Protein AF-0000000076308393 (afdb_homodimer)

Organism: NCBI:txid103933

Foldseek 3Di:
DVVVVLVVLLVLQVLQVVLQVLLVVLLVVCQPPDDPQDDPVVLCVLLVLLVVLVVLLVVLLQLQLLLQLLLLLLLLLQQPPLSVLLVVLLLVLLLVLLVLLVVLCVVLVLQQVQQPVPCLVPDCLFDDDLVQLVVQLVCLLADPDLVLLQFWGKHKGFDDDPVDDSVPTDIDIDTHTAHSLNNSLNVSNVNSNVLSVVPPVSVVVSVVSVVSNVVSLVSLVVSLSSSSVSLSSLLSSVSSVDPDNPSLCSSVVSLLVSLVVSLCCSQPPVLQVVLCVLQVDGLVVLLVLCVSLLSSCLSRLALQSSLVVLLVSLVVVPQDSLLSLSQSSSLLQQRQSSLLSSLSNVLSSLCSNNVHDQDPSLSVLLSVLSNSLSNSLRGRQLSSLSSSCSSNVSSSHDCVCSSSVSSCSNVSSSSSSSSSSSSSRSSSVSSSSVVVVVVVVPDPPPSVSPRDD/DVVVVLVVLLVLQVLQVVLQVLLVVLLVCCQPPDDPQDDPVVLCVLLVLLVVLVVLLVVLLQLQLLLQLLLLLLLLLLQPPLSVLLVVLLLVLLLVLLVLLVVLCVVLVLQQVQLPVPPLVPDCLQDDDLVQLVVQLVCLLADPDLVLLQFWGKHKGFDDDPVDPSVPTDIDIDTHTDHSLNNSLNVSNVNSNVLNVVPPVSVVVSVVSVVSNVVSLVSLVVSLSSSSVSLSSLLSSVSSVDPDNPSLCSSVVSLLVSLVVSLCCSQPPVLQVVLCVLQVDGLVVLLVLCVSLLSSCLSRLALQSSLVVLLVSLVVVPQDSLLSLSQSSSLLQQRQSSLLNSLSNVLSSLCSNNVHDQDPSLSVLLSVLSNSLSSSQRGRQLSSLSSSCSSNVSSSHDCVCSSSVSSCSNVSSSSSSSSSSSSSRSSSVSSSSVVVVVVVVVPPPPSPSPRPD

Radius of gyration: 30.56 Å; Cα contacts (8 Å, |Δi|>4): 1406; chains: 2; bounding box: 78×84×70 Å

Solvent-accessible surface area (backbone atoms only — not comparable to full-atom values): 45380 Å² total; per-residue (Å²): 118,67,62,60,52,50,50,51,36,52,47,44,32,52,44,30,53,49,18,40,53,49,8,51,51,49,17,51,50,50,55,72,74,41,80,79,79,63,51,73,54,60,39,48,62,49,23,40,66,19,49,52,48,52,20,48,49,42,27,45,41,60,62,32,33,43,19,42,39,20,37,43,33,20,50,33,58,58,26,50,68,62,26,51,51,49,51,52,50,44,53,48,50,37,49,51,31,36,52,49,22,53,51,48,42,70,69,66,36,52,17,56,78,54,49,51,84,75,58,55,66,80,64,85,66,63,71,70,54,70,66,55,39,52,52,32,53,57,46,34,44,55,50,95,40,74,72,51,24,64,46,25,30,70,40,72,37,57,47,90,46,90,92,46,62,80,92,70,33,52,79,46,72,44,74,42,83,41,54,22,55,49,17,48,45,46,48,20,39,52,49,8,41,52,38,39,70,54,46,77,81,25,44,70,56,49,45,35,25,43,16,47,25,52,30,46,51,48,48,46,59,61,54,55,72,45,46,22,61,20,41,18,25,36,36,16,27,49,51,49,68,42,86,53,55,67,62,48,50,52,46,51,45,47,45,49,49,52,49,48,50,49,50,49,46,40,54,70,44,51,50,34,46,53,39,23,73,73,64,73,45,76,44,61,70,57,60,68,56,35,52,71,28,40,52,43,9,43,32,62,26,15,41,51,81,20,32,70,50,42,34,52,40,42,42,74,74,64,44,54,62,73,50,35,67,48,40,36,57,41,26,23,41,56,42,31,34,30,44,21,24,46,34,45,36,49,49,52,30,52,38,30,39,66,64,48,83,76,48,72,63,54,50,50,50,46,49,54,42,29,62,52,32,26,35,46,29,42,50,40,60,66,26,54,56,63,39,34,46,49,47,29,54,58,71,58,44,83,61,74,66,50,58,67,54,54,60,49,35,67,64,55,38,18,54,26,25,33,36,28,50,52,52,31,52,45,48,37,50,46,52,47,54,53,50,56,53,40,55,72,68,68,57,81,68,80,70,54,66,78,66,84,128,117,68,61,60,52,48,51,52,39,54,44,44,31,53,45,30,52,49,18,39,52,48,7,50,50,51,19,51,50,51,57,71,73,41,81,80,78,64,50,73,66,60,39,47,61,50,22,41,66,19,52,51,50,53,49,53,50,58,65,44,42,62,63,33,32,42,18,43,40,20,38,42,33,20,49,32,56,55,24,52,66,62,27,51,51,48,51,53,51,44,53,47,52,37,50,52,30,36,52,48,22,53,52,48,43,71,70,67,35,51,16,55,80,52,46,48,82,75,55,57,66,81,64,83,65,65,74,70,55,70,66,53,39,53,53,30,50,56,46,32,43,40,35,50,36,65,72,50,24,65,49,24,30,68,39,71,38,57,49,88,44,91,90,46,61,78,80,69,33,53,79,46,71,44,72,41,83,41,56,22,57,49,17,46,41,47,48,20,41,51,49,9,41,27,28,39,69,55,44,75,57,18,45,52,42,48,53,49,26,44,51,49,24,53,52,45,49,51,52,47,58,59,54,57,72,46,46,22,60,21,41,16,25,36,38,16,27,48,53,47,68,44,86,54,56,67,63,47,50,51,45,52,43,45,44,49,50,52,49,49,50,48,49,50,45,38,53,68,43,50,50,36,48,54,36,24,72,73,64,72,45,74,45,62,71,57,58,68,57,34,52,71,28,41,53,43,8,45,32,62,26,15,41,52,80,21,33,69,51,42,36,52,40,42,41,73,74,64,44,55,62,74,51,36,69,49,40,36,57,42,26,25,40,56,43,32,35,30,44,22,26,47,35,46,36,49,47,52,30,52,38,30,39,62,66,50,84,75,50,72,63,52,51,50,52,46,50,54,43,30,63,50,31,24,34,47,29,44,52,41,59,64,26,52,55,63,41,34,45,49,46,28,52,57,72,62,42,82,63,74,69,50,59,67,53,56,63,49,35,68,64,54,37,18,54,26,26,32,36,28,50,52,51,30,52,46,49,39,49,45,52,48,54,52,50,56,54,39,57,71,67,66,57,81,67,82,66,54,67,76,65,86,127

Secondary structure (DSSP, 8-state):
-HHHHHHHHHHHHHHHHHHHHHHHHHHHHHHHHS-SSPPHHHHHHHHHHHHHHHHHHHHHHHHHHHHHHHHHHHHHHHTHHHHHHHHHHHHHHHHHHHHHHHHHHHHH-TTGGG--TT-----------HHHHHHHHHHHHS-S-TTGGGTEEEEEEEEP-TTS-GGGSEEEEEEEES--HHHHHHHHHHHHHHHHHHGGGGHHHHHHHHHHHHHHHHHHHHHHTTHHHHHHHHHHHHHHH-S-HHHHHHHHHHHHHHHHHHHHHIIIIIHHHHHHHHH-S-THHHHGGGHHHHHHHHHH--TTTTHHHHHHHHHHTT--HHHHHHHHHHHHHH--HHHHHHHHHHHHHHHHHTT----HHHHHHHHHHHHHHHHHTTT-TTHHHHHHHHHHHHTT--STTHHHHHHHHHHHHHHHHHHHHHHHHHHHHHHHHHHHHHHHTT-----------/-HHHHHHHHHHHHHHHHHHHHHHHHHHHHHHHHS-SSPPHHHHHHHHHHHHHHHHHHHHHHHHHHHHHHHHHHHHHHHTHHHHHHHHHHHHHHHHHHHHHHHHHHHHH-TTGGG--TT-----------HHHHHHHHHHHHS-S-HHHHTTEEEEEEEE--TTS-GGGSEEEEEEEES--HHHHHHHHHHHHHHHHHHGGGGHHHHHHHHHHHHHHHHHHHHHHTTHHHHHHHHHHHHHHH-S-HHHHHHHHHHHHHHHHHHHHHIIIIIHHHHHHHHH-S-THHHHGGGHHHHHHHHHH--TTTTHHHHHHHHHHTT--HHHHHHHHHHHHHH--HHHHHHHHHHHHHHHHHTT----HHHHHHHHHHHHHHHHHTTT-TTHHHHHHHHHHHHTT--STTHHHHHHHHHHHHHHHHHHHHHHHHHHHHHHHHHHHHHHHTT-----------

pLDDT: mean 83.41, std 12.64, range [27.95, 97.75]

InterPro domains:
  IPR001991 Sodium:dicarboxylate symporter [PF00375] (13-433)
  IPR036458 Sodium:dicarboxylate symporter superfamily [G3DSA:1.10.3860.10] (3-442)
  IPR036458 Sodium:dicarboxylate symporter superfamily [SSF118215] (13-433)
  IPR050746 Dicarboxylate/Amino Acid:Cation Symporter [PTHR11958] (9-439)

Sequence (906 aa):
MNILKEVLRQKIILWTVIGVCAGISLGLILKTFTLQPWTKRNVMYLKFPGELFMRIVNCLILPLITSSIVSATCNLKKSGRIGTMALYYYTTTTSLGIILSVILVQTIRPGDLLKDKNIITQNTTRYSITVDTILDLFRNFIPENIVSATLFQYQTVLQKNESVPIDEWKIDHMNVPGTDVLGLVVFSLVLGLAIGDIGAKGEPLINFFLSLSDAMMKIMSWAIMLVPISALFLISAKILEVEDFNSLIKRLGIYILTVFSGLLIQGLILLPLVYFICTRQSPYNIIVKLGPAFATAFGTSSSTATVPVTISCLERIGIPSKISNFIVPIGATINMDGIALYESIGAIFIIQLHGLQFSLFRIIIICITCTLSCIGAAGLPSGGYVMLIMVLNSVGVPVEDVSLIIAIDWFVDRFRTTLNIIADALGAGIISHHYKKSKQNSIPEEIGLYTSAMNILKEVLRQKIILWTVIGVCAGISLGLILKTFTLQPWTKRNVMYLKFPGELFMRIVNCLILPLITSSIVSATCNLKKSGRIGTMALYYYTTTTSLGIILSVILVQTIRPGDLLKDKNIITQNTTRYSITVDTILDLFRNFIPENIVSATLFQYQTVLQKNESVPIDEWKIDHMNVPGTDVLGLVVFSLVLGLAIGDIGAKGEPLINFFLSLSDAMMKIMSWAIMLVPISALFLISAKILEVEDFNSLIKRLGIYILTVFSGLLIQGLILLPLVYFICTRQSPYNIIVKLGPAFATAFGTSSSTATVPVTISCLERIGIPSKISNFIVPIGATINMDGIALYESIGAIFIIQLHGLQFSLFRIIIICITCTLSCIGAAGLPSGGYVMLIMVLNSVGVPVEDVSLIIAIDWFVDRFRTTLNIIADALGAGIISHHYKKSKQNSIPEEIGLYTSA

Structure (mmCIF, N/CA/C/O backbone):
data_AF-0000000076308393-model_v1
#
loop_
_entity.id
_entity.type
_entity.pdbx_description
1 polymer 'Amino acid transporter'
#
loop_
_atom_site.group_PDB
_atom_site.id
_atom_site.type_symbol
_atom_site.label_atom_id
_atom_site.label_alt_id
_atom_site.label_comp_id
_atom_site.label_asym_id
_atom_site.label_entity_id
_atom_site.label_seq_id
_atom_site.pdbx_PDB_ins_code
_atom_site.Cartn_x
_atom_site.Cartn_y
_atom_site.Cartn_z
_atom_site.occupancy
_atom_site.B_iso_or_equiv
_atom_site.auth_seq_id
_atom_site.auth_comp_id
_atom_site.auth_asym_id
_atom_site.auth_atom_id
_atom_site.pdbx_PDB_model_num
ATOM 1 N N . MET A 1 1 ? -22.875 -7.324 -20.781 1 38.41 1 MET A N 1
ATOM 2 C CA . MET A 1 1 ? -21.844 -7.121 -19.75 1 38.41 1 MET A CA 1
ATOM 3 C C . MET A 1 1 ? -20.672 -8.07 -19.953 1 38.41 1 MET A C 1
ATOM 5 O O . MET A 1 1 ? -19.516 -7.695 -19.75 1 38.41 1 MET A O 1
ATOM 9 N N . ASN A 1 2 ? -21 -9.305 -20.531 1 45.62 2 ASN A N 1
ATOM 10 C CA . ASN A 1 2 ? -20.094 -10.422 -20.766 1 45.62 2 ASN A CA 1
ATOM 11 C C . ASN A 1 2 ? -19.172 -10.148 -21.969 1 45.62 2 ASN A C 1
ATOM 13 O O . ASN A 1 2 ? -17.984 -10.453 -21.922 1 45.62 2 ASN A O 1
ATOM 17 N N . ILE A 1 3 ? -19.859 -9.672 -22.922 1 42.78 3 ILE A N 1
ATOM 18 C CA . ILE A 1 3 ? -19.141 -9.484 -24.188 1 42.78 3 ILE A CA 1
ATOM 19 C C . ILE A 1 3 ? -18.125 -8.359 -24.031 1 42.78 3 ILE A C 1
ATOM 21 O O . ILE A 1 3 ? -17 -8.469 -24.516 1 42.78 3 ILE A O 1
ATOM 25 N N . LEU A 1 4 ? -18.516 -7.289 -23.344 1 42.41 4 LEU A N 1
ATOM 26 C CA . LEU A 1 4 ? -17.625 -6.141 -23.188 1 42.41 4 LEU A CA 1
ATOM 27 C C . LEU A 1 4 ? -16.375 -6.527 -22.406 1 42.41 4 LEU A C 1
ATOM 29 O O . LEU A 1 4 ? -15.273 -6.098 -22.75 1 42.41 4 LEU A O 1
ATOM 33 N N . LYS A 1 5 ? -16.641 -7.348 -21.484 1 54.09 5 LYS A N 1
ATOM 34 C CA . LYS A 1 5 ? -15.508 -7.832 -20.703 1 54.09 5 LYS A CA 1
ATOM 35 C C . LYS A 1 5 ? -14.586 -8.711 -21.547 1 54.09 5 LYS A C 1
ATOM 37 O O . LYS A 1 5 ? -13.359 -8.641 -21.422 1 54.09 5 LYS A O 1
ATOM 42 N N . GLU A 1 6 ? -15.195 -9.422 -22.422 1 56.16 6 GLU A N 1
ATOM 43 C CA . GLU A 1 6 ? -14.43 -10.289 -23.312 1 56.16 6 GLU A CA 1
ATOM 44 C C . GLU A 1 6 ? -13.586 -9.469 -24.281 1 56.16 6 GLU A C 1
ATOM 46 O O . GLU A 1 6 ? -12.43 -9.805 -24.547 1 56.16 6 GLU A O 1
ATOM 51 N N . VAL A 1 7 ? -14.195 -8.43 -24.781 1 48.94 7 VAL A N 1
ATOM 52 C CA . VAL A 1 7 ? -13.516 -7.57 -25.75 1 48.94 7 VAL A CA 1
ATOM 53 C C . VAL A 1 7 ? -12.375 -6.812 -25.062 1 48.94 7 VAL A C 1
ATOM 55 O O . VAL A 1 7 ? -11.281 -6.688 -25.625 1 48.94 7 VAL A O 1
ATOM 58 N N . LEU A 1 8 ? -12.68 -6.363 -23.938 1 54.47 8 LEU A N 1
ATOM 59 C CA . LEU A 1 8 ? -11.664 -5.621 -23.188 1 54.47 8 LEU A CA 1
ATOM 60 C C . LEU A 1 8 ? -10.477 -6.516 -22.844 1 54.47 8 LEU A C 1
ATOM 62 O O . LEU A 1 8 ? -9.328 -6.082 -22.922 1 54.47 8 LEU A O 1
ATOM 66 N N . ARG A 1 9 ? -10.867 -7.68 -22.594 1 61.56 9 ARG A N 1
ATOM 67 C CA . ARG A 1 9 ? -9.828 -8.664 -22.297 1 61.56 9 ARG A CA 1
ATOM 68 C C . ARG A 1 9 ? -8.977 -8.945 -23.516 1 61.56 9 ARG A C 1
ATOM 70 O O . ARG A 1 9 ? -7.746 -9.016 -23.422 1 61.56 9 ARG A O 1
ATOM 77 N N . GLN A 1 10 ? -9.734 -9.109 -24.547 1 63.75 10 GLN A N 1
ATOM 78 C CA . GLN A 1 10 ? -9.023 -9.336 -25.797 1 63.75 10 GLN A CA 1
ATOM 79 C C . GLN A 1 10 ? -8.188 -8.117 -26.188 1 63.75 10 GLN A C 1
ATOM 81 O O . GLN A 1 10 ? -7.074 -8.25 -26.703 1 63.75 10 GLN A O 1
ATOM 86 N N . LYS A 1 11 ? -8.664 -6.973 -25.75 1 74.38 11 LYS A N 1
ATOM 87 C CA . LYS A 1 11 ? -7.965 -5.734 -26.094 1 74.38 11 LYS A CA 1
ATOM 88 C C . LYS A 1 11 ? -6.691 -5.574 -25.266 1 74.38 11 LYS A C 1
ATOM 90 O O . LYS A 1 11 ? -5.66 -5.137 -25.781 1 74.38 11 LYS A O 1
ATOM 95 N N . ILE A 1 12 ? -6.727 -6.164 -24.109 1 76.38 12 ILE A N 1
ATOM 96 C CA . ILE A 1 12 ? -5.559 -6.008 -23.266 1 76.38 12 ILE A CA 1
ATOM 97 C C . ILE A 1 12 ? -4.426 -6.906 -23.766 1 76.38 12 ILE A C 1
ATOM 99 O O . ILE A 1 12 ? -3.256 -6.523 -23.703 1 76.38 12 ILE A O 1
ATOM 103 N N . ILE A 1 13 ? -4.789 -7.996 -24.297 1 73.88 13 ILE A N 1
ATOM 104 C CA . ILE A 1 13 ? -3.801 -8.906 -24.859 1 73.88 13 ILE A CA 1
ATOM 105 C C . ILE A 1 13 ? -3.115 -8.25 -26.062 1 73.88 13 ILE A C 1
ATOM 107 O O . ILE A 1 13 ? -1.886 -8.242 -26.156 1 73.88 13 ILE A O 1
ATOM 111 N N . LEU A 1 14 ? -3.965 -7.805 -26.859 1 81.94 14 LEU A N 1
ATOM 112 C CA . LEU A 1 14 ? -3.441 -7.148 -28.047 1 81.94 14 LEU A CA 1
ATOM 113 C C . LEU A 1 14 ? -2.553 -5.969 -27.672 1 81.94 14 LEU A C 1
ATOM 115 O O . LEU A 1 14 ? -1.471 -5.797 -28.234 1 81.94 14 LEU A O 1
ATOM 119 N N . TRP A 1 15 ? -2.973 -5.238 -26.734 1 85.88 15 TRP A N 1
ATOM 120 C CA . TRP A 1 15 ? -2.207 -4.07 -26.312 1 85.88 15 TRP A CA 1
ATOM 121 C C . TRP A 1 15 ? -0.886 -4.492 -25.672 1 85.88 15 TRP A C 1
ATOM 123 O O . TRP A 1 15 ? 0.127 -3.803 -25.812 1 85.88 15 TRP A O 1
ATOM 133 N N . THR A 1 16 ? -0.938 -5.57 -24.984 1 80.12 16 THR A N 1
ATOM 134 C CA . THR A 1 16 ? 0.286 -6.059 -24.359 1 80.12 16 THR A CA 1
ATOM 135 C C . THR A 1 16 ? 1.276 -6.539 -25.422 1 80.12 16 THR A C 1
ATOM 137 O O . THR A 1 16 ? 2.471 -6.242 -25.344 1 80.12 16 THR A O 1
ATOM 140 N N . VAL A 1 17 ? 0.817 -7.242 -26.359 1 80.38 17 VAL A N 1
ATOM 141 C CA . VAL A 1 17 ? 1.682 -7.707 -27.438 1 80.38 17 VAL A CA 1
ATOM 142 C C . VAL A 1 17 ? 2.271 -6.508 -28.172 1 80.38 17 VAL A C 1
ATOM 144 O O . VAL A 1 17 ? 3.469 -6.484 -28.469 1 80.38 17 VAL A O 1
ATOM 147 N N . ILE A 1 18 ? 1.447 -5.574 -28.391 1 88.38 18 ILE A N 1
ATOM 148 C CA . ILE A 1 18 ? 1.911 -4.352 -29.047 1 88.38 18 ILE A CA 1
ATOM 149 C C . ILE A 1 18 ? 2.951 -3.664 -28.156 1 88.38 18 ILE A C 1
ATOM 151 O O . ILE A 1 18 ? 3.965 -3.17 -28.656 1 88.38 18 ILE A O 1
ATOM 155 N N . GLY A 1 19 ? 2.637 -3.604 -26.906 1 87.88 19 GLY A N 1
ATOM 156 C CA . GLY A 1 19 ? 3.588 -3.021 -25.984 1 87.88 19 GLY A CA 1
ATOM 157 C C . GLY A 1 19 ? 4.938 -3.711 -26 1 87.88 19 GLY A C 1
ATOM 158 O O . GLY A 1 19 ? 5.98 -3.049 -26 1 87.88 19 GLY A O 1
ATOM 159 N N . VAL A 1 20 ? 4.969 -4.973 -26.078 1 82.06 20 VAL A N 1
ATOM 160 C CA . VAL A 1 20 ? 6.199 -5.758 -26.109 1 82.06 20 VAL A CA 1
ATOM 161 C C . VAL A 1 20 ? 6.953 -5.488 -27.406 1 82.06 20 VAL A C 1
ATOM 163 O O . VAL A 1 20 ? 8.156 -5.227 -27.391 1 82.06 20 VAL A O 1
ATOM 166 N N . CYS A 1 21 ? 6.23 -5.613 -28.438 1 87.81 21 CYS A N 1
ATOM 167 C CA . CYS A 1 21 ? 6.859 -5.363 -29.734 1 87.81 21 CYS A CA 1
ATOM 168 C C . CYS A 1 21 ? 7.41 -3.947 -29.797 1 87.81 21 CYS A C 1
ATOM 170 O O . CYS A 1 21 ? 8.523 -3.732 -30.297 1 87.81 21 CYS A O 1
ATOM 172 N N . ALA A 1 22 ? 6.648 -3.035 -29.344 1 93.75 22 ALA A N 1
ATOM 173 C CA . ALA A 1 22 ? 7.102 -1.646 -29.297 1 93.75 22 ALA A CA 1
ATOM 174 C C . ALA A 1 22 ? 8.328 -1.494 -28.406 1 93.75 22 ALA A C 1
ATOM 176 O O . ALA A 1 22 ? 9.227 -0.711 -28.703 1 93.75 22 ALA A O 1
ATOM 177 N N . GLY A 1 23 ? 8.328 -2.158 -27.312 1 90.88 23 GLY A N 1
ATOM 178 C CA . GLY A 1 23 ? 9.469 -2.129 -26.406 1 90.88 23 GLY A CA 1
ATOM 179 C C . GLY A 1 23 ? 10.734 -2.672 -27.031 1 90.88 23 GLY A C 1
ATOM 180 O O . GLY A 1 23 ? 11.805 -2.076 -26.906 1 90.88 23 GLY A O 1
ATOM 181 N N . ILE A 1 24 ? 10.656 -3.742 -27.719 1 85.06 24 ILE A N 1
ATOM 182 C CA . ILE A 1 24 ? 11.797 -4.324 -28.422 1 85.06 24 ILE A CA 1
ATOM 183 C C . ILE A 1 24 ? 12.297 -3.355 -29.484 1 85.06 24 ILE A C 1
ATOM 185 O O . ILE A 1 24 ? 13.492 -3.092 -29.578 1 85.06 24 ILE A O 1
ATOM 189 N N . SER A 1 25 ? 11.344 -2.885 -30.219 1 93.94 25 SER A N 1
ATOM 190 C CA . SER A 1 25 ? 11.703 -1.95 -31.281 1 93.94 25 SER A CA 1
ATOM 191 C C . SER A 1 25 ? 12.375 -0.705 -30.719 1 93.94 25 SER A C 1
ATOM 193 O O . SER A 1 25 ? 13.414 -0.271 -31.219 1 93.94 25 SER A O 1
ATOM 195 N N . LEU A 1 26 ? 11.797 -0.138 -29.719 1 94 26 LEU A N 1
ATOM 196 C CA . LEU A 1 26 ? 12.367 1.059 -29.094 1 94 26 LEU A CA 1
ATOM 197 C C . LEU A 1 26 ? 13.742 0.772 -28.516 1 94 26 LEU A C 1
ATOM 199 O O . LEU A 1 26 ? 14.664 1.578 -28.672 1 94 26 LEU A O 1
ATOM 203 N N . GLY A 1 27 ? 13.883 -0.296 -27.797 1 91.12 27 GLY A N 1
ATOM 204 C CA . GLY A 1 27 ? 15.172 -0.68 -27.234 1 91.12 27 GLY A CA 1
ATOM 205 C C . GLY A 1 27 ? 16.25 -0.831 -28.297 1 91.12 27 GLY A C 1
ATOM 206 O O . GLY A 1 27 ? 17.359 -0.334 -28.125 1 91.12 27 GLY A O 1
ATOM 207 N N . LEU A 1 28 ? 15.906 -1.437 -29.391 1 89.56 28 LEU A N 1
ATOM 208 C CA . LEU A 1 28 ? 16.875 -1.655 -30.469 1 89.56 28 LEU A CA 1
ATOM 209 C C . LEU A 1 28 ? 17.219 -0.342 -31.156 1 89.56 28 LEU A C 1
ATOM 211 O O . LEU A 1 28 ? 18.391 -0.105 -31.5 1 89.56 28 LEU A O 1
ATOM 215 N N . ILE A 1 29 ? 16.188 0.44 -31.328 1 93.94 29 ILE A N 1
ATOM 216 C CA . ILE A 1 29 ? 16.422 1.733 -31.969 1 93.94 29 ILE A CA 1
ATOM 217 C C . ILE A 1 29 ? 17.344 2.584 -31.109 1 93.94 29 ILE A C 1
ATOM 219 O O . ILE A 1 29 ? 18.297 3.176 -31.609 1 93.94 29 ILE A O 1
ATOM 223 N N . LEU A 1 30 ? 17.125 2.65 -29.891 1 93.31 30 LEU A N 1
ATOM 224 C CA . LEU A 1 30 ? 17.938 3.457 -28.984 1 93.31 30 LEU A CA 1
ATOM 225 C C . LEU A 1 30 ? 19.344 2.879 -28.859 1 93.31 30 LEU A C 1
ATOM 227 O O . LEU A 1 30 ? 20.328 3.625 -28.734 1 93.31 30 LEU A O 1
ATOM 231 N N . LYS A 1 31 ? 19.438 1.599 -28.844 1 89.69 31 LYS A N 1
ATOM 232 C CA . LYS A 1 31 ? 20.75 0.95 -28.734 1 89.69 31 LYS A CA 1
ATOM 233 C C . LYS A 1 31 ? 21.609 1.227 -29.953 1 89.69 31 LYS A C 1
ATOM 235 O O . LYS A 1 31 ? 22.828 1.405 -29.844 1 89.69 31 LYS A O 1
ATOM 240 N N . THR A 1 32 ? 21 1.311 -31.125 1 89.25 32 THR A N 1
ATOM 241 C CA . THR A 1 32 ? 21.734 1.466 -32.375 1 89.25 32 THR A CA 1
ATOM 242 C C . THR A 1 32 ? 22 2.939 -32.656 1 89.25 32 THR A C 1
ATOM 244 O O . THR A 1 32 ? 23.062 3.285 -33.188 1 89.25 32 THR A O 1
ATOM 247 N N . PHE A 1 33 ? 21.141 3.805 -32.281 1 92.19 33 PHE A N 1
ATOM 248 C CA . PHE A 1 33 ? 21.219 5.184 -32.75 1 92.19 33 PHE A CA 1
ATOM 249 C C . PHE A 1 33 ? 21.781 6.094 -31.672 1 92.19 33 PHE A C 1
ATOM 251 O O . PHE A 1 33 ? 22.062 7.27 -31.922 1 92.19 33 PHE A O 1
ATOM 258 N N . THR A 1 34 ? 21.859 5.711 -30.531 1 90.88 34 THR A N 1
ATOM 259 C CA . THR A 1 34 ? 22.391 6.551 -29.469 1 90.88 34 THR A CA 1
ATOM 260 C C . THR A 1 34 ? 23.75 6.043 -29.016 1 90.88 34 THR A C 1
ATOM 262 O O . THR A 1 34 ? 24.125 4.91 -29.328 1 90.88 34 THR A O 1
ATOM 265 N N . LEU A 1 35 ? 24.516 6.867 -28.312 1 88.5 35 LEU A N 1
ATOM 266 C CA . LEU A 1 35 ? 25.844 6.512 -27.797 1 88.5 35 LEU A CA 1
ATOM 267 C C . LEU A 1 35 ? 25.734 5.453 -26.703 1 88.5 35 LEU A C 1
ATOM 269 O O . LEU A 1 35 ? 24.875 5.547 -25.828 1 88.5 35 LEU A O 1
ATOM 273 N N . GLN A 1 36 ? 26.594 4.445 -26.844 1 87.25 36 GLN A N 1
ATOM 274 C CA . GLN A 1 36 ? 26.625 3.357 -25.859 1 87.25 36 GLN A CA 1
ATOM 275 C C . GLN A 1 36 ? 27.938 3.346 -25.094 1 87.25 36 GLN A C 1
ATOM 277 O O . GLN A 1 36 ? 28.969 3.771 -25.609 1 87.25 36 GLN A O 1
ATOM 282 N N . PRO A 1 37 ? 27.828 2.9 -23.719 1 84.44 37 PRO A N 1
ATOM 283 C CA . PRO A 1 37 ? 26.688 2.402 -22.938 1 84.44 37 PRO A CA 1
ATOM 284 C C . PRO A 1 37 ? 25.875 3.525 -22.312 1 84.44 37 PRO A C 1
ATOM 286 O O . PRO A 1 37 ? 26.406 4.594 -22.016 1 84.44 37 PRO A O 1
ATOM 289 N N . TRP A 1 38 ? 24.672 3.301 -22.234 1 86.44 38 TRP A N 1
ATOM 290 C CA . TRP A 1 38 ? 23.812 4.25 -21.531 1 86.44 38 TRP A CA 1
ATOM 291 C C . TRP A 1 38 ? 24.203 4.332 -20.047 1 86.44 38 TRP A C 1
ATOM 293 O O . TRP A 1 38 ? 24.609 3.336 -19.453 1 86.44 38 TRP A O 1
ATOM 303 N N . THR A 1 39 ? 24.078 5.488 -19.578 1 85.62 39 THR A N 1
ATOM 304 C CA . THR A 1 39 ? 24.328 5.664 -18.156 1 85.62 39 THR A CA 1
ATOM 305 C C . THR A 1 39 ? 23.234 4.992 -17.328 1 85.62 39 THR A C 1
ATOM 307 O O . THR A 1 39 ? 22.109 4.809 -17.797 1 85.62 39 THR A O 1
ATOM 310 N N . LYS A 1 40 ? 23.547 4.539 -16.125 1 84.62 40 LYS A N 1
ATOM 311 C CA . LYS A 1 40 ? 22.578 3.928 -15.211 1 84.62 40 LYS A CA 1
ATOM 312 C C . LYS A 1 40 ? 21.391 4.848 -14.969 1 84.62 40 LYS A C 1
ATOM 314 O O . LYS A 1 40 ? 20.25 4.379 -14.812 1 84.62 40 LYS A O 1
ATOM 319 N N . ARG A 1 41 ? 21.641 6.086 -15.031 1 87.88 41 ARG A N 1
ATOM 320 C CA . ARG A 1 41 ? 20.594 7.07 -14.781 1 87.88 41 ARG A CA 1
ATOM 321 C C . ARG A 1 41 ? 19.578 7.098 -15.93 1 87.88 41 ARG A C 1
ATOM 323 O O . ARG A 1 41 ? 18.375 7.121 -15.703 1 87.88 41 ARG A O 1
ATOM 330 N N . ASN A 1 42 ? 20.109 7.148 -17.156 1 89.44 42 ASN A N 1
ATOM 331 C CA . ASN A 1 42 ? 19.219 7.16 -18.312 1 89.44 42 ASN A CA 1
ATOM 332 C C . ASN A 1 42 ? 18.391 5.891 -18.375 1 89.44 42 ASN A C 1
ATOM 334 O O . ASN A 1 42 ? 17.203 5.938 -18.75 1 89.44 42 ASN A O 1
ATOM 338 N N . VAL A 1 43 ? 18.953 4.844 -18.031 1 88.62 43 VAL A N 1
ATOM 339 C CA . VAL A 1 43 ? 18.234 3.574 -18.016 1 88.62 43 VAL A CA 1
ATOM 340 C C . VAL A 1 43 ? 17.156 3.605 -16.953 1 88.62 43 VAL A C 1
ATOM 342 O O . VAL A 1 43 ? 16.031 3.125 -17.172 1 88.62 43 VAL A O 1
ATOM 345 N N . MET A 1 44 ? 17.484 4.184 -15.836 1 88.75 44 MET A N 1
ATOM 346 C CA . MET A 1 44 ? 16.531 4.297 -14.742 1 88.75 44 MET A CA 1
ATOM 347 C C . MET A 1 44 ? 15.312 5.125 -15.156 1 88.75 44 MET A C 1
ATOM 349 O O . MET A 1 44 ? 14.18 4.77 -14.844 1 88.75 44 MET A O 1
ATOM 353 N N . TYR A 1 45 ? 15.625 6.211 -15.938 1 91 45 TYR A N 1
ATOM 354 C CA . TYR A 1 45 ? 14.531 7.059 -16.406 1 91 45 TYR A CA 1
ATOM 355 C C . TYR A 1 45 ? 13.625 6.293 -17.359 1 91 45 TYR A C 1
ATOM 357 O O . TYR A 1 45 ? 12.398 6.391 -17.266 1 91 45 TYR A O 1
ATOM 365 N N . LEU A 1 46 ? 14.25 5.586 -18.156 1 91.69 46 LEU A N 1
ATOM 366 C CA . LEU A 1 46 ? 13.484 4.828 -19.156 1 91.69 46 LEU A CA 1
ATOM 367 C C . LEU A 1 46 ? 12.688 3.715 -18.484 1 91.69 46 LEU A C 1
ATOM 369 O O . LEU A 1 46 ? 11.547 3.443 -18.875 1 91.69 46 LEU A O 1
ATOM 373 N N . LYS A 1 47 ? 13.195 3.141 -17.484 1 90.75 47 LYS A N 1
ATOM 374 C CA . LYS A 1 47 ? 12.617 1.987 -16.797 1 90.75 47 LYS A CA 1
ATOM 375 C C . LYS A 1 47 ? 11.531 2.42 -15.812 1 90.75 47 LYS A C 1
ATOM 377 O O . LYS A 1 47 ? 10.734 1.597 -15.359 1 90.75 47 LYS A O 1
ATOM 382 N N . PHE A 1 48 ? 11.383 3.652 -15.562 1 92.88 48 PHE A N 1
ATOM 383 C CA . PHE A 1 48 ? 10.625 4.176 -14.43 1 92.88 48 PHE A CA 1
ATOM 384 C C . PHE A 1 48 ? 9.156 3.793 -14.539 1 92.88 48 PHE A C 1
ATOM 386 O O . PHE A 1 48 ? 8.57 3.297 -13.57 1 92.88 48 PHE A O 1
ATOM 393 N N . PRO A 1 49 ? 8.539 3.955 -15.695 1 90.69 49 PRO A N 1
ATOM 394 C CA . PRO A 1 49 ? 7.129 3.561 -15.758 1 90.69 49 PRO A CA 1
ATOM 395 C C . PRO A 1 49 ? 6.918 2.078 -15.461 1 90.69 49 PRO A C 1
ATOM 397 O O . PRO A 1 49 ? 5.93 1.708 -14.82 1 90.69 49 PRO A O 1
ATOM 400 N N . GLY A 1 50 ? 7.793 1.264 -15.953 1 86 50 GLY A N 1
ATOM 401 C CA . GLY A 1 50 ? 7.715 -0.156 -15.648 1 86 50 GLY A CA 1
ATOM 402 C C . GLY A 1 50 ? 7.934 -0.46 -14.18 1 86 50 GLY A C 1
ATOM 403 O O . GLY A 1 50 ? 7.277 -1.34 -13.617 1 86 50 GLY A O 1
ATOM 404 N N . GLU A 1 51 ? 8.828 0.277 -13.594 1 86.69 51 GLU A N 1
ATOM 405 C CA . GLU A 1 51 ? 9.102 0.134 -12.164 1 86.69 51 GLU A CA 1
ATOM 406 C C . GLU A 1 51 ? 7.871 0.455 -11.328 1 86.69 51 GLU A C 1
ATOM 408 O O . GLU A 1 51 ? 7.617 -0.198 -10.312 1 86.69 51 GLU A O 1
ATOM 413 N N . LEU A 1 52 ? 7.207 1.456 -11.758 1 89.56 52 LEU A N 1
ATOM 414 C CA . LEU A 1 52 ? 6.008 1.845 -11.016 1 89.56 52 LEU A CA 1
ATOM 415 C C . LEU A 1 52 ? 4.977 0.722 -11.023 1 89.56 52 LEU A C 1
ATOM 417 O O . LEU A 1 52 ? 4.324 0.465 -10.008 1 89.56 52 LEU A O 1
ATOM 421 N N . PHE A 1 53 ? 4.836 0.124 -12.117 1 85.69 53 PHE A N 1
ATOM 422 C CA . PHE A 1 53 ? 3.918 -1.005 -12.195 1 85.69 53 PHE A CA 1
ATOM 423 C C . PHE A 1 53 ? 4.348 -2.115 -11.242 1 85.69 53 PHE A C 1
ATOM 425 O O . PHE A 1 53 ? 3.518 -2.682 -10.523 1 85.69 53 PHE A O 1
ATOM 432 N N . MET A 1 54 ? 5.582 -2.443 -11.227 1 81.62 54 MET A N 1
ATOM 433 C CA . MET A 1 54 ? 6.094 -3.49 -10.344 1 81.62 54 MET A CA 1
ATOM 434 C C . MET A 1 54 ? 5.852 -3.137 -8.883 1 81.62 54 MET A C 1
ATOM 436 O O . MET A 1 54 ? 5.57 -4.016 -8.062 1 81.62 54 MET A O 1
ATOM 440 N N . ARG A 1 55 ? 5.93 -1.916 -8.594 1 88.12 55 ARG A N 1
ATOM 441 C CA . ARG A 1 55 ? 5.68 -1.463 -7.227 1 88.12 55 ARG A CA 1
ATOM 442 C C . ARG A 1 55 ? 4.223 -1.679 -6.836 1 88.12 55 ARG A C 1
ATOM 444 O O . ARG A 1 55 ? 3.926 -2.041 -5.695 1 88.12 55 ARG A O 1
ATOM 451 N N . ILE A 1 56 ? 3.361 -1.397 -7.785 1 88.56 56 ILE A N 1
ATOM 452 C CA . ILE A 1 56 ? 1.942 -1.62 -7.523 1 88.56 56 ILE A CA 1
ATOM 453 C C . ILE A 1 56 ? 1.701 -3.096 -7.215 1 88.56 56 ILE A C 1
ATOM 455 O O . ILE A 1 56 ? 1.052 -3.432 -6.223 1 88.56 56 ILE A O 1
ATOM 459 N N . VAL A 1 57 ? 2.281 -3.949 -7.984 1 82.12 57 VAL A N 1
ATOM 460 C CA . VAL A 1 57 ? 2.098 -5.387 -7.812 1 82.12 57 VAL A CA 1
ATOM 461 C C . VAL A 1 57 ? 2.66 -5.824 -6.461 1 82.12 57 VAL A C 1
ATOM 463 O O . VAL A 1 57 ? 1.987 -6.516 -5.699 1 82.12 57 VAL A O 1
ATOM 466 N N . ASN A 1 58 ? 3.818 -5.352 -6.184 1 84.62 58 ASN A N 1
ATOM 467 C CA . ASN A 1 58 ? 4.449 -5.695 -4.914 1 84.62 58 ASN A CA 1
ATOM 468 C C . ASN A 1 58 ? 3.611 -5.234 -3.725 1 84.62 58 ASN A C 1
ATOM 470 O O . ASN A 1 58 ? 3.51 -5.938 -2.721 1 84.62 58 ASN A O 1
ATOM 474 N N . CYS A 1 59 ? 3.09 -4.066 -3.895 1 88.44 59 CYS A N 1
ATOM 475 C CA . CYS A 1 59 ? 2.283 -3.482 -2.828 1 88.44 59 CYS A CA 1
ATOM 476 C C . CYS A 1 59 ? 1.069 -4.352 -2.521 1 88.44 59 CYS A C 1
ATOM 478 O O . CYS A 1 59 ? 0.628 -4.426 -1.374 1 88.44 59 CYS A O 1
ATOM 480 N N . LEU A 1 60 ? 0.578 -5.039 -3.506 1 87.19 60 LEU A N 1
ATOM 481 C CA . LEU A 1 60 ? -0.67 -5.781 -3.369 1 87.19 60 LEU A CA 1
ATOM 482 C C . LEU A 1 60 ? -0.406 -7.207 -2.896 1 87.19 60 LEU A C 1
ATOM 484 O O . LEU A 1 60 ? -1.323 -7.895 -2.445 1 87.19 60 LEU A O 1
ATOM 488 N N . ILE A 1 61 ? 0.793 -7.688 -2.939 1 81.38 61 ILE A N 1
ATOM 489 C CA . ILE A 1 61 ? 1.137 -9.07 -2.637 1 81.38 61 ILE A CA 1
ATOM 490 C C . ILE A 1 61 ? 0.72 -9.406 -1.205 1 81.38 61 ILE A C 1
ATOM 492 O O . ILE A 1 61 ? -0.016 -10.367 -0.975 1 81.38 61 ILE A O 1
ATOM 496 N N . LEU A 1 62 ? 1.066 -8.555 -0.281 1 87.25 62 LEU A N 1
ATOM 497 C CA . LEU A 1 62 ? 0.884 -8.867 1.131 1 87.25 62 LEU A CA 1
ATOM 498 C C . LEU A 1 62 ? -0.598 -8.961 1.479 1 87.25 62 LEU A C 1
ATOM 500 O O . LEU A 1 62 ? -1.057 -9.992 1.988 1 87.25 62 LEU A O 1
ATOM 504 N N . PRO A 1 63 ? -1.366 -7.918 1.185 1 90.25 63 PRO A N 1
ATOM 505 C CA . PRO A 1 63 ? -2.779 -8.023 1.553 1 90.25 63 PRO A CA 1
ATOM 506 C C . PRO A 1 63 ? -3.52 -9.094 0.749 1 90.25 63 PRO A C 1
ATOM 508 O O . PRO A 1 63 ? -4.43 -9.742 1.271 1 90.25 63 PRO A O 1
ATOM 511 N N . LEU A 1 64 ? -3.139 -9.297 -0.404 1 85.62 64 LEU A N 1
ATOM 512 C CA . LEU A 1 64 ? -3.83 -10.266 -1.25 1 85.62 64 LEU A CA 1
ATOM 513 C C . LEU A 1 64 ? -3.508 -11.695 -0.819 1 85.62 64 LEU A C 1
ATOM 515 O O . LEU A 1 64 ? -4.406 -12.523 -0.69 1 85.62 64 LEU A O 1
ATOM 519 N N . ILE A 1 65 ? -2.264 -12.016 -0.565 1 83 65 ILE A N 1
ATOM 520 C CA . ILE A 1 65 ? -1.845 -13.359 -0.175 1 83 65 ILE A CA 1
ATOM 521 C C . ILE A 1 65 ? -2.516 -13.742 1.141 1 83 65 ILE A C 1
ATOM 523 O O . ILE A 1 65 ? -3.1 -14.828 1.252 1 83 65 ILE A O 1
ATOM 527 N N . THR A 1 66 ? -2.471 -12.836 2.092 1 90.06 66 THR A N 1
ATOM 528 C CA . THR A 1 66 ? -3.016 -13.148 3.408 1 90.06 66 THR A CA 1
ATOM 529 C C . THR A 1 66 ? -4.531 -13.328 3.338 1 90.06 66 THR A C 1
ATOM 531 O O . THR A 1 66 ? -5.066 -14.312 3.852 1 90.06 66 THR A O 1
ATOM 534 N N . SER A 1 67 ? -5.16 -12.453 2.621 1 91.81 67 SER A N 1
ATOM 535 C CA . SER A 1 67 ? -6.617 -12.508 2.586 1 91.81 67 SER A CA 1
ATOM 536 C C . SER A 1 67 ? -7.105 -13.664 1.72 1 91.81 67 SER A C 1
ATOM 538 O O . SER A 1 67 ? -8.047 -14.367 2.088 1 91.81 67 SER A O 1
ATOM 540 N N . SER A 1 68 ? -6.477 -13.969 0.625 1 86.81 68 SER A N 1
ATOM 541 C CA . SER A 1 68 ? -6.914 -15 -0.304 1 86.81 68 SER A CA 1
ATOM 542 C C . SER A 1 68 ? -6.676 -16.391 0.272 1 86.81 68 SER A C 1
ATOM 544 O O . SER A 1 68 ? -7.531 -17.281 0.155 1 86.81 68 SER A O 1
ATOM 546 N N . ILE A 1 69 ? -5.543 -16.594 0.874 1 87.62 69 ILE A N 1
ATOM 547 C CA . ILE A 1 69 ? -5.207 -17.922 1.405 1 87.62 69 ILE A CA 1
ATOM 548 C C . ILE A 1 69 ? -6.086 -18.219 2.617 1 87.62 69 ILE A C 1
ATOM 550 O O . ILE A 1 69 ? -6.602 -19.328 2.752 1 87.62 69 ILE A O 1
ATOM 554 N N . VAL A 1 70 ? -6.262 -17.219 3.504 1 92.69 70 VAL A N 1
ATOM 555 C CA . VAL A 1 70 ? -7.133 -17.438 4.656 1 92.69 70 VAL A CA 1
ATOM 556 C C . VAL A 1 70 ? -8.539 -17.781 4.18 1 92.69 70 VAL A C 1
ATOM 558 O O . VAL A 1 70 ? -9.133 -18.75 4.656 1 92.69 70 VAL A O 1
ATOM 561 N N . SER A 1 71 ? -9.039 -17.031 3.221 1 89.69 71 SER A N 1
ATOM 562 C CA . SER A 1 71 ? -10.383 -17.266 2.709 1 89.69 71 SER A CA 1
ATOM 563 C C . SER A 1 71 ? -10.5 -18.625 2.031 1 89.69 71 SER A C 1
ATOM 565 O O . SER A 1 71 ? -11.453 -19.359 2.271 1 89.69 71 SER A O 1
ATOM 567 N N . ALA A 1 72 ? -9.539 -18.984 1.246 1 84.5 72 ALA A N 1
ATOM 568 C CA . ALA A 1 72 ? -9.562 -20.25 0.502 1 84.5 72 ALA A CA 1
ATOM 569 C C . ALA A 1 72 ? -9.461 -21.438 1.444 1 84.5 72 ALA A C 1
ATOM 571 O O . ALA A 1 72 ? -10.164 -22.438 1.27 1 84.5 72 ALA A O 1
ATOM 572 N N . THR A 1 73 ? -8.609 -21.344 2.387 1 86.94 73 THR A N 1
ATOM 573 C CA . THR A 1 73 ? -8.406 -22.453 3.318 1 86.94 73 THR A CA 1
ATOM 574 C C . THR A 1 73 ? -9.625 -22.641 4.215 1 86.94 73 THR A C 1
ATOM 576 O O . THR A 1 73 ? -10 -23.766 4.531 1 86.94 73 THR A O 1
ATOM 579 N N . CYS A 1 74 ? -10.141 -21.531 4.645 1 89.25 74 CYS A N 1
ATOM 580 C CA . CYS A 1 74 ? -11.367 -21.625 5.43 1 89.25 74 CYS A CA 1
ATOM 581 C C . CYS A 1 74 ? -12.461 -22.344 4.641 1 89.25 74 CYS A C 1
ATOM 583 O O . CYS A 1 74 ? -13.148 -23.219 5.172 1 89.25 74 CYS A O 1
ATOM 585 N N . ASN A 1 75 ? -12.578 -22 3.404 1 83.69 75 ASN A N 1
ATOM 586 C CA . ASN A 1 75 ? -13.578 -22.609 2.543 1 83.69 75 ASN A CA 1
ATOM 587 C C . ASN A 1 75 ? -13.281 -24.094 2.322 1 83.69 75 ASN A C 1
ATOM 589 O O . ASN A 1 75 ? -14.195 -24.922 2.254 1 83.69 75 ASN A O 1
ATOM 593 N N . LEU A 1 76 ? -12.055 -24.391 2.172 1 85.06 76 LEU A N 1
ATOM 594 C CA . LEU A 1 76 ? -11.641 -25.781 2.01 1 85.06 76 LEU A CA 1
ATOM 595 C C . LEU A 1 76 ? -12.023 -26.609 3.232 1 85.06 76 LEU A C 1
ATOM 597 O O . LEU A 1 76 ? -12.539 -27.719 3.1 1 85.06 76 LEU A O 1
ATOM 601 N N . LYS A 1 77 ? -11.797 -26.047 4.34 1 84.06 77 LYS A N 1
ATOM 602 C CA . LYS A 1 77 ? -12.094 -26.734 5.59 1 84.06 77 LYS A CA 1
ATOM 603 C C . LYS A 1 77 ? -13.594 -26.969 5.746 1 84.06 77 LYS A C 1
ATOM 605 O O . LYS A 1 77 ? -14.023 -28.031 6.199 1 84.06 77 LYS A O 1
ATOM 610 N N . LYS A 1 78 ? -14.336 -26.109 5.266 1 82.69 78 LYS A N 1
ATOM 611 C CA . LYS A 1 78 ? -15.781 -26.172 5.414 1 82.69 78 LYS A CA 1
ATOM 612 C C . LYS A 1 78 ? -16.406 -27.125 4.387 1 82.69 78 LYS A C 1
ATOM 614 O O . LYS A 1 78 ? -17.547 -27.547 4.535 1 82.69 78 LYS A O 1
ATOM 619 N N . SER A 1 79 ? -15.633 -27.5 3.365 1 83.88 79 SER A N 1
ATOM 620 C CA . SER A 1 79 ? -16.188 -28.281 2.258 1 83.88 79 SER A CA 1
ATOM 621 C C . SER A 1 79 ? -16.016 -29.781 2.496 1 83.88 79 SER A C 1
ATOM 623 O O . SER A 1 79 ? -16.391 -30.594 1.653 1 83.88 79 SER A O 1
ATOM 625 N N . GLY A 1 80 ? -15.461 -30.156 3.592 1 81.94 80 GLY A N 1
ATOM 626 C CA . GLY A 1 80 ? -15.398 -31.547 4.004 1 81.94 80 GLY A CA 1
ATOM 627 C C . GLY A 1 80 ? -14.539 -32.406 3.088 1 81.94 80 GLY A C 1
ATOM 628 O O . GLY A 1 80 ? -13.383 -32.062 2.828 1 81.94 80 GLY A O 1
ATOM 629 N N . ARG A 1 81 ? -15.18 -33.406 2.492 1 83.75 81 ARG A N 1
ATOM 630 C CA . ARG A 1 81 ? -14.477 -34.406 1.707 1 83.75 81 ARG A CA 1
ATOM 631 C C . ARG A 1 81 ? -14.008 -33.844 0.372 1 83.75 81 ARG A C 1
ATOM 633 O O . ARG A 1 81 ? -12.914 -34.156 -0.092 1 83.75 81 ARG A O 1
ATOM 640 N N . ILE A 1 82 ? -14.805 -33.031 -0.236 1 86 82 ILE A N 1
ATOM 641 C CA . ILE A 1 82 ? -14.477 -32.438 -1.526 1 86 82 ILE A CA 1
ATOM 642 C C . ILE A 1 82 ? -13.258 -31.531 -1.378 1 86 82 ILE A C 1
ATOM 644 O O . ILE A 1 82 ? -12.375 -31.531 -2.24 1 86 82 ILE A O 1
ATOM 648 N N . GLY A 1 83 ? -13.289 -30.812 -0.295 1 86.69 83 GLY A N 1
ATOM 649 C CA . GLY A 1 83 ? -12.141 -29.969 -0.021 1 86.69 83 GLY A CA 1
ATOM 650 C C . GLY A 1 83 ? -10.852 -30.75 0.161 1 86.69 83 GLY A C 1
ATOM 651 O O . GLY A 1 83 ? -9.805 -30.344 -0.349 1 86.69 83 GLY A O 1
ATOM 652 N N . THR A 1 84 ? -10.945 -31.781 0.842 1 87.94 84 THR A N 1
ATOM 653 C CA . THR A 1 84 ? -9.781 -32.625 1.077 1 87.94 84 THR A CA 1
ATOM 654 C C . THR A 1 84 ? -9.273 -33.219 -0.229 1 87.94 84 THR A C 1
ATOM 656 O O . THR A 1 84 ? -8.07 -33.312 -0.449 1 87.94 84 THR A O 1
ATOM 659 N N . MET A 1 85 ? -10.164 -33.656 -1.078 1 90.56 85 MET A N 1
ATOM 660 C CA . MET A 1 85 ? -9.789 -34.188 -2.381 1 90.56 85 MET A CA 1
ATOM 661 C C . MET A 1 85 ? -9.078 -33.156 -3.223 1 90.56 85 MET A C 1
ATOM 663 O O . MET A 1 85 ? -8.094 -33.438 -3.9 1 90.56 85 MET A O 1
ATOM 667 N N . ALA A 1 86 ? -9.625 -31.969 -3.133 1 90.44 86 ALA A N 1
ATOM 668 C CA . ALA A 1 86 ? -9.016 -30.859 -3.879 1 90.44 86 ALA A CA 1
ATOM 669 C C . ALA A 1 86 ? -7.59 -30.594 -3.402 1 90.44 86 ALA A C 1
ATOM 671 O O . ALA A 1 86 ? -6.68 -30.406 -4.215 1 90.44 86 ALA A O 1
ATOM 672 N N . LEU A 1 87 ? -7.426 -30.594 -2.141 1 88.12 87 LEU A N 1
ATOM 673 C CA . LEU A 1 87 ? -6.113 -30.344 -1.558 1 88.12 87 LEU A CA 1
ATOM 674 C C . LEU A 1 87 ? -5.105 -31.406 -2.008 1 88.12 87 LEU A C 1
ATOM 676 O O . LEU A 1 87 ? -3.975 -31.078 -2.367 1 88.12 87 LEU A O 1
ATOM 680 N N . TYR A 1 88 ? -5.484 -32.594 -1.948 1 90.06 88 TYR A N 1
ATOM 681 C CA . TYR A 1 88 ? -4.609 -33.688 -2.377 1 90.06 88 TYR A CA 1
ATOM 682 C C . TYR A 1 88 ? -4.281 -33.562 -3.859 1 90.06 88 TYR A C 1
ATOM 684 O O . TYR A 1 88 ? -3.137 -33.781 -4.266 1 90.06 88 TYR A O 1
ATOM 692 N N . TYR A 1 89 ? -5.25 -33.312 -4.641 1 93.75 89 TYR A N 1
ATOM 693 C CA . TYR A 1 89 ? -5.062 -33.156 -6.082 1 93.75 89 TYR A CA 1
ATOM 694 C C . TYR A 1 89 ? -4.051 -32.062 -6.398 1 93.75 89 TYR A C 1
ATOM 696 O O . TYR A 1 89 ? -3.078 -32.312 -7.117 1 93.75 89 TYR A O 1
ATOM 704 N N . TYR A 1 90 ? -4.258 -30.906 -5.801 1 91.06 90 TYR A N 1
ATOM 705 C CA . TYR A 1 90 ? -3.41 -29.766 -6.137 1 91.06 90 TYR A CA 1
ATOM 706 C C . TYR A 1 90 ? -1.996 -29.953 -5.602 1 91.06 90 TYR A C 1
ATOM 708 O O . TYR A 1 90 ? -1.023 -29.547 -6.242 1 91.06 90 TYR A O 1
ATOM 716 N N . THR A 1 91 ? -1.864 -30.547 -4.414 1 88.94 91 THR A N 1
ATOM 717 C CA . THR A 1 91 ? -0.537 -30.828 -3.881 1 88.94 91 THR A CA 1
ATOM 718 C C . THR A 1 91 ? 0.209 -31.797 -4.781 1 88.94 91 THR A C 1
ATOM 720 O O . THR A 1 91 ? 1.412 -31.656 -5.008 1 88.94 91 THR A O 1
ATOM 723 N N . THR A 1 92 ? -0.497 -32.719 -5.277 1 92.69 92 THR A N 1
ATOM 724 C CA . THR A 1 92 ? 0.1 -33.719 -6.148 1 92.69 92 THR A CA 1
ATOM 725 C C . THR A 1 92 ? 0.556 -33.094 -7.465 1 92.69 92 THR A C 1
ATOM 727 O O . THR A 1 92 ? 1.683 -33.344 -7.91 1 92.69 92 THR A O 1
ATOM 730 N N . THR A 1 93 ? -0.299 -32.344 -8.047 1 94.69 93 THR A N 1
ATOM 731 C CA . THR A 1 93 ? 0.04 -31.75 -9.336 1 94.69 93 THR A CA 1
ATOM 732 C C . THR A 1 93 ? 1.201 -30.766 -9.195 1 94.69 93 THR A C 1
ATOM 734 O O . THR A 1 93 ? 2.076 -30.703 -10.062 1 94.69 93 THR A O 1
ATOM 737 N N . THR A 1 94 ? 1.2 -30 -8.117 1 92 94 THR A N 1
ATOM 738 C CA . THR A 1 94 ? 2.299 -29.078 -7.863 1 92 94 THR A CA 1
ATOM 739 C C . THR A 1 94 ? 3.611 -29.844 -7.676 1 92 94 THR A C 1
ATOM 741 O O . THR A 1 94 ? 4.641 -29.453 -8.234 1 92 94 THR A O 1
ATOM 744 N N . SER A 1 95 ? 3.539 -30.922 -6.93 1 91.06 95 SER A N 1
ATOM 745 C CA . SER A 1 95 ? 4.727 -31.734 -6.703 1 91.06 95 SER A CA 1
ATOM 746 C C . SER A 1 95 ? 5.258 -32.312 -8.008 1 91.06 95 SER A C 1
ATOM 748 O O . SER A 1 95 ? 6.469 -32.312 -8.242 1 91.06 95 SER A O 1
ATOM 750 N N . LEU A 1 96 ? 4.402 -32.781 -8.805 1 93.56 96 LEU A N 1
ATOM 751 C CA . LEU A 1 96 ? 4.801 -33.344 -10.102 1 93.56 96 LEU A CA 1
ATOM 752 C C . LEU A 1 96 ? 5.457 -32.281 -10.961 1 93.56 96 LEU A C 1
ATOM 754 O O . LEU A 1 96 ? 6.438 -32.531 -11.656 1 93.56 96 LEU A O 1
ATOM 758 N N . GLY A 1 97 ? 4.906 -31.109 -10.938 1 94.19 97 GLY A N 1
ATOM 759 C CA . GLY A 1 97 ? 5.496 -30 -11.664 1 94.19 97 GLY A CA 1
ATOM 760 C C . GLY A 1 97 ? 6.91 -29.672 -11.211 1 94.19 97 GLY A C 1
ATOM 761 O O . GLY A 1 97 ? 7.797 -29.453 -12.039 1 94.19 97 GLY A O 1
ATOM 762 N N . ILE A 1 98 ? 7.094 -29.641 -9.984 1 92.5 98 ILE A N 1
ATOM 763 C CA . ILE A 1 98 ? 8.398 -29.312 -9.422 1 92.5 98 ILE A CA 1
ATOM 764 C C . ILE A 1 98 ? 9.406 -30.406 -9.781 1 92.5 98 ILE A C 1
ATOM 766 O O . ILE A 1 98 ? 10.539 -30.109 -10.164 1 92.5 98 ILE A O 1
ATOM 770 N N . ILE A 1 99 ? 8.969 -31.641 -9.648 1 92.62 99 ILE A N 1
ATOM 771 C CA . ILE A 1 99 ? 9.828 -32.75 -10.008 1 92.62 99 ILE A CA 1
ATOM 772 C C . ILE A 1 99 ? 10.219 -32.656 -11.477 1 92.62 99 ILE A C 1
ATOM 774 O O . ILE A 1 99 ? 11.383 -32.844 -11.836 1 92.62 99 ILE A O 1
ATOM 778 N N . LEU A 1 100 ? 9.312 -32.438 -12.281 1 95.75 100 LEU A N 1
ATOM 779 C CA . LEU A 1 100 ? 9.57 -32.25 -13.703 1 95.75 100 LEU A CA 1
ATOM 780 C C . LEU A 1 100 ? 10.586 -31.125 -13.938 1 95.75 100 LEU A C 1
ATOM 782 O O . LEU A 1 100 ? 11.492 -31.266 -14.75 1 95.75 100 LEU A O 1
ATOM 786 N N . SER A 1 101 ? 10.375 -30.047 -13.281 1 94.75 101 SER A N 1
ATOM 787 C CA . SER A 1 101 ? 11.266 -28.906 -13.422 1 94.75 101 SER A CA 1
ATOM 788 C C . SER A 1 101 ? 12.703 -29.281 -13.07 1 94.75 101 SER A C 1
ATOM 790 O O . SER A 1 101 ? 13.633 -28.891 -13.781 1 94.75 101 SER A O 1
ATOM 792 N N . VAL A 1 102 ? 12.844 -29.984 -12 1 91.88 102 VAL A N 1
ATOM 793 C CA . VAL A 1 102 ? 14.18 -30.406 -11.562 1 91.88 102 VAL A CA 1
ATOM 794 C C . VAL A 1 102 ? 14.812 -31.312 -12.617 1 91.88 102 VAL A C 1
ATOM 796 O O . VAL A 1 102 ? 15.992 -31.156 -12.945 1 91.88 102 VAL A O 1
ATOM 799 N N . ILE A 1 103 ? 14.047 -32.188 -13.133 1 94.19 103 ILE A N 1
ATOM 800 C CA . ILE A 1 103 ? 14.539 -33.094 -14.148 1 94.19 103 ILE A CA 1
ATOM 801 C C . ILE A 1 103 ? 14.961 -32.312 -15.391 1 94.19 103 ILE A C 1
ATOM 803 O O . ILE A 1 103 ? 16.047 -32.531 -15.93 1 94.19 103 ILE A O 1
ATOM 807 N N . LEU A 1 104 ? 14.195 -31.422 -15.812 1 94.75 104 LEU A N 1
ATOM 808 C CA . LEU A 1 104 ? 14.453 -30.656 -17.031 1 94.75 104 LEU A CA 1
ATOM 809 C C . LEU A 1 104 ? 15.703 -29.781 -16.859 1 94.75 104 LEU A C 1
ATOM 811 O O . LEU A 1 104 ? 16.547 -29.734 -17.766 1 94.75 104 LEU A O 1
ATOM 815 N N . VAL A 1 105 ? 15.805 -29.094 -15.766 1 91.44 105 VAL A N 1
ATOM 816 C CA . VAL A 1 105 ? 16.906 -28.172 -15.578 1 91.44 105 VAL A CA 1
ATOM 817 C C . VAL A 1 105 ? 18.219 -28.953 -15.414 1 91.44 105 VAL A C 1
ATOM 819 O O . VAL A 1 105 ? 19.281 -28.484 -15.836 1 91.44 105 VAL A O 1
ATOM 822 N N . GLN A 1 106 ? 18.141 -30.094 -14.805 1 88.56 106 GLN A N 1
ATOM 823 C CA . GLN A 1 106 ? 19.328 -30.922 -14.648 1 88.56 106 GLN A CA 1
ATOM 824 C C . GLN A 1 106 ? 19.75 -31.531 -15.984 1 88.56 106 GLN A C 1
ATOM 826 O O . GLN A 1 106 ? 20.938 -31.797 -16.203 1 88.56 106 GLN A O 1
ATOM 831 N N . THR A 1 107 ? 18.828 -31.719 -16.859 1 91.12 107 THR A N 1
ATOM 832 C CA . THR A 1 107 ? 19.125 -32.344 -18.156 1 91.12 107 THR A CA 1
ATOM 833 C C . THR A 1 107 ? 19.547 -31.266 -19.172 1 91.12 107 THR A C 1
ATOM 835 O O . THR A 1 107 ? 20.547 -31.422 -19.859 1 91.12 107 THR A O 1
ATOM 838 N N . ILE A 1 108 ? 18.859 -30.203 -19.203 1 89.19 108 ILE A N 1
ATOM 839 C CA . ILE A 1 108 ? 19.125 -29.156 -20.188 1 89.19 108 ILE A CA 1
ATOM 840 C C . ILE A 1 108 ? 20.234 -28.25 -19.688 1 89.19 108 ILE A C 1
ATOM 842 O O . ILE A 1 108 ? 21.047 -27.75 -20.469 1 89.19 108 ILE A O 1
ATOM 846 N N . ARG A 1 109 ? 20.344 -28.016 -18.375 1 88.56 109 ARG A N 1
ATOM 847 C CA . ARG A 1 109 ? 21.312 -27.156 -17.703 1 88.56 109 ARG A CA 1
ATOM 848 C C . ARG A 1 109 ? 21.406 -25.781 -18.391 1 88.56 109 ARG A C 1
ATOM 850 O O . ARG A 1 109 ? 22.484 -25.344 -18.781 1 88.56 109 ARG A O 1
ATOM 857 N N . PRO A 1 110 ? 20.312 -25.109 -18.438 1 84.12 110 PRO A N 1
ATOM 858 C CA . PRO A 1 110 ? 20.266 -23.844 -19.156 1 84.12 110 PRO A CA 1
ATOM 859 C C . PRO A 1 110 ? 21.219 -22.797 -18.594 1 84.12 110 PRO A C 1
ATOM 861 O O . PRO A 1 110 ? 21.719 -21.953 -19.328 1 84.12 110 PRO A O 1
ATOM 864 N N . GLY A 1 111 ? 21.5 -22.781 -17.359 1 82.44 111 GLY A N 1
ATOM 865 C CA . GLY A 1 111 ? 22.375 -21.812 -16.734 1 82.44 111 GLY A CA 1
ATOM 866 C C . GLY A 1 111 ? 23.844 -22.062 -17.031 1 82.44 111 GLY A C 1
ATOM 867 O O . GLY A 1 111 ? 24.656 -21.125 -17.062 1 82.44 111 GLY A O 1
ATOM 868 N N . ASP A 1 112 ? 24.266 -23.234 -17.156 1 77.19 112 ASP A N 1
ATOM 869 C CA . ASP A 1 112 ? 25.656 -23.625 -17.406 1 77.19 112 ASP A CA 1
ATOM 870 C C . ASP A 1 112 ? 26.094 -23.25 -18.812 1 77.19 112 ASP A C 1
ATOM 872 O O . ASP A 1 112 ? 27.281 -22.969 -19.047 1 77.19 112 ASP A O 1
ATOM 876 N N . LEU A 1 113 ? 25.172 -23.281 -19.625 1 65.69 113 LEU A N 1
ATOM 877 C CA . LEU A 1 113 ? 25.5 -22.969 -21.016 1 65.69 113 LEU A CA 1
ATOM 878 C C . LEU A 1 113 ? 25.953 -21.516 -21.156 1 65.69 113 LEU A C 1
ATOM 880 O O . LEU A 1 113 ? 26.609 -21.172 -22.141 1 65.69 113 LEU A O 1
ATOM 884 N N . LEU A 1 114 ? 25.703 -20.734 -20.141 1 61.19 114 LEU A N 1
ATOM 885 C CA . LEU A 1 114 ? 25.969 -19.312 -20.25 1 61.19 114 LEU A CA 1
ATOM 886 C C . LEU A 1 114 ? 27.016 -18.875 -19.234 1 61.19 114 LEU A C 1
ATOM 888 O O . LEU A 1 114 ? 27.234 -17.672 -19.047 1 61.19 114 LEU A O 1
ATOM 892 N N . LYS A 1 115 ? 27.562 -19.781 -18.531 1 58.69 115 LYS A N 1
ATOM 893 C CA . LYS A 1 115 ? 28.578 -19.391 -17.547 1 58.69 115 LYS A CA 1
ATOM 894 C C . LYS A 1 115 ? 29.625 -18.469 -18.156 1 58.69 115 LYS A C 1
ATOM 896 O O . LYS A 1 115 ? 30.281 -18.844 -19.141 1 58.69 115 LYS A O 1
ATOM 901 N N . ASP A 1 116 ? 29.172 -17.375 -18.484 1 53.09 116 ASP A N 1
ATOM 902 C CA . ASP A 1 116 ? 30.266 -16.5 -18.859 1 53.09 116 ASP A CA 1
ATOM 903 C C . ASP A 1 116 ? 31.328 -16.422 -17.75 1 53.09 116 ASP A C 1
ATOM 905 O O . ASP A 1 116 ? 30.984 -16.328 -16.562 1 53.09 116 ASP A O 1
ATOM 909 N N . LYS A 1 117 ? 32.562 -16.906 -17.938 1 48.78 117 LYS A N 1
ATOM 910 C CA . LYS A 1 117 ? 33.719 -16.828 -17.078 1 48.78 117 LYS A CA 1
ATOM 911 C C . LYS A 1 117 ? 33.75 -15.547 -16.25 1 48.78 117 LYS A C 1
ATOM 913 O O . LYS A 1 117 ? 34.344 -15.492 -15.18 1 48.78 117 LYS A O 1
ATOM 918 N N . ASN A 1 118 ? 33.219 -14.484 -16.828 1 47.06 118 ASN A N 1
ATOM 919 C CA . ASN A 1 118 ? 33.438 -13.18 -16.203 1 47.06 118 ASN A CA 1
ATOM 920 C C . ASN A 1 118 ? 32.344 -12.867 -15.18 1 47.06 118 ASN A C 1
ATOM 922 O O . ASN A 1 118 ? 32.375 -11.805 -14.555 1 47.06 118 ASN A O 1
ATOM 926 N N . ILE A 1 119 ? 31.312 -13.5 -15.312 1 48.53 119 ILE A N 1
ATOM 927 C CA . ILE A 1 119 ? 30.312 -13.133 -14.305 1 48.53 119 ILE A CA 1
ATOM 928 C C . ILE A 1 119 ? 30.734 -13.688 -12.945 1 48.53 119 ILE A C 1
ATOM 930 O O . ILE A 1 119 ? 30.344 -14.797 -12.578 1 48.53 119 ILE A O 1
ATOM 934 N N . ILE A 1 120 ? 31.953 -14.008 -12.852 1 44.84 120 ILE A N 1
ATOM 935 C CA . ILE A 1 120 ? 32.281 -14.344 -11.469 1 44.84 120 ILE A CA 1
ATOM 936 C C . ILE A 1 120 ? 31.812 -13.234 -10.539 1 44.84 120 ILE A C 1
ATOM 938 O O . ILE A 1 120 ? 32.375 -12.133 -10.531 1 44.84 120 ILE A O 1
ATOM 942 N N . THR A 1 121 ? 30.672 -12.953 -10.648 1 43.91 121 THR A N 1
ATOM 943 C CA . THR A 1 121 ? 30.297 -11.891 -9.727 1 43.91 121 THR A CA 1
ATOM 944 C C . THR A 1 121 ? 30.953 -12.094 -8.367 1 43.91 121 THR A C 1
ATOM 946 O O . THR A 1 121 ? 30.844 -13.164 -7.766 1 43.91 121 THR A O 1
ATOM 949 N N . GLN A 1 122 ? 32.062 -11.57 -8.266 1 42.16 122 GLN A N 1
ATOM 950 C CA . GLN A 1 122 ? 32.781 -11.367 -7.008 1 42.16 122 GLN A CA 1
ATOM 951 C C . GLN A 1 122 ? 31.812 -11.32 -5.828 1 42.16 122 GLN A C 1
ATOM 953 O O . GLN A 1 122 ? 32.219 -11.133 -4.684 1 42.16 122 GLN A O 1
ATOM 958 N N . ASN A 1 123 ? 30.609 -11.008 -6.102 1 44.94 123 ASN A N 1
ATOM 959 C CA . ASN A 1 123 ? 29.891 -10.555 -4.918 1 44.94 123 ASN A CA 1
ATOM 960 C C . ASN A 1 123 ? 29.812 -11.648 -3.854 1 44.94 123 ASN A C 1
ATOM 962 O O . ASN A 1 123 ? 30.031 -12.82 -4.148 1 44.94 123 ASN A O 1
ATOM 966 N N . THR A 1 124 ? 29.375 -11.258 -2.543 1 46.09 124 THR A N 1
ATOM 967 C CA . THR A 1 124 ? 29.25 -11.742 -1.174 1 46.09 124 THR A CA 1
ATOM 968 C C . THR A 1 124 ? 28.438 -13.039 -1.128 1 46.09 124 THR A C 1
ATOM 970 O O . THR A 1 124 ? 27.203 -13 -1.124 1 46.09 124 THR A O 1
ATOM 973 N N . THR A 1 125 ? 28.828 -14.023 -1.91 1 49.06 125 THR A N 1
ATOM 974 C CA . THR A 1 125 ? 28.234 -15.297 -1.526 1 49.06 125 THR A CA 1
ATOM 975 C C . THR A 1 125 ? 28.281 -15.484 -0.013 1 49.06 125 THR A C 1
ATOM 977 O O . THR A 1 125 ? 29.359 -15.469 0.586 1 49.06 125 THR A O 1
ATOM 980 N N . ARG A 1 126 ? 27.281 -15.18 0.609 1 57.03 126 ARG A N 1
ATOM 981 C CA . ARG A 1 126 ? 27.156 -15.523 2.023 1 57.03 126 ARG A CA 1
ATOM 982 C C . ARG A 1 126 ? 27.562 -16.969 2.277 1 57.03 126 ARG A C 1
ATOM 984 O O . ARG A 1 126 ? 27.125 -17.875 1.566 1 57.03 126 ARG A O 1
ATOM 991 N N . TYR A 1 127 ? 28.656 -17.125 3.008 1 63.81 127 TYR A N 1
ATOM 992 C CA . TYR A 1 127 ? 29.031 -18.453 3.451 1 63.81 127 TYR A CA 1
ATOM 993 C C . TYR A 1 127 ? 27.891 -19.109 4.211 1 63.81 127 TYR A C 1
ATOM 995 O O . TYR A 1 127 ? 27.312 -18.516 5.129 1 63.81 127 TYR A O 1
ATOM 1003 N N . SER A 1 128 ? 27.188 -20.047 3.545 1 69.06 128 SER A N 1
ATOM 1004 C CA . SER A 1 128 ? 26.141 -20.75 4.266 1 69.06 128 SER A CA 1
ATOM 1005 C C . SER A 1 128 ? 26.344 -22.266 4.215 1 69.06 128 SER A C 1
ATOM 1007 O O . SER A 1 128 ? 26.844 -22.797 3.221 1 69.06 128 SER A O 1
ATOM 1009 N N . ILE A 1 129 ? 26.188 -22.844 5.465 1 74.12 129 ILE A N 1
ATOM 1010 C CA . ILE A 1 129 ? 26.125 -24.297 5.574 1 74.12 129 ILE A CA 1
ATOM 1011 C C . ILE A 1 129 ? 24.734 -24.797 5.207 1 74.12 129 ILE A C 1
ATOM 1013 O O . ILE A 1 129 ? 23.734 -24.172 5.574 1 74.12 129 ILE A O 1
ATOM 1017 N N . THR A 1 130 ? 24.719 -25.812 4.434 1 75 130 THR A N 1
ATOM 1018 C CA . THR A 1 130 ? 23.469 -26.359 3.926 1 75 130 THR A CA 1
ATOM 1019 C C . THR A 1 130 ? 22.484 -26.609 5.066 1 75 130 THR A C 1
ATOM 1021 O O . THR A 1 130 ? 21.297 -26.297 4.949 1 75 130 THR A O 1
ATOM 1024 N N . VAL A 1 131 ? 23.031 -27.125 6.113 1 78.75 131 VAL A N 1
ATOM 1025 C CA . VAL A 1 131 ? 22.172 -27.453 7.238 1 78.75 131 VAL A CA 1
ATOM 1026 C C . VAL A 1 131 ? 21.547 -26.172 7.801 1 78.75 131 VAL A C 1
ATOM 1028 O O . VAL A 1 131 ? 20.375 -26.172 8.188 1 78.75 131 VAL A O 1
ATOM 1031 N N . ASP A 1 132 ? 22.344 -25.141 7.883 1 81.38 132 ASP A N 1
ATOM 1032 C CA . ASP A 1 132 ? 21.812 -23.875 8.375 1 81.38 132 ASP A CA 1
ATOM 1033 C C . ASP A 1 132 ? 20.688 -23.375 7.492 1 81.38 132 ASP A C 1
ATOM 1035 O O . ASP A 1 132 ? 19.688 -22.828 7.996 1 81.38 132 ASP A O 1
ATOM 1039 N N . THR A 1 133 ? 20.812 -23.547 6.238 1 79.62 133 THR A N 1
ATOM 1040 C CA . THR A 1 133 ? 19.797 -23.109 5.297 1 79.62 133 THR A CA 1
ATOM 1041 C C . THR A 1 133 ? 18.5 -23.906 5.496 1 79.62 133 THR A C 1
ATOM 1043 O O . THR A 1 133 ? 17.406 -23.344 5.379 1 79.62 133 THR A O 1
ATOM 1046 N N . ILE A 1 134 ? 18.703 -25.141 5.789 1 81.56 134 ILE A N 1
ATOM 1047 C CA . ILE A 1 134 ? 17.531 -25.984 6.043 1 81.56 134 ILE A CA 1
ATOM 1048 C C . ILE A 1 134 ? 16.828 -25.516 7.316 1 81.56 134 ILE A C 1
ATOM 1050 O O . ILE A 1 134 ? 15.602 -25.375 7.34 1 81.56 134 ILE A O 1
ATOM 1054 N N . LEU A 1 135 ? 17.609 -25.312 8.305 1 84.62 135 LEU A N 1
ATOM 1055 C CA . LEU A 1 135 ? 17.047 -24.844 9.57 1 84.62 135 LEU A CA 1
ATOM 1056 C C . LEU A 1 135 ? 16.344 -23.5 9.391 1 84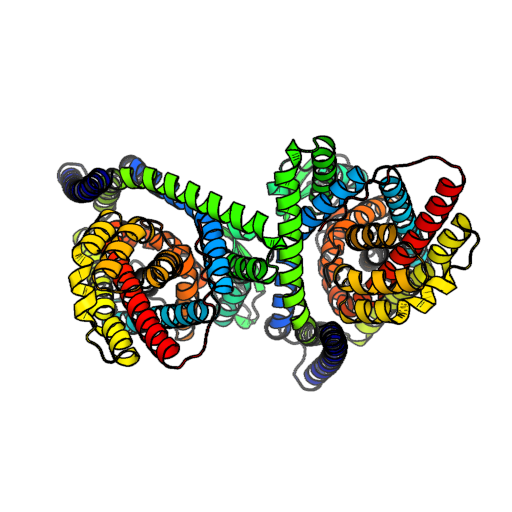.62 135 LEU A C 1
ATOM 1058 O O . LEU A 1 135 ? 15.297 -23.25 9.992 1 84.62 135 LEU A O 1
ATOM 1062 N N . ASP A 1 136 ? 16.953 -22.672 8.602 1 85.94 136 ASP A N 1
ATOM 1063 C CA . ASP A 1 136 ? 16.391 -21.344 8.344 1 85.94 136 ASP A CA 1
ATOM 1064 C C . ASP A 1 136 ? 15.031 -21.469 7.645 1 85.94 136 ASP A C 1
ATOM 1066 O O . ASP A 1 136 ? 14.141 -20.641 7.871 1 85.94 136 ASP A O 1
ATOM 1070 N N . LEU A 1 137 ? 14.969 -22.406 6.781 1 83.44 137 LEU A N 1
ATOM 1071 C CA . LEU A 1 137 ? 13.695 -22.641 6.109 1 83.44 137 LEU A CA 1
ATOM 1072 C C . LEU A 1 137 ? 12.578 -22.891 7.121 1 83.44 137 LEU A C 1
ATOM 1074 O O . LEU A 1 137 ? 11.508 -22.281 7.035 1 83.44 137 LEU A O 1
ATOM 1078 N N . PHE A 1 138 ? 12.82 -23.703 8.078 1 86.25 138 PHE A N 1
ATOM 1079 C CA . PHE A 1 138 ? 11.82 -24.016 9.086 1 86.25 138 PHE A CA 1
ATOM 1080 C C . PHE A 1 138 ? 11.555 -22.828 9.992 1 86.25 138 PHE A C 1
ATOM 1082 O O . PHE A 1 138 ? 10.43 -22.609 10.438 1 86.25 138 PHE A O 1
ATOM 1089 N N . ARG A 1 139 ? 12.602 -22.141 10.297 1 88.12 139 ARG A N 1
ATOM 1090 C CA . ARG A 1 139 ? 12.43 -20.922 11.086 1 88.12 139 ARG A CA 1
ATOM 1091 C C . ARG A 1 139 ? 11.547 -19.922 10.352 1 88.12 139 ARG A C 1
ATOM 1093 O O . ARG A 1 139 ? 10.742 -19.219 10.969 1 88.12 139 ARG A O 1
ATOM 1100 N N . ASN A 1 140 ? 11.656 -19.859 9.07 1 87.25 140 ASN A N 1
ATOM 1101 C CA . ASN A 1 140 ? 10.867 -18.938 8.273 1 87.25 140 ASN A CA 1
ATOM 1102 C C . ASN A 1 140 ? 9.43 -19.422 8.117 1 87.25 140 ASN A C 1
ATOM 1104 O O . ASN A 1 140 ? 8.523 -18.609 7.871 1 87.25 140 ASN A O 1
ATOM 1108 N N . PHE A 1 141 ? 9.242 -20.688 8.32 1 87.56 141 PHE A N 1
ATOM 1109 C CA . PHE A 1 141 ? 7.887 -21.219 8.344 1 87.56 141 PHE A CA 1
ATOM 1110 C C . PHE A 1 141 ? 7.105 -20.656 9.523 1 87.56 141 PHE A C 1
ATOM 1112 O O . PHE A 1 141 ? 5.883 -20.516 9.453 1 87.56 141 PHE A O 1
ATOM 1119 N N . ILE A 1 142 ? 7.859 -20.438 10.562 1 91.44 142 ILE A N 1
ATOM 1120 C CA . ILE A 1 142 ? 7.242 -19.953 11.797 1 91.44 142 ILE A CA 1
ATOM 1121 C C . ILE A 1 142 ? 7.914 -18.656 12.234 1 91.44 142 ILE A C 1
ATOM 1123 O O . ILE A 1 142 ? 8.711 -18.641 13.18 1 91.44 142 ILE A O 1
ATOM 1127 N N . PRO A 1 143 ? 7.477 -17.594 11.648 1 88.75 143 PRO A N 1
ATOM 1128 C CA . PRO A 1 143 ? 8.133 -16.344 12.023 1 88.75 143 PRO A CA 1
ATOM 1129 C C . PRO A 1 143 ? 7.941 -16 13.5 1 88.75 143 PRO A C 1
ATOM 1131 O O . PRO A 1 143 ? 6.883 -16.281 14.07 1 88.75 143 PRO A O 1
ATOM 1134 N N . GLU A 1 144 ? 8.93 -15.422 14.148 1 85.31 144 GLU A N 1
ATOM 1135 C CA . GLU A 1 144 ? 8.883 -15.023 15.547 1 85.31 144 GLU A CA 1
ATOM 1136 C C . GLU A 1 144 ? 7.863 -13.906 15.773 1 85.31 144 GLU A C 1
ATOM 1138 O O . GLU A 1 144 ? 7.332 -13.75 16.875 1 85.31 144 GLU A O 1
ATOM 1143 N N . ASN A 1 145 ? 7.613 -13.109 14.773 1 89.25 145 ASN A N 1
ATOM 1144 C CA . ASN A 1 145 ? 6.688 -11.984 14.766 1 89.25 145 ASN A CA 1
ATOM 1145 C C . ASN A 1 145 ? 6.012 -11.828 13.406 1 89.25 145 ASN A C 1
ATOM 1147 O O . ASN A 1 145 ? 6.684 -11.625 12.391 1 89.25 145 ASN A O 1
ATOM 1151 N N . ILE A 1 146 ? 4.738 -11.859 13.375 1 91 146 ILE A N 1
ATOM 1152 C CA . ILE A 1 146 ? 3.988 -11.867 12.125 1 91 146 ILE A CA 1
ATOM 1153 C C . ILE A 1 146 ? 4.18 -10.539 11.406 1 91 146 ILE A C 1
ATOM 1155 O O . ILE A 1 146 ? 4.199 -10.492 10.172 1 91 146 ILE A O 1
ATOM 1159 N N . VAL A 1 147 ? 4.312 -9.453 12.125 1 90 147 VAL A N 1
ATOM 1160 C CA . VAL A 1 147 ? 4.527 -8.141 11.516 1 90 147 VAL A CA 1
ATOM 1161 C C . VAL A 1 147 ? 5.941 -8.07 10.945 1 90 147 VAL A C 1
ATOM 1163 O O . VAL A 1 147 ? 6.145 -7.531 9.852 1 90 147 VAL A O 1
ATOM 1166 N N . SER A 1 148 ? 6.871 -8.641 11.688 1 89.5 148 SER A N 1
ATOM 1167 C CA . SER A 1 148 ? 8.242 -8.688 11.195 1 89.5 148 SER A CA 1
ATOM 1168 C C . SER A 1 148 ? 8.344 -9.492 9.906 1 89.5 148 SER A C 1
ATOM 1170 O O . SER A 1 148 ? 9.133 -9.164 9.023 1 89.5 148 SER A O 1
ATOM 1172 N N . ALA A 1 149 ? 7.527 -10.516 9.789 1 90.06 149 ALA A N 1
ATOM 1173 C CA . ALA A 1 149 ? 7.531 -11.375 8.609 1 90.06 149 ALA A CA 1
ATOM 1174 C C . ALA A 1 149 ? 7.105 -10.602 7.367 1 90.06 149 ALA A C 1
ATOM 1176 O O . ALA A 1 149 ? 7.398 -11.016 6.242 1 90.06 149 ALA A O 1
ATOM 1177 N N . THR A 1 150 ? 6.387 -9.484 7.562 1 91.06 150 THR A N 1
ATOM 1178 C CA . THR A 1 150 ? 5.945 -8.68 6.426 1 91.06 150 THR A CA 1
ATOM 1179 C C . THR A 1 150 ? 7.102 -7.848 5.875 1 91.06 150 THR A C 1
ATOM 1181 O O . THR A 1 150 ? 7.016 -7.312 4.77 1 91.06 150 THR A O 1
ATOM 1184 N N . LEU A 1 151 ? 8.227 -7.809 6.645 1 88.75 151 LEU A N 1
ATOM 1185 C CA . LEU A 1 151 ? 9.273 -6.863 6.277 1 88.75 151 LEU A CA 1
ATOM 1186 C C . LEU A 1 151 ? 10.609 -7.578 6.086 1 88.75 151 LEU A C 1
ATOM 1188 O O . LEU A 1 151 ? 11.477 -7.098 5.355 1 88.75 151 LEU A O 1
ATOM 1192 N N . PHE A 1 152 ? 10.703 -8.727 6.832 1 86.19 152 PHE A N 1
ATOM 1193 C CA . PHE A 1 152 ? 12.031 -9.32 6.906 1 86.19 152 PHE A CA 1
ATOM 1194 C C . PHE A 1 152 ? 11.953 -10.836 6.789 1 86.19 152 PHE A C 1
ATOM 1196 O O . PHE A 1 152 ? 10.93 -11.438 7.109 1 86.19 152 PHE A O 1
ATOM 1203 N N . GLN A 1 153 ? 13.055 -11.398 6.316 1 83.19 153 GLN A N 1
ATOM 1204 C CA . GLN A 1 153 ? 13.297 -12.844 6.348 1 83.19 153 GLN A CA 1
ATOM 1205 C C . GLN A 1 153 ? 14.477 -13.18 7.254 1 83.19 153 GLN A C 1
ATOM 1207 O O . GLN A 1 153 ? 15.484 -12.469 7.266 1 83.19 153 GLN A O 1
ATOM 1212 N N . TYR A 1 154 ? 14.32 -14.273 7.977 1 83.69 154 TYR A N 1
ATOM 1213 C CA . TYR A 1 154 ? 15.383 -14.727 8.867 1 83.69 154 TYR A CA 1
ATOM 1214 C C . TYR A 1 154 ? 16.484 -15.453 8.102 1 83.69 154 TYR A C 1
ATOM 1216 O O . TYR A 1 154 ? 16.188 -16.234 7.195 1 83.69 154 TYR A O 1
ATOM 1224 N N . GLN A 1 155 ? 17.719 -15.117 8.398 1 83.44 155 GLN A N 1
ATOM 1225 C CA . GLN A 1 155 ? 18.844 -15.828 7.789 1 83.44 155 GLN A CA 1
ATOM 1226 C C . GLN A 1 155 ? 20 -15.969 8.766 1 83.44 155 GLN A C 1
ATOM 1228 O O . GLN A 1 155 ? 20.375 -15.008 9.438 1 83.44 155 GLN A O 1
ATOM 1233 N N . THR A 1 156 ? 20.469 -17.156 8.852 1 83.81 156 THR A N 1
ATOM 1234 C CA . THR A 1 156 ? 21.688 -17.391 9.633 1 83.81 156 THR A CA 1
ATOM 1235 C C . THR A 1 156 ? 22.922 -16.875 8.906 1 83.81 156 THR A C 1
ATOM 1237 O O . THR A 1 156 ? 23.062 -17.062 7.695 1 83.81 156 THR A O 1
ATOM 1240 N N . VAL A 1 157 ? 23.734 -16.172 9.609 1 83.12 157 VAL A N 1
ATOM 1241 C CA . VAL A 1 157 ? 24.953 -15.633 9.016 1 83.12 157 VAL A CA 1
ATOM 1242 C C . VAL A 1 157 ? 26.156 -16.094 9.828 1 83.12 157 VAL A C 1
ATOM 1244 O O . VAL A 1 157 ? 26.109 -16.156 11.055 1 83.12 157 VAL A O 1
ATOM 1247 N N . LEU A 1 158 ? 27.141 -16.516 9.023 1 81.62 158 LEU A N 1
ATOM 1248 C CA . LEU A 1 158 ? 28.391 -16.953 9.648 1 81.62 158 LEU A CA 1
ATOM 1249 C C . LEU A 1 158 ? 29.453 -15.867 9.57 1 81.62 158 LEU A C 1
ATOM 1251 O O . LEU A 1 158 ? 29.594 -15.203 8.539 1 81.62 158 LEU A O 1
ATOM 1255 N N . GLN A 1 159 ? 30.031 -15.578 10.672 1 81.25 159 GLN A N 1
ATOM 1256 C CA . GLN A 1 159 ? 31.141 -14.641 10.68 1 81.25 159 GLN A CA 1
ATOM 1257 C C . GLN A 1 159 ? 32.438 -15.344 10.312 1 81.25 159 GLN A C 1
ATOM 1259 O O . GLN A 1 159 ? 32.906 -16.234 11.039 1 81.25 159 GLN A O 1
ATOM 1264 N N . LYS A 1 160 ? 32.969 -14.875 9.18 1 79.88 160 LYS A N 1
ATOM 1265 C CA . LYS A 1 160 ? 34.156 -15.531 8.617 1 79.88 160 LYS A CA 1
ATOM 1266 C C . LYS A 1 160 ? 35.312 -15.445 9.578 1 79.88 160 LYS A C 1
ATOM 1268 O O . LYS A 1 160 ? 35.625 -14.375 10.125 1 79.88 160 LYS A O 1
ATOM 1273 N N . ASN A 1 161 ? 35.75 -16.562 9.961 1 74.62 161 ASN A N 1
ATOM 1274 C CA . ASN A 1 161 ? 37 -16.719 10.688 1 74.62 161 ASN A CA 1
ATOM 1275 C C . ASN A 1 161 ? 37.938 -17.688 9.977 1 74.62 161 ASN A C 1
ATOM 1277 O O . ASN A 1 161 ? 37.75 -18.906 10.023 1 74.62 161 ASN A O 1
ATOM 1281 N N . GLU A 1 162 ? 38.875 -17.141 9.203 1 79.06 162 GLU A N 1
ATOM 1282 C CA . GLU A 1 162 ? 39.75 -17.922 8.336 1 79.06 162 GLU A CA 1
ATOM 1283 C C . GLU A 1 162 ? 40.594 -18.906 9.141 1 79.06 162 GLU A C 1
ATOM 1285 O O . GLU A 1 162 ? 41.094 -19.891 8.602 1 79.06 162 GLU A O 1
ATOM 1290 N N . SER A 1 163 ? 40.812 -18.75 10.43 1 82.81 163 SER A N 1
ATOM 1291 C CA . SER A 1 163 ? 41.688 -19.562 11.258 1 82.81 163 SER A CA 1
ATOM 1292 C C . SER A 1 163 ? 41.031 -20.875 11.641 1 82.81 163 SER A C 1
ATOM 1294 O O . SER A 1 163 ? 41.688 -21.797 12.133 1 82.81 163 SER A O 1
ATOM 1296 N N . VAL A 1 164 ? 39.781 -21 11.516 1 83.06 164 VAL A N 1
ATOM 1297 C CA . VAL A 1 164 ? 39.062 -22.203 11.922 1 83.06 164 VAL A CA 1
ATOM 1298 C C . VAL A 1 164 ? 38.188 -22.672 10.773 1 83.06 164 VAL A C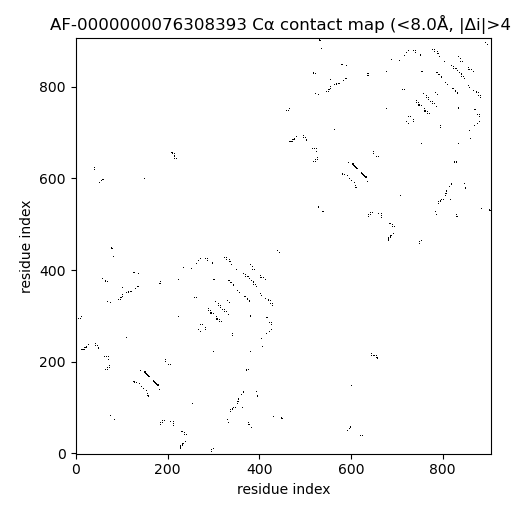 1
ATOM 1300 O O . VAL A 1 164 ? 37.875 -21.906 9.867 1 83.06 164 VAL A O 1
ATOM 1303 N N . PRO A 1 165 ? 37.938 -24.016 10.812 1 81.56 165 PRO A N 1
ATOM 1304 C CA . PRO A 1 165 ? 37.031 -24.516 9.789 1 81.56 165 PRO A CA 1
ATOM 1305 C C . PRO A 1 165 ? 35.656 -23.859 9.859 1 81.56 165 PRO A C 1
ATOM 1307 O O . PRO A 1 165 ? 35.25 -23.328 10.906 1 81.56 165 PRO A O 1
ATOM 1310 N N . ILE A 1 166 ? 34.875 -23.766 8.766 1 80.88 166 ILE A N 1
ATOM 1311 C CA . ILE A 1 166 ? 33.625 -23.047 8.602 1 80.88 166 ILE A CA 1
ATOM 1312 C C . ILE A 1 166 ? 32.625 -23.516 9.648 1 80.88 166 ILE A C 1
ATOM 1314 O O . ILE A 1 166 ? 31.797 -22.719 10.133 1 80.88 166 ILE A O 1
ATOM 1318 N N . ASP A 1 167 ? 32.656 -24.766 10.148 1 78.88 167 ASP A N 1
ATOM 1319 C CA . ASP A 1 167 ? 31.703 -25.344 11.094 1 78.88 167 ASP A CA 1
ATOM 1320 C C . ASP A 1 167 ? 31.859 -24.719 12.484 1 78.88 167 ASP A C 1
ATOM 1322 O O . ASP A 1 167 ? 30.969 -24.828 13.32 1 78.88 167 ASP A O 1
ATOM 1326 N N . GLU A 1 168 ? 33 -24.047 12.633 1 81.25 168 GLU A N 1
ATOM 1327 C CA . GLU A 1 168 ? 33.281 -23.484 13.945 1 81.25 168 GLU A CA 1
ATOM 1328 C C . GLU A 1 168 ? 33.188 -21.969 13.93 1 81.25 168 GLU A C 1
ATOM 1330 O O . GLU A 1 168 ? 33.469 -21.312 14.93 1 81.25 168 GLU A O 1
ATOM 1335 N N . TRP A 1 169 ? 32.75 -21.562 12.828 1 84.5 169 TRP A N 1
ATOM 1336 C CA . TRP A 1 169 ? 32.594 -20.125 12.727 1 84.5 169 TRP A CA 1
ATOM 1337 C C . TRP A 1 169 ? 31.484 -19.625 13.648 1 84.5 169 TRP A C 1
ATOM 1339 O O . TRP A 1 169 ? 30.531 -20.359 13.938 1 84.5 169 TRP A O 1
ATOM 1349 N N . LYS A 1 170 ? 31.625 -18.422 14.203 1 85.69 170 LYS A N 1
ATOM 1350 C CA . LYS A 1 170 ? 30.594 -17.812 15.031 1 85.69 170 LYS A CA 1
ATOM 1351 C C . LYS A 1 170 ? 29.281 -17.641 14.25 1 85.69 170 LYS A C 1
ATOM 1353 O O . LYS A 1 170 ? 29.297 -17.203 13.102 1 85.69 170 LYS A O 1
ATOM 1358 N N . ILE A 1 171 ? 28.234 -18.234 14.93 1 84.38 171 ILE A N 1
ATOM 1359 C CA . ILE A 1 171 ? 26.906 -18.203 14.312 1 84.38 171 ILE A CA 1
ATOM 1360 C C . ILE A 1 171 ? 26.156 -16.938 14.75 1 84.38 171 ILE A C 1
ATOM 1362 O O . ILE A 1 171 ? 26.125 -16.625 15.938 1 84.38 171 ILE A O 1
ATOM 1366 N N . ASP A 1 172 ? 25.688 -16.156 13.867 1 86.19 172 ASP A N 1
ATOM 1367 C CA . ASP A 1 172 ? 24.828 -15.008 14.086 1 86.19 172 ASP A CA 1
ATOM 1368 C C . ASP A 1 172 ? 23.625 -15.023 13.141 1 86.19 172 ASP A C 1
ATOM 1370 O O . ASP A 1 172 ? 23.422 -15.992 12.406 1 86.19 172 ASP A O 1
ATOM 1374 N N . HIS A 1 173 ? 22.672 -14.125 13.352 1 84.88 173 HIS A N 1
ATOM 1375 C CA . HIS A 1 173 ? 21.531 -14.062 12.438 1 84.88 173 HIS A CA 1
ATOM 1376 C C . HIS A 1 173 ? 21.312 -12.633 11.938 1 84.88 173 HIS A C 1
ATOM 1378 O O . HIS A 1 173 ? 21.844 -11.68 12.516 1 84.88 173 HIS A O 1
ATOM 1384 N N . MET A 1 174 ? 20.719 -12.555 10.82 1 84.12 174 MET A N 1
ATOM 1385 C CA . MET A 1 174 ? 20.344 -11.25 10.273 1 84.12 174 MET A CA 1
ATOM 1386 C C . MET A 1 174 ? 18.938 -11.281 9.703 1 84.12 174 MET A C 1
ATOM 1388 O O . MET A 1 174 ? 18.438 -12.344 9.305 1 84.12 174 MET A O 1
ATOM 1392 N N . ASN A 1 175 ? 18.281 -10.109 9.805 1 83.31 175 ASN A N 1
ATOM 1393 C CA . ASN A 1 175 ? 17 -9.898 9.117 1 83.31 175 ASN A CA 1
ATOM 1394 C C . ASN A 1 175 ? 17.219 -9.281 7.734 1 83.31 175 ASN A C 1
ATOM 1396 O O . ASN A 1 175 ? 17.5 -8.094 7.617 1 83.31 175 ASN A O 1
ATOM 1400 N N . VAL A 1 176 ? 17.078 -10.172 6.773 1 82.56 176 VAL A N 1
ATOM 1401 C CA . VAL A 1 176 ? 17.25 -9.703 5.398 1 82.56 176 VAL A CA 1
ATOM 1402 C C . VAL A 1 176 ? 15.977 -8.984 4.945 1 82.56 176 VAL A C 1
ATOM 1404 O O . VAL A 1 176 ? 14.867 -9.492 5.141 1 82.56 176 VAL A O 1
ATOM 1407 N N . PRO A 1 177 ? 16.188 -7.758 4.383 1 81.56 177 PRO A N 1
ATOM 1408 C CA . PRO A 1 177 ? 15.008 -7.043 3.895 1 81.56 177 PRO A CA 1
ATOM 1409 C C . PRO A 1 177 ? 14.25 -7.82 2.826 1 81.56 177 PRO A C 1
ATOM 1411 O O . PRO A 1 177 ? 14.867 -8.453 1.96 1 81.56 177 PRO A O 1
ATOM 1414 N N . GLY A 1 178 ? 12.938 -7.852 2.967 1 82.06 178 GLY A N 1
ATOM 1415 C CA . GLY A 1 178 ? 12.031 -8.578 2.088 1 82.06 178 GLY A CA 1
ATOM 1416 C C . GLY A 1 178 ? 10.945 -9.32 2.834 1 82.06 178 GLY A C 1
ATOM 1417 O O . GLY A 1 178 ? 11.164 -9.812 3.945 1 82.06 178 GLY A O 1
ATOM 1418 N N . THR A 1 179 ? 9.859 -9.445 2.26 1 83.56 179 THR A N 1
ATOM 1419 C CA . THR A 1 179 ? 8.719 -10.102 2.893 1 83.56 179 THR A CA 1
ATOM 1420 C C . THR A 1 179 ? 8.953 -11.609 3.004 1 83.56 179 THR A C 1
ATOM 1422 O O . THR A 1 179 ? 9.414 -12.242 2.053 1 83.56 179 THR A O 1
ATOM 1425 N N . ASP A 1 180 ? 8.766 -12.156 4.145 1 86.69 180 ASP A N 1
ATOM 1426 C CA . ASP A 1 180 ? 8.766 -13.602 4.348 1 86.69 180 ASP A CA 1
ATOM 1427 C C . ASP A 1 180 ? 7.441 -14.211 3.9 1 86.69 180 ASP A C 1
ATOM 1429 O O . ASP A 1 180 ? 6.594 -14.547 4.73 1 86.69 180 ASP A O 1
ATOM 1433 N N . VAL A 1 181 ? 7.383 -14.445 2.646 1 83.12 181 VAL A N 1
ATOM 1434 C CA . VAL A 1 181 ? 6.148 -14.945 2.057 1 83.12 181 VAL A CA 1
ATOM 1435 C C . VAL A 1 181 ? 5.836 -16.344 2.609 1 83.12 181 VAL A C 1
ATOM 1437 O O . VAL A 1 181 ? 4.672 -16.672 2.854 1 83.12 181 VAL A O 1
ATOM 1440 N N . LEU A 1 182 ? 6.891 -17.094 2.863 1 85.25 182 LEU A N 1
ATOM 1441 C CA . LEU A 1 182 ? 6.707 -18.453 3.373 1 85.25 182 LEU A CA 1
ATOM 1442 C C . LEU A 1 182 ? 5.988 -18.438 4.719 1 85.25 182 LEU A C 1
ATOM 1444 O O . LEU A 1 182 ? 4.992 -19.141 4.902 1 85.25 182 LEU A O 1
ATOM 1448 N N . GLY A 1 183 ? 6.57 -17.703 5.566 1 88.81 183 GLY A N 1
ATOM 1449 C CA . GLY A 1 183 ? 5.965 -17.594 6.887 1 88.81 183 GLY A CA 1
ATOM 1450 C C . GLY A 1 183 ? 4.543 -17.078 6.848 1 88.81 183 GLY A C 1
ATOM 1451 O O . GLY A 1 183 ? 3.676 -17.562 7.578 1 88.81 183 GLY A O 1
ATOM 1452 N N . LEU A 1 184 ? 4.262 -16.141 6.023 1 89.38 184 LEU A N 1
ATOM 1453 C CA . LEU A 1 184 ? 2.934 -15.539 5.918 1 89.38 184 LEU A CA 1
ATOM 1454 C C . LEU A 1 184 ? 1.936 -16.531 5.328 1 89.38 184 LEU A C 1
ATOM 1456 O O . LEU A 1 184 ? 0.771 -16.562 5.734 1 89.38 184 LEU A O 1
ATOM 1460 N N . VAL A 1 185 ? 2.393 -17.297 4.344 1 87.44 185 VAL A N 1
ATOM 1461 C CA . VAL A 1 185 ? 1.54 -18.312 3.738 1 87.44 185 VAL A CA 1
ATOM 1462 C C . VAL A 1 185 ? 1.16 -19.359 4.785 1 87.44 185 VAL A C 1
ATOM 1464 O O . VAL A 1 185 ? -0.017 -19.688 4.941 1 87.44 185 VAL A O 1
ATOM 1467 N N . VAL A 1 186 ? 2.152 -19.828 5.504 1 89.94 186 VAL A N 1
ATOM 1468 C CA . VAL A 1 186 ? 1.897 -20.844 6.52 1 89.94 186 VAL A CA 1
ATOM 1469 C C . VAL A 1 186 ? 0.953 -20.281 7.582 1 89.94 186 VAL A C 1
ATOM 1471 O O . VAL A 1 186 ? -0.017 -20.938 7.965 1 89.94 186 VAL A O 1
ATOM 1474 N N . PHE A 1 187 ? 1.241 -19.141 8.062 1 93.12 187 PHE A N 1
ATOM 1475 C CA . PHE A 1 187 ? 0.381 -18.516 9.062 1 93.12 187 PHE A CA 1
ATOM 1476 C C . PHE A 1 187 ? -1.042 -18.375 8.539 1 93.12 187 PHE A C 1
ATOM 1478 O O . PHE A 1 187 ? -2.006 -18.625 9.258 1 93.12 187 PHE A O 1
ATOM 1485 N N . SER A 1 188 ? -1.182 -17.906 7.328 1 92.44 188 SER A N 1
ATOM 1486 C CA . SER A 1 188 ? -2.494 -17.703 6.723 1 92.44 188 SER A CA 1
ATOM 1487 C C . SER A 1 188 ? -3.25 -19.016 6.59 1 92.44 188 SER A C 1
ATOM 1489 O O . SER A 1 188 ? -4.465 -19.062 6.793 1 92.44 188 SER A O 1
ATOM 1491 N N . LEU A 1 189 ? -2.518 -20.047 6.176 1 89.44 189 LEU A N 1
ATOM 1492 C CA . LEU A 1 189 ? -3.123 -21.375 6.09 1 89.44 189 LEU A CA 1
ATOM 1493 C C . LEU A 1 189 ? -3.652 -21.812 7.449 1 89.44 189 LEU A C 1
ATOM 1495 O O . LEU A 1 189 ? -4.801 -22.25 7.559 1 89.44 189 LEU A O 1
ATOM 1499 N N . VAL A 1 190 ? -2.832 -21.688 8.5 1 93.75 190 VAL A N 1
ATOM 1500 C CA . VAL A 1 190 ? -3.203 -22.094 9.844 1 93.75 190 VAL A CA 1
ATOM 1501 C C . VAL A 1 190 ? -4.367 -21.25 10.344 1 93.75 190 VAL A C 1
ATOM 1503 O O . VAL A 1 190 ? -5.309 -21.766 10.953 1 93.75 190 VAL A O 1
ATOM 1506 N N . LEU A 1 191 ? -4.324 -20.016 10.094 1 94.81 191 LEU A N 1
ATOM 1507 C CA . LEU A 1 191 ? -5.402 -19.109 10.5 1 94.81 191 LEU A CA 1
ATOM 1508 C C . LEU A 1 191 ? -6.707 -19.484 9.805 1 94.81 191 LEU A C 1
ATOM 1510 O O . LEU A 1 191 ? -7.766 -19.516 10.438 1 94.81 191 LEU A O 1
ATOM 1514 N N . GLY A 1 192 ? -6.629 -19.734 8.492 1 93.5 192 GLY A N 1
ATOM 1515 C CA . GLY A 1 192 ? -7.809 -20.156 7.758 1 93.5 192 GLY A CA 1
ATOM 1516 C C . GLY A 1 192 ? -8.43 -21.438 8.305 1 93.5 192 GLY A C 1
ATOM 1517 O O . GLY A 1 192 ? -9.648 -21.531 8.43 1 93.5 192 GLY A O 1
ATOM 1518 N N . LEU A 1 193 ? -7.578 -22.359 8.609 1 92 193 LEU A N 1
ATOM 1519 C CA . LEU A 1 193 ? -8.047 -23.609 9.203 1 92 193 LEU A CA 1
ATOM 1520 C C . LEU A 1 193 ? -8.711 -23.344 10.555 1 92 193 LEU A C 1
ATOM 1522 O O . LEU A 1 193 ? -9.766 -23.922 10.852 1 92 193 LEU A O 1
ATOM 1526 N N . ALA A 1 194 ? -8.102 -22.547 11.43 1 95.62 194 ALA A N 1
ATOM 1527 C CA . ALA A 1 194 ? -8.633 -22.219 12.758 1 95.62 194 ALA A CA 1
ATOM 1528 C C . ALA A 1 194 ? -9.984 -21.516 12.641 1 95.62 194 ALA A C 1
ATOM 1530 O O . ALA A 1 194 ? -10.914 -21.828 13.391 1 95.62 194 ALA A O 1
ATOM 1531 N N . ILE A 1 195 ? -10.117 -20.594 11.758 1 95.06 195 ILE A N 1
ATOM 1532 C CA . ILE A 1 195 ? -11.375 -19.875 11.539 1 95.06 195 ILE A CA 1
ATOM 1533 C C . ILE A 1 195 ? -12.461 -20.859 11.125 1 95.06 195 ILE A C 1
ATOM 1535 O O . ILE A 1 195 ? -13.586 -20.797 11.609 1 95.06 195 ILE A O 1
ATOM 1539 N N . GLY A 1 196 ? -12.109 -21.781 10.211 1 91.38 196 GLY A N 1
ATOM 1540 C CA . GLY A 1 196 ? -13.055 -22.797 9.805 1 91.38 196 GLY A CA 1
ATOM 1541 C C . GLY A 1 196 ? -13.508 -23.688 10.945 1 91.38 196 GLY A C 1
ATOM 1542 O O . GLY A 1 196 ? -14.672 -24.094 11.008 1 91.38 196 GLY A O 1
ATOM 1543 N N . ASP A 1 197 ? -12.633 -23.906 11.82 1 92.06 197 ASP A N 1
ATOM 1544 C CA . ASP A 1 197 ? -12.883 -24.844 12.914 1 92.06 197 ASP A CA 1
ATOM 1545 C C . ASP A 1 197 ? -13.797 -24.219 13.969 1 92.06 197 ASP A C 1
ATOM 1547 O O . ASP A 1 197 ? -14.555 -24.922 14.641 1 92.06 197 ASP A O 1
ATOM 1551 N N . ILE A 1 198 ? -13.781 -22.859 14.195 1 94.38 198 ILE A N 1
ATOM 1552 C CA . ILE A 1 198 ? -14.539 -22.234 15.273 1 94.38 198 ILE A CA 1
ATOM 1553 C C . ILE A 1 198 ? -15.922 -21.844 14.766 1 94.38 198 ILE A C 1
ATOM 1555 O O . ILE A 1 198 ? -16.734 -21.312 15.523 1 94.38 198 ILE A O 1
ATOM 1559 N N . GLY A 1 199 ? -16.266 -22.078 13.547 1 89.62 199 GLY A N 1
ATOM 1560 C CA . GLY A 1 199 ? -17.609 -21.984 13 1 89.62 199 GLY A CA 1
ATOM 1561 C C . GLY A 1 199 ? -18.156 -20.578 13.016 1 89.62 199 GLY A C 1
ATOM 1562 O O . GLY A 1 199 ? -17.531 -19.641 12.508 1 89.62 199 GLY A O 1
ATOM 1563 N N . ALA A 1 200 ? -19.188 -20.328 13.727 1 91 200 ALA A N 1
ATOM 1564 C CA . ALA A 1 200 ? -19.938 -19.078 13.727 1 91 200 ALA A CA 1
ATOM 1565 C C . ALA A 1 200 ? -19.109 -17.953 14.375 1 91 200 ALA A C 1
ATOM 1567 O O . ALA A 1 200 ? -19.219 -16.797 13.984 1 91 200 ALA A O 1
ATOM 1568 N N . LYS A 1 201 ? -18.359 -18.328 15.312 1 94 201 LYS A N 1
ATOM 1569 C CA . LYS A 1 201 ? -17.531 -17.344 15.992 1 94 201 LYS A CA 1
ATOM 1570 C C . LYS A 1 201 ? -16.484 -16.75 15.047 1 94 201 LYS A C 1
ATOM 1572 O O . LYS A 1 201 ? -15.961 -15.656 15.297 1 94 201 LYS A O 1
ATOM 1577 N N . GLY A 1 202 ? -16.203 -17.453 13.969 1 94.75 202 GLY A N 1
ATOM 1578 C CA . GLY A 1 202 ? -15.195 -17.016 13.016 1 94.75 202 GLY A CA 1
ATOM 1579 C C . GLY A 1 202 ? -15.766 -16.234 11.852 1 94.75 202 GLY A C 1
ATOM 1580 O O . GLY A 1 202 ? -15.023 -15.75 10.992 1 94.75 202 GLY A O 1
ATOM 1581 N N . GLU A 1 203 ? -16.969 -15.977 11.805 1 93.69 203 GLU A N 1
ATOM 1582 C CA . GLU A 1 203 ? -17.656 -15.414 10.648 1 93.69 203 GLU A CA 1
ATOM 1583 C C . GLU A 1 203 ? -17.234 -13.977 10.398 1 93.69 203 GLU A C 1
ATOM 1585 O O . GLU A 1 203 ? -17.016 -13.578 9.25 1 93.69 203 GLU A O 1
ATOM 1590 N N . PRO A 1 204 ? -17.109 -13.188 11.469 1 93.19 204 PRO A N 1
ATOM 1591 C CA . PRO A 1 204 ? -16.656 -11.828 11.195 1 93.19 204 PRO A CA 1
ATOM 1592 C C . PRO A 1 204 ? -15.289 -11.789 10.5 1 93.19 204 PRO A C 1
ATOM 1594 O O . PRO A 1 204 ? -15.07 -10.961 9.609 1 93.19 204 PRO A O 1
ATOM 1597 N N . LEU A 1 205 ? -14.492 -12.719 10.875 1 94.69 205 LEU A N 1
ATOM 1598 C CA . LEU A 1 205 ? -13.156 -12.742 10.297 1 94.69 205 LEU A CA 1
ATOM 1599 C C . LEU A 1 205 ? -13.195 -13.234 8.852 1 94.69 205 LEU A C 1
ATOM 1601 O O . LEU A 1 205 ? -12.523 -12.672 7.984 1 94.69 205 LEU A O 1
ATOM 1605 N N . ILE A 1 206 ? -13.867 -14.242 8.617 1 94 206 ILE A N 1
ATOM 1606 C CA . ILE A 1 206 ? -13.906 -14.781 7.258 1 94 206 ILE A CA 1
ATOM 1607 C C . ILE A 1 206 ? -14.523 -13.75 6.316 1 94 206 ILE A C 1
ATOM 1609 O O . ILE A 1 206 ? -14.062 -13.578 5.184 1 94 206 ILE A O 1
ATOM 1613 N N . ASN A 1 207 ? -15.562 -13.031 6.777 1 94.75 207 ASN A N 1
ATOM 1614 C CA . ASN A 1 207 ? -16.172 -11.984 5.965 1 94.75 207 ASN A CA 1
ATOM 1615 C C . ASN A 1 207 ? -15.203 -10.852 5.684 1 94.75 207 ASN A C 1
ATOM 1617 O O . ASN A 1 207 ? -15.195 -10.289 4.586 1 94.75 207 ASN A O 1
ATOM 1621 N N . PHE A 1 208 ? -14.461 -10.578 6.652 1 95.44 208 PHE A N 1
ATOM 1622 C CA . PHE A 1 208 ? -13.445 -9.547 6.488 1 95.44 208 PHE A CA 1
ATOM 1623 C C . PHE A 1 208 ? -12.43 -9.953 5.422 1 95.44 208 PHE A C 1
ATOM 1625 O O . PHE A 1 208 ? -12.148 -9.18 4.508 1 95.44 208 PHE A O 1
ATOM 1632 N N . PHE A 1 209 ? -11.883 -11.125 5.523 1 94.88 209 PHE A N 1
ATOM 1633 C CA . PHE A 1 209 ? -10.836 -11.578 4.613 1 94.88 209 PHE A CA 1
ATOM 1634 C C . PHE A 1 209 ? -11.391 -11.766 3.205 1 94.88 209 PHE A C 1
ATOM 1636 O O . PHE A 1 209 ? -10.703 -11.477 2.221 1 94.88 209 PHE A O 1
ATOM 1643 N N . LEU A 1 210 ? -12.602 -12.242 3.094 1 92.62 210 LEU A N 1
ATOM 1644 C CA . LEU A 1 210 ? -13.234 -12.375 1.785 1 92.62 210 LEU A CA 1
ATOM 1645 C C . LEU A 1 210 ? -13.398 -11.016 1.115 1 92.62 210 LEU A C 1
ATOM 1647 O O . LEU A 1 210 ? -13.062 -10.859 -0.059 1 92.62 210 LEU A O 1
ATOM 1651 N N . SER A 1 211 ? -13.891 -10.094 1.9 1 95 211 SER A N 1
ATOM 1652 C CA . SER A 1 211 ? -14.094 -8.742 1.391 1 95 211 SER A CA 1
ATOM 1653 C C . SER A 1 211 ? -12.773 -8.094 0.999 1 95 211 SER A C 1
ATOM 1655 O O . SER A 1 211 ? -12.688 -7.414 -0.029 1 95 211 SER A O 1
ATOM 1657 N N . LEU A 1 212 ? -11.82 -8.273 1.808 1 94.88 212 LEU A N 1
ATOM 1658 C CA . LEU A 1 212 ? -10.492 -7.73 1.525 1 94.88 212 LEU A CA 1
ATOM 1659 C C . LEU A 1 212 ? -9.906 -8.352 0.261 1 94.88 212 LEU A C 1
ATOM 1661 O O . LEU A 1 212 ? -9.328 -7.648 -0.569 1 94.88 212 LEU A O 1
ATOM 1665 N N . SER A 1 213 ? -10.008 -9.656 0.136 1 89.75 213 SER A N 1
ATOM 1666 C CA . SER A 1 213 ? -9.523 -10.352 -1.055 1 89.75 213 SER A CA 1
ATOM 1667 C C . SER A 1 213 ? -10.188 -9.812 -2.316 1 89.75 213 SER A C 1
ATOM 1669 O O . SER A 1 213 ? -9.516 -9.547 -3.314 1 89.75 213 SER A O 1
ATOM 1671 N N . ASP A 1 214 ? -11.461 -9.609 -2.238 1 90.38 214 ASP A N 1
ATOM 1672 C CA . ASP A 1 214 ? -12.203 -9.086 -3.381 1 90.38 214 ASP A CA 1
ATOM 1673 C C . ASP A 1 214 ? -11.758 -7.664 -3.721 1 90.38 214 ASP A C 1
ATOM 1675 O O . ASP A 1 214 ? -11.633 -7.312 -4.895 1 90.38 214 ASP A O 1
ATOM 1679 N N . ALA A 1 215 ? -11.594 -6.863 -2.725 1 93.12 215 ALA A N 1
ATOM 1680 C CA . ALA A 1 215 ? -11.148 -5.488 -2.936 1 93.12 215 ALA A CA 1
ATOM 1681 C C . ALA A 1 215 ? -9.766 -5.453 -3.58 1 93.12 215 ALA A C 1
ATOM 1683 O O . ALA A 1 215 ? -9.523 -4.672 -4.5 1 93.12 215 ALA A O 1
ATOM 1684 N N . MET A 1 216 ? -8.859 -6.258 -3.086 1 90 216 MET A N 1
ATOM 1685 C CA . MET A 1 216 ? -7.512 -6.316 -3.641 1 90 216 MET A CA 1
ATOM 1686 C C . MET A 1 216 ? -7.543 -6.773 -5.098 1 90 216 MET A C 1
ATOM 1688 O O . MET A 1 216 ? -6.777 -6.273 -5.926 1 90 216 MET A O 1
ATOM 1692 N N . MET A 1 217 ? -8.375 -7.699 -5.379 1 83.5 217 MET A N 1
ATOM 1693 C CA . MET A 1 217 ? -8.492 -8.188 -6.754 1 83.5 217 MET A CA 1
ATOM 1694 C C . MET A 1 217 ? -9.008 -7.094 -7.676 1 83.5 217 MET A C 1
ATOM 1696 O O . MET A 1 217 ? -8.617 -7.02 -8.844 1 83.5 217 MET A O 1
ATOM 1700 N N . LYS A 1 218 ? -9.906 -6.301 -7.172 1 88.56 218 LYS A N 1
ATOM 1701 C CA . LYS A 1 218 ? -10.391 -5.164 -7.953 1 88.56 218 LYS A CA 1
ATOM 1702 C C . LYS A 1 218 ? -9.258 -4.191 -8.266 1 88.56 218 LYS A C 1
ATOM 1704 O O . LYS A 1 218 ? -9.125 -3.725 -9.398 1 88.56 218 LYS A O 1
ATOM 1709 N N . ILE A 1 219 ? -8.523 -3.854 -7.277 1 91 219 ILE A N 1
ATOM 1710 C CA . ILE A 1 219 ? -7.383 -2.967 -7.484 1 91 219 ILE A CA 1
ATOM 1711 C C . ILE A 1 219 ? -6.422 -3.586 -8.5 1 91 219 ILE A C 1
ATOM 1713 O O . ILE A 1 219 ? -5.914 -2.893 -9.383 1 91 219 ILE A O 1
ATOM 1717 N N . MET A 1 220 ? -6.184 -4.895 -8.391 1 83.62 220 MET A N 1
ATOM 1718 C CA . MET A 1 220 ? -5.32 -5.594 -9.344 1 83.62 220 MET A CA 1
ATOM 1719 C C . MET A 1 220 ? -5.863 -5.469 -10.766 1 83.62 220 MET A C 1
ATOM 1721 O O . MET A 1 220 ? -5.098 -5.309 -11.711 1 83.62 220 MET A O 1
ATOM 1725 N N . SER A 1 221 ? -7.125 -5.57 -10.883 1 83.19 221 SER A N 1
ATOM 1726 C CA . SER A 1 221 ? -7.73 -5.453 -12.203 1 83.19 221 SER A CA 1
ATOM 1727 C C . SER A 1 221 ? -7.453 -4.082 -12.82 1 83.19 221 SER A C 1
ATOM 1729 O O . SER A 1 221 ? -7.297 -3.963 -14.039 1 83.19 221 SER A O 1
ATOM 1731 N N . TRP A 1 222 ? -7.422 -3.08 -11.977 1 87.56 222 TRP A N 1
ATOM 1732 C CA . TRP A 1 222 ? -7.055 -1.751 -12.453 1 87.56 222 TRP A CA 1
ATOM 1733 C C . TRP A 1 222 ? -5.582 -1.701 -12.844 1 87.56 222 TRP A C 1
ATOM 1735 O O . TRP A 1 222 ? -5.219 -1.089 -13.852 1 87.56 222 TRP A O 1
ATOM 1745 N N . ALA A 1 223 ? -4.77 -2.322 -12.062 1 85.19 223 ALA A N 1
ATOM 1746 C CA . ALA A 1 223 ? -3.326 -2.311 -12.281 1 85.19 223 ALA A CA 1
ATOM 1747 C C . ALA A 1 223 ? -2.959 -3.025 -13.578 1 85.19 223 ALA A C 1
ATOM 1749 O O . ALA A 1 223 ? -2.02 -2.629 -14.266 1 85.19 223 ALA A O 1
ATOM 1750 N N . ILE A 1 224 ? -3.682 -4.082 -13.93 1 78.12 224 ILE A N 1
ATOM 1751 C CA . ILE A 1 224 ? -3.395 -4.906 -15.102 1 78.12 224 ILE A CA 1
ATOM 1752 C C . ILE A 1 224 ? -3.488 -4.062 -16.375 1 78.12 224 ILE A C 1
ATOM 1754 O O . ILE A 1 224 ? -2.811 -4.344 -17.359 1 78.12 224 ILE A O 1
ATOM 1758 N N . MET A 1 225 ? -4.262 -2.979 -16.328 1 83.88 225 MET A N 1
ATOM 1759 C CA . MET A 1 225 ? -4.422 -2.098 -17.484 1 83.88 225 MET A CA 1
ATOM 1760 C C . MET A 1 225 ? -3.109 -1.395 -17.812 1 83.88 225 MET A C 1
ATOM 1762 O O . MET A 1 225 ? -2.934 -0.892 -18.938 1 83.88 225 MET A O 1
ATOM 1766 N N . LEU A 1 226 ? -2.211 -1.419 -16.906 1 85.12 226 LEU A N 1
ATOM 1767 C CA . LEU A 1 226 ? -0.934 -0.738 -17.094 1 85.12 226 LEU A CA 1
ATOM 1768 C C . LEU A 1 226 ? 0.118 -1.695 -17.641 1 85.12 226 LEU A C 1
ATOM 1770 O O . LEU A 1 226 ? 1.22 -1.275 -18 1 85.12 226 LEU A O 1
ATOM 1774 N N . VAL A 1 227 ? -0.167 -2.979 -17.812 1 79.62 227 VAL A N 1
ATOM 1775 C CA . VAL A 1 227 ? 0.797 -4.016 -18.172 1 79.62 227 VAL A CA 1
ATOM 1776 C C . VAL A 1 227 ? 1.416 -3.709 -19.531 1 79.62 227 VAL A C 1
ATOM 1778 O O . VAL A 1 227 ? 2.635 -3.785 -19.703 1 79.62 227 VAL A O 1
ATOM 1781 N N . PRO A 1 228 ? 0.606 -3.279 -20.547 1 83.88 228 PRO A N 1
ATOM 1782 C CA . PRO A 1 228 ? 1.208 -3.006 -21.844 1 83.88 228 PRO A CA 1
ATOM 1783 C C . PRO A 1 228 ? 2.271 -1.911 -21.797 1 83.88 228 PRO A C 1
ATOM 1785 O O . PRO A 1 228 ? 3.34 -2.051 -22.391 1 83.88 228 PRO A O 1
ATOM 1788 N N . ILE A 1 229 ? 2.023 -0.904 -21.062 1 89.56 229 ILE A N 1
ATOM 1789 C CA . ILE A 1 229 ? 2.961 0.205 -20.938 1 89.56 229 ILE A CA 1
ATOM 1790 C C . ILE A 1 229 ? 4.18 -0.24 -20.125 1 89.56 229 ILE A C 1
ATOM 1792 O O . ILE A 1 229 ? 5.312 0.121 -20.453 1 89.56 229 ILE A O 1
ATOM 1796 N N . SER A 1 230 ? 3.898 -0.959 -19.078 1 85.31 230 SER A N 1
ATOM 1797 C CA . SER A 1 230 ? 4.984 -1.464 -18.25 1 85.31 230 SER A CA 1
ATOM 1798 C C . SER A 1 230 ? 5.926 -2.357 -19.047 1 85.31 230 SER A C 1
ATOM 1800 O O . SER A 1 230 ? 7.148 -2.217 -18.953 1 85.31 230 SER A O 1
ATOM 1802 N N . ALA A 1 231 ? 5.406 -3.248 -19.828 1 81.44 231 ALA A N 1
ATOM 1803 C CA . ALA A 1 231 ? 6.207 -4.16 -20.641 1 81.44 231 ALA A CA 1
ATOM 1804 C C . ALA A 1 231 ? 7.074 -3.391 -21.641 1 81.44 231 ALA A C 1
ATOM 1806 O O . ALA A 1 231 ? 8.25 -3.713 -21.828 1 81.44 231 ALA A O 1
ATOM 1807 N N . LEU A 1 232 ? 6.488 -2.377 -22.25 1 89.38 232 LEU A N 1
ATOM 1808 C CA . LEU A 1 232 ? 7.207 -1.545 -23.203 1 89.38 232 LEU A CA 1
ATOM 1809 C C . LEU A 1 232 ? 8.469 -0.964 -22.578 1 89.38 232 LEU A C 1
ATOM 1811 O O . LEU A 1 232 ? 9.57 -1.146 -23.109 1 89.38 232 LEU A O 1
ATOM 1815 N N . PHE A 1 233 ? 8.367 -0.426 -21.453 1 90.06 233 PHE A N 1
ATOM 1816 C CA . PHE A 1 233 ? 9.484 0.313 -20.875 1 90.06 233 PHE A CA 1
ATOM 1817 C C . PHE A 1 233 ? 10.453 -0.633 -20.172 1 90.06 233 PHE A C 1
ATOM 1819 O O . PHE A 1 233 ? 11.664 -0.394 -20.172 1 90.06 233 PHE A O 1
ATOM 1826 N N . LEU A 1 234 ? 10.008 -1.695 -19.609 1 82.25 234 LEU A N 1
ATOM 1827 C CA . LEU A 1 234 ? 10.898 -2.65 -18.938 1 82.25 234 LEU A CA 1
ATOM 1828 C C . LEU A 1 234 ? 11.766 -3.383 -19.953 1 82.25 234 LEU A C 1
ATOM 1830 O O . LEU A 1 234 ? 12.969 -3.547 -19.75 1 82.25 234 LEU A O 1
ATOM 1834 N N . ILE A 1 235 ? 11.156 -3.781 -21.016 1 81.12 235 ILE A N 1
ATOM 1835 C CA . ILE A 1 235 ? 11.891 -4.52 -22.031 1 81.12 235 ILE A CA 1
ATOM 1836 C C . ILE A 1 235 ? 12.898 -3.596 -22.719 1 81.12 235 ILE A C 1
ATOM 1838 O O . ILE A 1 235 ? 14.055 -3.971 -22.906 1 81.12 235 ILE A O 1
ATOM 1842 N N . SER A 1 236 ? 12.477 -2.389 -23.062 1 89.12 236 SER A N 1
ATOM 1843 C CA . SER A 1 236 ? 13.383 -1.429 -23.688 1 89.12 236 SER A CA 1
ATOM 1844 C C . SER A 1 236 ? 14.586 -1.142 -22.781 1 89.12 236 SER A C 1
ATOM 1846 O O . SER A 1 236 ? 15.719 -1.112 -23.266 1 89.12 236 SER A O 1
ATOM 1848 N N . ALA A 1 237 ? 14.305 -0.933 -21.547 1 87 237 ALA A N 1
ATOM 1849 C CA . ALA A 1 237 ? 15.375 -0.629 -20.609 1 87 237 ALA A CA 1
ATOM 1850 C C . ALA A 1 237 ? 16.328 -1.811 -20.469 1 87 237 ALA A C 1
ATOM 1852 O O . ALA A 1 237 ? 17.547 -1.625 -20.359 1 87 237 ALA A O 1
ATOM 1853 N N . LYS A 1 238 ? 15.836 -2.994 -20.453 1 80.31 238 LYS A N 1
ATOM 1854 C CA . LYS A 1 238 ? 16.672 -4.176 -20.297 1 80.31 238 LYS A CA 1
ATOM 1855 C C . LYS A 1 238 ? 17.594 -4.363 -21.5 1 80.31 238 LYS A C 1
ATOM 1857 O O . LYS A 1 238 ? 18.766 -4.746 -21.344 1 80.31 238 LYS A O 1
ATOM 1862 N N . ILE A 1 239 ? 17.078 -4.137 -22.672 1 81 239 ILE A N 1
ATOM 1863 C CA . ILE A 1 239 ? 17.875 -4.242 -23.891 1 81 239 ILE A CA 1
ATOM 1864 C C . ILE A 1 239 ? 19.031 -3.262 -23.828 1 81 239 ILE A C 1
ATOM 1866 O O . ILE A 1 239 ? 20.156 -3.596 -24.234 1 81 239 ILE A O 1
ATOM 1870 N N . LEU A 1 240 ? 18.781 -2.129 -23.281 1 86.06 240 LEU A N 1
ATOM 1871 C CA . LEU A 1 240 ? 19.812 -1.1 -23.219 1 86.06 240 LEU A CA 1
ATOM 1872 C C . LEU A 1 240 ? 20.828 -1.409 -22.125 1 86.06 240 LEU A C 1
ATOM 1874 O O . LEU A 1 240 ? 21.984 -0.992 -22.203 1 86.06 240 LEU A O 1
ATOM 1878 N N . GLU A 1 241 ? 20.375 -2.035 -21.094 1 80.75 241 GLU A N 1
ATOM 1879 C CA . GLU A 1 241 ? 21.234 -2.365 -19.969 1 80.75 241 GLU A CA 1
ATOM 1880 C C . GLU A 1 241 ? 22.234 -3.461 -20.328 1 80.75 241 GLU A C 1
ATOM 1882 O O . GLU A 1 241 ? 23.344 -3.504 -19.781 1 80.75 241 GLU A O 1
ATOM 1887 N N . VAL A 1 242 ? 21.875 -4.352 -21.141 1 74.25 242 VAL A N 1
ATOM 1888 C CA . VAL A 1 242 ? 22.719 -5.516 -21.438 1 74.25 242 VAL A CA 1
ATOM 1889 C C . VAL A 1 242 ? 23.75 -5.156 -22.5 1 74.25 242 VAL A C 1
ATOM 1891 O O . VAL A 1 242 ? 23.406 -4.52 -23.5 1 74.25 242 VAL A O 1
ATOM 1894 N N . GLU A 1 243 ? 24.984 -5.418 -22.141 1 72.19 243 GLU A N 1
ATOM 1895 C CA . GLU A 1 243 ? 26.078 -5.098 -23.062 1 72.19 243 GLU A CA 1
ATOM 1896 C C . GLU A 1 243 ? 26 -5.93 -24.344 1 72.19 243 GLU A C 1
ATOM 1898 O O . GLU A 1 243 ? 26.078 -5.391 -25.438 1 72.19 243 GLU A O 1
ATOM 1903 N N . ASP A 1 244 ? 25.938 -7.238 -24.125 1 72.62 244 ASP A N 1
ATOM 1904 C CA . ASP A 1 244 ? 25.859 -8.141 -25.266 1 72.62 244 ASP A CA 1
ATOM 1905 C C . ASP A 1 244 ? 24.438 -8.695 -25.438 1 72.62 244 ASP A C 1
ATOM 1907 O O . ASP A 1 244 ? 24.078 -9.68 -24.797 1 72.62 244 ASP A O 1
ATOM 1911 N N . PHE A 1 245 ? 23.766 -8.055 -26.312 1 69.38 245 PHE A N 1
ATOM 1912 C CA . PHE A 1 245 ? 22.375 -8.398 -26.547 1 69.38 245 PHE A CA 1
ATOM 1913 C C . PHE A 1 245 ? 22.25 -9.828 -27.062 1 69.38 245 PHE A C 1
ATOM 1915 O O . PHE A 1 245 ? 21.328 -10.547 -26.688 1 69.38 245 PHE A O 1
ATOM 1922 N N . ASN A 1 246 ? 23.203 -10.211 -27.844 1 72.25 246 ASN A N 1
ATOM 1923 C CA . ASN A 1 246 ? 23.156 -11.555 -28.391 1 72.25 246 ASN A CA 1
ATOM 1924 C C . ASN A 1 246 ? 23.297 -12.617 -27.312 1 72.25 246 ASN A C 1
ATOM 1926 O O . ASN A 1 246 ? 22.578 -13.625 -27.328 1 72.25 246 ASN A O 1
ATOM 1930 N N . SER A 1 247 ? 24.266 -12.344 -26.438 1 72.56 247 SER A N 1
ATOM 1931 C CA . SER A 1 247 ? 24.438 -13.281 -25.328 1 72.56 247 SER A CA 1
ATOM 1932 C C . SER A 1 247 ? 23.203 -13.305 -24.422 1 72.56 247 SER A C 1
ATOM 1934 O O . SER A 1 247 ? 22.812 -14.367 -23.938 1 72.56 247 SER A O 1
ATOM 1936 N N . LEU A 1 248 ? 22.547 -12.234 -24.297 1 71.38 248 LEU A N 1
ATOM 1937 C CA . LEU A 1 248 ? 21.344 -12.125 -23.469 1 71.38 248 LEU A CA 1
ATOM 1938 C C . LEU A 1 248 ? 20.203 -12.914 -24.094 1 71.38 248 LEU A C 1
ATOM 1940 O O . LEU A 1 248 ? 19.516 -13.68 -23.406 1 71.38 248 LEU A O 1
ATOM 1944 N N . ILE A 1 249 ? 20.062 -12.797 -25.328 1 73.19 249 ILE A N 1
ATOM 1945 C CA . ILE A 1 249 ? 18.969 -13.453 -26.031 1 73.19 249 ILE A CA 1
ATOM 1946 C C . ILE A 1 249 ? 19.156 -14.969 -25.969 1 73.19 249 ILE A C 1
ATOM 1948 O O . ILE A 1 249 ? 18.188 -15.719 -25.797 1 73.19 249 ILE A O 1
ATOM 1952 N N . LYS A 1 250 ? 20.391 -15.336 -26.078 1 76.5 250 LYS A N 1
ATOM 1953 C CA . LYS A 1 250 ? 20.672 -16.766 -26.047 1 76.5 250 LYS A CA 1
ATOM 1954 C C . LYS A 1 250 ? 20.375 -17.344 -24.656 1 76.5 250 LYS A C 1
ATOM 1956 O O . LYS A 1 250 ? 19.734 -18.391 -24.531 1 76.5 250 LYS A O 1
ATOM 1961 N N . ARG A 1 251 ? 20.781 -16.625 -23.734 1 73.31 251 ARG A N 1
ATOM 1962 C CA . ARG A 1 251 ? 20.562 -17.094 -22.359 1 73.31 251 ARG A CA 1
ATOM 1963 C C . ARG A 1 251 ? 19.078 -17.094 -22.016 1 73.31 251 ARG A C 1
ATOM 1965 O O . ARG A 1 251 ? 18.562 -18.078 -21.484 1 73.31 251 ARG A O 1
ATOM 1972 N N . LEU A 1 252 ? 18.438 -16.062 -22.328 1 77.12 252 LEU A N 1
ATOM 1973 C CA . LEU A 1 252 ? 17.016 -15.953 -22.047 1 77.12 252 LEU A CA 1
ATOM 1974 C C . LEU A 1 252 ? 16.203 -16.922 -22.891 1 77.12 252 LEU A C 1
ATOM 1976 O O . LEU A 1 252 ? 15.188 -17.469 -22.438 1 77.12 252 LEU A O 1
ATOM 1980 N N . GLY A 1 253 ? 16.766 -17.125 -24.047 1 82.69 253 GLY A N 1
ATOM 1981 C CA . GLY A 1 253 ? 16.078 -18.031 -24.938 1 82.69 253 GLY A CA 1
ATOM 1982 C C . GLY A 1 253 ? 16.047 -19.469 -24.422 1 82.69 253 GLY A C 1
ATOM 1983 O O . GLY A 1 253 ? 15.008 -20.125 -24.453 1 82.69 253 GLY A O 1
ATOM 1984 N N . ILE A 1 254 ? 17.203 -19.953 -23.969 1 86.31 254 ILE A N 1
ATOM 1985 C CA . ILE A 1 254 ? 17.266 -21.328 -23.469 1 86.31 254 ILE A CA 1
ATOM 1986 C C . ILE A 1 254 ? 16.422 -21.453 -22.203 1 86.31 254 ILE A C 1
ATOM 1988 O O . ILE A 1 254 ? 15.812 -22.5 -21.953 1 86.31 254 ILE A O 1
ATOM 1992 N N . TYR A 1 255 ? 16.469 -20.5 -21.422 1 87.12 255 TYR A N 1
ATOM 1993 C CA . TYR A 1 255 ? 15.633 -20.469 -20.234 1 87.12 255 TYR A CA 1
ATOM 1994 C C . TYR A 1 255 ? 14.156 -20.562 -20.609 1 87.12 255 TYR A C 1
ATOM 1996 O O . TYR A 1 255 ? 13.414 -21.375 -20.062 1 87.12 255 TYR A O 1
ATOM 2004 N N . ILE A 1 256 ? 13.75 -19.75 -21.516 1 88.81 256 ILE A N 1
ATOM 2005 C CA . ILE A 1 256 ? 12.367 -19.703 -21.969 1 88.81 256 ILE A CA 1
ATOM 2006 C C . ILE A 1 256 ? 11.961 -21.047 -22.547 1 88.81 256 ILE A C 1
ATOM 2008 O O . ILE A 1 256 ? 10.867 -21.547 -22.266 1 88.81 256 ILE A O 1
ATOM 2012 N N . LEU A 1 257 ? 12.844 -21.531 -23.266 1 90.81 257 LEU A N 1
ATOM 2013 C CA . LEU A 1 257 ? 12.555 -22.828 -23.891 1 90.81 257 LEU A CA 1
ATOM 2014 C C . LEU A 1 257 ? 12.406 -23.906 -22.828 1 90.81 257 LEU A C 1
ATOM 2016 O O . LEU A 1 257 ? 11.57 -24.812 -22.969 1 90.81 257 LEU A O 1
ATOM 2020 N N . THR A 1 258 ? 13.227 -23.875 -21.844 1 93.5 258 THR A N 1
ATOM 2021 C CA . THR A 1 258 ? 13.133 -24.844 -20.766 1 93.5 258 THR A CA 1
ATOM 2022 C C . THR A 1 258 ? 11.797 -24.719 -20.031 1 93.5 258 THR A C 1
ATOM 2024 O O . THR A 1 258 ? 11.133 -25.719 -19.75 1 93.5 258 THR A O 1
ATOM 2027 N N . VAL A 1 259 ? 11.43 -23.516 -19.75 1 93.56 259 VAL A N 1
ATOM 2028 C CA . VAL A 1 259 ? 10.172 -23.266 -19.047 1 93.56 259 VAL A CA 1
ATOM 2029 C C . VAL A 1 259 ? 9 -23.719 -19.906 1 93.56 259 VAL A C 1
ATOM 2031 O O . VAL A 1 259 ? 8.094 -24.406 -19.422 1 93.56 259 VAL A O 1
ATOM 2034 N N . PHE A 1 260 ? 9.055 -23.391 -21.172 1 94.62 260 PHE A N 1
ATOM 2035 C CA . PHE A 1 260 ? 7.977 -23.75 -22.094 1 94.62 260 PHE A CA 1
ATOM 2036 C C . PHE A 1 260 ? 7.863 -25.266 -22.234 1 94.62 260 PHE A C 1
ATOM 2038 O O . PHE A 1 260 ? 6.758 -25.812 -22.297 1 94.62 260 PHE A O 1
ATOM 2045 N N . SER A 1 261 ? 8.969 -25.844 -22.359 1 96 261 SER A N 1
ATOM 2046 C CA . SER A 1 261 ? 8.945 -27.312 -22.422 1 96 261 SER A CA 1
ATOM 2047 C C . SER A 1 261 ? 8.297 -27.906 -21.188 1 96 261 SER A C 1
ATOM 2049 O O . SER A 1 261 ? 7.492 -28.844 -21.281 1 96 261 SER A O 1
ATOM 2051 N N . GLY A 1 262 ? 8.688 -27.406 -20.047 1 96.62 262 GLY A N 1
ATOM 2052 C CA . GLY A 1 262 ? 8.078 -27.859 -18.812 1 96.62 262 GLY A CA 1
ATOM 2053 C C . GLY A 1 262 ? 6.582 -27.641 -18.766 1 96.62 262 GLY A C 1
ATOM 2054 O O . GLY A 1 262 ? 5.832 -28.531 -18.359 1 96.62 262 GLY A O 1
ATOM 2055 N N . LEU A 1 263 ? 6.145 -26.484 -19.203 1 96.5 263 LEU A N 1
ATOM 2056 C CA . LEU A 1 263 ? 4.727 -26.156 -19.188 1 96.5 263 LEU A CA 1
ATOM 2057 C C . LEU A 1 263 ? 3.945 -27.062 -20.125 1 96.5 263 LEU A C 1
ATOM 2059 O O . LEU A 1 263 ? 2.854 -27.531 -19.781 1 96.5 263 LEU A O 1
ATOM 2063 N N . LEU A 1 264 ? 4.52 -27.328 -21.25 1 96.25 264 LEU A N 1
ATOM 2064 C CA . LEU A 1 264 ? 3.857 -28.172 -22.234 1 96.25 264 LEU A CA 1
ATOM 2065 C C . LEU A 1 264 ? 3.768 -29.609 -21.75 1 96.25 264 LEU A C 1
ATOM 2067 O O . LEU A 1 264 ? 2.719 -30.25 -21.859 1 96.25 264 LEU A O 1
ATOM 2071 N N . ILE A 1 265 ? 4.844 -30.094 -21.234 1 97.25 265 ILE A N 1
ATOM 2072 C CA . ILE A 1 265 ? 4.859 -31.469 -20.75 1 97.25 265 ILE A CA 1
ATOM 2073 C C . ILE A 1 265 ? 3.898 -31.609 -19.562 1 97.25 265 ILE A C 1
ATOM 2075 O O . ILE A 1 265 ? 3.123 -32.562 -19.5 1 97.25 265 ILE A O 1
ATOM 2079 N N . GLN A 1 266 ? 3.926 -30.734 -18.703 1 97.5 266 GLN A N 1
ATOM 2080 C CA . GLN A 1 266 ? 3.031 -30.797 -17.547 1 97.5 266 GLN A CA 1
ATOM 2081 C C . GLN A 1 266 ? 1.574 -30.641 -17.969 1 97.5 266 GLN A C 1
ATOM 2083 O O . GLN A 1 266 ? 0.701 -31.375 -17.5 1 97.5 266 GLN A O 1
ATOM 2088 N N . GLY A 1 267 ? 1.265 -29.75 -18.828 1 96.56 267 GLY A N 1
ATOM 2089 C CA . GLY A 1 267 ? -0.095 -29.422 -19.234 1 96.56 267 GLY A CA 1
ATOM 2090 C C . GLY A 1 267 ? -0.713 -30.469 -20.141 1 96.56 267 GLY A C 1
ATOM 2091 O O . GLY A 1 267 ? -1.91 -30.75 -20.062 1 96.56 267 GLY A O 1
ATOM 2092 N N . LEU A 1 268 ? 0.114 -31.062 -21 1 96.75 268 LEU A N 1
ATOM 2093 C CA . LEU A 1 268 ? -0.451 -31.906 -22.047 1 96.75 268 LEU A CA 1
ATOM 2094 C C . LEU A 1 268 ? -0.145 -33.375 -21.781 1 96.75 268 LEU A C 1
ATOM 2096 O O . LEU A 1 268 ? -0.728 -34.25 -22.406 1 96.75 268 LEU A O 1
ATOM 2100 N N . ILE A 1 269 ? 0.677 -33.656 -20.828 1 97 269 ILE A N 1
ATOM 2101 C CA . ILE A 1 269 ? 1.029 -35.062 -20.609 1 97 269 ILE A CA 1
ATOM 2102 C C . ILE A 1 269 ? 0.775 -35.406 -19.156 1 97 269 ILE A C 1
ATOM 2104 O O . ILE A 1 269 ? -0.083 -36.25 -18.859 1 97 269 ILE A O 1
ATOM 2108 N N . LEU A 1 270 ? 1.401 -34.719 -18.188 1 97.31 270 LEU A N 1
ATOM 2109 C CA . LEU A 1 270 ? 1.358 -35.125 -16.797 1 97.31 270 LEU A CA 1
ATOM 2110 C C . LEU A 1 270 ? -0.035 -34.906 -16.203 1 97.31 270 LEU A C 1
ATOM 2112 O O . LEU A 1 270 ? -0.596 -35.844 -15.594 1 97.31 270 LEU A O 1
ATOM 2116 N N . LEU A 1 271 ? -0.554 -33.719 -16.375 1 97.69 271 LEU A N 1
ATOM 2117 C CA . LEU A 1 271 ? -1.874 -33.438 -15.82 1 97.69 271 LEU A CA 1
ATOM 2118 C C . LEU A 1 271 ? -2.932 -34.344 -16.469 1 97.69 271 LEU A C 1
ATOM 2120 O O . LEU A 1 271 ? -3.754 -34.938 -15.773 1 97.69 271 LEU A O 1
ATOM 2124 N N . PRO A 1 272 ? -2.955 -34.438 -17.797 1 97.31 272 PRO A N 1
ATOM 2125 C CA . PRO A 1 272 ? -3.889 -35.375 -18.438 1 97.31 272 PRO A CA 1
ATOM 2126 C C . PRO A 1 272 ? -3.707 -36.812 -17.953 1 97.31 272 PRO A C 1
ATOM 2128 O O . PRO A 1 272 ? -4.688 -37.562 -17.828 1 97.31 272 PRO A O 1
ATOM 2131 N N . LEU A 1 273 ? -2.48 -37.156 -17.719 1 97.44 273 LEU A N 1
ATOM 2132 C CA . LEU A 1 273 ? -2.215 -38.5 -17.219 1 97.44 273 LEU A CA 1
ATOM 2133 C C . LEU A 1 273 ? -2.832 -38.719 -15.836 1 97.44 273 LEU A C 1
ATOM 2135 O O . LEU A 1 273 ? -3.402 -39.781 -15.555 1 97.44 273 LEU A O 1
ATOM 2139 N N . VAL A 1 274 ? -2.711 -37.75 -14.953 1 97.25 274 VAL A N 1
ATOM 2140 C CA . VAL A 1 274 ? -3.314 -37.812 -13.625 1 97.25 274 VAL A CA 1
ATOM 2141 C C . VAL A 1 274 ? -4.832 -37.938 -13.758 1 97.25 274 VAL A C 1
ATOM 2143 O O . VAL A 1 274 ? -5.453 -38.75 -13.055 1 97.25 274 VAL A O 1
ATOM 2146 N N . TYR A 1 275 ? -5.422 -37.156 -14.617 1 97.69 275 TYR A N 1
ATOM 2147 C CA . TYR A 1 275 ? -6.859 -37.219 -14.859 1 97.69 275 TYR A CA 1
ATOM 2148 C C . TYR A 1 275 ? -7.273 -38.594 -15.344 1 97.69 275 TYR A C 1
ATOM 2150 O O . TYR A 1 275 ? -8.258 -39.188 -14.867 1 97.69 275 TYR A O 1
ATOM 2158 N N . PHE A 1 276 ? -6.508 -39.156 -16.281 1 97.31 276 PHE A N 1
ATOM 2159 C CA . PHE A 1 276 ? -6.82 -40.438 -16.859 1 97.31 276 PHE A CA 1
ATOM 2160 C C . PHE A 1 276 ? -6.719 -41.562 -15.82 1 97.31 276 PHE A C 1
ATOM 2162 O O . PHE A 1 276 ? -7.551 -42.469 -15.789 1 97.31 276 PHE A O 1
ATOM 2169 N N . ILE A 1 277 ? -5.738 -41.5 -15.039 1 96.75 277 ILE A N 1
ATOM 2170 C CA . ILE A 1 277 ? -5.535 -42.5 -14.008 1 96.75 277 ILE A CA 1
ATOM 2171 C C . ILE A 1 277 ? -6.691 -42.469 -13.016 1 96.75 277 ILE A C 1
ATOM 2173 O O . ILE A 1 277 ? -7.168 -43.531 -12.57 1 96.75 277 ILE A O 1
ATOM 2177 N N . CYS A 1 278 ? -7.168 -41.281 -12.703 1 95.69 278 CYS A N 1
ATOM 2178 C CA . CYS A 1 278 ? -8.203 -41.125 -11.688 1 95.69 278 CYS A CA 1
ATOM 2179 C C . CYS A 1 278 ? -9.578 -41.438 -12.258 1 95.69 278 CYS A C 1
ATOM 2181 O O . CYS A 1 278 ? -10.469 -41.906 -11.531 1 95.69 278 CYS A O 1
ATOM 2183 N N . THR A 1 279 ? -9.891 -41.219 -13.578 1 95.31 279 THR A N 1
ATOM 2184 C CA . THR A 1 279 ? -11.25 -41.312 -14.094 1 95.31 279 THR A CA 1
ATOM 2185 C C . THR A 1 279 ? -11.344 -42.344 -15.211 1 95.31 279 THR A C 1
ATOM 2187 O O . THR A 1 279 ? -12.445 -42.781 -15.578 1 95.31 279 THR A O 1
ATOM 2190 N N . ARG A 1 280 ? -10.211 -42.688 -15.859 1 95.5 280 ARG A N 1
ATOM 2191 C CA . ARG A 1 280 ? -10.164 -43.594 -17.016 1 95.5 280 ARG A CA 1
ATOM 2192 C C . ARG A 1 280 ? -10.945 -43 -18.188 1 95.5 280 ARG A C 1
ATOM 2194 O O . ARG A 1 280 ? -11.539 -43.75 -18.969 1 95.5 280 ARG A O 1
ATOM 2201 N N . GLN A 1 281 ? -11.062 -41.75 -18.188 1 94.88 281 GLN A N 1
ATOM 2202 C CA . GLN A 1 281 ? -11.68 -41 -19.281 1 94.88 281 GLN A CA 1
ATOM 2203 C C . GLN A 1 281 ? -10.664 -40.125 -20 1 94.88 281 GLN A C 1
ATOM 2205 O O . GLN A 1 281 ? -9.602 -39.844 -19.453 1 94.88 281 GLN A O 1
ATOM 2210 N N . SER A 1 282 ? -10.984 -39.781 -21.156 1 95.75 282 SER A N 1
ATOM 2211 C CA . SER A 1 282 ? -10.062 -38.969 -21.922 1 95.75 282 SER A CA 1
ATOM 2212 C C . SER A 1 282 ? -10.023 -37.531 -21.406 1 95.75 282 SER A C 1
ATOM 2214 O O . SER A 1 282 ? -11.039 -36.844 -21.375 1 95.75 282 SER A O 1
ATOM 2216 N N . PRO A 1 283 ? -8.859 -37.062 -21.031 1 96.44 283 PRO A N 1
ATOM 2217 C CA . PRO A 1 283 ? -8.727 -35.688 -20.5 1 96.44 283 PRO A CA 1
ATOM 2218 C C . PRO A 1 283 ? -8.836 -34.625 -21.578 1 96.44 283 PRO A C 1
ATOM 2220 O O . PRO A 1 283 ? -9.211 -33.5 -21.297 1 96.44 283 PRO A O 1
ATOM 2223 N N . TYR A 1 284 ? -8.547 -34.906 -22.781 1 96.25 284 TYR A N 1
ATOM 2224 C CA . TYR A 1 284 ? -8.453 -33.938 -23.859 1 96.25 284 TYR A CA 1
ATOM 2225 C C . TYR A 1 284 ? -9.836 -33.469 -24.281 1 96.25 284 TYR A C 1
ATOM 2227 O O . TYR A 1 284 ? -9.977 -32.406 -24.891 1 96.25 284 TYR A O 1
ATOM 2235 N N . ASN A 1 285 ? -10.875 -34.188 -23.938 1 93.44 285 ASN A N 1
ATOM 2236 C CA . ASN A 1 285 ? -12.25 -33.719 -24.156 1 93.44 285 ASN A CA 1
ATOM 2237 C C . ASN A 1 285 ? -12.57 -32.469 -23.344 1 93.44 285 ASN A C 1
ATOM 2239 O O . ASN A 1 285 ? -13.367 -31.656 -23.766 1 93.44 285 ASN A O 1
ATOM 2243 N N . ILE A 1 286 ? -11.977 -32.438 -22.203 1 96 286 ILE A N 1
ATOM 2244 C CA . ILE A 1 286 ? -12.18 -31.281 -21.344 1 96 286 ILE A CA 1
ATOM 2245 C C . ILE A 1 286 ? -11.273 -30.141 -21.812 1 96 286 ILE A C 1
ATOM 2247 O O . ILE A 1 286 ? -11.727 -29 -21.969 1 96 286 ILE A O 1
ATOM 2251 N N . ILE A 1 287 ? -10.055 -30.406 -22.141 1 97.06 287 ILE A N 1
ATOM 2252 C CA . ILE A 1 287 ? -9.031 -29.406 -22.438 1 97.06 287 ILE A CA 1
ATOM 2253 C C . ILE A 1 287 ? -9.422 -28.641 -23.703 1 97.06 287 ILE A C 1
ATOM 2255 O O . ILE A 1 287 ? -9.289 -27.406 -23.766 1 97.06 287 ILE A O 1
ATOM 2259 N N . VAL A 1 288 ? -9.961 -29.266 -24.656 1 94.38 288 VAL A N 1
ATOM 2260 C CA . VAL A 1 288 ? -10.289 -28.656 -25.938 1 94.38 288 VAL A CA 1
ATOM 2261 C C . VAL A 1 288 ? -11.469 -27.703 -25.766 1 94.38 288 VAL A C 1
ATOM 2263 O O . VAL A 1 288 ? -11.625 -26.75 -26.547 1 94.38 288 VAL A O 1
ATOM 2266 N N . LYS A 1 289 ? -12.242 -27.906 -24.766 1 93.88 289 LYS A N 1
ATOM 2267 C CA . LYS A 1 289 ? -13.445 -27.094 -24.562 1 93.88 289 LYS A CA 1
ATOM 2268 C C . LYS A 1 289 ? -13.156 -25.875 -23.688 1 93.88 289 LYS A C 1
ATOM 2270 O O . LYS A 1 289 ? -14.055 -25.094 -23.391 1 93.88 289 LYS A O 1
ATOM 2275 N N . LEU A 1 290 ? -11.898 -25.734 -23.359 1 95.56 290 LEU A N 1
ATOM 2276 C CA . LEU A 1 290 ? -11.508 -24.625 -22.5 1 95.56 290 LEU A CA 1
ATOM 2277 C C . LEU A 1 290 ? -11.031 -23.438 -23.328 1 95.56 290 LEU A C 1
ATOM 2279 O O . LEU A 1 290 ? -10.383 -22.531 -22.797 1 95.56 290 LEU A O 1
ATOM 2283 N N . GLY A 1 291 ? -11.305 -23.359 -24.547 1 91.25 291 GLY A N 1
ATOM 2284 C CA . GLY A 1 291 ? -10.859 -22.312 -25.453 1 91.25 291 GLY A CA 1
ATOM 2285 C C . GLY A 1 291 ? -11.07 -20.906 -24.906 1 91.25 291 GLY A C 1
ATOM 2286 O O . GLY A 1 291 ? -10.117 -20.141 -24.766 1 91.25 291 GLY A O 1
ATOM 2287 N N . PRO A 1 292 ? -12.344 -20.625 -24.609 1 88.12 292 PRO A N 1
ATOM 2288 C CA . PRO A 1 292 ? -12.617 -19.297 -24.062 1 88.12 292 PRO A CA 1
ATOM 2289 C C . PRO A 1 292 ? -11.836 -19 -22.781 1 88.12 292 PRO A C 1
ATOM 2291 O O . PRO A 1 292 ? -11.375 -17.875 -22.578 1 88.12 292 PRO A O 1
ATOM 2294 N N . ALA A 1 293 ? -11.68 -19.984 -21.969 1 91.5 293 ALA A N 1
ATOM 2295 C CA . ALA A 1 293 ? -10.922 -19.812 -20.734 1 91.5 293 ALA A CA 1
ATOM 2296 C C . ALA A 1 293 ? -9.438 -19.578 -21.016 1 91.5 293 ALA A C 1
ATOM 2298 O O . ALA A 1 293 ? -8.797 -18.766 -20.359 1 91.5 293 ALA A O 1
ATOM 2299 N N . PHE A 1 294 ? -8.914 -20.281 -22.016 1 92.12 294 PHE A N 1
ATOM 2300 C CA . PHE A 1 294 ? -7.523 -20.109 -22.406 1 92.12 294 PHE A CA 1
ATOM 2301 C C . PHE A 1 294 ? -7.281 -18.688 -22.891 1 92.12 294 PHE A C 1
ATOM 2303 O O . PHE A 1 294 ? -6.281 -18.047 -22.531 1 92.12 294 PHE A O 1
ATOM 2310 N N . ALA A 1 295 ? -8.156 -18.219 -23.609 1 83.56 295 ALA A N 1
ATOM 2311 C CA . ALA A 1 295 ? -8.031 -16.859 -24.156 1 83.56 295 ALA A CA 1
ATOM 2312 C C . ALA A 1 295 ? -8.039 -15.828 -23.031 1 83.56 295 ALA A C 1
ATOM 2314 O O . ALA A 1 295 ? -7.234 -14.891 -23.047 1 83.56 295 ALA A O 1
ATOM 2315 N N . THR A 1 296 ? -8.914 -16.047 -22.125 1 81 296 THR A N 1
ATOM 2316 C CA . THR A 1 296 ? -9.031 -15.117 -21 1 81 296 THR A CA 1
ATOM 2317 C C . THR A 1 296 ? -7.789 -15.18 -20.125 1 81 296 THR A C 1
ATOM 2319 O O . THR A 1 296 ? -7.258 -14.141 -19.703 1 81 296 THR A O 1
ATOM 2322 N N . ALA A 1 297 ? -7.355 -16.391 -19.828 1 87.12 297 ALA A N 1
ATOM 2323 C CA . ALA A 1 297 ? -6.16 -16.578 -19.016 1 87.12 297 ALA A CA 1
ATOM 2324 C C . ALA A 1 297 ? -4.93 -15.969 -19.688 1 87.12 297 ALA A C 1
ATOM 2326 O O . ALA A 1 297 ? -4.121 -15.305 -19.031 1 87.12 297 ALA A O 1
ATOM 2327 N N . PHE A 1 298 ? -4.859 -16.188 -20.922 1 83 298 PHE A N 1
ATOM 2328 C CA . PHE A 1 298 ? -3.738 -15.656 -21.688 1 83 298 PHE A CA 1
ATOM 2329 C C . PHE A 1 298 ? -3.781 -14.133 -21.734 1 83 298 PHE A C 1
ATOM 2331 O O . PHE A 1 298 ? -2.74 -13.477 -21.656 1 83 298 PHE A O 1
ATOM 2338 N N . GLY A 1 299 ? -4.863 -13.625 -21.875 1 74.44 299 GLY A N 1
ATOM 2339 C CA . GLY A 1 299 ? -5.031 -12.188 -21.969 1 74.44 299 GLY A CA 1
ATOM 2340 C C . GLY A 1 299 ? -4.84 -11.461 -20.656 1 74.44 299 GLY A C 1
ATOM 2341 O O . GLY A 1 299 ? -4.289 -10.359 -20.625 1 74.44 299 GLY A O 1
ATOM 2342 N N . THR A 1 300 ? -5.23 -12.062 -19.547 1 71.94 300 THR A N 1
ATOM 2343 C CA . THR A 1 300 ? -5.219 -11.375 -18.266 1 71.94 300 THR A CA 1
ATOM 2344 C C . THR A 1 300 ? -4.031 -11.82 -17.422 1 71.94 300 THR A C 1
ATOM 2346 O O . THR A 1 300 ? -3.684 -11.172 -16.438 1 71.94 300 THR A O 1
ATOM 2349 N N . SER A 1 301 ? -3.539 -13.023 -17.734 1 82 301 SER A N 1
ATOM 2350 C CA . SER A 1 301 ? -2.504 -13.664 -16.922 1 82 301 SER A CA 1
ATOM 2351 C C . SER A 1 301 ? -2.947 -13.812 -15.469 1 82 301 SER A C 1
ATOM 2353 O O . SER A 1 301 ? -2.152 -13.617 -14.555 1 82 301 SER A O 1
ATOM 2355 N N . SER A 1 302 ? -4.23 -14.055 -15.281 1 80.31 302 SER A N 1
ATOM 2356 C CA . SER A 1 302 ? -4.809 -14.219 -13.953 1 80.31 302 SER A CA 1
ATOM 2357 C C . SER A 1 302 ? -5.805 -15.375 -13.922 1 80.31 302 SER A C 1
ATOM 2359 O O . SER A 1 302 ? -6.824 -15.336 -14.609 1 80.31 302 SER A O 1
ATOM 2361 N N . SER A 1 303 ? -5.473 -16.312 -13.078 1 88.31 303 SER A N 1
ATOM 2362 C CA . SER A 1 303 ? -6.395 -17.422 -12.914 1 88.31 303 SER A CA 1
ATOM 2363 C C . SER A 1 303 ? -7.707 -16.969 -12.289 1 88.31 303 SER A C 1
ATOM 2365 O O . SER A 1 303 ? -8.773 -17.469 -12.641 1 88.31 303 SER A O 1
ATOM 2367 N N . THR A 1 304 ? -7.633 -16.016 -11.414 1 82.69 304 THR A N 1
ATOM 2368 C CA . THR A 1 304 ? -8.82 -15.531 -10.719 1 82.69 304 THR A CA 1
ATOM 2369 C C . THR A 1 304 ? -9.75 -14.789 -11.672 1 82.69 304 THR A C 1
ATOM 2371 O O . THR A 1 304 ? -10.969 -14.961 -11.617 1 82.69 304 THR A O 1
ATOM 2374 N N . ALA A 1 305 ? -9.188 -14.016 -12.5 1 77.06 305 ALA A N 1
ATOM 2375 C CA . ALA A 1 305 ? -9.984 -13.289 -13.477 1 77.06 305 ALA A CA 1
ATOM 2376 C C . ALA A 1 305 ? -10.648 -14.25 -14.461 1 77.06 305 ALA A C 1
ATOM 2378 O O . ALA A 1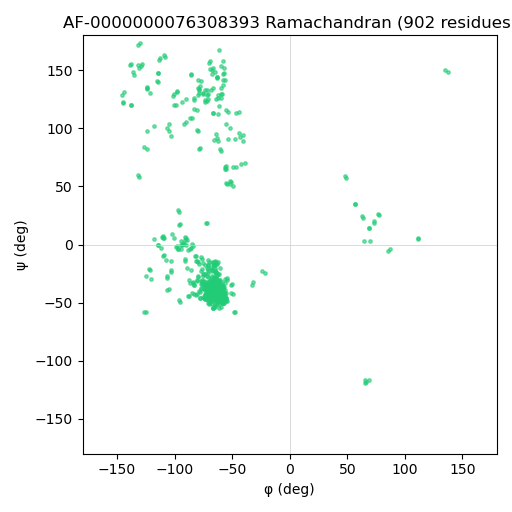 305 ? -11.648 -13.898 -15.102 1 77.06 305 ALA A O 1
ATOM 2379 N N . THR A 1 306 ? -10.188 -15.461 -14.547 1 86.44 306 THR A N 1
ATOM 2380 C CA . THR A 1 306 ? -10.656 -16.438 -15.531 1 86.44 306 THR A CA 1
ATOM 2381 C C . THR A 1 306 ? -11.711 -17.359 -14.914 1 86.44 306 THR A C 1
ATOM 2383 O O . THR A 1 306 ? -12.336 -18.141 -15.625 1 86.44 306 THR A O 1
ATOM 2386 N N . VAL A 1 307 ? -11.984 -17.219 -13.68 1 87.88 307 VAL A N 1
ATOM 2387 C CA . VAL A 1 307 ? -12.828 -18.141 -12.922 1 87.88 307 VAL A CA 1
ATOM 2388 C C . VAL A 1 307 ? -14.219 -18.219 -13.555 1 87.88 307 VAL A C 1
ATOM 2390 O O . VAL A 1 307 ? -14.703 -19.297 -13.883 1 87.88 307 VAL A O 1
ATOM 2393 N N . PRO A 1 308 ? -14.859 -17.062 -13.836 1 84.12 308 PRO A N 1
ATOM 2394 C CA . PRO A 1 308 ? -16.219 -17.156 -14.367 1 84.12 308 PRO A CA 1
ATOM 2395 C C . PRO A 1 308 ? -16.281 -17.859 -15.719 1 84.12 308 PRO A C 1
ATOM 2397 O O . PRO A 1 308 ? -17.203 -18.641 -15.969 1 84.12 308 PRO A O 1
ATOM 2400 N N . VAL A 1 309 ? -15.336 -17.641 -16.562 1 88.38 309 VAL A N 1
ATOM 2401 C CA . VAL A 1 309 ? -15.312 -18.234 -17.891 1 88.38 309 VAL A CA 1
ATOM 2402 C C . VAL A 1 309 ? -14.992 -19.734 -17.781 1 88.38 309 VAL A C 1
ATOM 2404 O O . VAL A 1 309 ? -15.562 -20.547 -18.5 1 88.38 309 VAL A O 1
ATOM 2407 N N . THR A 1 310 ? -14.086 -20.047 -16.875 1 92.69 310 THR A N 1
ATOM 2408 C CA . THR A 1 310 ? -13.742 -21.453 -16.672 1 92.69 310 THR A CA 1
ATOM 2409 C C . THR A 1 310 ? -14.953 -22.234 -16.172 1 92.69 310 THR A C 1
ATOM 2411 O O . THR A 1 310 ? -15.227 -23.344 -16.656 1 92.69 310 THR A O 1
ATOM 2414 N N . ILE A 1 311 ? -15.711 -21.672 -15.266 1 91.56 311 ILE A N 1
ATOM 2415 C CA . ILE A 1 311 ? -16.906 -22.328 -14.734 1 91.56 311 ILE A CA 1
ATOM 2416 C C . ILE A 1 311 ? -17.922 -22.562 -15.852 1 91.56 311 ILE A C 1
ATOM 2418 O O . ILE A 1 311 ? -18.469 -23.656 -15.984 1 91.56 311 ILE A O 1
ATOM 2422 N N . SER A 1 312 ? -18.109 -21.516 -16.625 1 91.12 312 SER A N 1
ATOM 2423 C CA . SER A 1 312 ? -19.047 -21.609 -17.719 1 91.12 312 SER A CA 1
ATOM 2424 C C . SER A 1 312 ? -18.656 -22.719 -18.688 1 91.12 312 SER A C 1
ATOM 2426 O O . SER A 1 312 ? -19.516 -23.469 -19.172 1 91.12 312 SER A O 1
ATOM 2428 N N . CYS A 1 313 ? -17.438 -22.844 -19.016 1 92.88 313 CYS A N 1
ATOM 2429 C CA . CYS A 1 313 ? -16.953 -23.891 -19.906 1 92.88 313 CYS A CA 1
ATOM 2430 C C . CYS A 1 313 ? -17.203 -25.266 -19.312 1 92.88 313 CYS A C 1
ATOM 2432 O O . CYS A 1 313 ? -17.625 -26.188 -20.016 1 92.88 313 CYS A O 1
ATOM 2434 N N . LEU A 1 314 ? -16.953 -25.422 -18.062 1 95.31 314 LEU A N 1
ATOM 2435 C CA . LEU A 1 314 ? -17.094 -26.703 -17.391 1 95.31 314 LEU A CA 1
ATOM 2436 C C . LEU A 1 314 ? -18.562 -27.109 -17.281 1 95.31 314 LEU A C 1
ATOM 2438 O O . LEU A 1 314 ? -18.906 -28.281 -17.438 1 95.31 314 LEU A O 1
ATOM 2442 N N . GLU A 1 315 ? -19.344 -26.141 -17 1 91.81 315 GLU A N 1
ATOM 2443 C CA . GLU A 1 315 ? -20.781 -26.422 -16.922 1 91.81 315 GLU A CA 1
ATOM 2444 C C . GLU A 1 315 ? -21.328 -26.844 -18.281 1 91.81 315 GLU A C 1
ATOM 2446 O O . GLU A 1 315 ? -22.188 -27.719 -18.359 1 91.81 315 GLU A O 1
ATOM 2451 N N . ARG A 1 316 ? -20.891 -26.297 -19.266 1 92.94 316 ARG A N 1
ATOM 2452 C CA . ARG A 1 316 ? -21.328 -26.625 -20.625 1 92.94 316 ARG A CA 1
ATOM 2453 C C . ARG A 1 316 ? -20.969 -28.078 -20.969 1 92.94 316 ARG A C 1
ATOM 2455 O O . ARG A 1 316 ? -21.656 -28.703 -21.781 1 92.94 316 ARG A O 1
ATOM 2462 N N . ILE A 1 317 ? -19.984 -28.578 -20.359 1 93.44 317 ILE A N 1
ATOM 2463 C CA . ILE A 1 317 ? -19.578 -29.938 -20.688 1 93.44 317 ILE A CA 1
ATOM 2464 C C . ILE A 1 317 ? -20.172 -30.922 -19.672 1 93.44 317 ILE A C 1
ATOM 2466 O O . ILE A 1 317 ? -19.797 -32.094 -19.656 1 93.44 317 ILE A O 1
ATOM 2470 N N . GLY A 1 318 ? -20.891 -30.375 -18.703 1 91.69 318 GLY A N 1
ATOM 2471 C CA . GLY A 1 318 ? -21.688 -31.266 -17.891 1 91.69 318 GLY A CA 1
ATOM 2472 C C . GLY A 1 318 ? -21.188 -31.391 -16.453 1 91.69 318 GLY A C 1
ATOM 2473 O O . GLY A 1 318 ? -21.719 -32.188 -15.672 1 91.69 318 GLY A O 1
ATOM 2474 N N . ILE A 1 319 ? -20.266 -30.703 -16.078 1 93.5 319 ILE A N 1
ATOM 2475 C CA . ILE A 1 319 ? -19.828 -30.719 -14.688 1 93.5 319 ILE A CA 1
ATOM 2476 C C . ILE A 1 319 ? -20.812 -29.953 -13.82 1 93.5 319 ILE A C 1
ATOM 2478 O O . ILE A 1 319 ? -21.219 -28.828 -14.164 1 93.5 319 ILE A O 1
ATOM 2482 N N . PRO A 1 320 ? -21.219 -30.516 -12.773 1 91.81 320 PRO A N 1
ATOM 2483 C CA . PRO A 1 320 ? -22.203 -29.844 -11.914 1 91.81 320 PRO A CA 1
ATOM 2484 C C . PRO A 1 320 ? -21.719 -28.484 -11.422 1 91.81 320 PRO A C 1
ATOM 2486 O O . PRO A 1 320 ? -20.547 -28.328 -11.055 1 91.81 320 PRO A O 1
ATOM 2489 N N . SER A 1 321 ? -22.625 -27.578 -11.367 1 89.75 321 SER A N 1
ATOM 2490 C CA . SER A 1 321 ? -22.328 -26.203 -10.977 1 89.75 321 SER A CA 1
ATOM 2491 C C . SER A 1 321 ? -21.766 -26.141 -9.562 1 89.75 321 SER A C 1
ATOM 2493 O O . SER A 1 321 ? -20.891 -25.312 -9.273 1 89.75 321 SER A O 1
ATOM 2495 N N . LYS A 1 322 ? -22.25 -26.984 -8.789 1 85.69 322 LYS A N 1
ATOM 2496 C CA . LYS A 1 322 ? -21.797 -27 -7.398 1 85.69 322 LYS A CA 1
ATOM 2497 C C . LYS A 1 322 ? -20.312 -27.312 -7.309 1 85.69 322 LYS A C 1
ATOM 2499 O O . LYS A 1 322 ? -19.594 -26.75 -6.477 1 85.69 322 LYS A O 1
ATOM 2504 N N . ILE A 1 323 ? -19.844 -28.188 -8.156 1 89.19 323 ILE A N 1
ATOM 2505 C CA . ILE A 1 323 ? -18.453 -28.594 -8.148 1 89.19 323 ILE A CA 1
ATOM 2506 C C . ILE A 1 323 ? -17.594 -27.516 -8.812 1 89.19 323 ILE A C 1
ATOM 2508 O O . ILE A 1 323 ? -16.562 -27.109 -8.273 1 89.19 323 ILE A O 1
ATOM 2512 N N . SER A 1 324 ? -18.016 -27.031 -9.938 1 92.19 324 SER A N 1
ATOM 2513 C CA . SER A 1 324 ? -17.266 -26.016 -10.664 1 92.19 324 SER A CA 1
ATOM 2514 C C . SER A 1 324 ? -17.141 -24.734 -9.844 1 92.19 324 SER A C 1
ATOM 2516 O O . SER A 1 324 ? -16.062 -24.125 -9.781 1 92.19 324 SER A O 1
ATOM 2518 N N . ASN A 1 325 ? -18.219 -24.359 -9.148 1 87.69 325 ASN A N 1
ATOM 2519 C CA . ASN A 1 325 ? -18.234 -23.141 -8.359 1 87.69 325 ASN A CA 1
ATOM 2520 C C . ASN A 1 325 ? -17.359 -23.266 -7.109 1 87.69 325 ASN A C 1
ATOM 2522 O O . ASN A 1 325 ? -16.969 -22.266 -6.52 1 87.69 325 ASN A O 1
ATOM 2526 N N . PHE A 1 326 ? -17.094 -24.453 -6.805 1 85.31 326 PHE A N 1
ATOM 2527 C CA . PHE A 1 326 ? -16.266 -24.672 -5.629 1 85.31 326 PHE A CA 1
ATOM 2528 C C . PHE A 1 326 ? -14.805 -24.844 -6.027 1 85.31 326 PHE A C 1
ATOM 2530 O O . PHE A 1 326 ? -13.922 -24.172 -5.469 1 85.31 326 PHE A O 1
ATOM 2537 N N . ILE A 1 327 ? -14.492 -25.641 -6.988 1 90.69 327 ILE A N 1
ATOM 2538 C CA . ILE A 1 327 ? -13.141 -26.078 -7.301 1 90.69 327 ILE A CA 1
ATOM 2539 C C . ILE A 1 327 ? -12.398 -24.984 -8.055 1 90.69 327 ILE A C 1
ATOM 2541 O O . ILE A 1 327 ? -11.219 -24.734 -7.816 1 90.69 327 ILE A O 1
ATOM 2545 N N . VAL A 1 328 ? -13.031 -24.328 -8.938 1 91.25 328 VAL A N 1
ATOM 2546 C CA . VAL A 1 328 ? -12.359 -23.391 -9.836 1 91.25 328 VAL A CA 1
ATOM 2547 C C . VAL A 1 328 ? -11.867 -22.172 -9.039 1 91.25 328 VAL A C 1
ATOM 2549 O O . VAL A 1 328 ? -10.703 -21.797 -9.141 1 91.25 328 VAL A O 1
ATOM 2552 N N . PRO A 1 329 ? -12.711 -21.625 -8.172 1 86 329 PRO A N 1
ATOM 2553 C CA . PRO A 1 329 ? -12.211 -20.5 -7.375 1 86 329 PRO A CA 1
ATOM 2554 C C . PRO A 1 329 ? -11.102 -20.906 -6.414 1 86 329 PRO A C 1
ATOM 2556 O O . PRO A 1 329 ? -10.125 -20.172 -6.238 1 86 329 PRO A O 1
ATOM 2559 N N . ILE A 1 330 ? -11.219 -22 -5.828 1 86.5 330 ILE A N 1
ATOM 2560 C CA . ILE A 1 330 ? -10.188 -22.469 -4.906 1 86.5 330 ILE A CA 1
ATOM 2561 C C . ILE A 1 330 ? -8.898 -22.75 -5.672 1 86.5 330 ILE A C 1
ATOM 2563 O O . ILE A 1 330 ? -7.809 -22.391 -5.211 1 86.5 330 ILE A O 1
ATOM 2567 N N . GLY A 1 331 ? -9.016 -23.375 -6.758 1 90.31 331 GLY A N 1
ATOM 2568 C CA . GLY A 1 331 ? -7.859 -23.625 -7.605 1 90.31 331 GLY A CA 1
ATOM 2569 C C . GLY A 1 331 ? -7.152 -22.375 -8.055 1 90.31 331 GLY A C 1
ATOM 2570 O O . GLY A 1 331 ? -5.922 -22.312 -8.086 1 90.31 331 GLY A O 1
ATOM 2571 N N . ALA A 1 332 ? -7.898 -21.406 -8.359 1 87.81 332 ALA A N 1
ATOM 2572 C CA . ALA A 1 332 ? -7.34 -20.141 -8.805 1 87.81 332 ALA A CA 1
ATOM 2573 C C . ALA A 1 332 ? -6.488 -19.5 -7.707 1 87.81 332 ALA A C 1
ATOM 2575 O O . ALA A 1 332 ? -5.613 -18.672 -7.988 1 87.81 332 ALA A O 1
ATOM 2576 N N . THR A 1 333 ? -6.68 -19.969 -6.535 1 81.81 333 THR A N 1
ATOM 2577 C CA . THR A 1 333 ? -5.98 -19.375 -5.402 1 81.81 333 THR A CA 1
ATOM 2578 C C . THR A 1 333 ? -4.836 -20.281 -4.941 1 81.81 333 THR A C 1
ATOM 2580 O O . THR A 1 333 ? -3.762 -19.797 -4.582 1 81.81 333 THR A O 1
ATOM 2583 N N . ILE A 1 334 ? -5.062 -21.531 -4.961 1 82.75 334 ILE A N 1
ATOM 2584 C CA . ILE A 1 334 ? -4.094 -22.406 -4.305 1 82.75 334 ILE A CA 1
ATOM 2585 C C . ILE A 1 334 ? -3.283 -23.156 -5.359 1 82.75 334 ILE A C 1
ATOM 2587 O O . ILE A 1 334 ? -2.133 -23.531 -5.117 1 82.75 334 ILE A O 1
ATOM 2591 N N . ASN A 1 335 ? -3.875 -23.375 -6.484 1 88.5 335 ASN A N 1
ATOM 2592 C CA . ASN A 1 335 ? -3.17 -24.109 -7.531 1 88.5 335 ASN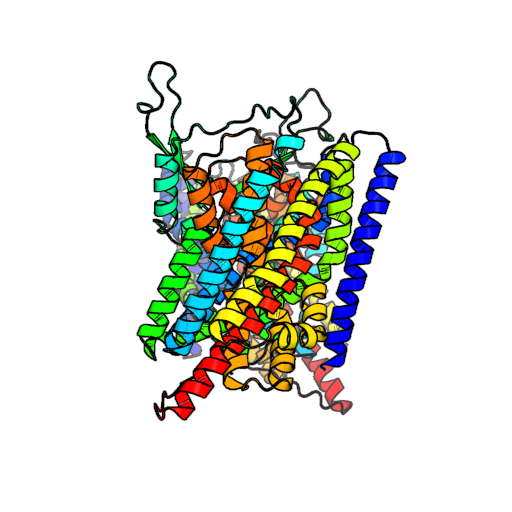 A CA 1
ATOM 2593 C C . ASN A 1 335 ? -2.293 -23.188 -8.367 1 88.5 335 ASN A C 1
ATOM 2595 O O . ASN A 1 335 ? -2.799 -22.422 -9.188 1 88.5 335 ASN A O 1
ATOM 2599 N N . MET A 1 336 ? -1.042 -23.344 -8.172 1 88.19 336 MET A N 1
ATOM 2600 C CA . MET A 1 336 ? -0.1 -22.547 -8.945 1 88.19 336 MET A CA 1
ATOM 2601 C C . MET A 1 336 ? 0.985 -23.438 -9.562 1 88.19 336 MET A C 1
ATOM 2603 O O . MET A 1 336 ? 2.176 -23.156 -9.391 1 88.19 336 MET A O 1
ATOM 2607 N N . ASP A 1 337 ? 0.518 -24.391 -10.352 1 91.88 337 ASP A N 1
ATOM 2608 C CA . ASP A 1 337 ? 1.422 -25.359 -10.984 1 91.88 337 ASP A CA 1
ATOM 2609 C C . ASP A 1 337 ? 2.396 -24.641 -11.93 1 91.88 337 ASP A C 1
ATOM 2611 O O . ASP A 1 337 ? 3.594 -24.938 -11.922 1 91.88 337 ASP A O 1
ATOM 2615 N N . GLY A 1 338 ? 1.845 -23.797 -12.648 1 90.25 338 GLY A N 1
ATOM 2616 C CA . GLY A 1 338 ? 2.686 -23.062 -13.586 1 90.25 338 GLY A CA 1
ATOM 2617 C C . GLY A 1 338 ? 3.766 -22.234 -12.898 1 90.25 338 GLY A C 1
ATOM 2618 O O . GLY A 1 338 ? 4.914 -22.219 -13.352 1 90.25 338 GLY A O 1
ATOM 2619 N N . ILE A 1 339 ? 3.439 -21.625 -11.875 1 88.56 339 ILE A N 1
ATOM 2620 C CA . ILE A 1 339 ? 4.387 -20.781 -11.148 1 88.56 339 ILE A CA 1
ATOM 2621 C C . ILE A 1 339 ? 5.434 -21.672 -10.469 1 88.56 339 ILE A C 1
ATOM 2623 O O . ILE A 1 339 ? 6.613 -21.312 -10.406 1 88.56 339 ILE A O 1
ATOM 2627 N N . ALA A 1 340 ? 4.934 -22.75 -9.914 1 90.81 340 ALA A N 1
ATOM 2628 C CA . ALA A 1 340 ? 5.867 -23.672 -9.266 1 90.81 340 ALA A CA 1
ATOM 2629 C C . ALA A 1 340 ? 6.945 -24.125 -10.242 1 90.81 340 ALA A C 1
ATOM 2631 O O . ALA A 1 340 ? 8.125 -24.172 -9.891 1 90.81 340 ALA A O 1
ATOM 2632 N N . LEU A 1 341 ? 6.516 -24.453 -11.375 1 91.88 341 LEU A N 1
ATOM 2633 C CA . LEU A 1 341 ? 7.434 -24.891 -12.43 1 91.88 341 LEU A CA 1
ATOM 2634 C C . LEU A 1 341 ? 8.383 -23.75 -12.812 1 91.88 341 LEU A C 1
ATOM 2636 O O . LEU A 1 341 ? 9.594 -23.953 -12.922 1 91.88 341 LEU A O 1
ATOM 2640 N N . TYR A 1 342 ? 7.848 -22.594 -12.969 1 90.19 342 TYR A N 1
ATOM 2641 C CA . TYR A 1 342 ? 8.594 -21.406 -13.336 1 90.19 342 TYR A CA 1
ATOM 2642 C C . TYR A 1 342 ? 9.633 -21.062 -12.266 1 90.19 342 TYR A C 1
ATOM 2644 O O . TYR A 1 342 ? 10.797 -20.812 -12.578 1 90.19 342 TYR A O 1
ATOM 2652 N N . GLU A 1 343 ? 9.242 -21.047 -11.055 1 89.81 343 GLU A N 1
ATOM 2653 C CA . GLU A 1 343 ? 10.109 -20.672 -9.945 1 89.81 343 GLU A CA 1
ATOM 2654 C C . GLU A 1 343 ? 11.242 -21.672 -9.766 1 89.81 343 GLU A C 1
ATOM 2656 O O . GLU A 1 343 ? 12.398 -21.281 -9.539 1 89.81 343 GLU A O 1
ATOM 2661 N N . SER A 1 344 ? 10.906 -22.922 -9.836 1 92.5 344 SER A N 1
ATOM 2662 C CA . SER A 1 344 ? 11.914 -23.969 -9.641 1 92.5 344 SER A CA 1
ATOM 2663 C C . SER A 1 344 ? 12.945 -23.953 -10.766 1 92.5 344 SER A C 1
ATOM 2665 O O . SER A 1 344 ? 14.148 -24 -10.516 1 92.5 344 SER A O 1
ATOM 2667 N N . ILE A 1 345 ? 12.484 -23.797 -11.953 1 92.31 345 ILE A N 1
ATOM 2668 C CA . ILE A 1 345 ? 13.391 -23.71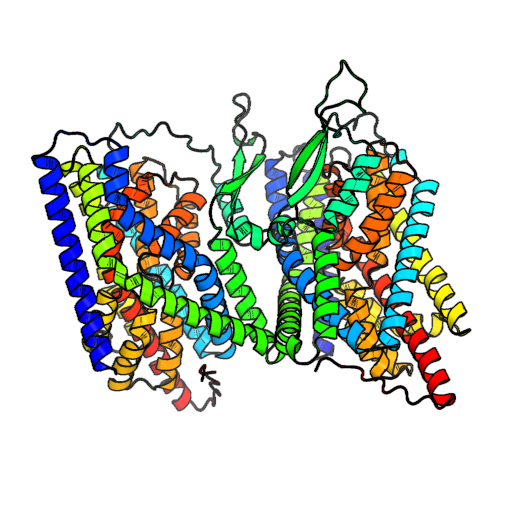9 -13.086 1 92.31 345 ILE A CA 1
ATOM 2669 C C . ILE A 1 345 ? 14.25 -22.453 -12.969 1 92.31 345 ILE A C 1
ATOM 2671 O O . ILE A 1 345 ? 15.461 -22.5 -13.18 1 92.31 345 ILE A O 1
ATOM 2675 N N . GLY A 1 346 ? 13.578 -21.375 -12.656 1 90.25 346 GLY A N 1
ATOM 2676 C CA . GLY A 1 346 ? 14.281 -20.109 -12.531 1 90.25 346 GLY A CA 1
ATOM 2677 C C . GLY A 1 346 ? 15.352 -20.125 -11.453 1 90.25 346 GLY A C 1
ATOM 2678 O O . GLY A 1 346 ? 16.453 -19.625 -11.656 1 90.25 346 GLY A O 1
ATOM 2679 N N . ALA A 1 347 ? 14.992 -20.656 -10.305 1 89.56 347 ALA A N 1
ATOM 2680 C CA . ALA A 1 347 ? 15.93 -20.719 -9.18 1 89.56 347 ALA A CA 1
ATOM 2681 C C . ALA A 1 347 ? 17.156 -21.531 -9.539 1 89.56 347 ALA A C 1
ATOM 2683 O O . ALA A 1 347 ? 18.297 -21.094 -9.32 1 89.56 347 ALA A O 1
ATOM 2684 N N . ILE A 1 348 ? 17 -22.672 -10.102 1 89.56 348 ILE A N 1
ATOM 2685 C CA . ILE A 1 348 ? 18.109 -23.547 -10.438 1 89.56 348 ILE A CA 1
ATOM 2686 C C . ILE A 1 348 ? 18.922 -22.938 -11.586 1 89.56 348 ILE A C 1
ATOM 2688 O O . ILE A 1 348 ? 20.141 -23.047 -11.617 1 89.56 348 ILE A O 1
ATOM 2692 N N . PHE A 1 349 ? 18.266 -22.312 -12.477 1 88.94 349 PHE A N 1
ATOM 2693 C CA . PHE A 1 349 ? 18.922 -21.609 -13.57 1 88.94 349 PHE A CA 1
ATOM 2694 C C . PHE A 1 349 ? 19.891 -20.562 -13.039 1 88.94 349 PHE A C 1
ATOM 2696 O O . PHE A 1 349 ? 21.031 -20.484 -13.484 1 88.94 349 PHE A O 1
ATOM 2703 N N . ILE A 1 350 ? 19.422 -19.766 -12.156 1 84.38 350 ILE A N 1
ATOM 2704 C CA . ILE A 1 350 ? 20.25 -18.688 -11.594 1 84.38 350 ILE A CA 1
ATOM 2705 C C . ILE A 1 350 ? 21.422 -19.297 -10.82 1 84.38 350 ILE A C 1
ATOM 2707 O O . ILE A 1 350 ? 22.531 -18.781 -10.867 1 84.38 350 ILE A O 1
ATOM 2711 N N . ILE A 1 351 ? 21.141 -20.344 -10.102 1 84.44 351 ILE A N 1
ATOM 2712 C CA . ILE A 1 351 ? 22.203 -21.047 -9.367 1 84.44 351 ILE A CA 1
ATOM 2713 C C . ILE A 1 351 ? 23.25 -21.547 -10.352 1 84.44 351 ILE A C 1
ATOM 2715 O O . ILE A 1 351 ? 24.453 -21.391 -10.109 1 84.44 351 ILE A O 1
ATOM 2719 N N . GLN A 1 352 ? 22.844 -22.109 -11.43 1 85 352 GLN A N 1
ATOM 2720 C CA . GLN A 1 352 ? 23.75 -22.594 -12.469 1 85 352 GLN A CA 1
ATOM 2721 C C . GLN A 1 352 ? 24.547 -21.438 -13.078 1 85 352 GLN A C 1
ATOM 2723 O O . GLN A 1 352 ? 25.734 -21.578 -13.383 1 85 352 GLN A O 1
ATOM 2728 N N . LEU A 1 353 ? 23.844 -20.406 -13.242 1 79.94 353 LEU A N 1
ATOM 2729 C CA . LEU A 1 353 ? 24.453 -19.219 -13.844 1 79.94 353 LEU A CA 1
ATOM 2730 C C . LEU A 1 353 ? 25.625 -18.719 -12.992 1 79.94 353 LEU A C 1
ATOM 2732 O O . LEU A 1 353 ? 26.609 -18.219 -13.516 1 79.94 353 LEU A O 1
ATOM 2736 N N . HIS A 1 354 ? 25.422 -18.812 -11.727 1 78.31 354 HIS A N 1
ATOM 2737 C CA . HIS A 1 354 ? 26.438 -18.344 -10.805 1 78.31 354 HIS A CA 1
ATOM 2738 C C . HIS A 1 354 ? 27.484 -19.422 -10.539 1 78.31 354 HIS A C 1
ATOM 2740 O O . HIS A 1 354 ? 28.438 -19.203 -9.797 1 78.31 354 HIS A O 1
ATOM 2746 N N . GLY A 1 355 ? 27.297 -20.531 -11.078 1 76.5 355 GLY A N 1
ATOM 2747 C CA . GLY A 1 355 ? 28.25 -21.609 -10.914 1 76.5 355 GLY A CA 1
ATOM 2748 C C . GLY A 1 355 ? 28.203 -22.234 -9.531 1 76.5 355 GLY A C 1
ATOM 2749 O O . GLY A 1 355 ? 29.188 -22.812 -9.07 1 76.5 355 GLY A O 1
ATOM 2750 N N . LEU A 1 356 ? 27.156 -22.031 -8.898 1 74.06 356 LEU A N 1
ATOM 2751 C CA . LEU A 1 356 ? 27.031 -22.594 -7.559 1 74.06 356 LEU A CA 1
ATOM 2752 C C . LEU A 1 356 ? 26.672 -24.078 -7.625 1 74.06 356 LEU A C 1
ATOM 2754 O O . LEU A 1 356 ? 26.016 -24.516 -8.57 1 74.06 356 LEU A O 1
ATOM 2758 N N . GLN A 1 357 ? 27.281 -24.75 -6.727 1 69.31 357 GLN A N 1
ATOM 2759 C CA . GLN A 1 357 ? 26.953 -26.172 -6.648 1 69.31 357 GLN A CA 1
ATOM 2760 C C . GLN A 1 357 ? 25.547 -26.359 -6.086 1 69.31 357 GLN A C 1
ATOM 2762 O O . GLN A 1 357 ? 25.125 -25.641 -5.184 1 69.31 357 GLN A O 1
ATOM 2767 N N . PHE A 1 358 ? 24.781 -27.031 -6.797 1 72.19 358 PHE A N 1
ATOM 2768 C CA . PHE A 1 358 ? 23.469 -27.281 -6.191 1 72.19 358 PHE A CA 1
ATOM 2769 C C . PHE A 1 358 ? 23.359 -28.719 -5.727 1 72.19 358 PHE A C 1
ATOM 2771 O O . PHE A 1 358 ? 23.297 -29.641 -6.547 1 72.19 358 PHE A O 1
ATOM 2778 N N . SER A 1 359 ? 23.531 -28.875 -4.52 1 77.62 359 SER A N 1
ATOM 2779 C CA . SER A 1 359 ? 23.422 -30.141 -3.799 1 77.62 359 SER A CA 1
ATOM 2780 C C . SER A 1 359 ? 21.969 -30.609 -3.742 1 77.62 359 SER A C 1
ATOM 2782 O O . SER A 1 359 ? 21.047 -29.844 -4.035 1 77.62 359 SER A O 1
ATOM 2784 N N . LEU A 1 360 ? 21.828 -31.844 -3.555 1 82.25 360 LEU A N 1
ATOM 2785 C CA . LEU A 1 360 ? 20.516 -32.438 -3.383 1 82.25 360 LEU A CA 1
ATOM 2786 C C . LEU A 1 360 ? 19.719 -31.703 -2.312 1 82.25 360 LEU A C 1
ATOM 2788 O O . LEU A 1 360 ? 18.5 -31.516 -2.453 1 82.25 360 LEU A O 1
ATOM 2792 N N . PHE A 1 361 ? 20.406 -31.25 -1.34 1 81.06 361 PHE A N 1
ATOM 2793 C CA . PHE A 1 361 ? 19.734 -30.547 -0.244 1 81.06 361 PHE A CA 1
ATOM 2794 C C . PHE A 1 361 ? 19.188 -29.219 -0.71 1 81.06 361 PHE A C 1
ATOM 2796 O O . PHE A 1 361 ? 18.078 -28.812 -0.317 1 81.06 361 PHE A O 1
ATOM 2803 N N . ARG A 1 362 ? 19.953 -28.547 -1.504 1 83.25 362 ARG A N 1
ATOM 2804 C CA . ARG A 1 362 ? 19.469 -27.281 -2.033 1 83.25 362 ARG A CA 1
ATOM 2805 C C . ARG A 1 362 ? 18.25 -27.469 -2.912 1 83.25 362 ARG A C 1
ATOM 2807 O O . ARG A 1 362 ? 17.328 -26.656 -2.891 1 83.25 362 ARG A O 1
ATOM 2814 N N . ILE A 1 363 ? 18.297 -28.531 -3.584 1 86.25 363 ILE A N 1
ATOM 2815 C CA . ILE A 1 363 ? 17.172 -28.844 -4.449 1 86.25 363 ILE A CA 1
ATOM 2816 C C . ILE A 1 363 ? 15.922 -29.094 -3.602 1 86.25 363 ILE A C 1
ATOM 2818 O O . ILE A 1 363 ? 14.828 -28.641 -3.939 1 86.25 363 ILE A O 1
ATOM 2822 N N . ILE A 1 364 ? 16.062 -29.781 -2.588 1 87.06 364 ILE A N 1
ATOM 2823 C CA . ILE A 1 364 ? 14.953 -30.078 -1.7 1 87.06 364 ILE A CA 1
ATOM 2824 C C . ILE A 1 364 ? 14.391 -28.797 -1.104 1 87.06 364 ILE A C 1
ATOM 2826 O O . ILE A 1 364 ? 13.172 -28.609 -1.037 1 87.06 364 ILE A O 1
ATOM 2830 N N . ILE A 1 365 ? 15.312 -27.922 -0.716 1 87 365 ILE A N 1
ATOM 2831 C CA . ILE A 1 365 ? 14.891 -26.641 -0.156 1 87 365 ILE A CA 1
ATOM 2832 C C . ILE A 1 365 ? 14.102 -25.859 -1.202 1 87 365 ILE A C 1
ATOM 2834 O O . ILE A 1 365 ? 13.062 -25.266 -0.895 1 87 365 ILE A O 1
ATOM 2838 N N . ILE A 1 366 ? 14.602 -25.891 -2.359 1 88.12 366 ILE A N 1
ATOM 2839 C CA . ILE A 1 366 ? 13.938 -25.188 -3.453 1 88.12 366 ILE A CA 1
ATOM 2840 C C . ILE A 1 366 ? 12.547 -25.797 -3.686 1 88.12 366 ILE A C 1
ATOM 2842 O O . ILE A 1 366 ? 11.57 -25.062 -3.852 1 88.12 366 ILE A O 1
ATOM 2846 N N . CYS A 1 367 ? 12.469 -27.062 -3.639 1 88.38 367 CYS A N 1
ATOM 2847 C CA . CYS A 1 367 ? 11.203 -27.75 -3.875 1 88.38 367 CYS A CA 1
ATOM 2848 C C . CYS A 1 367 ? 10.172 -27.375 -2.816 1 88.38 367 CYS A C 1
ATOM 2850 O O . CYS A 1 367 ? 9.031 -27.047 -3.143 1 88.38 367 CYS A O 1
ATOM 2852 N N . ILE A 1 368 ? 10.578 -27.375 -1.641 1 87.56 368 ILE A N 1
ATOM 2853 C CA . ILE A 1 368 ? 9.664 -27.062 -0.541 1 87.56 368 ILE A CA 1
ATOM 2854 C C . ILE A 1 368 ? 9.266 -25.594 -0.602 1 87.56 368 ILE A C 1
ATOM 2856 O O . ILE A 1 368 ? 8.078 -25.266 -0.474 1 87.56 368 ILE A O 1
ATOM 2860 N N . THR A 1 369 ? 10.242 -24.766 -0.794 1 87.38 369 THR A N 1
ATOM 2861 C CA . THR A 1 369 ? 9.992 -23.328 -0.828 1 87.38 369 THR A CA 1
ATOM 2862 C C . THR A 1 369 ? 9.094 -22.953 -2.002 1 87.38 369 THR A C 1
ATOM 2864 O O . THR A 1 369 ? 8.188 -22.141 -1.862 1 87.38 369 THR A O 1
ATOM 2867 N N . CYS A 1 370 ? 9.328 -23.578 -3.074 1 88.62 370 CYS A N 1
ATOM 2868 C CA . CYS A 1 370 ? 8.516 -23.297 -4.258 1 88.62 370 CYS A CA 1
ATOM 2869 C C . CYS A 1 370 ? 7.078 -23.75 -4.051 1 88.62 370 CYS A C 1
ATOM 2871 O O . CYS A 1 370 ? 6.145 -23.078 -4.488 1 88.62 370 CYS A O 1
ATOM 2873 N N . THR A 1 371 ? 6.922 -24.844 -3.43 1 86.12 371 THR A N 1
ATOM 2874 C CA . THR A 1 371 ? 5.582 -25.375 -3.186 1 86.12 371 THR A CA 1
ATOM 2875 C C . THR A 1 371 ? 4.754 -24.391 -2.361 1 86.12 371 THR A C 1
ATOM 2877 O O . THR A 1 371 ? 3.59 -24.141 -2.672 1 86.12 371 THR A O 1
ATOM 2880 N N . LEU A 1 372 ? 5.371 -23.875 -1.439 1 83.75 372 LEU A N 1
ATOM 2881 C CA . LEU A 1 372 ? 4.637 -22.984 -0.549 1 83.75 372 LEU A CA 1
ATOM 2882 C C . LEU A 1 372 ? 4.543 -21.578 -1.143 1 83.75 372 LEU A C 1
ATOM 2884 O O . LEU A 1 372 ? 3.494 -20.938 -1.058 1 83.75 372 LEU A O 1
ATOM 2888 N N . SER A 1 373 ? 5.629 -21.094 -1.71 1 82.44 373 SER A N 1
ATOM 2889 C CA . SER A 1 373 ? 5.676 -19.734 -2.225 1 82.44 373 SER A CA 1
ATOM 2890 C C . SER A 1 373 ? 4.723 -19.547 -3.4 1 82.44 373 SER A C 1
ATOM 2892 O O . SER A 1 373 ? 4.172 -18.469 -3.6 1 82.44 373 SER A O 1
ATOM 2894 N N . CYS A 1 374 ? 4.559 -20.609 -4.16 1 82.12 374 CYS A N 1
ATOM 2895 C CA . CYS A 1 374 ? 3.721 -20.469 -5.344 1 82.12 374 CYS A CA 1
ATOM 2896 C C . CYS A 1 374 ? 2.277 -20.156 -4.957 1 82.12 374 CYS A C 1
ATOM 2898 O O . CYS A 1 374 ? 1.566 -19.469 -5.691 1 82.12 374 CYS A O 1
ATOM 2900 N N . ILE A 1 375 ? 1.863 -20.609 -3.807 1 79.94 375 ILE A N 1
ATOM 2901 C CA . ILE A 1 375 ? 0.519 -20.328 -3.314 1 79.94 375 ILE A CA 1
ATOM 2902 C C . ILE A 1 375 ? 0.36 -18.828 -3.066 1 79.94 375 ILE A C 1
ATOM 2904 O O . ILE A 1 375 ? -0.722 -18.266 -3.27 1 79.94 375 ILE A O 1
ATOM 2908 N N . GLY A 1 376 ? 1.402 -18.203 -2.691 1 72.88 376 GLY A N 1
ATOM 2909 C CA . GLY A 1 376 ? 1.394 -16.781 -2.379 1 72.88 376 GLY A CA 1
ATOM 2910 C C . GLY A 1 376 ? 1.244 -15.898 -3.605 1 72.88 376 GLY A C 1
ATOM 2911 O O . GLY A 1 376 ? 0.86 -14.734 -3.496 1 72.88 376 GLY A O 1
ATOM 2912 N N . ALA A 1 377 ? 1.549 -16.375 -4.734 1 72.81 377 ALA A N 1
ATOM 2913 C CA . ALA A 1 377 ? 1.515 -15.586 -5.965 1 72.81 377 ALA A CA 1
ATOM 2914 C C . ALA A 1 377 ? 0.146 -15.68 -6.633 1 72.81 377 ALA A C 1
ATOM 2916 O O . ALA A 1 377 ? -0.067 -15.102 -7.707 1 72.81 377 ALA A O 1
ATOM 2917 N N . ALA A 1 378 ? -0.714 -16.281 -6.016 1 68.38 378 ALA A N 1
ATOM 2918 C CA . ALA A 1 378 ? -1.979 -16.625 -6.664 1 68.38 378 ALA A CA 1
ATOM 2919 C C . ALA A 1 378 ? -2.729 -15.359 -7.09 1 68.38 378 ALA A C 1
ATOM 2921 O O . ALA A 1 378 ? -2.877 -14.422 -6.301 1 68.38 378 ALA A O 1
ATOM 2922 N N . GLY A 1 379 ? -3.039 -15.383 -8.312 1 65.69 379 GLY A N 1
ATOM 2923 C CA . GLY A 1 379 ? -3.943 -14.367 -8.836 1 65.69 379 GLY A CA 1
ATOM 2924 C C . GLY A 1 379 ? -3.238 -13.086 -9.234 1 65.69 379 GLY A C 1
ATOM 2925 O O . GLY A 1 379 ? -3.869 -12.156 -9.734 1 65.69 379 GLY A O 1
ATOM 2926 N N . LEU A 1 380 ? -1.968 -12.992 -8.977 1 75.31 380 LEU A N 1
ATOM 2927 C CA . LEU A 1 380 ? -1.24 -11.766 -9.266 1 75.31 380 LEU A CA 1
ATOM 2928 C C . LEU A 1 380 ? -0.49 -11.875 -10.594 1 75.31 380 LEU A C 1
ATOM 2930 O O . LEU A 1 380 ? 0.353 -12.758 -10.758 1 75.31 380 LEU A O 1
ATOM 2934 N N . PRO A 1 381 ? -0.864 -10.977 -11.484 1 73.31 381 PRO A N 1
ATOM 2935 C CA . PRO A 1 381 ? -0.008 -10.93 -12.672 1 73.31 381 PRO A CA 1
ATOM 2936 C C . PRO A 1 381 ? 1.448 -10.617 -12.336 1 73.31 381 PRO A C 1
ATOM 2938 O O . PRO A 1 381 ? 1.721 -9.742 -11.516 1 73.31 381 PRO A O 1
ATOM 2941 N N . SER A 1 382 ? 2.352 -11.352 -12.805 1 70.5 382 SER A N 1
ATOM 2942 C CA . SER A 1 382 ? 3.783 -11.164 -12.594 1 70.5 382 SER A CA 1
ATOM 2943 C C . SER A 1 382 ? 4.172 -11.438 -11.141 1 70.5 382 SER A C 1
ATOM 2945 O O . SER A 1 382 ? 5.211 -10.977 -10.672 1 70.5 382 SER A O 1
ATOM 2947 N N . GLY A 1 383 ? 3.254 -12.055 -10.469 1 74.06 383 GLY A N 1
ATOM 2948 C CA . GLY A 1 383 ? 3.559 -12.406 -9.086 1 74.06 383 GLY A CA 1
ATOM 2949 C C . GLY A 1 383 ? 4.699 -13.406 -8.969 1 74.06 383 GLY A C 1
ATOM 2950 O O . GLY A 1 383 ? 5.336 -13.5 -7.918 1 74.06 383 GLY A O 1
ATOM 2951 N N . GLY A 1 384 ? 4.992 -14.016 -10.016 1 77 384 GLY A N 1
ATOM 2952 C CA . GLY A 1 384 ? 6 -15.062 -10.008 1 77 384 GLY A CA 1
ATOM 2953 C C . GLY A 1 384 ? 7.398 -14.547 -9.719 1 77 384 GLY A C 1
ATOM 2954 O O . GLY A 1 384 ? 8.195 -15.234 -9.086 1 77 384 GLY A O 1
ATOM 2955 N N . TYR A 1 385 ? 7.637 -13.359 -10.109 1 75.75 385 TYR A N 1
ATOM 2956 C CA . TYR A 1 385 ? 8.992 -12.852 -9.93 1 75.75 385 TYR A CA 1
ATOM 2957 C C . TYR A 1 385 ? 9.281 -12.586 -8.453 1 75.75 385 TYR A C 1
ATOM 2959 O O . TYR A 1 385 ? 10.391 -12.852 -7.977 1 75.75 385 TYR A O 1
ATOM 2967 N N . VAL A 1 386 ? 8.328 -12.078 -7.762 1 76.56 386 VAL A N 1
ATOM 2968 C CA . VAL A 1 386 ? 8.516 -11.797 -6.34 1 76.56 386 VAL A CA 1
ATOM 2969 C C . VAL A 1 386 ? 8.766 -13.102 -5.586 1 76.56 386 VAL A C 1
ATOM 2971 O O . VAL A 1 386 ? 9.609 -13.148 -4.688 1 76.56 386 VAL A O 1
ATOM 2974 N N . MET A 1 387 ? 8.086 -14.125 -6.027 1 83.94 387 MET A N 1
ATOM 2975 C CA . MET A 1 387 ? 8.242 -15.422 -5.383 1 83.94 387 MET A CA 1
ATOM 2976 C C . MET A 1 387 ? 9.594 -16.031 -5.707 1 83.94 387 MET A C 1
ATOM 2978 O O . MET A 1 387 ? 10.188 -16.719 -4.875 1 83.94 387 MET A O 1
ATOM 2982 N N . LEU A 1 388 ? 9.992 -15.742 -6.863 1 84.69 388 LEU A N 1
ATOM 2983 C CA . LEU A 1 388 ? 11.312 -16.234 -7.242 1 84.69 388 LEU A CA 1
ATOM 2984 C C . LEU A 1 388 ? 12.391 -15.625 -6.348 1 84.69 388 LEU A C 1
ATOM 2986 O O . LEU A 1 388 ? 13.305 -16.328 -5.914 1 84.69 388 LEU A O 1
ATOM 2990 N N . ILE A 1 389 ? 12.281 -14.367 -6.074 1 79.19 389 ILE A N 1
ATOM 2991 C CA . ILE A 1 389 ? 13.227 -13.688 -5.199 1 79.19 389 ILE A CA 1
ATOM 2992 C C . ILE A 1 389 ? 13.219 -14.344 -3.818 1 79.19 389 ILE A C 1
ATOM 2994 O O . ILE A 1 389 ? 14.273 -14.586 -3.229 1 79.19 389 ILE A O 1
ATOM 2998 N N . MET A 1 390 ? 12.07 -14.656 -3.398 1 80 390 MET A N 1
ATOM 2999 C CA . MET A 1 390 ? 11.938 -15.289 -2.092 1 80 390 MET A CA 1
ATOM 3000 C C . MET A 1 390 ? 12.625 -16.656 -2.074 1 80 390 MET A C 1
ATOM 3002 O O . MET A 1 390 ? 13.273 -17 -1.092 1 80 390 MET A O 1
ATOM 3006 N N . VAL A 1 391 ? 12.438 -17.406 -3.102 1 85.12 391 VAL A N 1
ATOM 3007 C CA . VAL A 1 391 ? 13.047 -18.719 -3.193 1 85.12 391 VAL A CA 1
ATOM 3008 C C . VAL A 1 391 ? 14.57 -18.594 -3.205 1 85.12 391 VAL A C 1
ATOM 3010 O O . VAL A 1 391 ? 15.266 -19.344 -2.51 1 85.12 391 VAL A O 1
ATOM 3013 N N . LEU A 1 392 ? 15.039 -17.656 -3.902 1 83.81 392 LEU A N 1
ATOM 3014 C CA . LEU A 1 392 ? 16.484 -17.453 -3.99 1 83.81 392 LEU A CA 1
ATOM 3015 C C . LEU A 1 392 ? 17.047 -17.016 -2.645 1 83.81 392 LEU A C 1
ATOM 3017 O O . LEU A 1 392 ? 18.125 -17.484 -2.236 1 83.81 392 LEU A O 1
ATOM 3021 N N . ASN A 1 393 ? 16.344 -16.172 -1.998 1 77.69 393 ASN A N 1
ATOM 3022 C CA . ASN A 1 393 ? 16.781 -15.742 -0.669 1 77.69 393 ASN A CA 1
ATOM 3023 C C . ASN A 1 393 ? 16.844 -16.922 0.303 1 77.69 393 ASN A C 1
ATOM 3025 O O . ASN A 1 393 ? 17.719 -16.969 1.159 1 77.69 393 ASN A O 1
ATOM 3029 N N . SER A 1 394 ? 15.938 -17.828 0.128 1 78.69 394 SER A N 1
ATOM 3030 C CA . SER A 1 394 ? 15.867 -18.969 1.028 1 78.69 394 SER A CA 1
ATOM 3031 C C . SER A 1 394 ? 17.078 -19.875 0.875 1 78.69 394 SER A C 1
ATOM 3033 O O . SER A 1 394 ? 17.422 -20.625 1.791 1 78.69 394 SER A O 1
ATOM 3035 N N . VAL A 1 395 ? 17.719 -19.797 -0.265 1 80.44 395 VAL A N 1
ATOM 3036 C CA . VAL A 1 395 ? 18.875 -20.641 -0.481 1 80.44 395 VAL A CA 1
ATOM 3037 C C . VAL A 1 395 ? 20.141 -19.781 -0.497 1 80.44 395 VAL A C 1
ATOM 3039 O O . VAL A 1 395 ? 21.219 -20.266 -0.854 1 80.44 395 VAL A O 1
ATOM 3042 N N . GLY A 1 396 ? 20.016 -18.484 -0.214 1 75.06 396 GLY A N 1
ATOM 3043 C CA . GLY A 1 396 ? 21.156 -17.609 -0.056 1 75.06 396 GLY A CA 1
ATOM 3044 C C . GLY A 1 396 ? 21.781 -17.203 -1.376 1 75.06 396 GLY A C 1
ATOM 3045 O O . GLY A 1 396 ? 23 -17.016 -1.46 1 75.06 396 GLY A O 1
ATOM 3046 N N . VAL A 1 397 ? 21.094 -17.188 -2.4 1 77.38 397 VAL A N 1
ATOM 3047 C CA . VAL A 1 397 ? 21.594 -16.812 -3.717 1 77.38 397 VAL A CA 1
ATOM 3048 C C . VAL A 1 397 ? 21.234 -15.352 -4.004 1 77.38 397 VAL A C 1
ATOM 3050 O O . VAL A 1 397 ? 20.109 -14.922 -3.734 1 77.38 397 VAL A O 1
ATOM 3053 N N . PRO A 1 398 ? 22.188 -14.555 -4.465 1 74.44 398 PRO A N 1
ATOM 3054 C CA . PRO A 1 398 ? 21.906 -13.156 -4.777 1 74.44 398 PRO A CA 1
ATOM 3055 C C . PRO A 1 398 ? 20.797 -12.984 -5.816 1 74.44 398 PRO A C 1
ATOM 3057 O O . PRO A 1 398 ? 20.703 -13.773 -6.758 1 74.44 398 PRO A O 1
ATOM 3060 N N . VAL A 1 399 ? 20.047 -11.906 -5.637 1 74.31 399 VAL A N 1
ATOM 3061 C CA . VAL A 1 399 ? 18.844 -11.727 -6.426 1 74.31 399 VAL A CA 1
ATOM 3062 C C . VAL A 1 399 ? 19.109 -10.758 -7.574 1 74.31 399 VAL A C 1
ATOM 3064 O O . VAL A 1 399 ? 18.203 -10.414 -8.336 1 74.31 399 VAL A O 1
ATOM 3067 N N . GLU A 1 400 ? 20.234 -10.336 -7.785 1 68.81 400 GLU A N 1
ATOM 3068 C CA . GLU A 1 400 ? 20.562 -9.352 -8.812 1 68.81 400 GLU A CA 1
ATOM 3069 C C . GLU A 1 400 ? 20.203 -9.859 -10.203 1 68.81 400 GLU A C 1
ATOM 3071 O O . GLU A 1 400 ? 19.656 -9.117 -11.023 1 68.81 400 GLU A O 1
ATOM 3076 N N . ASP A 1 401 ? 20.375 -11.125 -10.445 1 67.19 401 ASP A N 1
ATOM 3077 C CA . ASP A 1 401 ? 20.188 -11.664 -11.781 1 67.19 401 ASP A CA 1
ATOM 3078 C C . ASP A 1 401 ? 18.703 -11.984 -12.039 1 67.19 401 ASP A C 1
ATOM 3080 O O . ASP A 1 401 ? 18.344 -12.414 -13.133 1 67.19 401 ASP A O 1
ATOM 3084 N N . VAL A 1 402 ? 17.922 -11.75 -11.055 1 75.44 402 VAL A N 1
ATOM 3085 C CA . VAL A 1 402 ? 16.484 -11.961 -11.234 1 75.44 402 VAL A CA 1
ATOM 3086 C C . VAL A 1 402 ? 15.93 -10.945 -12.227 1 75.44 402 VAL A C 1
ATOM 3088 O O . VAL A 1 402 ? 14.898 -11.188 -12.859 1 75.44 402 VAL A O 1
ATOM 3091 N N . SER A 1 403 ? 16.656 -9.883 -12.367 1 69.06 403 SER A N 1
ATOM 3092 C CA . SER A 1 403 ? 16.219 -8.836 -13.281 1 69.06 403 SER A CA 1
ATOM 3093 C C . SER A 1 403 ? 16.125 -9.352 -14.719 1 69.06 403 SER A C 1
ATOM 3095 O O . SER A 1 403 ? 15.289 -8.891 -15.492 1 69.06 403 SER A O 1
ATOM 3097 N N . LEU A 1 404 ? 16.984 -10.32 -15.016 1 67.56 404 LEU A N 1
ATOM 3098 C CA . LEU A 1 404 ? 16.969 -10.922 -16.344 1 67.56 404 LEU A CA 1
ATOM 3099 C C . LEU A 1 404 ? 15.664 -11.656 -16.594 1 67.56 404 LEU A C 1
ATOM 3101 O O . LEU A 1 404 ? 15.102 -11.57 -17.703 1 67.56 404 LEU A O 1
ATOM 3105 N N . ILE A 1 405 ? 15.234 -12.258 -15.602 1 76.75 405 ILE A N 1
ATOM 3106 C CA . ILE A 1 405 ? 14.047 -13.094 -15.719 1 76.75 405 ILE A CA 1
ATOM 3107 C C . ILE A 1 405 ? 12.789 -12.227 -15.695 1 76.75 405 ILE A C 1
ATOM 3109 O O . ILE A 1 405 ? 11.797 -12.555 -16.344 1 76.75 405 ILE A O 1
ATOM 3113 N N . ILE A 1 406 ? 12.891 -11.102 -15.062 1 71.5 406 ILE A N 1
ATOM 3114 C CA . ILE A 1 406 ? 11.742 -10.211 -14.938 1 71.5 406 ILE A CA 1
ATOM 3115 C C . ILE A 1 406 ? 11.328 -9.695 -16.312 1 71.5 406 ILE A C 1
ATOM 3117 O O . ILE A 1 406 ? 10.141 -9.5 -16.578 1 71.5 406 ILE A O 1
ATOM 3121 N N . ALA A 1 407 ? 12.336 -9.523 -17.188 1 67.88 407 ALA A N 1
ATOM 3122 C CA . ALA A 1 407 ? 12.102 -8.953 -18.5 1 67.88 407 ALA A CA 1
ATOM 3123 C C . ALA A 1 407 ? 11.195 -9.852 -19.344 1 67.88 407 ALA A C 1
ATOM 3125 O O . ALA A 1 407 ? 10.461 -9.375 -20.203 1 67.88 407 ALA A O 1
ATOM 3126 N N . ILE A 1 408 ? 11.172 -11.125 -19.031 1 74.56 408 ILE A N 1
ATOM 3127 C CA . ILE A 1 408 ? 10.398 -12.031 -19.859 1 74.56 408 ILE A CA 1
ATOM 3128 C C . ILE A 1 408 ? 9.234 -12.609 -19.062 1 74.56 408 ILE A C 1
ATOM 3130 O O . ILE A 1 408 ? 8.469 -13.438 -19.562 1 74.56 408 ILE A O 1
ATOM 3134 N N . ASP A 1 409 ? 9.109 -12.25 -17.875 1 78.69 409 ASP A N 1
ATOM 3135 C CA . ASP A 1 409 ? 8.125 -12.82 -16.953 1 78.69 409 ASP A CA 1
ATOM 3136 C C . ASP A 1 409 ? 6.703 -12.617 -17.484 1 78.69 409 ASP A C 1
ATOM 3138 O O . ASP A 1 409 ? 5.863 -13.508 -17.375 1 78.69 409 ASP A O 1
ATOM 3142 N N . TRP A 1 410 ? 6.484 -11.531 -18.031 1 71.06 410 TRP A N 1
ATOM 3143 C CA . TRP A 1 410 ? 5.141 -11.227 -18.516 1 71.06 410 TRP A CA 1
ATOM 3144 C C . TRP A 1 410 ? 4.707 -12.234 -19.578 1 71.06 410 TRP A C 1
ATOM 3146 O O . TRP A 1 410 ? 3.527 -12.594 -19.656 1 71.06 410 TRP A O 1
ATOM 3156 N N . PHE A 1 411 ? 5.598 -12.625 -20.391 1 77.12 411 PHE A N 1
ATOM 3157 C CA . PHE A 1 411 ? 5.305 -13.547 -21.484 1 77.12 411 PHE A CA 1
ATOM 3158 C C . PHE A 1 411 ? 5.09 -14.961 -20.953 1 77.12 411 PHE A C 1
ATOM 3160 O O . PHE A 1 411 ? 4.109 -15.617 -21.312 1 77.12 411 PHE A O 1
ATOM 3167 N N . VAL A 1 412 ? 5.922 -15.359 -20.141 1 86.44 412 VAL A N 1
ATOM 3168 C CA . VAL A 1 412 ? 5.859 -16.719 -19.609 1 86.44 412 VAL A CA 1
ATOM 3169 C C . VAL A 1 412 ? 4.633 -16.859 -18.703 1 86.44 412 VAL A C 1
ATOM 3171 O O . VAL A 1 412 ? 4.016 -17.922 -18.656 1 86.44 412 VAL A O 1
ATOM 3174 N N . ASP A 1 413 ? 4.289 -15.758 -18.062 1 88.06 413 ASP A N 1
ATOM 3175 C CA . ASP A 1 413 ? 3.16 -15.742 -17.141 1 88.06 413 ASP A CA 1
ATOM 3176 C C . ASP A 1 413 ? 1.862 -16.125 -17.844 1 88.06 413 ASP A C 1
ATOM 3178 O O . ASP A 1 413 ? 1.015 -16.812 -17.266 1 88.06 413 ASP A O 1
ATOM 3182 N N . ARG A 1 414 ? 1.699 -15.719 -19.016 1 85.12 414 ARG A N 1
ATOM 3183 C CA . ARG A 1 414 ? 0.491 -16.016 -19.781 1 85.12 414 ARG A CA 1
ATOM 3184 C C . ARG A 1 414 ? 0.333 -17.516 -20 1 85.12 414 ARG A C 1
ATOM 3186 O O . ARG A 1 414 ? -0.77 -18.047 -19.891 1 85.12 414 ARG A O 1
ATOM 3193 N N . PHE A 1 415 ? 1.356 -18.156 -20.25 1 90.56 415 PHE A N 1
ATOM 3194 C CA . PHE A 1 415 ? 1.319 -19.594 -20.484 1 90.56 415 PHE A CA 1
ATOM 3195 C C . PHE A 1 415 ? 1.184 -20.344 -19.156 1 90.56 415 PHE A C 1
ATOM 3197 O O . PHE A 1 415 ? 0.496 -21.375 -19.094 1 90.56 415 PHE A O 1
ATOM 3204 N N . ARG A 1 416 ? 1.859 -19.859 -18.141 1 92.75 416 ARG A N 1
ATOM 3205 C CA . ARG A 1 416 ? 1.736 -20.453 -16.812 1 92.75 416 ARG A CA 1
ATOM 3206 C C . ARG A 1 416 ? 0.289 -20.438 -16.344 1 92.75 416 ARG A C 1
ATOM 3208 O O . ARG A 1 416 ? -0.198 -21.422 -15.773 1 92.75 416 ARG A O 1
ATOM 3215 N N . THR A 1 417 ? -0.308 -19.312 -16.562 1 91 417 THR A N 1
ATOM 3216 C CA . THR A 1 417 ? -1.694 -19.156 -16.141 1 91 417 THR A CA 1
ATOM 3217 C C . THR A 1 417 ? -2.607 -20.109 -16.906 1 91 417 THR A C 1
ATOM 3219 O O . THR A 1 417 ? -3.512 -20.719 -16.312 1 91 417 THR A O 1
ATOM 3222 N N . THR A 1 418 ? -2.369 -20.266 -18.188 1 93.38 418 THR A N 1
ATOM 3223 C CA . THR A 1 418 ? -3.158 -21.188 -19 1 93.38 418 THR A CA 1
ATOM 3224 C C . THR A 1 418 ? -3.008 -22.625 -18.484 1 93.38 418 THR A C 1
ATOM 3226 O O . THR A 1 418 ? -3.982 -23.375 -18.438 1 93.38 418 THR A O 1
ATOM 3229 N N . LEU A 1 419 ? -1.84 -22.953 -18.125 1 95.62 419 LEU A N 1
ATOM 3230 C CA . LEU A 1 419 ? -1.59 -24.266 -17.562 1 95.62 419 LEU A CA 1
ATOM 3231 C C . LEU A 1 419 ? -2.363 -24.453 -16.25 1 95.62 419 LEU A C 1
ATOM 3233 O O . LEU A 1 419 ? -2.896 -25.531 -15.992 1 95.62 419 LEU A O 1
ATOM 3237 N N . ASN A 1 420 ? -2.393 -23.469 -15.43 1 94.69 420 ASN A N 1
ATOM 3238 C CA . ASN A 1 420 ? -3.141 -23.531 -14.18 1 94.69 420 ASN A CA 1
ATOM 3239 C C . ASN A 1 420 ? -4.625 -23.797 -14.422 1 94.69 420 ASN A C 1
ATOM 3241 O O . ASN A 1 420 ? -5.258 -24.531 -13.664 1 94.69 420 ASN A O 1
ATOM 3245 N N . ILE A 1 421 ? -5.105 -23.188 -15.484 1 95.31 421 ILE A N 1
ATOM 3246 C CA . ILE A 1 421 ? -6.508 -23.391 -15.836 1 95.31 421 ILE A CA 1
ATOM 3247 C C . ILE A 1 421 ? -6.754 -24.844 -16.203 1 95.31 421 ILE A C 1
ATOM 3249 O O . ILE A 1 421 ? -7.781 -25.422 -15.836 1 95.31 421 ILE A O 1
ATOM 3253 N N . ILE A 1 422 ? -5.859 -25.422 -16.938 1 96.81 422 ILE A N 1
ATOM 3254 C CA . ILE A 1 422 ? -5.961 -26.828 -17.297 1 96.81 422 ILE A CA 1
ATOM 3255 C C . ILE A 1 422 ? -6.023 -27.672 -16.016 1 96.81 422 ILE A C 1
ATOM 3257 O O . ILE A 1 422 ? -6.879 -28.547 -15.898 1 96.81 422 ILE A O 1
ATOM 3261 N N . ALA A 1 423 ? -5.168 -27.375 -15.125 1 96.81 423 ALA A N 1
ATOM 3262 C CA . ALA A 1 423 ? -5.117 -28.125 -13.867 1 96.81 423 ALA A CA 1
ATOM 3263 C C . ALA A 1 423 ? -6.43 -27.984 -13.094 1 96.81 423 ALA A C 1
ATOM 3265 O O . ALA A 1 423 ? -6.938 -28.969 -12.547 1 96.81 423 ALA A O 1
ATOM 3266 N N . ASP A 1 424 ? -6.949 -26.812 -13.031 1 95.88 424 ASP A N 1
ATOM 3267 C CA . ASP A 1 424 ? -8.203 -26.578 -12.32 1 95.88 424 ASP A CA 1
ATOM 3268 C C . ASP A 1 424 ? -9.359 -27.328 -12.977 1 95.88 424 ASP A C 1
ATOM 3270 O O . ASP A 1 424 ? -10.18 -27.938 -12.289 1 95.88 424 ASP A O 1
ATOM 3274 N N . ALA A 1 425 ? -9.414 -27.234 -14.273 1 97.12 425 ALA A N 1
ATOM 3275 C CA . ALA A 1 425 ? -10.492 -27.875 -15.023 1 97.12 425 ALA A CA 1
ATOM 3276 C C . ALA A 1 425 ? -10.445 -29.391 -14.867 1 97.12 425 ALA A C 1
ATOM 3278 O O . ALA A 1 425 ? -11.477 -30.031 -14.633 1 97.12 425 ALA A O 1
ATOM 3279 N N . LEU A 1 426 ? -9.32 -29.938 -15.008 1 97.56 426 LEU A N 1
ATOM 3280 C CA . LEU A 1 426 ? -9.18 -31.375 -14.867 1 97.56 426 LEU A CA 1
ATOM 3281 C C . LEU A 1 426 ? -9.453 -31.812 -13.43 1 97.56 426 LEU A C 1
ATOM 3283 O O . LEU A 1 426 ? -10 -32.906 -13.195 1 97.56 426 LEU A O 1
ATOM 3287 N N . GLY A 1 427 ? -9.008 -30.969 -12.477 1 96.62 427 GLY A N 1
ATOM 3288 C CA . GLY A 1 427 ? -9.359 -31.25 -11.094 1 96.62 427 GLY A CA 1
ATOM 3289 C C . GLY A 1 427 ? -10.859 -31.297 -10.852 1 96.62 427 GLY A C 1
ATOM 3290 O O . GLY A 1 427 ? -11.344 -32.188 -10.164 1 96.62 427 GLY A O 1
ATOM 3291 N N . ALA A 1 428 ? -11.547 -30.359 -11.414 1 95.94 428 ALA A N 1
ATOM 3292 C CA . ALA A 1 428 ? -13.008 -30.359 -11.328 1 95.94 428 ALA A CA 1
ATOM 3293 C C . ALA A 1 428 ? -13.594 -31.625 -11.938 1 95.94 428 ALA A C 1
ATOM 3295 O O . ALA A 1 428 ? -14.562 -32.188 -11.414 1 95.94 428 ALA A O 1
ATOM 3296 N N . GLY A 1 429 ? -13.031 -32.062 -13.039 1 95.94 429 GLY A N 1
ATOM 3297 C CA . GLY A 1 429 ? -13.461 -33.312 -13.672 1 95.94 429 GLY A CA 1
ATOM 3298 C C . GLY A 1 429 ? -13.258 -34.531 -12.789 1 95.94 429 GLY A C 1
ATOM 3299 O O . GLY A 1 429 ? -14.141 -35.375 -12.711 1 95.94 429 GLY A O 1
ATOM 3300 N N . ILE A 1 430 ? -12.188 -34.625 -12.188 1 96.44 430 ILE A N 1
ATOM 3301 C CA . ILE A 1 430 ? -11.852 -35.75 -11.32 1 96.44 430 ILE A CA 1
ATOM 3302 C C . ILE A 1 430 ? -12.828 -35.781 -10.148 1 96.44 430 ILE A C 1
ATOM 3304 O O . ILE A 1 430 ? -13.383 -36.844 -9.836 1 96.44 430 ILE A O 1
ATOM 3308 N N . ILE A 1 431 ? -12.969 -34.656 -9.539 1 93.5 431 ILE A N 1
ATOM 3309 C CA . ILE A 1 431 ? -13.828 -34.594 -8.359 1 93.5 431 ILE A CA 1
ATOM 3310 C C . ILE A 1 431 ? -15.273 -34.875 -8.758 1 93.5 431 ILE A C 1
ATOM 3312 O O . ILE A 1 431 ? -16 -35.562 -8.023 1 93.5 431 ILE A O 1
ATOM 3316 N N . SER A 1 432 ? -15.695 -34.344 -9.883 1 93.75 432 SER A N 1
ATOM 3317 C CA . SER A 1 432 ? -17.031 -34.625 -10.398 1 93.75 432 SER A CA 1
ATOM 3318 C C . SER A 1 432 ? -17.219 -36.125 -10.625 1 93.75 432 SER A C 1
ATOM 3320 O O . SER A 1 432 ? -18.281 -36.688 -10.32 1 93.75 432 SER A O 1
ATOM 3322 N N . HIS A 1 433 ? -16.281 -36.781 -11.172 1 93.44 433 HIS A N 1
ATOM 3323 C CA . HIS A 1 433 ? -16.328 -38.219 -11.422 1 93.44 433 HIS A CA 1
ATOM 3324 C C . HIS A 1 433 ? -16.5 -39 -10.125 1 93.44 433 HIS A C 1
ATOM 3326 O O . HIS A 1 433 ? -17.328 -39.906 -10.055 1 93.44 433 HIS A O 1
ATOM 3332 N N . HIS A 1 434 ? -15.797 -38.656 -9.141 1 89.56 434 HIS A N 1
ATOM 3333 C CA . HIS A 1 434 ? -15.859 -39.344 -7.859 1 89.56 434 HIS A CA 1
ATOM 3334 C C . HIS A 1 434 ? -17.172 -39.031 -7.133 1 89.56 434 HIS A C 1
ATOM 3336 O O . HIS A 1 434 ? -17.703 -39.844 -6.406 1 89.56 434 HIS A O 1
ATOM 3342 N N . TYR A 1 435 ? -17.562 -37.75 -7.277 1 84.19 435 TYR A N 1
ATOM 3343 C CA . TYR A 1 435 ? -18.828 -37.344 -6.688 1 84.19 435 TYR A CA 1
ATOM 3344 C C . TYR A 1 435 ? -19.984 -38.125 -7.277 1 84.19 435 TYR A C 1
ATOM 3346 O O . TYR A 1 435 ? -20.891 -38.562 -6.547 1 84.19 435 TYR A O 1
ATOM 3354 N N . LYS A 1 436 ? -20.078 -38.281 -8.531 1 83.25 436 LYS A N 1
ATOM 3355 C CA . LYS A 1 436 ? -21.125 -39.031 -9.219 1 83.25 436 LYS A CA 1
ATOM 3356 C C . LYS A 1 436 ? -21.078 -40.5 -8.82 1 83.25 436 LYS A C 1
ATOM 3358 O O . LYS A 1 436 ? -22.125 -41.125 -8.641 1 83.25 436 LYS A O 1
ATOM 3363 N N . LYS A 1 437 ? -19.984 -41 -8.625 1 81 437 LYS A N 1
ATOM 3364 C CA . LYS A 1 437 ? -19.844 -42.375 -8.227 1 81 437 LYS A CA 1
ATOM 3365 C C . LYS A 1 437 ? -20.328 -42.594 -6.797 1 81 437 LYS A C 1
ATOM 3367 O O . LYS A 1 437 ? -20.938 -43.625 -6.496 1 81 437 LYS A O 1
ATOM 3372 N N . SER A 1 438 ? -20.047 -41.656 -5.992 1 76.12 438 SER A N 1
ATOM 3373 C CA . SER A 1 438 ? -20.469 -41.75 -4.598 1 76.12 438 SER A CA 1
ATOM 3374 C C . SER A 1 438 ? -21.984 -41.625 -4.469 1 76.12 438 SER A C 1
ATOM 3376 O O . SER A 1 438 ? -22.594 -42.281 -3.615 1 76.12 438 SER A O 1
ATOM 3378 N N . LYS A 1 439 ? -22.609 -40.781 -5.176 1 70.88 439 LYS A N 1
ATOM 3379 C CA . LYS A 1 439 ? -24.062 -40.625 -5.164 1 70.88 439 LYS A CA 1
ATOM 3380 C C . LYS A 1 439 ? -24.75 -41.906 -5.629 1 70.88 439 LYS A C 1
ATOM 3382 O O . LYS A 1 439 ? -25.828 -42.25 -5.145 1 70.88 439 LYS A O 1
ATOM 3387 N N . GLN A 1 440 ? -24.109 -42.406 -6.551 1 63.38 440 GLN A N 1
ATOM 3388 C CA . GLN A 1 440 ? -24.688 -43.688 -7.008 1 63.38 440 GLN A CA 1
ATOM 3389 C C . GLN A 1 440 ? -24.594 -44.75 -5.918 1 63.38 440 GLN A C 1
ATOM 3391 O O . GLN A 1 440 ? -25.5 -45.562 -5.789 1 63.38 440 GLN A O 1
ATOM 3396 N N . ASN A 1 441 ? -23.562 -44.594 -5.062 1 60.66 441 ASN A N 1
ATOM 3397 C CA . ASN A 1 441 ? -23.391 -45.625 -4.02 1 60.66 441 ASN A CA 1
ATOM 3398 C C . ASN A 1 441 ? -24.047 -45.188 -2.713 1 60.66 441 ASN A C 1
ATOM 3400 O O . ASN A 1 441 ? -23.797 -45.781 -1.666 1 60.66 441 ASN A O 1
ATOM 3404 N N . SER A 1 442 ? -25.172 -44.312 -2.574 1 56.94 442 SER A N 1
ATOM 3405 C CA . SER A 1 442 ? -26.141 -43.969 -1.536 1 56.94 442 SER A CA 1
ATOM 3406 C C . SER A 1 442 ? -25.469 -43.188 -0.411 1 56.94 442 SER A C 1
ATOM 3408 O O . SER A 1 442 ? -26.047 -43.031 0.672 1 56.94 442 SER A O 1
ATOM 3410 N N . ILE A 1 443 ? -24.312 -42.812 -0.333 1 47.41 443 ILE A N 1
ATOM 3411 C CA . ILE A 1 443 ? -23.812 -42.094 0.834 1 47.41 443 ILE A CA 1
ATOM 3412 C C . ILE A 1 443 ? -24.219 -40.594 0.725 1 47.41 443 ILE A C 1
ATOM 3414 O O . ILE A 1 443 ? -23.812 -39.938 -0.217 1 47.41 443 ILE A O 1
ATOM 3418 N N . PRO A 1 444 ? -25.281 -40.156 1.379 1 45.19 444 PRO A N 1
ATOM 3419 C CA . PRO A 1 444 ? -25.766 -38.75 1.359 1 45.19 444 PRO A CA 1
ATOM 3420 C C . PRO A 1 444 ? -24.688 -37.75 1.77 1 45.19 444 PRO A C 1
ATOM 3422 O O . PRO A 1 444 ? -24.266 -37.75 2.928 1 45.19 444 PRO A O 1
ATOM 3425 N N . GLU A 1 445 ? -23.609 -37.719 1.28 1 46.59 445 GLU A N 1
ATOM 3426 C CA . GLU A 1 445 ? -22.688 -36.719 1.809 1 46.59 445 GLU A CA 1
ATOM 3427 C C . GLU A 1 445 ? -23.203 -35.312 1.543 1 46.59 445 GLU A C 1
ATOM 3429 O O . GLU A 1 445 ? -23.516 -34.969 0.404 1 46.59 445 GLU A O 1
ATOM 3434 N N . GLU A 1 446 ? -23.906 -34.688 2.514 1 44.06 446 GLU A N 1
ATOM 3435 C CA . GLU A 1 446 ? -24.25 -33.281 2.553 1 44.06 446 GLU A CA 1
ATOM 3436 C C . GLU A 1 446 ? -23.078 -32.406 2.117 1 44.06 446 GLU A C 1
ATOM 3438 O O . GLU A 1 446 ? -22.078 -32.312 2.836 1 44.06 446 GLU A O 1
ATOM 3443 N N . ILE A 1 447 ? -22.766 -32.469 0.94 1 47.72 447 ILE A N 1
ATOM 3444 C CA . ILE A 1 447 ? -21.75 -31.578 0.414 1 47.72 447 ILE A CA 1
ATOM 3445 C C . ILE A 1 447 ? -22.156 -30.125 0.694 1 47.72 447 ILE A C 1
ATOM 3447 O O . ILE A 1 447 ? -23.094 -29.609 0.084 1 47.72 447 ILE A O 1
ATOM 3451 N N . GLY A 1 448 ? -22.188 -29.719 1.929 1 44.41 448 GLY A N 1
ATOM 3452 C CA . GLY A 1 448 ? -22.375 -28.312 2.225 1 44.41 448 GLY A CA 1
ATOM 3453 C C . GLY A 1 448 ? -21.359 -27.406 1.548 1 44.41 448 GLY A C 1
ATOM 3454 O O . GLY A 1 448 ? -20.25 -27.219 2.062 1 44.41 448 GLY A O 1
ATOM 3455 N N . LEU A 1 449 ? -21.438 -27.391 0.22 1 45.12 449 LEU A N 1
ATOM 3456 C CA . LEU A 1 449 ? -20.547 -26.5 -0.52 1 45.12 449 LEU A CA 1
ATOM 3457 C C . LEU A 1 449 ? -20.844 -25.047 -0.181 1 45.12 449 LEU A C 1
ATOM 3459 O O . LEU A 1 449 ? -21.984 -24.594 -0.325 1 45.12 449 LEU A O 1
ATOM 3463 N N . TYR A 1 450 ? -20.234 -24.453 0.75 1 42.03 450 TYR A N 1
ATOM 3464 C CA . TYR A 1 450 ? -20.375 -23.047 1.066 1 42.03 450 TYR A CA 1
ATOM 3465 C C . TYR A 1 450 ? -19.953 -22.172 -0.113 1 42.03 450 TYR A C 1
ATOM 3467 O O . TYR A 1 450 ? -18.828 -22.281 -0.598 1 42.03 450 TYR A O 1
ATOM 3475 N N . THR A 1 451 ? -20.906 -22.047 -0.989 1 42.31 451 THR A N 1
ATOM 3476 C CA . THR A 1 451 ? -20.641 -21.125 -2.084 1 42.31 451 THR A CA 1
ATOM 3477 C C . THR A 1 451 ? -20.547 -19.688 -1.568 1 42.31 451 THR A C 1
ATOM 3479 O O . THR A 1 451 ? -21.375 -19.25 -0.758 1 42.31 451 THR A O 1
ATOM 3482 N N . SER A 1 452 ? -19.547 -19.125 -1.613 1 37.59 452 SER A N 1
ATOM 3483 C CA . SER A 1 452 ? -19.406 -17.703 -1.31 1 37.59 452 SER A CA 1
ATOM 3484 C C . SER A 1 452 ? -20.359 -16.859 -2.137 1 37.59 452 SER A C 1
ATOM 3486 O O . SER A 1 452 ? -20.375 -16.953 -3.367 1 37.59 452 SER A O 1
ATOM 3488 N N . ALA A 1 453 ? -21.656 -16.484 -1.771 1 30.06 453 ALA A N 1
ATOM 3489 C CA . ALA A 1 453 ? -22.5 -15.453 -2.402 1 30.06 453 ALA A CA 1
ATOM 3490 C C . ALA A 1 453 ? -21.734 -14.141 -2.553 1 30.06 453 ALA A C 1
ATOM 3492 O O . ALA A 1 453 ? -20.969 -13.75 -1.663 1 30.06 453 ALA A O 1
ATOM 3493 N N . MET B 1 1 ? -27.719 17.016 26.594 1 38.69 1 MET B N 1
ATOM 3494 C CA . MET B 1 1 ? -26.531 16.328 26.109 1 38.69 1 MET B CA 1
ATOM 3495 C C . MET B 1 1 ? -25.719 17.219 25.172 1 38.69 1 MET B C 1
ATOM 3497 O O . MET B 1 1 ? -24.5 17.172 25.156 1 38.69 1 MET B O 1
ATOM 3501 N N . ASN B 1 2 ? -26.438 18.125 24.453 1 45.28 2 ASN B N 1
ATOM 3502 C CA . ASN B 1 2 ? -25.922 19.078 23.469 1 45.28 2 ASN B CA 1
ATOM 3503 C C . ASN B 1 2 ? -25.188 20.234 24.125 1 45.28 2 ASN B C 1
ATOM 3505 O O . ASN B 1 2 ? -24.141 20.672 23.656 1 45.28 2 ASN B O 1
ATOM 3509 N N . ILE B 1 3 ? -25.875 20.688 25.125 1 42.38 3 ILE B N 1
ATOM 3510 C CA . ILE B 1 3 ? -25.375 21.891 25.812 1 42.38 3 ILE B CA 1
ATOM 3511 C C . ILE B 1 3 ? -24.078 21.578 26.547 1 42.38 3 ILE B C 1
ATOM 3513 O O . ILE B 1 3 ? -23.141 22.359 26.516 1 42.38 3 ILE B O 1
ATOM 3517 N N . LEU B 1 4 ? -24.125 20.438 27.25 1 42.97 4 LEU B N 1
ATOM 3518 C CA . LEU B 1 4 ? -22.953 20.062 28.016 1 42.97 4 LEU B CA 1
ATOM 3519 C C . LEU B 1 4 ? -21.734 19.922 27.125 1 42.97 4 LEU B C 1
ATOM 3521 O O . LEU B 1 4 ? -20.625 20.328 27.5 1 42.97 4 LEU B O 1
ATOM 3525 N N . LYS B 1 5 ? -22.016 19.406 26 1 52.81 5 LYS B N 1
ATOM 3526 C CA . LYS B 1 5 ? -20.922 19.25 25.047 1 52.81 5 LYS B CA 1
ATOM 3527 C C . LYS B 1 5 ? -20.422 20.594 24.562 1 52.81 5 LYS B C 1
ATOM 3529 O O . LYS B 1 5 ? -19.219 20.781 24.375 1 52.81 5 LYS B O 1
ATOM 3534 N N . GLU B 1 6 ? -21.344 21.516 24.469 1 55.19 6 GLU B N 1
ATOM 3535 C CA . GLU B 1 6 ? -20.984 22.859 24.047 1 55.19 6 GLU B CA 1
ATOM 3536 C C . GLU B 1 6 ? -20.141 23.562 25.109 1 55.19 6 GLU B C 1
ATOM 3538 O O . GLU B 1 6 ? -19.188 24.266 24.781 1 55.19 6 GLU B O 1
ATOM 3543 N N . VAL B 1 7 ? -20.594 23.438 26.375 1 48.59 7 VAL B N 1
ATOM 3544 C CA . VAL B 1 7 ? -19.906 24.078 27.5 1 48.59 7 VAL B CA 1
ATOM 3545 C C . VAL B 1 7 ? -18.516 23.484 27.656 1 48.59 7 VAL B C 1
ATOM 3547 O O . VAL B 1 7 ? -17.547 24.219 27.891 1 48.59 7 VAL B O 1
ATOM 3550 N N . LEU B 1 8 ? -18.469 22.219 27.562 1 53.06 8 LEU B N 1
ATOM 3551 C CA . LEU B 1 8 ? -17.188 21.562 27.703 1 53.06 8 LEU B CA 1
ATOM 3552 C C . LEU B 1 8 ? -16.234 21.984 26.594 1 53.06 8 LEU B C 1
ATOM 3554 O O . LEU B 1 8 ? -15.039 22.172 26.828 1 53.06 8 LEU B O 1
ATOM 3558 N N . ARG B 1 9 ? -16.875 22.156 25.516 1 60.81 9 ARG B N 1
ATOM 3559 C CA . ARG B 1 9 ? -16.094 22.625 24.375 1 60.81 9 ARG B CA 1
ATOM 3560 C C . ARG B 1 9 ? -15.57 24.031 24.594 1 60.81 9 ARG B C 1
ATOM 3562 O O . ARG B 1 9 ? -14.398 24.312 24.312 1 60.81 9 ARG B O 1
ATOM 3569 N N . GLN B 1 10 ? -16.484 24.859 25.094 1 62.97 10 GLN B N 1
ATOM 3570 C CA . GLN B 1 10 ? -16.078 26.234 25.422 1 62.97 10 GLN B CA 1
ATOM 3571 C C . GLN B 1 10 ? -15.047 26.234 26.547 1 62.97 10 GLN B C 1
ATOM 3573 O O . GLN B 1 10 ? -14.102 27.031 26.516 1 62.97 10 GLN B O 1
ATOM 3578 N N . LYS B 1 11 ? -15.141 25.25 27.344 1 73 11 LYS B N 1
ATOM 3579 C CA . LYS B 1 11 ? -14.227 25.172 28.484 1 73 11 LYS B CA 1
ATOM 3580 C C . LYS B 1 11 ? -12.828 24.766 28.031 1 73 11 LYS B C 1
ATOM 3582 O O . LYS B 1 11 ? -11.828 25.281 28.547 1 73 11 LYS B O 1
ATOM 3587 N N . ILE B 1 12 ? -12.805 24 27.047 1 75.88 12 ILE B N 1
ATOM 3588 C CA . ILE B 1 12 ? -11.5 23.531 26.609 1 75.88 12 ILE B CA 1
ATOM 3589 C C . ILE B 1 12 ? -10.734 24.688 25.953 1 75.88 12 ILE B C 1
ATOM 3591 O O . ILE B 1 12 ? -9.516 24.797 26.109 1 75.88 12 ILE B O 1
ATOM 3595 N N . ILE B 1 13 ? -11.438 25.516 25.359 1 74.31 13 ILE B N 1
ATOM 3596 C CA . ILE B 1 13 ? -10.812 26.688 24.734 1 74.31 13 ILE B CA 1
ATOM 3597 C C . ILE B 1 13 ? -10.195 27.578 25.828 1 74.31 13 ILE B C 1
ATOM 3599 O O . ILE B 1 13 ? -9.039 27.984 25.719 1 74.31 13 ILE B O 1
ATOM 3603 N N . LEU B 1 14 ? -11.039 27.844 26.688 1 81.31 14 LEU B N 1
ATOM 3604 C CA . LEU B 1 14 ? -10.586 28.688 27.797 1 81.31 14 LEU B CA 1
ATOM 3605 C C . LEU B 1 14 ? -9.391 28.062 28.5 1 81.31 14 LEU B C 1
ATOM 3607 O O . LEU B 1 14 ? -8.414 28.75 28.797 1 81.31 14 LEU B O 1
ATOM 3611 N N . TRP B 1 15 ? -9.461 26.844 28.703 1 85.06 15 TRP B N 1
ATOM 3612 C CA . TRP B 1 15 ? -8.375 26.141 29.391 1 85.06 15 TRP B CA 1
ATOM 3613 C C . TRP B 1 15 ? -7.102 26.156 28.547 1 85.06 15 TRP B C 1
ATOM 3615 O O . TRP B 1 15 ? -5.996 26.234 29.078 1 85.06 15 TRP B O 1
ATOM 3625 N N . THR B 1 16 ? -7.301 26.047 27.297 1 79.69 16 THR B N 1
ATOM 3626 C CA . THR B 1 16 ? -6.141 26.078 26.406 1 79.69 16 THR B CA 1
ATOM 3627 C C . THR B 1 16 ? -5.5 27.453 26.406 1 79.69 16 THR B C 1
ATOM 3629 O O . THR B 1 16 ? -4.273 27.578 26.453 1 79.69 16 THR B O 1
ATOM 3632 N N . VAL B 1 17 ? -6.254 28.453 26.359 1 79.88 17 VAL B N 1
ATOM 3633 C CA . VAL B 1 17 ? -5.73 29.812 26.391 1 79.88 17 VAL B CA 1
ATOM 3634 C C . VAL B 1 17 ? -4.992 30.047 27.719 1 79.88 17 VAL B C 1
ATOM 3636 O O . VAL B 1 17 ? -3.902 30.625 27.734 1 79.88 17 VAL B O 1
ATOM 3639 N N . ILE B 1 18 ? -5.605 29.625 28.719 1 87.75 18 ILE B N 1
ATOM 3640 C CA . ILE B 1 18 ? -4.977 29.734 30.031 1 87.75 18 ILE B CA 1
ATOM 3641 C C . ILE B 1 18 ? -3.664 28.953 30.047 1 87.75 18 ILE B C 1
ATOM 3643 O O . ILE B 1 18 ? -2.662 29.422 30.594 1 87.75 18 ILE B O 1
ATOM 3647 N N . GLY B 1 19 ? -3.711 27.766 29.531 1 87.75 19 GLY B N 1
ATOM 3648 C CA . GLY B 1 19 ? -2.5 26.969 29.438 1 87.75 19 GLY B CA 1
ATOM 3649 C C . GLY B 1 19 ? -1.385 27.656 28.672 1 87.75 19 GLY B C 1
ATOM 3650 O O . GLY B 1 19 ? -0.231 27.641 29.109 1 87.75 19 GLY B O 1
ATOM 3651 N N . VAL B 1 20 ? -1.695 28.312 27.656 1 82.19 20 VAL B N 1
ATOM 3652 C CA . VAL B 1 20 ? -0.72 29.016 26.828 1 82.19 20 VAL B CA 1
ATOM 3653 C C . VAL B 1 20 ? -0.158 30.203 27.609 1 82.19 20 VAL B C 1
ATOM 3655 O O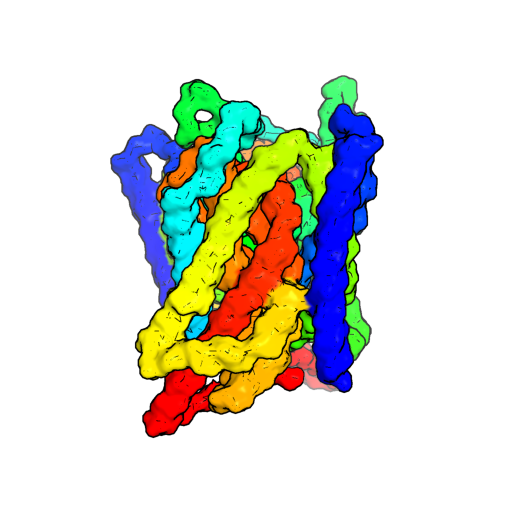 . VAL B 1 20 ? 1.058 30.406 27.672 1 82.19 20 VAL B O 1
ATOM 3658 N N . CYS B 1 21 ? -1.055 30.953 28.141 1 87.25 21 CYS B N 1
ATOM 3659 C CA . CYS B 1 21 ? -0.618 32.094 28.938 1 87.25 21 CYS B CA 1
ATOM 3660 C C . CYS B 1 21 ? 0.251 31.656 30.109 1 87.25 21 CYS B C 1
ATOM 3662 O O . CYS B 1 21 ? 1.28 32.281 30.391 1 87.25 21 CYS B O 1
ATOM 3664 N N . ALA B 1 22 ? -0.175 30.672 30.719 1 93.56 22 ALA B N 1
ATOM 3665 C CA . ALA B 1 22 ? 0.606 30.125 31.812 1 93.56 22 ALA B CA 1
ATOM 3666 C C . ALA B 1 22 ? 1.968 29.625 31.328 1 93.56 22 ALA B C 1
ATOM 3668 O O . ALA B 1 22 ? 2.971 29.766 32.031 1 93.56 22 ALA B O 1
ATOM 3669 N N . GLY B 1 23 ? 2.012 28.984 30.234 1 90.75 23 GLY B N 1
ATOM 3670 C CA . GLY B 1 23 ? 3.264 28.531 29.656 1 90.75 23 GLY B CA 1
ATOM 3671 C C . GLY B 1 23 ? 4.223 29.656 29.344 1 90.75 23 GLY B C 1
ATOM 3672 O O . GLY B 1 23 ? 5.418 29.562 29.641 1 90.75 23 GLY B O 1
ATOM 3673 N N . ILE B 1 24 ? 3.742 30.719 28.797 1 85.12 24 ILE B N 1
ATOM 3674 C CA . ILE B 1 24 ? 4.562 31.891 28.5 1 85.12 24 ILE B CA 1
ATOM 3675 C C . ILE B 1 24 ? 5.098 32.469 29.797 1 85.12 24 ILE B C 1
ATOM 3677 O O . ILE B 1 24 ? 6.289 32.781 29.906 1 85.12 24 ILE B O 1
ATOM 3681 N N . SER B 1 25 ? 4.211 32.625 30.719 1 93.62 25 SER B N 1
ATOM 3682 C CA . SER B 1 25 ? 4.605 33.188 32 1 93.62 25 SER B CA 1
ATOM 3683 C C . SER B 1 25 ? 5.66 32.344 32.688 1 93.62 25 SER B C 1
ATOM 3685 O O . SER B 1 25 ? 6.672 32.844 33.156 1 93.62 25 SER B O 1
ATOM 3687 N N . LEU B 1 26 ? 5.402 31.078 32.719 1 93.88 26 LEU B N 1
ATOM 3688 C CA . LEU B 1 26 ? 6.352 30.172 33.344 1 93.88 26 LEU B CA 1
ATOM 3689 C C . LEU B 1 26 ? 7.691 30.188 32.625 1 93.88 26 LEU B C 1
ATOM 3691 O O . LEU B 1 26 ? 8.75 30.203 33.281 1 93.88 26 LEU B O 1
ATOM 3695 N N . GLY B 1 27 ? 7.688 30.094 31.344 1 91.19 27 GLY B N 1
ATOM 3696 C CA . GLY B 1 27 ? 8.906 30.156 30.547 1 91.19 27 GLY B CA 1
ATOM 3697 C C . GLY B 1 27 ? 9.711 31.422 30.812 1 91.19 27 GLY B C 1
ATOM 3698 O O . GLY B 1 27 ? 10.93 31.359 30.984 1 91.19 27 GLY B O 1
ATOM 3699 N N . LEU B 1 28 ? 9.023 32.562 30.922 1 88.81 28 LEU B N 1
ATOM 3700 C CA . LEU B 1 28 ? 9.695 33.844 31.141 1 88.81 28 LEU B CA 1
ATOM 3701 C C . LEU B 1 28 ? 10.25 33.906 32.562 1 88.81 28 LEU B C 1
ATOM 3703 O O . LEU B 1 28 ? 11.359 34.406 32.781 1 88.81 28 LEU B O 1
ATOM 3707 N N . ILE B 1 29 ? 9.461 33.438 33.469 1 93.81 29 ILE B N 1
ATOM 3708 C CA . ILE B 1 29 ? 9.891 33.438 34.844 1 93.81 29 ILE B CA 1
ATOM 3709 C C . ILE B 1 29 ? 11.141 32.594 35 1 93.81 29 ILE B C 1
ATOM 3711 O O . ILE B 1 29 ? 12.117 33 35.625 1 93.81 29 ILE B O 1
ATOM 3715 N N . LEU B 1 30 ? 11.141 31.438 34.469 1 93.38 30 LEU B N 1
ATOM 3716 C CA . LEU B 1 30 ? 12.281 30.531 34.562 1 93.38 30 LEU B CA 1
ATOM 3717 C C . LEU B 1 30 ? 13.492 31.078 33.844 1 93.38 30 LEU B C 1
ATOM 3719 O O . LEU B 1 30 ? 14.633 30.891 34.25 1 93.38 30 LEU B O 1
ATOM 3723 N N . LYS B 1 31 ? 13.258 31.703 32.719 1 89.62 31 LYS B N 1
ATOM 3724 C CA . LYS B 1 31 ? 14.344 32.25 31.938 1 89.62 31 LYS B CA 1
ATOM 3725 C C . LYS B 1 31 ? 15.016 33.406 32.688 1 89.62 31 LYS B C 1
ATOM 3727 O O . LYS B 1 31 ? 16.234 33.594 32.594 1 89.62 31 LYS B O 1
ATOM 3732 N N . THR B 1 32 ? 14.273 34.219 33.469 1 88.5 32 THR B N 1
ATOM 3733 C CA . THR B 1 32 ? 14.773 35.406 34.125 1 88.5 32 THR B CA 1
ATOM 3734 C C . THR B 1 32 ? 15.359 35.062 35.5 1 88.5 32 THR B C 1
ATOM 3736 O O . THR B 1 32 ? 16.359 35.656 35.906 1 88.5 32 THR B O 1
ATOM 3739 N N . PHE B 1 33 ? 14.875 34.094 36.125 1 92.06 33 PHE B N 1
ATOM 3740 C CA . PHE B 1 33 ? 15.219 33.906 37.531 1 92.06 33 PHE B CA 1
ATOM 3741 C C . PHE B 1 33 ? 16.172 32.719 37.688 1 92.06 33 PHE B C 1
ATOM 3743 O O . PHE B 1 33 ? 16.703 32.5 38.781 1 92.06 33 PHE B O 1
ATOM 3750 N N . THR B 1 34 ? 16.297 32 36.75 1 91.38 34 THR B N 1
ATOM 3751 C CA . THR B 1 34 ? 17.219 30.875 36.844 1 91.38 34 THR B CA 1
ATOM 3752 C C . THR B 1 34 ? 18.453 31.094 36 1 91.38 34 THR B C 1
ATOM 3754 O O . THR B 1 34 ? 18.469 31.969 35.125 1 91.38 34 THR B O 1
ATOM 3757 N N . LEU B 1 35 ? 19.578 30.391 36.219 1 88.62 35 LEU B N 1
ATOM 3758 C CA . LEU B 1 35 ? 20.828 30.5 35.469 1 88.62 35 LEU B CA 1
ATOM 3759 C C . LEU B 1 35 ? 20.656 30.016 34.031 1 88.62 35 LEU B C 1
ATOM 3761 O O . LEU B 1 35 ? 20.016 28.984 33.812 1 88.62 35 LEU B O 1
ATOM 3765 N N . GLN B 1 36 ? 21.172 30.781 33.156 1 87.75 36 GLN B N 1
ATOM 3766 C CA . GLN B 1 36 ? 21.094 30.453 31.734 1 87.75 36 GLN B CA 1
ATOM 3767 C C . GLN B 1 36 ? 22.484 30.172 31.156 1 87.75 36 GLN B C 1
ATOM 3769 O O . GLN B 1 36 ? 23.484 30.703 31.656 1 87.75 36 GLN B O 1
ATOM 3774 N N . PRO B 1 37 ? 22.422 29.188 30.109 1 85.19 37 PRO B N 1
ATOM 3775 C CA . PRO B 1 37 ? 21.344 28.438 29.453 1 85.19 37 PRO B CA 1
ATOM 3776 C C . PRO B 1 37 ? 20.969 27.156 30.203 1 85.19 37 PRO B C 1
ATOM 3778 O O . PRO B 1 37 ? 21.812 26.578 30.891 1 85.19 37 PRO B O 1
ATOM 3781 N N . TRP B 1 38 ? 19.797 26.812 30.172 1 88.06 38 TRP B N 1
ATOM 3782 C CA . TRP B 1 38 ? 19.359 25.547 30.734 1 88.06 38 TRP B CA 1
ATOM 3783 C C . TRP B 1 38 ? 20 24.375 30 1 88.06 38 TRP B C 1
ATOM 3785 O O . TRP B 1 38 ? 20.266 24.453 28.797 1 88.06 38 TRP B O 1
ATOM 3795 N N . THR B 1 39 ? 20.297 23.391 30.766 1 88.38 39 THR B N 1
ATOM 3796 C CA . THR B 1 39 ? 20.828 22.172 30.156 1 88.38 39 THR B CA 1
ATOM 3797 C C . THR B 1 39 ? 19.766 21.5 29.297 1 88.38 39 THR B C 1
ATOM 3799 O O . THR B 1 39 ? 18.562 21.656 29.531 1 88.38 39 THR B O 1
ATOM 3802 N N . LYS B 1 40 ? 20.219 20.781 28.281 1 87.12 40 LYS B N 1
ATOM 3803 C CA . LYS B 1 40 ? 19.312 20.031 27.422 1 87.12 40 LYS B CA 1
ATOM 3804 C C . LYS B 1 40 ? 18.469 19.062 28.234 1 87.12 40 LYS B C 1
ATOM 3806 O O . LYS B 1 40 ? 17.297 18.828 27.922 1 87.12 40 LYS B O 1
ATOM 3811 N N . ARG B 1 41 ? 19 18.531 29.281 1 91.56 41 ARG B N 1
ATOM 3812 C CA . ARG B 1 41 ? 18.312 17.578 30.125 1 91.56 41 ARG B CA 1
ATOM 3813 C C . ARG B 1 41 ? 17.156 18.25 30.859 1 91.56 41 ARG B C 1
ATOM 3815 O O . ARG B 1 41 ? 16.047 17.688 30.938 1 91.56 41 ARG B O 1
ATOM 3822 N N . ASN B 1 42 ? 17.359 19.469 31.453 1 91.38 42 ASN B N 1
ATOM 3823 C CA . ASN B 1 42 ? 16.312 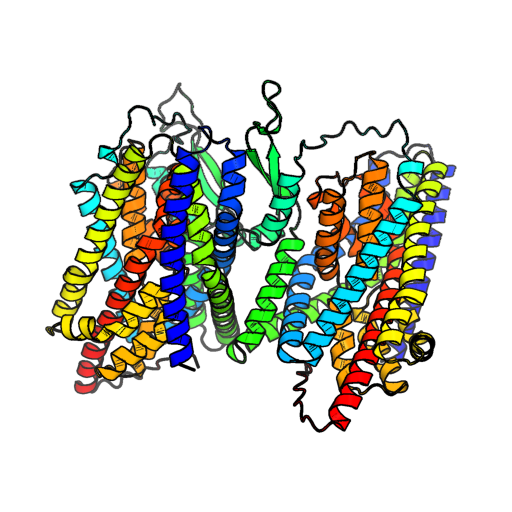20.188 32.188 1 91.38 42 ASN B CA 1
ATOM 3824 C C . ASN B 1 42 ? 15.172 20.609 31.25 1 91.38 42 ASN B C 1
ATOM 3826 O O . ASN B 1 42 ? 14 20.547 31.625 1 91.38 42 ASN B O 1
ATOM 3830 N N . VAL B 1 43 ? 15.531 20.953 30.109 1 90.12 43 VAL B N 1
ATOM 3831 C CA . VAL B 1 43 ? 14.523 21.344 29.125 1 90.12 43 VAL B CA 1
ATOM 3832 C C . VAL B 1 43 ? 13.68 20.125 28.734 1 90.12 43 VAL B C 1
ATOM 3834 O O . VAL B 1 43 ? 12.461 20.234 28.594 1 90.12 43 VAL B O 1
ATOM 3837 N N . MET B 1 44 ? 14.359 18.984 28.609 1 90.69 44 MET B N 1
ATOM 3838 C CA . MET B 1 44 ? 13.664 17.75 28.281 1 90.69 44 MET B CA 1
ATOM 3839 C C . MET B 1 44 ? 12.648 17.391 29.359 1 90.69 44 MET B C 1
ATOM 3841 O O . MET B 1 44 ? 11.531 16.969 29.062 1 90.69 44 MET B O 1
ATOM 3845 N N . TYR B 1 45 ? 13.047 17.594 30.641 1 93 45 TYR B N 1
ATOM 3846 C CA . TYR B 1 45 ? 12.141 17.297 31.75 1 93 45 TYR B CA 1
ATOM 3847 C C . TYR B 1 45 ? 10.914 18.203 31.719 1 93 45 TYR B C 1
ATOM 3849 O O . TYR B 1 45 ? 9.797 17.734 31.953 1 93 45 TYR B O 1
ATOM 3857 N N . LEU B 1 46 ? 11.141 19.375 31.438 1 92.38 46 LEU B N 1
ATOM 3858 C CA . LEU B 1 46 ? 10.047 20.344 31.391 1 92.38 46 LEU B CA 1
ATOM 3859 C C . LEU B 1 46 ? 9.133 20.078 30.203 1 92.38 46 LEU B C 1
ATOM 3861 O O . LEU B 1 46 ? 7.91 20.188 30.328 1 92.38 46 LEU B O 1
ATOM 3865 N N . LYS B 1 47 ? 9.711 19.609 29.125 1 90.56 47 LYS B N 1
ATOM 3866 C CA . LYS B 1 47 ? 9 19.422 27.859 1 90.56 47 LYS B CA 1
ATOM 3867 C C . LYS B 1 47 ? 8.234 18.094 27.859 1 90.56 47 LYS B C 1
ATOM 3869 O O . LYS B 1 47 ? 7.32 17.906 27.062 1 90.56 47 LYS B O 1
ATOM 3874 N N . PHE B 1 48 ? 8.43 17.25 28.781 1 91.94 48 PHE B N 1
ATOM 3875 C CA . PHE B 1 48 ? 8.031 15.852 28.734 1 91.94 48 PHE B CA 1
ATOM 3876 C C . PHE B 1 48 ? 6.516 15.719 28.672 1 91.94 48 PHE B C 1
ATOM 3878 O O . PHE B 1 48 ? 5.996 14.969 27.844 1 91.94 48 PHE B O 1
ATOM 3885 N N . PRO B 1 49 ? 5.719 16.438 29.469 1 90.19 49 PRO B N 1
ATOM 3886 C CA . PRO B 1 49 ? 4.27 16.297 29.344 1 90.19 49 PRO B CA 1
ATOM 3887 C C . PRO B 1 49 ? 3.752 16.688 27.969 1 90.19 49 PRO B C 1
ATOM 3889 O O . PRO B 1 49 ? 2.824 16.062 27.453 1 90.19 49 PRO B O 1
ATOM 3892 N N . GLY B 1 50 ? 4.352 17.672 27.422 1 84 50 GLY B N 1
ATOM 3893 C CA . GLY B 1 50 ? 3.975 18.062 26.078 1 84 50 GLY B CA 1
ATOM 3894 C C . GLY B 1 50 ? 4.359 17.031 25.031 1 84 50 GLY B C 1
ATOM 3895 O O . GLY B 1 50 ? 3.611 16.797 24.094 1 84 50 GLY B O 1
ATOM 3896 N N . GLU B 1 51 ? 5.504 16.406 25.234 1 84.62 51 GLU B N 1
ATOM 3897 C CA . GLU B 1 51 ? 5.977 15.359 24.344 1 84.62 51 GLU B CA 1
ATOM 3898 C C . GLU B 1 51 ? 5.027 14.164 24.344 1 84.62 51 GLU B C 1
ATOM 3900 O O . GLU B 1 51 ? 4.816 13.523 23.312 1 84.62 51 GLU B O 1
ATOM 3905 N N . LEU B 1 52 ? 4.504 13.883 25.469 1 87 52 LEU B N 1
ATOM 3906 C CA . LEU B 1 52 ? 3.586 12.758 25.594 1 87 52 LEU B CA 1
ATOM 3907 C C . LEU B 1 52 ? 2.326 12.992 24.766 1 87 52 LEU B C 1
ATOM 3909 O O . LEU B 1 52 ? 1.81 12.062 24.125 1 87 52 LEU B O 1
ATOM 3913 N N . PHE B 1 53 ? 1.862 14.164 24.797 1 82.12 53 PHE B N 1
ATOM 3914 C CA . PHE B 1 53 ? 0.698 14.492 23.984 1 82.12 53 PHE B CA 1
ATOM 3915 C C . PHE B 1 53 ? 1.002 14.312 22.516 1 82.12 53 PHE B C 1
ATOM 3917 O O . PHE B 1 53 ? 0.197 13.734 21.766 1 82.12 53 PHE B O 1
ATOM 3924 N N . MET B 1 54 ? 2.129 14.75 22.078 1 77.5 54 MET B N 1
ATOM 3925 C CA . MET B 1 54 ? 2.516 14.609 20.688 1 77.5 54 MET B CA 1
ATOM 3926 C C . MET B 1 54 ? 2.613 13.141 20.297 1 77.5 54 MET B C 1
ATOM 3928 O O . MET B 1 54 ? 2.25 12.766 19.172 1 77.5 54 MET B O 1
ATOM 3932 N N . ARG B 1 55 ? 3.031 12.391 21.234 1 84.5 55 ARG B N 1
ATOM 3933 C CA . ARG B 1 55 ? 3.141 10.961 20.984 1 84.5 55 ARG B CA 1
ATOM 3934 C C . ARG B 1 55 ? 1.764 10.328 20.828 1 84.5 55 ARG B C 1
ATOM 3936 O O . ARG B 1 55 ? 1.585 9.414 20.016 1 84.5 55 ARG B O 1
ATOM 3943 N N . ILE B 1 56 ? 0.845 10.797 21.609 1 84 56 ILE B N 1
ATOM 3944 C CA . ILE B 1 56 ? -0.517 10.281 21.5 1 84 56 ILE B CA 1
ATOM 3945 C C . ILE B 1 56 ? -1.079 10.617 20.125 1 84 56 ILE B C 1
ATOM 3947 O O . ILE B 1 56 ? -1.634 9.75 19.438 1 84 56 ILE B O 1
ATOM 3951 N N . VAL B 1 57 ? -0.871 11.781 19.656 1 78 57 VAL B N 1
ATOM 3952 C CA . VAL B 1 57 ? -1.384 12.227 18.359 1 78 57 VAL B CA 1
ATOM 3953 C C . VAL B 1 57 ? -0.733 11.414 17.234 1 78 57 VAL B C 1
ATOM 3955 O O . VAL B 1 57 ? -1.422 10.906 16.359 1 78 57 VAL B O 1
ATOM 3958 N N . ASN B 1 58 ? 0.537 11.234 17.375 1 80.75 58 ASN B N 1
ATOM 3959 C CA . ASN B 1 58 ? 1.272 10.484 16.359 1 80.75 58 ASN B CA 1
ATOM 3960 C C . ASN B 1 58 ? 0.804 9.031 16.297 1 80.75 58 ASN B C 1
ATOM 3962 O O . ASN B 1 58 ? 0.736 8.453 15.211 1 80.75 58 ASN B O 1
ATOM 3966 N N . CYS B 1 59 ? 0.529 8.547 17.453 1 85.75 59 CYS B N 1
ATOM 3967 C CA . CYS B 1 59 ? 0.087 7.16 17.531 1 85.75 59 CYS B CA 1
ATOM 3968 C C . CYS B 1 59 ? -1.241 6.965 16.812 1 85.75 59 CYS B C 1
ATOM 3970 O O . CYS B 1 59 ? -1.489 5.906 16.234 1 85.75 59 CYS B O 1
ATOM 3972 N N . LEU B 1 60 ? -2.027 7.973 16.766 1 83.56 60 LEU B N 1
ATOM 3973 C CA . LEU B 1 60 ? -3.379 7.852 16.234 1 83.56 60 LEU B CA 1
ATOM 3974 C C . LEU B 1 60 ? -3.398 8.148 14.734 1 83.56 60 LEU B C 1
ATOM 3976 O O . LEU B 1 60 ? -4.367 7.824 14.047 1 83.56 60 LEU B O 1
ATOM 3980 N N . ILE B 1 61 ? -2.402 8.672 14.18 1 79.25 61 ILE B N 1
ATOM 3981 C CA . ILE B 1 61 ? -2.371 9.148 12.805 1 79.25 61 ILE B CA 1
ATOM 3982 C C . ILE B 1 61 ? -2.619 7.977 11.852 1 79.25 61 ILE B C 1
ATOM 3984 O O . ILE B 1 61 ? -3.518 8.039 11.008 1 79.25 61 ILE B O 1
ATOM 3988 N N . LEU B 1 62 ? -1.929 6.891 12.055 1 86.31 62 LEU B N 1
ATOM 3989 C CA . LEU B 1 62 ? -1.953 5.797 11.094 1 86.31 62 LEU B CA 1
ATOM 3990 C C . LEU B 1 62 ? -3.338 5.156 11.031 1 86.31 62 LEU B C 1
ATOM 3992 O O . LEU B 1 62 ? -3.945 5.086 9.961 1 86.31 62 LEU B O 1
ATOM 3996 N N . PRO B 1 63 ? -3.867 4.727 12.18 1 89.25 63 PRO B N 1
ATOM 3997 C CA . PRO B 1 63 ? -5.184 4.09 12.086 1 89.25 63 PRO B CA 1
ATOM 3998 C C . PRO B 1 63 ? -6.285 5.066 11.68 1 89.25 63 PRO B C 1
ATOM 4000 O O . PRO B 1 63 ? -7.23 4.684 10.984 1 89.25 63 PRO B O 1
ATOM 4003 N N . LEU B 1 64 ? -6.148 6.215 12.078 1 84.25 64 LEU B N 1
ATOM 4004 C CA . LEU B 1 64 ? -7.188 7.195 11.773 1 84.25 64 LEU B CA 1
ATOM 4005 C C . LEU B 1 64 ? -7.156 7.59 10.305 1 84.25 64 LEU B C 1
ATOM 4007 O O . LEU B 1 64 ? -8.195 7.641 9.648 1 84.25 64 LEU B O 1
ATOM 4011 N N . ILE B 1 65 ? -6.02 7.859 9.727 1 82.88 65 ILE B N 1
ATOM 4012 C CA . ILE B 1 65 ? -5.883 8.266 8.336 1 82.88 65 ILE B CA 1
ATOM 4013 C C . ILE B 1 65 ? -6.402 7.164 7.418 1 82.88 65 ILE B C 1
ATOM 4015 O O . ILE B 1 65 ? -7.207 7.418 6.52 1 82.88 65 ILE B O 1
ATOM 4019 N N . THR B 1 66 ? -5.984 5.953 7.699 1 90.69 66 THR B N 1
ATOM 4020 C CA . THR B 1 66 ? -6.367 4.84 6.84 1 90.69 66 THR B CA 1
ATOM 4021 C C . THR B 1 66 ? -7.871 4.59 6.914 1 90.69 66 THR B C 1
ATOM 4023 O O . THR B 1 66 ? -8.539 4.488 5.887 1 90.69 66 THR B O 1
ATOM 4026 N N . SER B 1 67 ? -8.391 4.621 8.125 1 91.81 67 SER B N 1
ATOM 4027 C CA . SER B 1 67 ? -9.805 4.297 8.289 1 91.81 67 SER B CA 1
ATOM 4028 C C . SER B 1 67 ? -10.695 5.434 7.805 1 91.81 67 SER B C 1
ATOM 4030 O O . SER B 1 67 ? -11.703 5.199 7.141 1 91.81 67 SER B O 1
ATOM 4032 N N . SER B 1 68 ? -10.352 6.645 8 1 87.19 68 SER B N 1
ATOM 4033 C CA . SER B 1 68 ? -11.18 7.789 7.633 1 87.19 68 SER B CA 1
ATOM 4034 C C . SER B 1 68 ? -11.188 8.008 6.125 1 87.19 68 SER B C 1
ATOM 4036 O O . SER B 1 68 ? -12.234 8.281 5.535 1 87.19 68 SER B O 1
ATOM 4038 N N . ILE B 1 69 ? -10.039 7.906 5.531 1 88.75 69 ILE B N 1
ATOM 4039 C CA . ILE B 1 69 ? -9.945 8.148 4.094 1 88.75 69 ILE B CA 1
ATOM 4040 C C . ILE B 1 69 ? -10.641 7.031 3.328 1 88.75 69 ILE B C 1
ATOM 4042 O O . ILE B 1 69 ? -11.367 7.289 2.365 1 88.75 69 ILE B O 1
ATOM 4046 N N . VAL B 1 70 ? -10.414 5.773 3.74 1 93.81 70 VAL B N 1
ATOM 4047 C CA . VAL B 1 70 ? -11.102 4.66 3.088 1 93.81 70 VAL B CA 1
ATOM 4048 C C . VAL B 1 70 ? -12.609 4.852 3.188 1 93.81 70 VAL B C 1
ATOM 4050 O O . VAL B 1 70 ? -13.328 4.738 2.188 1 93.81 70 VAL B O 1
ATOM 4053 N N . SER B 1 71 ? -13.078 5.18 4.379 1 90.38 71 SER B N 1
ATOM 4054 C CA . SER B 1 71 ? -14.508 5.363 4.605 1 90.38 71 SER B CA 1
ATOM 4055 C C . SER B 1 71 ? -15.055 6.531 3.791 1 90.38 71 SER B C 1
ATOM 4057 O O . SER B 1 71 ? -16.094 6.41 3.145 1 90.38 71 SER B O 1
ATOM 4059 N N . ALA B 1 72 ? -14.367 7.598 3.77 1 85.88 72 ALA B N 1
ATOM 4060 C CA . ALA B 1 72 ? -14.812 8.797 3.062 1 85.88 72 ALA B CA 1
ATOM 4061 C C . ALA B 1 72 ? -14.836 8.57 1.555 1 85.88 72 ALA B C 1
ATOM 4063 O O . ALA B 1 72 ? -15.773 8.984 0.871 1 85.88 72 ALA B O 1
ATOM 4064 N N . THR B 1 73 ? -13.852 7.953 1.046 1 88.06 73 THR B N 1
ATOM 4065 C CA . THR B 1 73 ? -13.742 7.727 -0.391 1 88.06 73 THR B CA 1
ATOM 4066 C C . THR B 1 73 ? -14.797 6.719 -0.857 1 88.06 73 THR B C 1
ATOM 4068 O O . THR B 1 73 ? -15.359 6.867 -1.941 1 88.06 73 THR B O 1
ATOM 4071 N N . CYS B 1 74 ? -14.93 5.711 -0.06 1 90.38 74 CYS B N 1
ATOM 4072 C CA . CYS B 1 74 ? -15.984 4.766 -0.396 1 90.38 74 CYS B CA 1
ATOM 4073 C C . CYS B 1 74 ? -17.328 5.465 -0.484 1 90.38 74 CYS B C 1
ATOM 4075 O O . CYS B 1 74 ? -18.094 5.238 -1.426 1 90.38 74 CYS B O 1
ATOM 4077 N N . ASN B 1 75 ? -17.609 6.34 0.437 1 84.44 75 ASN B N 1
ATOM 4078 C CA . ASN B 1 75 ? -18.859 7.09 0.448 1 84.44 75 ASN B CA 1
ATOM 4079 C C . ASN B 1 75 ? -18.969 8.031 -0.752 1 84.44 75 ASN B C 1
ATOM 4081 O O . ASN B 1 75 ? -20.047 8.203 -1.315 1 84.44 75 ASN B O 1
ATOM 4085 N N . LEU B 1 76 ? -17.891 8.602 -1.094 1 85.81 76 LEU B N 1
ATOM 4086 C CA . LEU B 1 76 ? -17.844 9.477 -2.262 1 85.81 76 LEU B CA 1
ATOM 4087 C C . LEU B 1 76 ? -18.203 8.703 -3.529 1 85.81 76 LEU B C 1
ATOM 4089 O O . LEU B 1 76 ? -18.984 9.18 -4.352 1 85.81 76 LEU B O 1
ATOM 4093 N N . LYS B 1 77 ? -17.641 7.543 -3.637 1 85.12 77 LYS B N 1
ATOM 4094 C CA . LYS B 1 77 ? -17.875 6.715 -4.812 1 85.12 77 LYS B CA 1
ATOM 4095 C C . LYS B 1 77 ? -19.344 6.281 -4.895 1 85.12 77 LYS B C 1
ATOM 4097 O O . LYS B 1 77 ? -19.938 6.27 -5.977 1 85.12 77 LYS B O 1
ATOM 4102 N N . LYS B 1 78 ? -19.906 6.086 -3.85 1 83.81 78 LYS B N 1
ATOM 4103 C CA . LYS B 1 78 ? -21.281 5.602 -3.801 1 83.81 78 LYS B CA 1
ATOM 4104 C C . LYS B 1 78 ? -22.266 6.742 -4.031 1 83.81 78 LYS B C 1
ATOM 4106 O O . LYS B 1 78 ? -23.438 6.504 -4.336 1 83.81 78 LYS B O 1
ATOM 4111 N N . SER B 1 79 ? -21.828 8 -3.941 1 84.44 79 SER B N 1
ATOM 4112 C CA . SER B 1 79 ? -22.719 9.148 -3.988 1 84.44 79 SER B CA 1
ATOM 4113 C C . SER B 1 79 ? -22.875 9.672 -5.414 1 84.44 79 SER B C 1
ATOM 4115 O O . SER B 1 79 ? -23.578 10.664 -5.645 1 84.44 79 SER B O 1
ATOM 4117 N N . GLY B 1 80 ? -22.234 9.055 -6.367 1 82.81 80 GLY B N 1
ATOM 4118 C CA . GLY B 1 80 ? -22.438 9.352 -7.777 1 82.81 80 GLY B CA 1
ATOM 4119 C C . GLY B 1 80 ? -21.984 10.75 -8.164 1 82.81 80 GLY B C 1
ATOM 4120 O O . GLY B 1 80 ? -20.828 11.133 -7.91 1 82.81 80 GLY B O 1
ATOM 4121 N N . ARG B 1 81 ? -22.938 11.555 -8.625 1 84.44 81 ARG B N 1
ATOM 4122 C CA . ARG B 1 81 ? -22.656 12.875 -9.18 1 84.44 81 ARG B CA 1
ATOM 4123 C C . ARG B 1 81 ? -22.297 13.859 -8.07 1 84.44 81 ARG B C 1
ATOM 4125 O O . ARG B 1 81 ? -21.391 14.688 -8.234 1 84.44 81 ARG B O 1
ATOM 4132 N N . ILE B 1 82 ? -23 13.836 -6.961 1 86.44 82 ILE B N 1
ATOM 4133 C CA . ILE B 1 82 ? -22.75 14.742 -5.844 1 86.44 82 ILE B CA 1
ATOM 4134 C C . ILE B 1 82 ? -21.344 14.523 -5.309 1 86.44 82 ILE B C 1
ATOM 4136 O O . ILE B 1 82 ? -20.641 15.484 -4.977 1 86.44 82 ILE B O 1
ATOM 4140 N N . GLY B 1 83 ? -21.016 13.258 -5.207 1 87.12 83 GLY B N 1
ATOM 4141 C CA . GLY B 1 83 ? -19.672 12.938 -4.773 1 87.12 83 GLY B CA 1
ATOM 4142 C C . GLY B 1 83 ? -18.594 13.492 -5.699 1 87.12 83 GLY B C 1
ATOM 4143 O O . GLY B 1 83 ? -17.578 14.016 -5.242 1 87.12 83 GLY B O 1
ATOM 4144 N N . THR B 1 84 ? -18.844 13.383 -6.914 1 88.06 84 THR B N 1
ATOM 4145 C CA . THR B 1 84 ? -17.891 13.883 -7.898 1 88.06 84 THR B CA 1
ATOM 4146 C C . THR B 1 84 ? -17.781 15.398 -7.824 1 88.06 84 THR B C 1
ATOM 4148 O O . THR B 1 84 ? -16.688 15.953 -7.953 1 88.06 84 THR B O 1
ATOM 4151 N N . MET B 1 85 ? -18.859 16.078 -7.625 1 90.81 85 MET B N 1
ATOM 4152 C CA . MET B 1 85 ? -18.844 17.531 -7.48 1 90.81 85 MET B CA 1
ATOM 4153 C C . MET B 1 85 ? -18.047 17.953 -6.25 1 90.81 85 MET B C 1
ATOM 4155 O O . MET B 1 85 ? -17.297 18.922 -6.301 1 90.81 85 MET B O 1
ATOM 4159 N N . ALA B 1 86 ? -18.297 17.188 -5.223 1 90.75 86 ALA B N 1
ATOM 4160 C CA . ALA B 1 86 ? -17.562 17.484 -3.99 1 90.75 86 ALA B CA 1
ATOM 4161 C C . ALA B 1 86 ? -16.062 17.344 -4.195 1 90.75 86 ALA B C 1
ATOM 4163 O O . ALA B 1 86 ? -15.289 18.188 -3.744 1 90.75 86 ALA B O 1
ATOM 4164 N N . LEU B 1 87 ? -15.695 16.312 -4.832 1 88 87 LEU B N 1
ATOM 4165 C CA . LEU B 1 87 ? -14.289 16.062 -5.086 1 88 87 LEU B CA 1
ATOM 4166 C C . LEU B 1 87 ? -13.664 17.188 -5.895 1 88 87 LEU B C 1
ATOM 4168 O O . LEU B 1 87 ? -12.562 17.656 -5.582 1 88 87 LEU B O 1
ATOM 4172 N N . TYR B 1 88 ? -14.305 17.578 -6.914 1 89.88 88 TYR B N 1
ATOM 4173 C CA . TYR B 1 88 ? -13.812 18.672 -7.742 1 89.88 88 TYR B CA 1
ATOM 4174 C C . TYR B 1 88 ? -13.711 19.969 -6.938 1 89.88 88 TYR B C 1
ATOM 4176 O O . TYR B 1 88 ? -12.75 20.719 -7.082 1 89.88 88 TYR B O 1
ATOM 4184 N N . TYR B 1 89 ? -14.695 20.266 -6.172 1 93.81 89 TYR B N 1
ATOM 4185 C CA . TYR B 1 89 ? -14.719 21.469 -5.352 1 93.81 89 TYR B CA 1
ATOM 4186 C C . TYR B 1 89 ? -13.539 21.5 -4.391 1 93.81 89 TYR B C 1
ATOM 4188 O O . TYR B 1 89 ? -12.789 22.484 -4.359 1 93.81 89 TYR B O 1
ATOM 4196 N N . TYR B 1 90 ? -13.352 20.406 -3.668 1 91.19 90 TYR B N 1
ATOM 4197 C CA . TYR B 1 90 ? -12.312 20.391 -2.641 1 91.19 90 TYR B CA 1
ATOM 4198 C C . TYR B 1 90 ? -10.922 20.391 -3.266 1 91.19 90 TYR B C 1
ATOM 4200 O O . TYR B 1 90 ? -10 21.016 -2.729 1 91.19 90 TYR B O 1
ATOM 4208 N N . THR B 1 91 ? -10.758 19.703 -4.379 1 88.88 91 THR B N 1
ATOM 4209 C CA . THR B 1 91 ? -9.469 19.734 -5.066 1 88.88 91 THR B CA 1
ATOM 4210 C C . THR B 1 91 ? -9.148 21.141 -5.551 1 88.88 91 THR B C 1
ATOM 4212 O O . THR B 1 91 ? -8 21.578 -5.473 1 88.88 91 THR B O 1
ATOM 4215 N N . THR B 1 92 ? -10.125 21.812 -6.008 1 92.69 92 THR B N 1
ATOM 4216 C CA . THR B 1 92 ? -9.945 23.172 -6.504 1 92.69 92 THR B CA 1
ATOM 4217 C C . THR B 1 92 ? -9.578 24.125 -5.367 1 92.69 92 THR B C 1
ATOM 4219 O O . THR B 1 92 ? -8.633 24.906 -5.488 1 92.69 92 THR B O 1
ATOM 4222 N N . THR B 1 93 ? -10.312 24.031 -4.289 1 94.75 93 THR B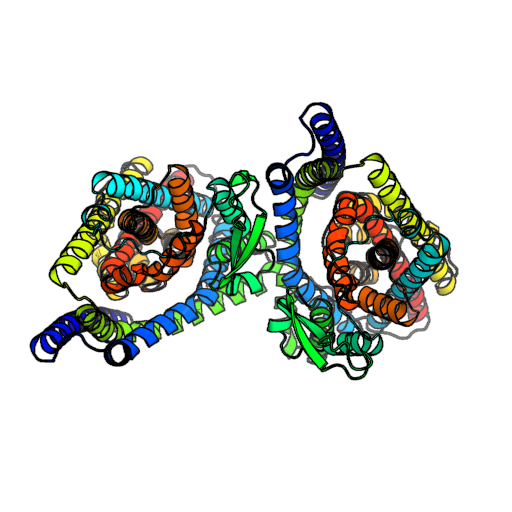 N 1
ATOM 4223 C CA . THR B 1 93 ? -10.055 24.953 -3.18 1 94.75 93 THR B CA 1
ATOM 4224 C C . THR B 1 93 ? -8.68 24.688 -2.574 1 94.75 93 THR B C 1
ATOM 4226 O O . THR B 1 93 ? -7.973 25.625 -2.205 1 94.75 93 THR B O 1
ATOM 4229 N N . THR B 1 94 ? -8.312 23.406 -2.471 1 92 94 THR B N 1
ATOM 4230 C CA . THR B 1 94 ? -6.992 23.078 -1.961 1 92 94 THR B CA 1
ATOM 4231 C C . THR B 1 94 ? -5.898 23.609 -2.883 1 92 94 THR B C 1
ATOM 4233 O O . THR B 1 94 ? -4.914 24.188 -2.416 1 92 94 THR B O 1
ATOM 4236 N N . SER B 1 95 ? -6.113 23.469 -4.168 1 91.12 95 SER B N 1
ATOM 4237 C CA . SER B 1 95 ? -5.145 23.969 -5.141 1 91.12 95 SER B CA 1
ATOM 4238 C C . SER B 1 95 ? -4.996 25.484 -5.051 1 91.12 95 SER B C 1
ATOM 4240 O O . SER B 1 95 ? -3.885 26 -5.113 1 91.12 95 SER B O 1
ATOM 4242 N N . LEU B 1 96 ? -6.059 26.141 -4.918 1 93.38 96 LEU B N 1
ATOM 4243 C CA . LEU B 1 96 ? -6.031 27.594 -4.785 1 93.38 96 LEU B CA 1
ATOM 4244 C C . LEU B 1 96 ? -5.281 28.016 -3.523 1 93.38 96 LEU B C 1
ATOM 4246 O O . LEU B 1 96 ? -4.527 28.984 -3.539 1 93.38 96 LEU B O 1
ATOM 4250 N N . GLY B 1 97 ? -5.527 27.312 -2.455 1 94.12 97 GLY B N 1
ATOM 4251 C CA . GLY B 1 97 ? -4.805 27.578 -1.221 1 94.12 97 GLY B CA 1
ATOM 4252 C C . GLY B 1 97 ? -3.305 27.422 -1.361 1 94.12 97 GLY B C 1
ATOM 4253 O O . GLY B 1 97 ? -2.537 28.25 -0.878 1 94.12 97 GLY B O 1
ATOM 4254 N N . ILE B 1 98 ? -2.92 26.406 -1.995 1 92.31 98 ILE B N 1
ATOM 4255 C CA . ILE B 1 98 ? -1.5 26.125 -2.176 1 92.31 98 ILE B CA 1
ATOM 4256 C C . ILE B 1 98 ? -0.875 27.203 -3.07 1 92.31 98 ILE B C 1
ATOM 4258 O O . ILE B 1 98 ? 0.217 27.688 -2.785 1 92.31 98 ILE B O 1
ATOM 4262 N N . ILE B 1 99 ? -1.556 27.531 -4.137 1 92.44 99 ILE B N 1
ATOM 4263 C CA . ILE B 1 99 ? -1.074 28.578 -5.035 1 92.44 99 ILE B CA 1
ATOM 4264 C C . ILE B 1 99 ? -0.927 29.891 -4.266 1 92.44 99 ILE B C 1
ATOM 4266 O O . ILE B 1 99 ? 0.087 30.578 -4.391 1 92.44 99 ILE B O 1
ATOM 4270 N N . LEU B 1 100 ? -1.856 30.234 -3.514 1 95.69 100 LEU B N 1
ATOM 4271 C CA . LEU B 1 100 ? -1.798 31.422 -2.68 1 95.69 100 LEU B CA 1
ATOM 4272 C C . LEU B 1 100 ? -0.595 31.375 -1.744 1 95.69 100 LEU B C 1
ATOM 4274 O O . LEU B 1 100 ? 0.109 32.375 -1.58 1 95.69 100 LEU B O 1
ATOM 4278 N N . SER B 1 101 ? -0.435 30.25 -1.13 1 94.56 101 SER B N 1
ATOM 4279 C CA . SER B 1 101 ? 0.681 30.078 -0.205 1 94.56 101 SER B CA 1
ATOM 4280 C C . SER B 1 101 ? 2.016 30.328 -0.896 1 94.56 101 SER B C 1
ATOM 4282 O O . SER B 1 101 ? 2.889 31 -0.344 1 94.56 101 SER B O 1
ATOM 4284 N N . VAL B 1 102 ? 2.146 29.797 -2.074 1 91.81 102 VAL B N 1
ATOM 4285 C CA . VAL B 1 102 ? 3.383 29.969 -2.83 1 91.81 102 VAL B CA 1
ATOM 4286 C C . VAL B 1 102 ? 3.594 31.438 -3.162 1 91.81 102 VAL B C 1
ATOM 4288 O O . VAL B 1 102 ? 4.699 31.969 -3.021 1 91.81 102 VAL B O 1
ATOM 4291 N N . ILE B 1 103 ? 2.574 32.094 -3.527 1 94.06 103 ILE B N 1
ATOM 4292 C CA . ILE B 1 103 ? 2.65 33.531 -3.869 1 94.06 103 ILE B CA 1
ATOM 4293 C C . ILE B 1 103 ? 3.047 34.344 -2.633 1 94.06 103 ILE B C 1
ATOM 4295 O O . ILE B 1 103 ? 3.939 35.188 -2.699 1 94.06 103 ILE B O 1
ATOM 4299 N N . LEU B 1 104 ? 2.463 34.094 -1.54 1 94.56 104 LEU B N 1
ATOM 4300 C CA . LEU B 1 104 ? 2.707 34.812 -0.31 1 94.56 104 LEU B CA 1
ATOM 4301 C C . LEU B 1 104 ? 4.137 34.625 0.175 1 94.56 104 LEU B C 1
ATOM 4303 O O . LEU B 1 104 ? 4.812 35.594 0.556 1 94.56 104 LEU B O 1
ATOM 4307 N N . VAL B 1 105 ? 4.578 33.375 0.184 1 91.12 105 VAL B N 1
ATOM 4308 C CA . VAL B 1 105 ? 5.902 33.094 0.725 1 91.12 105 VAL B CA 1
ATOM 4309 C C . VAL B 1 105 ? 6.977 33.656 -0.206 1 91.12 105 VAL B C 1
ATOM 4311 O O . VAL B 1 105 ? 8.039 34.062 0.248 1 91.12 105 VAL B O 1
ATOM 4314 N N . GLN B 1 106 ? 6.711 33.625 -1.476 1 88.31 106 GLN B N 1
ATOM 4315 C CA . GLN B 1 106 ? 7.668 34.188 -2.426 1 88.31 106 GLN B CA 1
ATOM 4316 C C . GLN B 1 106 ? 7.703 35.719 -2.336 1 88.31 106 GLN B C 1
ATOM 4318 O O . GLN B 1 106 ? 8.734 36.344 -2.615 1 88.31 106 GLN B O 1
ATOM 4323 N N . THR B 1 107 ? 6.637 36.344 -1.938 1 90.81 107 THR B N 1
ATOM 4324 C CA . THR B 1 107 ? 6.566 37.781 -1.846 1 90.81 107 THR B CA 1
ATOM 4325 C C . THR B 1 107 ? 7.062 38.281 -0.486 1 90.81 107 THR B C 1
ATOM 4327 O O . THR B 1 107 ? 7.891 39.188 -0.41 1 90.81 107 THR B O 1
ATOM 4330 N N . ILE B 1 108 ? 6.668 37.656 0.561 1 88.75 108 ILE B N 1
ATOM 4331 C CA . ILE B 1 108 ? 7.016 38.062 1.911 1 88.75 108 ILE B CA 1
ATOM 4332 C C . ILE B 1 108 ? 8.391 37.531 2.289 1 88.75 108 ILE B C 1
ATOM 4334 O O . ILE B 1 108 ? 9.156 38.188 2.996 1 88.75 108 ILE B O 1
ATOM 4338 N N . ARG B 1 109 ? 8.773 36.281 1.784 1 88.19 109 ARG B N 1
ATOM 4339 C CA . ARG B 1 109 ? 10.023 35.594 2.045 1 88.19 109 ARG B CA 1
ATOM 4340 C C . ARG B 1 109 ? 10.336 35.562 3.539 1 88.19 109 ARG B C 1
ATOM 4342 O O . ARG B 1 109 ? 11.414 35.969 3.961 1 88.19 109 ARG B O 1
ATOM 4349 N N . PRO B 1 110 ? 9.453 35.031 4.301 1 83.75 110 PRO B N 1
ATOM 4350 C CA . PRO B 1 110 ? 9.602 35.031 5.758 1 83.75 110 PRO B CA 1
ATOM 4351 C C . PRO B 1 110 ? 10.867 34.344 6.234 1 83.75 110 PRO B C 1
ATOM 4353 O O . PRO B 1 110 ? 11.438 34.688 7.266 1 83.75 110 PRO B O 1
ATOM 4356 N N . GLY B 1 111 ? 11.336 33.344 5.562 1 82.06 111 GLY B N 1
ATOM 4357 C CA . GLY B 1 111 ? 12.531 32.594 5.957 1 82.06 111 GLY B CA 1
ATOM 4358 C C . GLY B 1 111 ? 13.812 33.344 5.695 1 82.06 111 GLY B C 1
ATOM 4359 O O . GLY B 1 111 ? 14.812 33.156 6.395 1 82.06 111 GLY B O 1
ATOM 4360 N N . ASP B 1 112 ? 13.938 34.094 4.695 1 77.38 112 ASP B N 1
ATOM 4361 C CA . ASP B 1 112 ? 15.125 34.844 4.309 1 77.38 112 ASP B CA 1
ATOM 4362 C C . ASP B 1 112 ? 15.414 35.969 5.305 1 77.38 112 ASP B C 1
ATOM 4364 O O . ASP B 1 112 ? 16.578 36.344 5.5 1 77.38 112 ASP B O 1
ATOM 4368 N N . LEU B 1 113 ? 14.398 36.406 5.863 1 66.25 113 LEU B N 1
ATOM 4369 C CA . LEU B 1 113 ? 14.555 37.5 6.801 1 66.25 113 LEU B CA 1
ATOM 4370 C C . LEU B 1 113 ? 15.312 37.062 8.047 1 66.25 113 LEU B C 1
ATOM 4372 O O . LEU B 1 113 ? 15.875 37.906 8.766 1 66.25 113 LEU B O 1
ATOM 4376 N N . LEU B 1 114 ? 15.383 35.781 8.164 1 61.19 114 LEU B N 1
ATOM 4377 C CA . LEU B 1 114 ? 16.016 35.219 9.367 1 61.19 114 LEU B CA 1
ATOM 4378 C C . LEU B 1 114 ? 17.328 34.531 9.023 1 61.19 114 LEU B C 1
ATOM 4380 O O . LEU B 1 114 ? 17.938 33.906 9.891 1 61.19 114 LEU B O 1
ATOM 4384 N N . LYS B 1 115 ? 17.688 34.469 7.816 1 59.75 115 LYS B N 1
ATOM 4385 C CA . LYS B 1 115 ? 18.906 33.75 7.445 1 59.75 115 LYS B CA 1
ATOM 4386 C C . LYS B 1 115 ? 20.062 34.125 8.367 1 59.75 115 LYS B C 1
ATOM 4388 O O . LYS B 1 115 ? 20.438 35.281 8.469 1 59.75 115 LYS B O 1
ATOM 4393 N N . ASP B 1 116 ? 19.844 33.719 9.539 1 54.53 116 ASP B N 1
ATOM 4394 C CA . ASP B 1 116 ? 21.062 33.938 10.32 1 54.53 116 ASP B CA 1
ATOM 4395 C C . ASP B 1 116 ? 22.266 33.25 9.656 1 54.53 116 ASP B C 1
ATOM 4397 O O . ASP B 1 116 ? 22.156 32.156 9.156 1 54.53 116 ASP B O 1
ATOM 4401 N N . LYS B 1 117 ? 23.266 34 9.195 1 49.38 117 LYS B N 1
ATOM 4402 C CA . LYS B 1 117 ? 24.547 33.562 8.641 1 49.38 117 LYS B CA 1
ATOM 4403 C C . LYS B 1 117 ? 25.016 32.281 9.305 1 49.38 117 LYS B C 1
ATOM 4405 O O . LYS B 1 117 ? 25.75 31.5 8.695 1 49.38 117 LYS B O 1
ATOM 4410 N N . ASN B 1 118 ? 24.75 32.125 10.539 1 48.12 118 ASN B N 1
ATOM 4411 C CA . ASN B 1 118 ? 25.391 31.047 11.281 1 48.12 118 ASN B CA 1
ATOM 4412 C C . ASN B 1 118 ? 24.625 29.734 11.141 1 48.12 118 ASN B C 1
ATOM 4414 O O . ASN B 1 118 ? 25.031 28.703 11.688 1 48.12 118 ASN B O 1
ATOM 4418 N N . ILE B 1 119 ? 23.453 29.844 10.836 1 48.97 119 ILE B N 1
ATOM 4419 C CA . ILE B 1 119 ? 22.75 28.562 10.773 1 48.97 119 ILE B CA 1
ATOM 4420 C C . ILE B 1 119 ? 23.203 27.781 9.539 1 48.97 119 ILE B C 1
ATOM 4422 O O . ILE B 1 119 ? 22.609 27.922 8.469 1 48.97 119 ILE B O 1
ATOM 4426 N N . ILE B 1 120 ? 24.297 28.156 9.031 1 46.12 120 ILE B N 1
ATOM 4427 C CA . ILE B 1 120 ? 24.734 27.25 7.98 1 46.12 120 ILE B CA 1
ATOM 4428 C C . ILE B 1 120 ? 24.734 25.812 8.508 1 46.12 120 ILE B C 1
ATOM 4430 O O . ILE B 1 120 ? 25.562 25.438 9.336 1 46.12 120 ILE B O 1
ATOM 4434 N N . THR B 1 121 ? 23.734 25.469 9.016 1 44.59 121 THR B N 1
ATOM 4435 C CA . THR B 1 121 ? 23.812 24.109 9.508 1 44.59 121 THR B CA 1
ATOM 4436 C C . THR B 1 121 ? 24.562 23.219 8.516 1 44.59 121 THR B C 1
ATOM 4438 O O . THR B 1 121 ? 24.25 23.219 7.32 1 44.59 121 THR B O 1
ATOM 4441 N N . GLN B 1 122 ? 25.828 23.109 8.781 1 43.09 122 GLN B N 1
ATOM 4442 C CA . GLN B 1 122 ? 26.703 22.109 8.195 1 43.09 122 GLN B CA 1
ATOM 4443 C C . GLN B 1 122 ? 25.922 20.922 7.672 1 43.09 122 GLN B C 1
ATOM 4445 O O . GLN B 1 122 ? 26.5 19.938 7.215 1 43.09 122 GLN B O 1
ATOM 4450 N N . ASN B 1 123 ? 24.766 20.734 8.227 1 45.53 123 ASN B N 1
ATOM 4451 C CA . ASN B 1 123 ? 24.281 19.359 8.086 1 45.53 123 ASN B CA 1
ATOM 4452 C C . ASN B 1 123 ? 24.172 18.953 6.625 1 45.53 123 ASN B C 1
ATOM 4454 O O . ASN B 1 123 ? 24.109 19.797 5.738 1 45.53 123 ASN B O 1
ATOM 4458 N N . THR B 1 124 ? 24.188 17.594 6.391 1 47.22 124 THR B N 1
ATOM 4459 C CA . THR B 1 124 ? 24.219 16.578 5.352 1 47.22 124 THR B CA 1
ATOM 4460 C C . THR B 1 124 ? 23.156 16.844 4.293 1 47.22 124 THR B C 1
ATOM 4462 O O . THR B 1 124 ? 21.984 16.5 4.473 1 47.22 124 THR B O 1
ATOM 4465 N N . THR B 1 125 ? 23.172 18.078 3.826 1 49.62 125 THR B N 1
ATOM 4466 C CA . THR B 1 125 ? 22.344 18.141 2.623 1 49.62 125 THR B CA 1
ATOM 4467 C C . THR B 1 125 ? 22.594 16.938 1.726 1 49.62 125 THR B C 1
ATOM 4469 O O . THR B 1 125 ? 23.734 16.688 1.306 1 49.62 125 THR B O 1
ATOM 4472 N N . ARG B 1 126 ? 21.875 15.992 1.881 1 58.25 126 ARG B N 1
ATOM 4473 C CA . ARG B 1 126 ? 21.891 14.883 0.935 1 58.25 126 ARG B CA 1
ATOM 4474 C C . ARG B 1 126 ? 21.906 15.391 -0.504 1 58.25 126 ARG B C 1
ATOM 4476 O O . ARG B 1 126 ? 21.156 16.297 -0.854 1 58.25 126 ARG B O 1
ATOM 4483 N N . TYR B 1 127 ? 23.031 15.125 -1.196 1 64.5 127 TYR B N 1
ATOM 4484 C CA . TYR B 1 127 ? 23.094 15.414 -2.625 1 64.5 127 TYR B CA 1
ATOM 4485 C C . TYR B 1 127 ? 21.906 14.781 -3.355 1 64.5 127 TYR B C 1
ATOM 4487 O O . TYR B 1 127 ? 21.625 13.586 -3.193 1 64.5 127 TYR B O 1
ATOM 4495 N N . SER B 1 128 ? 20.938 15.641 -3.623 1 70.38 128 SER B N 1
ATOM 4496 C CA . SER B 1 128 ? 19.828 15.086 -4.379 1 70.38 128 SER B CA 1
ATOM 4497 C C . SER B 1 128 ? 19.625 15.836 -5.695 1 70.38 128 SER B C 1
ATOM 4499 O O . SER B 1 128 ? 19.859 17.047 -5.773 1 70.38 128 SER B O 1
ATOM 4501 N N . ILE B 1 129 ? 19.531 15.031 -6.766 1 76.19 129 ILE B N 1
ATOM 4502 C CA . ILE B 1 129 ? 19.125 15.555 -8.062 1 76.19 129 ILE B CA 1
ATOM 4503 C C . ILE B 1 129 ? 17.609 15.727 -8.102 1 76.19 129 ILE B C 1
ATOM 4505 O O . ILE B 1 129 ? 16.859 14.891 -7.582 1 76.19 129 ILE B O 1
ATOM 4509 N N . THR B 1 130 ? 17.203 16.891 -8.578 1 74.75 130 THR B N 1
ATOM 4510 C CA . THR B 1 130 ? 15.797 17.25 -8.609 1 74.75 130 THR B CA 1
ATOM 4511 C C . THR B 1 130 ? 14.961 16.125 -9.227 1 74.75 130 THR B C 1
ATOM 4513 O O . THR B 1 130 ? 13.891 15.789 -8.719 1 74.75 130 THR B O 1
ATOM 4516 N N . VAL B 1 131 ? 15.477 15.594 -10.266 1 80.88 131 VAL B N 1
ATOM 4517 C CA . VAL B 1 131 ? 14.734 14.555 -10.969 1 80.88 131 VAL B CA 1
ATOM 4518 C C . VAL B 1 131 ? 14.539 13.352 -10.062 1 80.88 131 VAL B C 1
ATOM 4520 O O . VAL B 1 131 ? 13.469 12.734 -10.047 1 80.88 131 VAL B O 1
ATOM 4523 N N . ASP B 1 132 ? 15.539 13.016 -9.273 1 84 132 ASP B N 1
ATOM 4524 C CA . ASP B 1 132 ? 15.438 11.891 -8.344 1 84 132 ASP B CA 1
ATOM 4525 C C . ASP B 1 132 ? 14.352 12.141 -7.301 1 84 132 ASP B C 1
ATOM 4527 O O . ASP B 1 132 ? 13.617 11.227 -6.934 1 84 132 ASP B O 1
ATOM 4531 N N . THR B 1 133 ? 14.273 13.344 -6.898 1 79.19 133 THR B N 1
ATOM 4532 C CA . THR B 1 133 ? 13.266 13.703 -5.902 1 79.19 133 THR B CA 1
ATOM 4533 C C . THR B 1 133 ? 11.859 13.555 -6.48 1 79.19 133 THR B C 1
ATOM 4535 O O . THR B 1 133 ? 10.945 13.125 -5.785 1 79.19 133 THR B O 1
ATOM 4538 N N . ILE B 1 134 ? 11.766 13.93 -7.691 1 82.81 134 ILE B N 1
ATOM 4539 C CA . ILE B 1 134 ? 10.477 13.805 -8.359 1 82.81 134 ILE B CA 1
ATOM 4540 C C . ILE B 1 134 ? 10.109 12.328 -8.492 1 82.81 134 ILE B C 1
ATOM 4542 O O . ILE B 1 134 ? 8.977 11.938 -8.195 1 82.81 134 ILE B O 1
ATOM 4546 N N . LEU B 1 135 ? 11.055 11.578 -8.953 1 87.31 135 LEU B N 1
ATOM 4547 C CA . LEU B 1 135 ? 10.797 10.148 -9.109 1 87.31 135 LEU B CA 1
ATOM 4548 C C . LEU B 1 135 ? 10.469 9.508 -7.762 1 87.31 135 LEU B C 1
ATOM 4550 O O . LEU B 1 135 ? 9.609 8.633 -7.684 1 87.31 135 LEU B O 1
ATOM 4554 N N . ASP B 1 136 ? 11.133 9.938 -6.719 1 87.06 136 ASP B N 1
ATOM 4555 C CA . ASP B 1 136 ? 10.891 9.414 -5.379 1 87.06 136 ASP B CA 1
ATOM 4556 C C . ASP B 1 136 ? 9.469 9.719 -4.918 1 87.06 136 ASP B C 1
ATOM 4558 O O . ASP B 1 136 ? 8.859 8.93 -4.188 1 87.06 136 ASP B O 1
ATOM 4562 N N . LEU B 1 137 ? 9.078 10.898 -5.305 1 84.44 137 LEU B N 1
ATOM 4563 C CA . LEU B 1 137 ? 7.699 11.25 -4.973 1 84.44 137 LEU B CA 1
ATOM 4564 C C . LEU B 1 137 ? 6.723 10.211 -5.52 1 84.44 137 LEU B C 1
ATOM 4566 O O . LEU B 1 137 ? 5.855 9.727 -4.789 1 84.44 137 LEU B O 1
ATOM 4570 N N . PHE B 1 138 ? 6.898 9.844 -6.707 1 88 138 PHE B N 1
ATOM 4571 C CA . PHE B 1 138 ? 6.012 8.867 -7.328 1 88 138 PHE B CA 1
ATOM 4572 C C . PHE B 1 138 ? 6.207 7.488 -6.711 1 88 138 PHE B C 1
ATOM 4574 O O . PHE B 1 138 ? 5.246 6.727 -6.562 1 88 138 PHE B O 1
ATOM 4581 N N . ARG B 1 139 ? 7.406 7.188 -6.41 1 89.88 139 ARG B N 1
ATOM 4582 C CA . ARG B 1 139 ? 7.672 5.918 -5.738 1 89.88 139 ARG B CA 1
ATOM 4583 C C . ARG B 1 139 ? 6.977 5.863 -4.379 1 89.88 139 ARG B C 1
ATOM 4585 O O . ARG B 1 139 ? 6.484 4.809 -3.973 1 89.88 139 ARG B O 1
ATOM 4592 N N . ASN B 1 140 ? 6.906 6.949 -3.758 1 88.56 140 ASN B N 1
ATOM 4593 C CA . ASN B 1 140 ? 6.266 7.008 -2.447 1 88.56 140 ASN B CA 1
ATOM 4594 C C . ASN B 1 140 ? 4.746 6.992 -2.566 1 88.56 140 ASN B C 1
ATOM 4596 O O . ASN B 1 140 ? 4.051 6.594 -1.63 1 88.56 140 ASN B O 1
ATOM 4600 N N . PHE B 1 141 ? 4.273 7.391 -3.727 1 89.19 141 PHE B N 1
ATOM 4601 C CA . PHE B 1 141 ? 2.846 7.262 -3.994 1 89.19 141 PHE B CA 1
ATOM 4602 C C . PHE B 1 141 ? 2.43 5.793 -4.004 1 89.19 141 PHE B C 1
ATOM 4604 O O . PHE B 1 141 ? 1.294 5.465 -3.658 1 89.19 141 PHE B O 1
ATOM 4611 N N . ILE B 1 142 ? 3.371 5.008 -4.41 1 92.44 142 ILE B N 1
ATOM 4612 C CA . ILE B 1 142 ? 3.104 3.58 -4.562 1 92.44 142 ILE B CA 1
ATOM 4613 C C . ILE B 1 142 ? 4.145 2.775 -3.787 1 92.44 142 ILE B C 1
ATOM 4615 O O . ILE B 1 142 ? 5.062 2.199 -4.379 1 92.44 142 ILE B O 1
ATOM 4619 N N . PRO B 1 143 ? 3.861 2.637 -2.521 1 90.56 143 PRO B N 1
ATOM 4620 C CA . PRO B 1 143 ? 4.848 1.857 -1.768 1 90.56 143 PRO B CA 1
ATOM 4621 C C . PRO B 1 143 ? 4.926 0.404 -2.227 1 90.56 143 PRO B C 1
ATOM 4623 O O . PRO B 1 143 ? 3.924 -0.164 -2.666 1 90.56 143 PRO B O 1
ATOM 4626 N N . GLU B 1 144 ? 6.074 -0.186 -2.137 1 87 144 GLU B N 1
ATOM 4627 C CA . GLU B 1 144 ? 6.281 -1.573 -2.541 1 87 144 GLU B CA 1
ATOM 4628 C C . GLU B 1 144 ? 5.668 -2.539 -1.53 1 87 144 GLU B C 1
ATOM 4630 O O . GLU B 1 144 ? 5.414 -3.701 -1.851 1 87 144 GLU B O 1
ATOM 4635 N N . ASN B 1 145 ? 5.527 -2.145 -0.355 1 88.62 145 ASN B N 1
ATOM 4636 C CA . ASN B 1 145 ? 4.961 -2.895 0.759 1 88.62 145 ASN B CA 1
ATOM 4637 C C . ASN B 1 145 ? 4.168 -1.991 1.7 1 88.62 145 ASN B C 1
ATOM 4639 O O . ASN B 1 145 ? 4.719 -1.043 2.264 1 88.62 145 ASN B O 1
ATOM 4643 N N . ILE B 1 146 ? 2.945 -2.258 1.907 1 91 146 ILE B N 1
ATOM 4644 C CA . ILE B 1 146 ? 2.045 -1.369 2.633 1 91 146 ILE B CA 1
ATOM 4645 C C . ILE B 1 146 ? 2.473 -1.284 4.098 1 91 146 ILE B C 1
ATOM 4647 O O . ILE B 1 146 ? 2.322 -0.24 4.734 1 91 146 ILE B O 1
ATOM 4651 N N . VAL B 1 147 ? 2.965 -2.369 4.684 1 91.56 147 VAL B N 1
ATOM 4652 C CA . VAL B 1 147 ? 3.42 -2.352 6.07 1 91.56 147 VAL B CA 1
ATOM 4653 C C . VAL B 1 147 ? 4.719 -1.558 6.176 1 91.56 147 VAL B C 1
ATOM 4655 O O . VAL B 1 147 ? 4.93 -0.832 7.152 1 91.56 147 VAL B O 1
ATOM 4658 N N . SER B 1 148 ? 5.547 -1.744 5.191 1 90.94 148 SER B N 1
ATOM 4659 C CA . SER B 1 148 ? 6.773 -0.956 5.16 1 90.94 148 SER B CA 1
ATOM 4660 C C . SER B 1 148 ? 6.469 0.538 5.109 1 90.94 148 SER B C 1
ATOM 4662 O O . SER B 1 148 ? 7.199 1.345 5.691 1 90.94 148 SER B O 1
ATOM 4664 N N . ALA B 1 149 ? 5.41 0.913 4.438 1 90 149 ALA B N 1
ATOM 4665 C CA . ALA B 1 149 ? 5.016 2.312 4.301 1 90 149 ALA B CA 1
ATOM 4666 C C . ALA B 1 149 ? 4.645 2.91 5.656 1 90 149 ALA B C 1
ATOM 4668 O O . ALA B 1 149 ? 4.695 4.129 5.84 1 90 149 ALA B O 1
ATOM 4669 N N . THR B 1 150 ? 4.258 2.086 6.613 1 89.75 150 THR B N 1
ATOM 4670 C CA . THR B 1 150 ? 3.908 2.574 7.941 1 89.75 150 THR B CA 1
ATOM 4671 C C . THR B 1 150 ? 5.164 2.928 8.734 1 89.75 150 THR B C 1
ATOM 4673 O O . THR B 1 150 ? 5.086 3.611 9.758 1 89.75 150 THR B O 1
ATOM 4676 N N . LEU B 1 151 ? 6.336 2.502 8.211 1 87.81 151 LEU B N 1
ATOM 4677 C CA . LEU B 1 151 ? 7.543 2.613 9.023 1 87.81 151 LEU B CA 1
ATOM 4678 C C . LEU B 1 151 ? 8.586 3.484 8.328 1 87.81 151 LEU B C 1
ATOM 4680 O O . LEU B 1 151 ? 9.414 4.109 8.992 1 87.81 151 LEU B O 1
ATOM 4684 N N . PHE B 1 152 ? 8.477 3.402 6.898 1 86.44 152 PHE B N 1
ATOM 4685 C CA . PHE B 1 152 ? 9.602 3.98 6.176 1 86.44 152 PHE B CA 1
ATOM 4686 C C . PHE B 1 152 ? 9.125 4.789 4.977 1 86.44 152 PHE B C 1
ATOM 4688 O O . PHE B 1 152 ? 8.023 4.555 4.465 1 86.44 152 PHE B O 1
ATOM 4695 N N . GLN B 1 153 ? 9.953 5.734 4.582 1 82.81 153 GLN B N 1
ATOM 4696 C CA . GLN B 1 153 ? 9.82 6.441 3.311 1 82.81 153 GLN B CA 1
ATOM 4697 C C . GLN B 1 153 ? 11 6.133 2.387 1 82.81 153 GLN B C 1
ATOM 4699 O O . GLN B 1 153 ? 12.141 6.051 2.836 1 82.81 153 GLN B O 1
ATOM 4704 N N . TYR B 1 154 ? 10.633 5.965 1.099 1 85.44 154 TYR B N 1
ATOM 4705 C CA . TYR B 1 154 ? 11.664 5.676 0.112 1 85.44 154 TYR B CA 1
ATOM 4706 C C . TYR B 1 154 ? 12.43 6.938 -0.265 1 85.44 154 TYR B C 1
ATOM 4708 O O . TYR B 1 154 ? 11.828 8 -0.451 1 85.44 154 TYR B O 1
ATOM 4716 N N . GLN B 1 155 ? 13.742 6.852 -0.353 1 82.44 155 GLN B N 1
ATOM 4717 C CA . GLN B 1 155 ? 14.555 7.977 -0.811 1 82.44 155 GLN B CA 1
ATOM 4718 C C . GLN B 1 155 ? 15.758 7.488 -1.61 1 82.44 155 GLN B C 1
ATOM 4720 O O . GLN B 1 155 ? 16.469 6.57 -1.187 1 82.44 155 GLN B O 1
ATOM 4725 N N . THR B 1 156 ? 15.922 8.062 -2.787 1 84.06 156 THR B N 1
ATOM 4726 C CA . THR B 1 156 ? 17.125 7.801 -3.576 1 84.06 156 THR B CA 1
ATOM 4727 C C . THR B 1 156 ? 18.344 8.477 -2.951 1 84.06 156 THR B C 1
ATOM 4729 O O . THR B 1 156 ? 18.266 9.625 -2.514 1 84.06 156 THR B O 1
ATOM 4732 N N . VAL B 1 157 ? 19.391 7.734 -2.842 1 82.12 157 VAL B N 1
ATOM 4733 C CA . VAL B 1 157 ? 20.625 8.289 -2.287 1 82.12 157 VAL B CA 1
ATOM 4734 C C . VAL B 1 157 ? 21.766 8.109 -3.285 1 82.12 157 VAL B C 1
ATOM 4736 O O . VAL B 1 157 ? 21.859 7.066 -3.943 1 82.12 157 VAL B O 1
ATOM 4739 N N . LEU B 1 158 ? 22.516 9.133 -3.436 1 82.06 158 LEU B N 1
ATOM 4740 C CA . LEU B 1 158 ? 23.656 9.086 -4.336 1 82.06 158 LEU B CA 1
ATOM 4741 C C . LEU B 1 158 ? 24.953 8.906 -3.553 1 82.06 158 LEU B C 1
ATOM 4743 O O . LEU B 1 158 ? 25.141 9.523 -2.502 1 82.06 158 LEU B O 1
ATOM 4747 N N . GLN B 1 159 ? 25.688 7.914 -3.98 1 81.81 159 GLN B N 1
ATOM 4748 C CA . GLN B 1 159 ? 27 7.734 -3.383 1 81.81 159 GLN B CA 1
ATOM 4749 C C . GLN B 1 159 ? 28.016 8.695 -3.994 1 81.81 159 GLN B C 1
ATOM 4751 O O . GLN B 1 159 ? 28.344 8.586 -5.18 1 81.81 159 GLN B O 1
ATOM 4756 N N . LYS B 1 160 ? 28.469 9.547 -3.139 1 79.5 160 LYS B N 1
ATOM 4757 C CA . LYS B 1 160 ? 29.359 10.617 -3.598 1 79.5 160 LYS B CA 1
ATOM 4758 C C . LYS B 1 160 ? 30.656 10.062 -4.18 1 79.5 160 LYS B C 1
ATOM 4760 O O . LYS B 1 160 ? 31.266 9.172 -3.586 1 79.5 160 LYS B O 1
ATOM 4765 N N . ASN B 1 161 ? 30.797 10.234 -5.43 1 76.44 161 ASN B N 1
ATOM 4766 C CA . ASN B 1 161 ? 32.062 9.977 -6.121 1 76.44 161 ASN B CA 1
ATOM 4767 C C . ASN B 1 161 ? 32.625 11.25 -6.754 1 76.44 161 ASN B C 1
ATOM 4769 O O . ASN B 1 161 ? 32.125 11.695 -7.789 1 76.44 161 ASN B O 1
ATOM 4773 N N . GLU B 1 162 ? 33.594 11.859 -6.145 1 77.88 162 GLU B N 1
ATOM 4774 C CA . GLU B 1 162 ? 34.094 13.164 -6.535 1 77.88 162 GLU B CA 1
ATOM 4775 C C . GLU B 1 162 ? 34.75 13.109 -7.91 1 77.88 162 GLU B C 1
ATOM 4777 O O . GLU B 1 162 ? 34.938 14.133 -8.562 1 77.88 162 GLU B O 1
ATOM 4782 N N . SER B 1 163 ? 35.125 11.93 -8.438 1 82.5 163 SER B N 1
ATOM 4783 C CA . SER B 1 163 ? 35.844 11.789 -9.688 1 82.5 163 SER B CA 1
ATOM 4784 C C . SER B 1 163 ? 34.938 11.891 -10.891 1 82.5 163 SER B C 1
ATOM 4786 O O . SER B 1 163 ? 35.406 12.031 -12.031 1 82.5 163 SER B O 1
ATOM 4788 N N . VAL B 1 164 ? 33.719 11.805 -10.688 1 80.44 164 VAL B N 1
ATOM 4789 C CA . VAL B 1 164 ? 32.781 11.836 -11.805 1 80.44 164 VAL B CA 1
ATOM 4790 C C . VAL B 1 164 ? 31.656 12.836 -11.516 1 80.44 164 VAL B C 1
ATOM 4792 O O . VAL B 1 164 ? 31.422 13.203 -10.359 1 80.44 164 VAL B O 1
ATOM 4795 N N . PRO B 1 165 ? 31.109 13.375 -12.586 1 79.75 165 PRO B N 1
ATOM 4796 C CA . PRO B 1 165 ? 29.953 14.266 -12.367 1 79.75 165 PRO B CA 1
ATOM 4797 C C . PRO B 1 165 ? 28.812 13.586 -11.617 1 79.75 165 PRO B C 1
ATOM 4799 O O . PRO B 1 165 ? 28.719 12.352 -11.617 1 79.75 165 PRO B O 1
ATOM 4802 N N . ILE B 1 166 ? 28.031 14.375 -10.883 1 79 166 ILE B N 1
ATOM 4803 C CA . ILE B 1 166 ? 26.984 13.914 -9.969 1 79 166 ILE B CA 1
ATOM 4804 C C . ILE B 1 166 ? 26.016 12.992 -10.719 1 79 166 ILE B C 1
ATOM 4806 O O . ILE B 1 166 ? 25.484 12.047 -10.141 1 79 166 ILE B O 1
ATOM 4810 N N . ASP B 1 167 ? 25.844 13.172 -11.992 1 77.62 167 ASP B N 1
ATOM 4811 C CA . ASP B 1 167 ? 24.891 12.398 -12.789 1 77.62 167 ASP B CA 1
ATOM 4812 C C . ASP B 1 167 ? 25.359 10.961 -12.984 1 77.62 167 ASP B C 1
ATOM 4814 O O . ASP B 1 167 ? 24.578 10.086 -13.344 1 77.62 167 ASP B O 1
ATOM 4818 N N . GLU B 1 168 ? 26.625 10.742 -12.656 1 78.06 168 GLU B N 1
ATOM 4819 C CA . GLU B 1 168 ? 27.188 9.414 -12.875 1 78.06 168 GLU B CA 1
ATOM 4820 C C . GLU B 1 168 ? 27.469 8.703 -11.555 1 78.06 168 GLU B C 1
ATOM 4822 O O . GLU B 1 168 ? 28.016 7.598 -11.539 1 78.06 168 GLU B O 1
ATOM 4827 N N . TRP B 1 169 ? 27 9.422 -10.602 1 79.75 169 TRP B N 1
ATOM 4828 C CA . TRP B 1 169 ? 27.203 8.789 -9.297 1 79.75 169 TRP B CA 1
ATOM 4829 C C . TRP B 1 169 ? 26.359 7.527 -9.172 1 79.75 169 TRP B C 1
ATOM 4831 O O . TRP B 1 169 ? 25.297 7.41 -9.805 1 79.75 169 TRP B O 1
ATOM 4841 N N . LYS B 1 170 ? 26.844 6.578 -8.406 1 83.75 170 LYS B N 1
ATOM 4842 C CA . LYS B 1 170 ? 26.078 5.355 -8.148 1 83.75 170 LYS B CA 1
ATOM 4843 C C . LYS B 1 170 ? 24.781 5.66 -7.422 1 83.75 170 LYS B C 1
ATOM 4845 O O . LYS B 1 170 ? 24.766 6.453 -6.477 1 83.75 170 LYS B O 1
ATOM 4850 N N . ILE B 1 171 ? 23.734 5.113 -8.016 1 83.62 171 ILE B N 1
ATOM 4851 C CA . ILE B 1 171 ? 22.391 5.344 -7.48 1 83.62 171 ILE B CA 1
ATOM 4852 C C . ILE B 1 171 ? 22.016 4.215 -6.527 1 83.62 171 ILE B C 1
ATOM 4854 O O . ILE B 1 171 ? 22.156 3.035 -6.867 1 83.62 171 ILE B O 1
ATOM 4858 N N . ASP B 1 172 ? 21.703 4.488 -5.344 1 84.69 172 ASP B N 1
ATOM 4859 C CA . ASP B 1 172 ? 21.203 3.562 -4.332 1 84.69 172 ASP B CA 1
ATOM 4860 C C . ASP B 1 172 ? 19.938 4.105 -3.668 1 84.69 172 ASP B C 1
ATOM 4862 O O . ASP B 1 172 ? 19.406 5.129 -4.09 1 84.69 172 ASP B O 1
ATOM 4866 N N . HIS B 1 173 ? 19.344 3.34 -2.861 1 83.56 173 HIS B N 1
ATOM 4867 C CA . HIS B 1 173 ? 18.141 3.801 -2.162 1 83.56 173 HIS B CA 1
ATOM 4868 C C . HIS B 1 173 ? 18.234 3.504 -0.668 1 83.56 173 HIS B C 1
ATOM 4870 O O . HIS B 1 173 ? 19.047 2.678 -0.242 1 83.56 173 HIS B O 1
ATOM 4876 N N . MET B 1 174 ? 17.531 4.289 0.122 1 82.25 174 MET B N 1
ATOM 4877 C CA . MET B 1 174 ? 17.438 4.066 1.562 1 82.25 174 MET B CA 1
ATOM 4878 C C . MET B 1 174 ? 16 4.219 2.045 1 82.25 174 MET B C 1
ATOM 4880 O O . MET B 1 174 ? 15.203 4.926 1.426 1 82.25 174 MET B O 1
ATOM 4884 N N . ASN B 1 175 ? 15.703 3.414 3.033 1 84.12 175 ASN B N 1
ATOM 4885 C CA . ASN B 1 175 ? 14.453 3.588 3.756 1 84.12 175 ASN B CA 1
ATOM 4886 C C . ASN B 1 175 ? 14.617 4.535 4.941 1 84.12 175 ASN B C 1
ATOM 4888 O O . ASN B 1 175 ? 15.219 4.172 5.953 1 84.12 175 ASN B O 1
ATOM 4892 N N . VAL B 1 176 ? 14.109 5.715 4.773 1 81.94 176 VAL B N 1
ATOM 4893 C CA . VAL B 1 176 ? 14.18 6.707 5.84 1 81.94 176 VAL B CA 1
ATOM 4894 C C . VAL B 1 176 ? 13.086 6.434 6.871 1 81.94 176 VAL B C 1
ATOM 4896 O O . VAL B 1 176 ? 11.922 6.246 6.516 1 81.94 176 VAL B O 1
ATOM 4899 N N . PRO B 1 177 ? 13.578 6.383 8.133 1 83.31 177 PRO B N 1
ATOM 4900 C CA . PRO B 1 177 ? 12.555 6.16 9.156 1 83.31 177 PRO B CA 1
ATOM 4901 C C . PRO B 1 177 ? 11.469 7.234 9.156 1 83.31 177 PRO B C 1
ATOM 4903 O O . PRO B 1 177 ? 11.773 8.414 8.953 1 83.31 177 PRO B O 1
ATOM 4906 N N . GLY B 1 178 ? 10.219 6.84 9.297 1 81.88 178 GLY B N 1
ATOM 4907 C CA . GLY B 1 178 ? 9.047 7.703 9.25 1 81.88 178 GLY B CA 1
ATOM 4908 C C . GLY B 1 178 ? 7.922 7.137 8.406 1 81.88 178 GLY B C 1
ATOM 4909 O O . GLY B 1 178 ? 8.172 6.453 7.41 1 81.88 178 GLY B O 1
ATOM 4910 N N . THR B 1 179 ? 6.789 7.465 8.766 1 83.56 179 THR B N 1
ATOM 4911 C CA . THR B 1 179 ? 5.621 6.953 8.055 1 83.56 179 THR B CA 1
ATOM 4912 C C . THR B 1 179 ? 5.496 7.598 6.676 1 83.56 179 THR B C 1
ATOM 4914 O O . THR B 1 179 ? 5.668 8.812 6.535 1 83.56 179 THR B O 1
ATOM 4917 N N . ASP B 1 180 ? 5.355 6.805 5.652 1 87.88 180 ASP B N 1
ATOM 4918 C CA . ASP B 1 180 ? 5.023 7.293 4.32 1 87.88 180 ASP B CA 1
ATOM 4919 C C . ASP B 1 180 ? 3.533 7.613 4.207 1 87.88 180 ASP B C 1
ATOM 4921 O O . ASP B 1 180 ? 2.768 6.836 3.637 1 87.88 180 ASP B O 1
ATOM 4925 N N . VAL B 1 181 ? 3.215 8.797 4.691 1 83.69 181 VAL B N 1
ATOM 4926 C CA . VAL B 1 181 ? 1.814 9.203 4.734 1 83.69 181 VAL B CA 1
ATOM 4927 C C . VAL B 1 181 ? 1.257 9.289 3.316 1 83.69 181 VAL B C 1
ATOM 4929 O O . VAL B 1 181 ? 0.095 8.953 3.078 1 83.69 181 VAL B O 1
ATOM 4932 N N . LEU B 1 182 ? 2.121 9.719 2.412 1 86.19 182 LEU B N 1
ATOM 4933 C CA . LEU B 1 182 ? 1.687 9.859 1.026 1 86.19 182 LEU B CA 1
ATOM 4934 C C . LEU B 1 182 ? 1.204 8.531 0.466 1 86.19 182 LEU B C 1
ATOM 4936 O O . LEU B 1 182 ? 0.103 8.445 -0.082 1 86.19 182 LEU B O 1
ATOM 4940 N N . GLY B 1 183 ? 2.07 7.555 0.596 1 91.19 183 GLY B N 1
ATOM 4941 C CA . GLY B 1 183 ? 1.717 6.23 0.11 1 91.19 183 GLY B CA 1
ATOM 4942 C C . GLY B 1 183 ? 0.473 5.668 0.769 1 91.19 183 GLY B C 1
ATOM 4943 O O . GLY B 1 183 ? -0.366 5.055 0.104 1 91.19 183 GLY B O 1
ATOM 4944 N N . LEU B 1 184 ? 0.31 5.898 2.041 1 90.25 184 LEU B N 1
ATOM 4945 C CA . LEU B 1 184 ? -0.83 5.383 2.791 1 90.25 184 LEU B CA 1
ATOM 4946 C C . LEU B 1 184 ? -2.119 6.078 2.369 1 90.25 184 LEU B C 1
ATOM 4948 O O . LEU B 1 184 ? -3.176 5.449 2.295 1 90.25 184 LEU B O 1
ATOM 4952 N N . VAL B 1 185 ? -2.012 7.367 2.127 1 88.56 185 VAL B N 1
ATOM 4953 C CA . VAL B 1 185 ? -3.17 8.133 1.676 1 88.56 185 VAL B CA 1
ATOM 4954 C C . VAL B 1 185 ? -3.617 7.629 0.305 1 88.56 185 VAL B C 1
ATOM 4956 O O . VAL B 1 185 ? -4.801 7.352 0.094 1 88.56 185 VAL B O 1
ATOM 4959 N N . VAL B 1 186 ? -2.662 7.496 -0.616 1 91.81 186 VAL B N 1
ATOM 4960 C CA . VAL B 1 186 ? -2.988 7.043 -1.964 1 91.81 186 VAL B CA 1
ATOM 4961 C C . VAL B 1 186 ? -3.588 5.641 -1.907 1 91.81 186 VAL B C 1
ATOM 4963 O O . VAL B 1 186 ? -4.605 5.367 -2.547 1 91.81 186 VAL B O 1
ATOM 4966 N N . PHE B 1 187 ? -2.98 4.746 -1.132 1 94.56 187 PHE B N 1
ATOM 4967 C CA . PHE B 1 187 ? -3.496 3.391 -0.998 1 94.56 187 PHE B CA 1
ATOM 4968 C C . PHE B 1 187 ? -4.906 3.402 -0.421 1 94.56 187 PHE B C 1
ATOM 4970 O O . PHE B 1 187 ? -5.77 2.645 -0.866 1 94.56 187 PHE B O 1
ATOM 4977 N N . SER B 1 188 ? -5.109 4.199 0.596 1 93.38 188 SER B N 1
ATOM 4978 C CA . SER B 1 188 ? -6.418 4.289 1.233 1 93.38 188 SER B CA 1
ATOM 4979 C C . SER B 1 188 ? -7.473 4.809 0.262 1 93.38 188 SER B C 1
ATOM 4981 O O . SER B 1 188 ? -8.617 4.344 0.27 1 93.38 188 SER B O 1
ATOM 4983 N N . LEU B 1 189 ? -7.082 5.805 -0.512 1 91.19 189 LEU B N 1
ATOM 4984 C CA . LEU B 1 189 ? -7.988 6.328 -1.526 1 91.19 189 LEU B CA 1
ATOM 4985 C C . LEU B 1 189 ? -8.375 5.242 -2.527 1 91.19 189 LEU B C 1
ATOM 4987 O O . LEU B 1 189 ? -9.555 5.051 -2.814 1 91.19 189 LEU B O 1
ATOM 4991 N N . VAL B 1 190 ? -7.391 4.512 -3.018 1 94.44 190 VAL B N 1
ATOM 4992 C CA . VAL B 1 190 ? -7.613 3.463 -4.008 1 94.44 190 VAL B CA 1
ATOM 4993 C C . VAL B 1 190 ? -8.453 2.342 -3.398 1 94.44 190 VAL B C 1
ATOM 4995 O O . VAL B 1 190 ? -9.367 1.82 -4.043 1 94.44 190 VAL B O 1
ATOM 4998 N N . LEU B 1 191 ? -8.125 1.981 -2.191 1 95.62 191 LEU B N 1
ATOM 4999 C CA . LEU B 1 191 ? -8.875 0.942 -1.498 1 95.62 191 LEU B CA 1
ATOM 5000 C C . LEU B 1 191 ? -10.336 1.355 -1.318 1 95.62 191 LEU B C 1
ATOM 5002 O O . LEU B 1 191 ? -11.242 0.552 -1.537 1 95.62 191 LEU B O 1
ATOM 5006 N N . GLY B 1 192 ? -10.562 2.596 -0.875 1 94.56 192 GLY B N 1
ATOM 5007 C CA . GLY B 1 192 ? -11.922 3.09 -0.743 1 94.56 192 GLY B CA 1
ATOM 5008 C C . GLY B 1 192 ? -12.703 3.033 -2.041 1 94.56 192 GLY B C 1
ATOM 5009 O O . GLY B 1 192 ? -13.875 2.635 -2.051 1 94.56 192 GLY B O 1
ATOM 5010 N N . LEU B 1 193 ? -12.062 3.439 -3.09 1 93.38 193 LEU B N 1
ATOM 5011 C CA . LEU B 1 193 ? -12.695 3.383 -4.402 1 93.38 193 LEU B CA 1
ATOM 5012 C C . LEU B 1 193 ? -13.008 1.944 -4.793 1 93.38 193 LEU B C 1
ATOM 5014 O O . LEU B 1 193 ? -14.086 1.666 -5.336 1 93.38 193 LEU B O 1
ATOM 5018 N N . ALA B 1 194 ? -12.086 1.037 -4.531 1 94.56 194 ALA B N 1
ATOM 5019 C CA . ALA B 1 194 ? -12.273 -0.374 -4.859 1 94.56 194 ALA B CA 1
ATOM 5020 C C . ALA B 1 194 ? -13.438 -0.968 -4.074 1 94.56 194 ALA B C 1
ATOM 5022 O O . ALA B 1 194 ? -14.266 -1.695 -4.629 1 94.56 194 ALA B O 1
ATOM 5023 N N . ILE B 1 195 ? -13.469 -0.678 -2.828 1 95.38 195 ILE B N 1
ATOM 5024 C CA . ILE B 1 195 ? -14.555 -1.163 -1.98 1 95.38 195 ILE B CA 1
ATOM 5025 C C . ILE B 1 195 ? -15.891 -0.651 -2.51 1 95.38 195 ILE B C 1
ATOM 5027 O O . ILE B 1 195 ? -16.859 -1.406 -2.596 1 95.38 195 ILE B O 1
ATOM 5031 N N . GLY B 1 196 ? -15.938 0.591 -2.857 1 92.69 196 GLY B N 1
ATOM 5032 C CA . GLY B 1 196 ? -17.156 1.153 -3.432 1 92.69 196 GLY B CA 1
ATOM 5033 C C . GLY B 1 196 ? -17.562 0.481 -4.727 1 92.69 196 GLY B C 1
ATOM 5034 O O . GLY B 1 196 ? -18.75 0.316 -4.992 1 92.69 196 GLY B O 1
ATOM 5035 N N . ASP B 1 197 ? -16.625 0.11 -5.484 1 91.75 197 ASP B N 1
ATOM 5036 C CA . ASP B 1 197 ? -16.875 -0.448 -6.812 1 91.75 197 ASP B CA 1
ATOM 5037 C C . ASP B 1 197 ? -17.406 -1.874 -6.719 1 91.75 197 ASP B C 1
ATOM 5039 O O . ASP B 1 197 ? -18.188 -2.311 -7.574 1 91.75 197 ASP B O 1
ATOM 5043 N N . ILE B 1 198 ? -17.016 -2.656 -5.688 1 91.75 198 ILE B N 1
ATOM 5044 C CA . ILE B 1 198 ? -17.406 -4.059 -5.621 1 91.75 198 ILE B CA 1
ATOM 5045 C C . ILE B 1 198 ? -18.75 -4.184 -4.902 1 91.75 198 ILE B C 1
ATOM 5047 O O . ILE B 1 198 ? -19.297 -5.281 -4.781 1 91.75 198 ILE B O 1
ATOM 5051 N N . GLY B 1 199 ? -19.312 -3.176 -4.398 1 91.25 199 GLY B N 1
ATOM 5052 C CA . GLY B 1 199 ? -20.672 -3.131 -3.895 1 91.25 199 GLY B CA 1
ATOM 5053 C C . GLY B 1 199 ? -20.875 -3.941 -2.627 1 91.25 199 GLY B C 1
ATOM 5054 O O . GLY B 1 199 ? -20.141 -3.756 -1.647 1 91.25 199 GLY B O 1
ATOM 5055 N N . ALA B 1 200 ? -21.688 -4.953 -2.695 1 91.25 200 ALA B N 1
ATOM 5056 C CA . ALA B 1 200 ? -22.078 -5.738 -1.526 1 91.25 200 ALA B CA 1
ATOM 5057 C C . ALA B 1 200 ? -20.906 -6.543 -0.987 1 91.25 200 ALA B C 1
ATOM 5059 O O . ALA B 1 200 ? -20.781 -6.75 0.223 1 91.25 200 ALA B O 1
ATOM 5060 N N . LYS B 1 201 ? -20.047 -6.922 -1.775 1 92.69 201 LYS B N 1
ATOM 5061 C CA . LYS B 1 201 ? -18.875 -7.707 -1.368 1 92.69 201 LYS B CA 1
ATOM 5062 C C . LYS B 1 201 ? -17.938 -6.883 -0.507 1 92.69 201 LYS B C 1
ATOM 5064 O O . LYS B 1 201 ? -17.109 -7.434 0.224 1 92.69 201 LYS B O 1
ATOM 5069 N N . GLY B 1 202 ? -18.047 -5.59 -0.625 1 95.31 202 GLY B N 1
ATOM 5070 C CA . GLY B 1 202 ? -17.172 -4.699 0.107 1 95.31 202 GLY B CA 1
ATOM 5071 C C . GLY B 1 202 ? -17.734 -4.238 1.433 1 95.31 202 GLY B C 1
ATOM 5072 O O . GLY B 1 202 ? -17.062 -3.562 2.209 1 95.31 202 GLY B O 1
ATOM 5073 N N . GLU B 1 203 ? -18.906 -4.652 1.778 1 94.69 203 GLU B N 1
ATOM 5074 C CA . GLU B 1 203 ? -19.641 -4.137 2.934 1 94.69 203 GLU B CA 1
ATOM 5075 C C . GLU B 1 203 ? -18.922 -4.492 4.238 1 94.69 203 GLU B C 1
ATOM 5077 O O . GLU B 1 203 ? -18.812 -3.656 5.137 1 94.69 203 GLU B O 1
ATOM 5082 N N . PRO B 1 204 ? -18.469 -5.746 4.379 1 95 204 PRO B N 1
ATOM 5083 C CA . PRO B 1 204 ? -17.766 -6.043 5.625 1 95 204 PRO B CA 1
ATOM 5084 C C . PRO B 1 204 ? -16.547 -5.133 5.852 1 95 204 PRO B C 1
ATOM 5086 O O . PRO B 1 204 ? -16.281 -4.723 6.984 1 95 204 PRO B O 1
ATOM 5089 N N . LEU B 1 205 ? -15.891 -4.801 4.867 1 95.62 205 LEU B N 1
ATOM 5090 C CA . LEU B 1 205 ? -14.711 -3.953 4.984 1 95.62 205 LEU B CA 1
ATOM 5091 C C . LEU B 1 205 ? -15.102 -2.521 5.34 1 95.62 205 LEU B C 1
ATOM 5093 O O . LEU B 1 205 ? -14.469 -1.894 6.191 1 95.62 205 LEU B O 1
ATOM 5097 N N . ILE B 1 206 ? -16.031 -2.014 4.66 1 94.25 206 ILE B N 1
ATOM 5098 C CA . ILE B 1 206 ? -16.406 -0.627 4.906 1 94.25 206 ILE B CA 1
ATOM 5099 C C . ILE B 1 206 ? -16.938 -0.479 6.332 1 94.25 206 ILE B C 1
ATOM 5101 O O . ILE B 1 206 ? -16.656 0.522 7 1 94.25 206 ILE B O 1
ATOM 5105 N N . ASN B 1 207 ? -17.688 -1.463 6.816 1 94.81 207 ASN B N 1
ATOM 5106 C CA . ASN B 1 207 ? -18.172 -1.429 8.195 1 94.81 207 ASN B CA 1
ATOM 5107 C C . ASN B 1 207 ? -17.016 -1.466 9.195 1 94.81 207 ASN B C 1
ATOM 5109 O O . ASN B 1 207 ? -17.062 -0.81 10.234 1 94.81 207 ASN B O 1
ATOM 5113 N N . PHE B 1 208 ? -16.109 -2.217 8.883 1 95.12 208 PHE B N 1
ATOM 5114 C CA . PHE B 1 208 ? -14.922 -2.279 9.727 1 95.12 208 PHE B CA 1
ATOM 5115 C C . PHE B 1 208 ? -14.234 -0.92 9.789 1 95.12 208 PHE B C 1
ATOM 5117 O O . PHE B 1 208 ? -13.914 -0.432 10.883 1 95.12 208 PHE B O 1
ATOM 5124 N N . PHE B 1 209 ? -13.961 -0.306 8.664 1 94.81 209 PHE B N 1
ATOM 5125 C CA . PHE B 1 209 ? -13.227 0.955 8.625 1 94.81 209 PHE B CA 1
ATOM 5126 C C . PHE B 1 209 ? -14.047 2.076 9.258 1 94.81 209 PHE B C 1
ATOM 5128 O O . PHE B 1 209 ? -13.492 2.961 9.914 1 94.81 209 PHE B O 1
ATOM 5135 N N . LEU B 1 210 ? -15.352 2.08 9.047 1 91.81 210 LEU B N 1
ATOM 5136 C CA . LEU B 1 210 ? -16.219 3.066 9.688 1 91.81 210 LEU B CA 1
ATOM 5137 C C . LEU B 1 210 ? -16.141 2.949 11.203 1 91.81 210 LEU B C 1
ATOM 5139 O O . LEU B 1 210 ? -15.969 3.953 11.898 1 91.81 210 LEU B O 1
ATOM 5143 N N . SER B 1 211 ? -16.266 1.732 11.672 1 93.94 211 SER B N 1
ATOM 5144 C CA . SER B 1 211 ? -16.203 1.486 13.109 1 93.94 211 SER B CA 1
ATOM 5145 C C . SER B 1 211 ? -14.844 1.873 13.688 1 93.94 211 SER B C 1
ATOM 5147 O O . SER B 1 211 ? -14.766 2.457 14.766 1 93.94 211 SER B O 1
ATOM 5149 N N . LEU B 1 212 ? -13.859 1.537 13 1 92.94 212 LEU B N 1
ATOM 5150 C CA . LEU B 1 212 ? -12.508 1.885 13.43 1 92.94 212 LEU B CA 1
ATOM 5151 C C . LEU B 1 212 ? -12.32 3.398 13.461 1 92.94 212 LEU B C 1
ATOM 5153 O O . LEU B 1 212 ? -11.75 3.936 14.414 1 92.94 212 LEU B O 1
ATOM 5157 N N . SER B 1 213 ? -12.734 4.078 12.43 1 87.88 213 SER B N 1
ATOM 5158 C CA . SER B 1 213 ? -12.633 5.531 12.367 1 87.88 213 SER B CA 1
ATOM 5159 C C . SER B 1 213 ? -13.344 6.184 13.547 1 87.88 213 SER B C 1
ATOM 5161 O O . SER B 1 213 ? -12.789 7.082 14.188 1 87.88 213 SER B O 1
ATOM 5163 N N . ASP B 1 214 ? -14.5 5.695 13.883 1 87.69 214 ASP B N 1
ATOM 5164 C CA . ASP B 1 214 ? -15.273 6.23 15 1 87.69 214 ASP B CA 1
ATOM 5165 C C . ASP B 1 214 ? -14.547 5.992 16.328 1 87.69 214 ASP B C 1
ATOM 5167 O O . ASP B 1 214 ? -14.523 6.867 17.188 1 87.69 214 ASP B O 1
ATOM 5171 N N . ALA B 1 215 ? -14.031 4.824 16.5 1 91.56 215 ALA B N 1
ATOM 5172 C CA . ALA B 1 215 ? -13.297 4.496 17.719 1 91.56 215 ALA B CA 1
ATOM 5173 C C . ALA B 1 215 ? -12.062 5.387 17.875 1 91.56 215 ALA B C 1
ATOM 5175 O O . ALA B 1 215 ? -11.766 5.852 18.984 1 91.56 215 ALA B O 1
ATOM 5176 N N . MET B 1 216 ? -11.359 5.562 16.781 1 87.06 216 MET B N 1
ATOM 5177 C CA . MET B 1 216 ? -10.172 6.414 16.828 1 87.06 216 MET B CA 1
ATOM 5178 C C . MET B 1 216 ? -10.547 7.855 17.156 1 87.06 216 MET B C 1
ATOM 5180 O O . MET B 1 216 ? -9.828 8.531 17.891 1 87.06 216 MET B O 1
ATOM 5184 N N . MET B 1 217 ? -11.609 8.32 16.641 1 80.81 217 MET B N 1
ATOM 5185 C CA . MET B 1 217 ? -12.062 9.68 16.922 1 80.81 217 MET B CA 1
ATOM 5186 C C . MET B 1 217 ? -12.422 9.828 18.391 1 80.81 217 MET B C 1
ATOM 5188 O O . MET B 1 217 ? -12.227 10.898 18.984 1 80.81 217 MET B O 1
ATOM 5192 N N . LYS B 1 218 ? -12.992 8.781 18.953 1 86.69 218 LYS B N 1
ATOM 5193 C CA . LYS B 1 218 ? -13.281 8.797 20.391 1 86.69 218 LYS B CA 1
ATOM 5194 C C . LYS B 1 218 ? -11.992 8.914 21.203 1 86.69 218 LYS B C 1
ATOM 5196 O O . LYS B 1 218 ? -11.93 9.688 22.156 1 86.69 218 LYS B O 1
ATOM 5201 N N . ILE B 1 219 ? -11.039 8.188 20.891 1 88.12 219 ILE B N 1
ATOM 5202 C CA . ILE B 1 219 ? -9.75 8.281 21.578 1 88.12 219 ILE B CA 1
ATOM 5203 C C . ILE B 1 219 ? -9.188 9.695 21.422 1 88.12 219 ILE B C 1
ATOM 5205 O O . ILE B 1 219 ? -8.672 10.273 22.375 1 88.12 219 ILE B O 1
ATOM 5209 N N . MET B 1 220 ? -9.305 10.234 20.203 1 81.38 220 MET B N 1
ATOM 5210 C CA . MET B 1 220 ? -8.828 11.594 19.953 1 81.38 220 MET B CA 1
ATOM 5211 C C . MET B 1 220 ? -9.555 12.594 20.859 1 81.38 220 MET B C 1
ATOM 5213 O O . MET B 1 220 ? -8.938 13.539 21.359 1 81.38 220 MET B O 1
ATOM 5217 N N . SER B 1 221 ? -10.781 12.398 21.031 1 81 221 SER B N 1
ATOM 5218 C CA . SER B 1 221 ? -11.555 13.281 21.906 1 81 221 SER B CA 1
ATOM 5219 C C . SER B 1 221 ? -11.031 13.25 23.328 1 81 221 SER B C 1
ATOM 5221 O O . SER B 1 221 ? -11.055 14.266 24.031 1 81 221 SER B O 1
ATOM 5223 N N . TRP B 1 222 ? -10.586 12.055 23.734 1 85.31 222 TRP B N 1
ATOM 5224 C CA . TRP B 1 222 ? -9.969 11.953 25.047 1 85.31 222 TRP B CA 1
ATOM 5225 C C . TRP B 1 222 ? -8.625 12.68 25.078 1 85.31 222 TRP B C 1
ATOM 5227 O O . TRP B 1 222 ? -8.297 13.352 26.047 1 85.31 222 TRP B O 1
ATOM 5237 N N . ALA B 1 223 ? -7.914 12.57 24.062 1 83.31 223 ALA B N 1
ATOM 5238 C CA . ALA B 1 223 ? -6.574 13.148 23.969 1 83.31 223 ALA B CA 1
ATOM 5239 C C . ALA B 1 223 ? -6.637 14.68 23.953 1 83.31 223 ALA B C 1
ATOM 5241 O O . ALA B 1 223 ? -5.758 15.344 24.5 1 83.31 223 ALA B O 1
ATOM 5242 N N . ILE B 1 224 ? -7.625 15.25 23.359 1 76.69 224 ILE B N 1
ATOM 5243 C CA . ILE B 1 224 ? -7.758 16.688 23.188 1 76.69 224 ILE B CA 1
ATOM 5244 C C . ILE B 1 224 ? -7.852 17.359 24.562 1 76.69 224 ILE B C 1
ATOM 5246 O O . ILE B 1 224 ? -7.453 18.531 24.719 1 76.69 224 ILE B O 1
ATOM 5250 N N . MET B 1 225 ? -8.297 16.641 25.547 1 82.94 225 MET B N 1
ATOM 5251 C CA . MET B 1 225 ? -8.422 17.188 26.891 1 82.94 225 MET B CA 1
ATOM 5252 C C . MET B 1 225 ? -7.051 17.516 27.484 1 82.94 225 MET B C 1
ATOM 5254 O O . MET B 1 225 ? -6.949 18.281 28.438 1 82.94 225 MET B O 1
ATOM 5258 N N . LEU B 1 226 ? -6.059 17.016 26.891 1 84 226 LEU B N 1
ATOM 5259 C CA . LEU B 1 226 ? -4.703 17.219 27.391 1 84 226 LEU B CA 1
ATOM 5260 C C . LEU B 1 226 ? -4.043 18.406 26.703 1 84 226 LEU B C 1
ATOM 5262 O O . LEU B 1 226 ? -2.963 18.844 27.125 1 84 226 LEU B O 1
ATOM 5266 N N . VAL B 1 227 ? -4.676 19.078 25.812 1 79.06 227 VAL B N 1
ATOM 5267 C CA . VAL B 1 227 ? -4.086 20.109 24.969 1 79.06 227 VAL B CA 1
ATOM 5268 C C . VAL B 1 227 ? -3.641 21.281 25.844 1 79.06 227 VAL B C 1
ATOM 5270 O O . VAL B 1 227 ? -2.529 21.797 25.688 1 79.06 227 VAL B O 1
ATOM 5273 N N . PRO B 1 228 ? -4.465 21.719 26.844 1 83.5 228 PRO B N 1
ATOM 5274 C CA . PRO B 1 228 ? -4.043 22.859 27.656 1 83.5 228 PRO B CA 1
ATOM 5275 C C . PRO B 1 228 ? -2.746 22.594 28.406 1 83.5 228 PRO B C 1
ATOM 5277 O O . PRO B 1 228 ? -1.865 23.469 28.453 1 83.5 228 PRO B O 1
ATOM 5280 N N . ILE B 1 229 ? -2.627 21.469 28.891 1 88.44 229 ILE B N 1
ATOM 5281 C CA . ILE B 1 229 ? -1.436 21.109 29.641 1 88.44 229 ILE B CA 1
ATOM 5282 C C . ILE B 1 229 ? -0.245 20.953 28.703 1 88.44 229 ILE B C 1
ATOM 5284 O O . ILE B 1 229 ? 0.868 21.375 29.031 1 88.44 229 ILE B O 1
ATOM 5288 N N . SER B 1 230 ? -0.465 20.312 27.625 1 84.19 230 SER B N 1
ATOM 5289 C CA . SER B 1 230 ? 0.591 20.141 26.625 1 84.19 230 SER B CA 1
ATOM 5290 C C . SER B 1 230 ? 1.124 21.484 26.141 1 84.19 230 SER B C 1
ATOM 5292 O O . SER B 1 230 ? 2.338 21.688 26.047 1 84.19 230 SER B O 1
ATOM 5294 N N . ALA B 1 231 ? 0.258 22.406 25.891 1 81.06 231 ALA B N 1
ATOM 5295 C CA . ALA B 1 231 ? 0.652 23.734 25.422 1 81.06 231 ALA B CA 1
ATOM 5296 C C . ALA B 1 231 ? 1.503 24.453 26.469 1 81.06 231 ALA B C 1
ATOM 5298 O O . ALA B 1 231 ? 2.506 25.094 26.125 1 81.06 231 ALA B O 1
ATOM 5299 N N . LEU B 1 232 ? 1.091 24.359 27.688 1 89.19 232 LEU B N 1
ATOM 5300 C CA . LEU B 1 232 ? 1.819 24.984 28.797 1 89.19 232 LEU B CA 1
ATOM 5301 C C . LEU B 1 232 ? 3.277 24.531 28.797 1 89.19 232 LEU B C 1
ATOM 5303 O O . LEU B 1 232 ? 4.188 25.375 28.766 1 89.19 232 LEU B O 1
ATOM 5307 N N . PHE B 1 233 ? 3.539 23.297 28.703 1 89 233 PHE B N 1
ATOM 5308 C CA . PHE B 1 233 ? 4.883 22.766 28.891 1 89 233 PHE B CA 1
ATOM 5309 C C . PHE B 1 233 ? 5.691 22.891 27.609 1 89 233 PHE B C 1
ATOM 5311 O O . PHE B 1 233 ? 6.906 23.109 27.656 1 89 233 PHE B O 1
ATOM 5318 N N . LEU B 1 234 ? 5.082 22.75 26.484 1 81.75 234 LEU B N 1
ATOM 5319 C CA . LEU B 1 234 ? 5.797 22.875 25.219 1 81.75 234 LEU B CA 1
ATOM 5320 C C . LEU B 1 234 ? 6.262 24.312 25 1 81.75 234 LEU B C 1
ATOM 5322 O O . LEU B 1 234 ? 7.402 24.547 24.609 1 81.75 234 LEU B O 1
ATOM 5326 N N . ILE B 1 235 ? 5.395 25.219 25.297 1 80.62 235 ILE B N 1
ATOM 5327 C CA . ILE B 1 235 ? 5.723 26.625 25.094 1 80.62 235 ILE B CA 1
ATOM 5328 C C . ILE B 1 235 ? 6.801 27.062 26.094 1 80.62 235 ILE B C 1
ATOM 5330 O O . ILE B 1 235 ? 7.773 27.719 25.719 1 80.62 235 ILE B O 1
ATOM 5334 N N . SER B 1 236 ? 6.645 26.703 27.344 1 88.75 236 SER B N 1
ATOM 5335 C CA . SER B 1 236 ? 7.637 27.047 28.359 1 88.75 236 SER B CA 1
ATOM 5336 C C . SER B 1 236 ? 9.008 26.484 28 1 88.75 236 SER B C 1
ATOM 5338 O O . SER B 1 236 ? 10.016 27.203 28.094 1 88.75 236 SER B O 1
ATOM 5340 N N . ALA B 1 237 ? 9.031 25.266 27.594 1 86.19 237 ALA B N 1
ATOM 5341 C CA . ALA B 1 237 ? 10.297 24.625 27.219 1 86.19 237 ALA B CA 1
ATOM 5342 C C . ALA B 1 237 ? 10.922 25.297 26.016 1 86.19 237 ALA B C 1
ATOM 5344 O O . ALA B 1 237 ? 12.148 25.469 25.953 1 86.19 237 ALA B O 1
ATOM 5345 N N . LYS B 1 238 ? 10.141 25.688 25.078 1 80.06 238 LYS B N 1
ATOM 5346 C CA . LYS B 1 238 ? 10.672 26.328 23.875 1 80.06 238 LYS B CA 1
ATOM 5347 C C . LYS B 1 238 ? 11.281 27.688 24.203 1 80.06 238 LYS B C 1
ATOM 5349 O O . LYS B 1 238 ? 12.305 28.062 23.625 1 80.06 238 LYS B O 1
ATOM 5354 N N . ILE B 1 239 ? 10.648 28.438 25.062 1 80.12 239 ILE B N 1
ATOM 5355 C CA . ILE B 1 239 ? 11.156 29.75 25.484 1 80.12 239 ILE B CA 1
ATOM 5356 C C . ILE B 1 239 ? 12.523 29.578 26.141 1 80.12 239 ILE B C 1
ATOM 5358 O O . ILE B 1 239 ? 13.43 30.375 25.906 1 80.12 239 ILE B O 1
ATOM 5362 N N . LEU B 1 240 ? 12.68 28.547 26.844 1 85.06 240 LEU B N 1
ATOM 5363 C CA . LEU B 1 240 ? 13.938 28.297 27.547 1 85.06 240 LEU B CA 1
ATOM 5364 C C . LEU B 1 240 ? 15.016 27.812 26.594 1 85.06 240 LEU B C 1
ATOM 5366 O O . LEU B 1 240 ? 16.203 28.016 26.812 1 85.06 240 LEU B O 1
ATOM 5370 N N . GLU B 1 241 ? 14.609 27.062 25.594 1 80.44 241 GLU B N 1
ATOM 5371 C CA . GLU B 1 241 ? 15.539 26.5 24.609 1 80.44 241 GLU B CA 1
ATOM 5372 C C . GLU B 1 241 ? 16.141 27.594 23.734 1 80.44 241 GLU B C 1
ATOM 5374 O O . GLU B 1 241 ? 17.266 27.469 23.266 1 80.44 241 GLU B O 1
ATOM 5379 N N . VAL B 1 242 ? 15.453 28.594 23.422 1 73.69 242 VAL B N 1
ATOM 5380 C CA . VAL B 1 242 ? 15.883 29.609 22.469 1 73.69 242 VAL B CA 1
ATOM 5381 C C . VAL B 1 242 ? 16.781 30.625 23.172 1 73.69 242 VAL B C 1
ATOM 5383 O O . VAL B 1 242 ? 16.469 31.094 24.266 1 73.69 242 VAL B O 1
ATOM 5386 N N . GLU B 1 243 ? 18 30.781 22.594 1 70.81 243 GLU B N 1
ATOM 5387 C CA . GLU B 1 243 ? 18.969 31.703 23.172 1 70.81 243 GLU B CA 1
ATOM 5388 C C . GLU B 1 243 ? 18.5 33.156 23.062 1 70.81 243 GLU B C 1
ATOM 5390 O O . GLU B 1 243 ? 18.531 33.906 24.031 1 70.81 243 GLU B O 1
ATOM 5395 N N . ASP B 1 244 ? 18.203 33.5 21.766 1 70.94 244 ASP B N 1
ATOM 5396 C CA . ASP B 1 244 ? 17.719 34.844 21.531 1 70.94 244 ASP B CA 1
ATOM 5397 C C . ASP B 1 244 ? 16.203 34.875 21.312 1 70.94 244 ASP B C 1
ATOM 5399 O O . ASP B 1 244 ? 15.734 34.688 20.203 1 70.94 244 ASP B O 1
ATOM 5403 N N . PHE B 1 245 ? 15.586 35.094 22.391 1 67.56 245 PHE B N 1
ATOM 5404 C CA . PHE B 1 245 ? 14.133 35.062 22.391 1 67.56 245 PHE B CA 1
ATOM 5405 C C . PHE B 1 245 ? 13.562 36.125 21.438 1 67.56 245 PHE B C 1
ATOM 5407 O O . PHE B 1 245 ? 12.57 35.875 20.766 1 67.56 245 PHE B O 1
ATOM 5414 N N . ASN B 1 246 ? 14.273 37.219 21.344 1 70.81 246 ASN B N 1
ATOM 5415 C CA . ASN B 1 246 ? 13.797 38.281 20.469 1 70.81 246 ASN B CA 1
ATOM 5416 C C . ASN B 1 246 ? 13.852 37.875 19 1 70.81 246 ASN B C 1
ATOM 5418 O O . ASN B 1 246 ? 12.914 38.156 18.25 1 70.81 246 ASN B O 1
ATOM 5422 N N . SER B 1 247 ? 15 37.281 18.672 1 71.56 247 SER B N 1
ATOM 5423 C CA . SER B 1 247 ? 15.133 36.812 17.297 1 71.56 247 SER B CA 1
ATOM 5424 C C . SER B 1 247 ? 14.125 35.719 16.969 1 71.56 247 SER B C 1
ATOM 5426 O O . SER B 1 247 ? 13.57 35.688 15.867 1 71.56 247 SER B O 1
ATOM 5428 N N . LEU B 1 248 ? 13.789 34.938 17.891 1 69.94 248 LEU B N 1
ATOM 5429 C CA . LEU B 1 248 ? 12.828 33.844 17.719 1 69.94 248 LEU B CA 1
ATOM 5430 C C . LEU B 1 248 ? 11.422 34.406 17.516 1 69.94 248 LEU B C 1
ATOM 5432 O O . LEU B 1 248 ? 10.703 33.969 16.609 1 69.94 248 LEU B O 1
ATOM 5436 N N . ILE B 1 249 ? 11.102 35.344 18.266 1 72.5 249 ILE B N 1
ATOM 5437 C CA . ILE B 1 249 ? 9.766 35.906 18.203 1 72.5 249 ILE B CA 1
ATOM 5438 C C . ILE B 1 249 ? 9.562 36.625 16.859 1 72.5 249 ILE B C 1
ATOM 5440 O O . ILE B 1 249 ? 8.484 36.562 16.281 1 72.5 249 ILE B O 1
ATOM 5444 N N . LYS B 1 250 ? 10.633 37.219 16.438 1 75.62 250 LYS B N 1
ATOM 5445 C CA . LYS B 1 250 ? 10.539 37.938 15.164 1 75.62 250 LYS B CA 1
ATOM 5446 C C . LYS B 1 250 ? 10.344 36.938 14.016 1 75.62 250 LYS B C 1
ATOM 5448 O O . LYS B 1 250 ? 9.492 37.156 13.148 1 75.62 250 LYS B O 1
ATOM 5453 N N . ARG B 1 251 ? 11.07 35.938 14.109 1 72.25 251 ARG B N 1
ATOM 5454 C CA . ARG B 1 251 ? 10.992 34.938 13.047 1 72.25 251 ARG B CA 1
ATOM 5455 C C . ARG B 1 251 ? 9.648 34.219 13.062 1 72.25 251 ARG B C 1
ATOM 5457 O O . ARG B 1 251 ? 9 34.094 12.023 1 72.25 251 ARG B O 1
ATOM 5464 N N . LEU B 1 252 ? 9.266 33.844 14.172 1 76.81 252 LEU B N 1
ATOM 5465 C CA . LEU B 1 252 ? 7.992 33.125 14.312 1 76.81 252 LEU B CA 1
ATOM 5466 C C . LEU B 1 252 ? 6.82 34.062 14.023 1 76.81 252 LEU B C 1
ATOM 5468 O O . LEU B 1 252 ? 5.801 33.656 13.477 1 76.81 252 LEU B O 1
ATOM 5472 N N . GLY B 1 253 ? 7.105 35.281 14.359 1 82.62 253 GLY B N 1
ATOM 5473 C CA . GLY B 1 253 ? 6.059 36.281 14.117 1 82.62 253 GLY B CA 1
ATOM 5474 C C . GLY B 1 253 ? 5.758 36.469 12.648 1 82.62 253 GLY B C 1
ATOM 5475 O O . GLY B 1 253 ? 4.594 36.5 12.242 1 82.62 253 GLY B O 1
ATOM 5476 N N . ILE B 1 254 ? 6.809 36.594 11.852 1 86.12 254 ILE B N 1
ATOM 5477 C CA . ILE B 1 254 ? 6.605 36.812 10.422 1 86.12 254 ILE B CA 1
ATOM 5478 C C . ILE B 1 254 ? 5.984 35.562 9.797 1 86.12 254 ILE B C 1
ATOM 5480 O O . ILE B 1 254 ? 5.172 35.688 8.875 1 86.12 254 ILE B O 1
ATOM 5484 N N . TYR B 1 255 ? 6.422 34.469 10.242 1 87.38 255 TYR B N 1
ATOM 5485 C CA . TYR B 1 255 ? 5.824 33.219 9.773 1 87.38 255 TYR B CA 1
ATOM 5486 C C . TYR B 1 255 ? 4.336 33.188 10.094 1 87.38 255 TYR B C 1
ATOM 5488 O O . TYR B 1 255 ? 3.516 32.906 9.219 1 87.38 255 TYR B O 1
ATOM 5496 N N . ILE B 1 256 ? 3.988 33.5 11.297 1 88.81 256 ILE B N 1
ATOM 5497 C CA . ILE B 1 256 ? 2.602 33.469 11.75 1 88.81 256 ILE B CA 1
ATOM 5498 C C . ILE B 1 256 ? 1.775 34.469 10.945 1 88.81 256 ILE B C 1
ATOM 5500 O O . ILE B 1 256 ? 0.655 34.156 10.531 1 88.81 256 ILE B O 1
ATOM 5504 N N . LEU B 1 257 ? 2.377 35.562 10.781 1 90.88 257 LEU B N 1
ATOM 5505 C CA . LEU B 1 257 ? 1.67 36.594 10.031 1 90.88 257 LEU B CA 1
ATOM 5506 C C . LEU B 1 257 ? 1.423 36.156 8.594 1 90.88 257 LEU B C 1
ATOM 5508 O O . LEU B 1 257 ? 0.378 36.438 8.016 1 90.88 257 LEU B O 1
ATOM 5512 N N . THR B 1 258 ? 2.371 35.5 8.008 1 93.5 258 THR B N 1
ATOM 5513 C CA . THR B 1 258 ? 2.217 35 6.645 1 93.5 258 THR B CA 1
ATOM 5514 C C . THR B 1 258 ? 1.106 33.969 6.574 1 93.5 258 THR B C 1
ATOM 5516 O O . THR B 1 258 ? 0.262 34 5.676 1 93.5 258 THR B O 1
ATOM 5519 N N . VAL B 1 259 ? 1.104 33.062 7.527 1 93.69 259 VAL B N 1
ATOM 5520 C CA . VAL B 1 259 ? 0.088 32 7.566 1 93.69 259 VAL B CA 1
ATOM 5521 C C . VAL B 1 259 ? -1.291 32.625 7.762 1 93.69 259 VAL B C 1
ATOM 5523 O O . VAL B 1 259 ? -2.24 32.281 7.055 1 93.69 259 VAL B O 1
ATOM 5526 N N . PHE B 1 260 ? -1.366 33.562 8.672 1 94.69 260 PHE B N 1
ATOM 5527 C CA . PHE B 1 260 ? -2.639 34.219 8.977 1 94.69 260 PHE B CA 1
ATOM 5528 C C . PHE B 1 260 ? -3.146 35 7.773 1 94.69 260 PHE B C 1
ATOM 5530 O O . PHE B 1 260 ? -4.348 35 7.484 1 94.69 260 PHE B O 1
ATOM 5537 N N . SER B 1 261 ? -2.248 35.688 7.184 1 96.06 261 SER B N 1
ATOM 5538 C CA . SER B 1 261 ? -2.645 36.406 5.977 1 96.06 261 SER B CA 1
ATOM 5539 C C . SER B 1 261 ? -3.215 35.469 4.93 1 96.06 261 SER B C 1
ATOM 5541 O O . SER B 1 261 ? -4.227 35.75 4.293 1 96.06 261 SER B O 1
ATOM 5543 N N . GLY B 1 262 ? -2.535 34.375 4.746 1 96.69 262 GLY B N 1
ATOM 5544 C CA . GLY B 1 262 ? -3.021 33.375 3.812 1 96.69 262 GLY B CA 1
ATOM 5545 C C . GLY B 1 262 ? -4.391 32.812 4.18 1 96.69 262 GLY B C 1
ATOM 5546 O O . GLY B 1 262 ? -5.262 32.688 3.314 1 96.69 262 GLY B O 1
ATOM 5547 N N . LEU B 1 263 ? -4.594 32.531 5.449 1 96.69 263 LEU B N 1
ATOM 5548 C CA . LEU B 1 263 ? -5.867 32 5.918 1 96.69 263 LEU B CA 1
ATOM 5549 C C . LEU B 1 263 ? -6.992 33 5.711 1 96.69 263 LEU B C 1
ATOM 5551 O O . LEU B 1 263 ? -8.094 32.625 5.289 1 96.69 263 LEU B O 1
ATOM 5555 N N . LEU B 1 264 ? -6.68 34.219 5.98 1 96.38 264 LEU B N 1
ATOM 5556 C CA . LEU B 1 264 ? -7.688 35.281 5.84 1 96.38 264 LEU B CA 1
ATOM 5557 C C . LEU B 1 264 ? -8.047 35.5 4.375 1 96.38 264 LEU B C 1
ATOM 5559 O O . LEU B 1 264 ? -9.227 35.594 4.031 1 96.38 264 LEU B O 1
ATOM 5563 N N . ILE B 1 265 ? -7.059 35.562 3.557 1 97.31 265 ILE B N 1
ATOM 5564 C CA . ILE B 1 265 ? -7.305 35.781 2.135 1 97.31 265 ILE B CA 1
ATOM 5565 C C . ILE B 1 265 ? -8.062 34.594 1.553 1 97.31 265 ILE B C 1
ATOM 5567 O O . ILE B 1 265 ? -9.031 34.781 0.806 1 97.31 265 ILE B O 1
ATOM 5571 N N . GLN B 1 266 ? -7.68 33.469 1.878 1 97.5 266 GLN B N 1
ATOM 5572 C CA . GLN B 1 266 ? -8.359 32.281 1.362 1 97.5 266 GLN B CA 1
ATOM 5573 C C . GLN B 1 266 ? -9.781 32.188 1.905 1 97.5 266 GLN B C 1
ATOM 5575 O O . GLN B 1 266 ? -10.711 31.875 1.16 1 97.5 266 GLN B O 1
ATOM 5580 N N . GLY B 1 267 ? -9.992 32.406 3.148 1 96.62 267 GLY B N 1
ATOM 5581 C CA . GLY B 1 267 ? -11.281 32.25 3.807 1 96.62 267 GLY B CA 1
ATOM 5582 C C . GLY B 1 267 ? -12.273 33.312 3.459 1 96.62 267 GLY B C 1
ATOM 5583 O O . GLY B 1 267 ? -13.469 33.062 3.332 1 96.62 267 GLY B O 1
ATOM 5584 N N . LEU B 1 268 ? -11.766 34.531 3.252 1 96.75 268 LEU B N 1
ATOM 5585 C CA . LEU B 1 268 ? -12.688 35.656 3.131 1 96.75 268 LEU B CA 1
ATOM 5586 C C . LEU B 1 268 ? -12.711 36.188 1.7 1 96.75 268 LEU B C 1
ATOM 5588 O O . LEU B 1 268 ? -13.594 36.969 1.341 1 96.75 268 LEU B O 1
ATOM 5592 N N . ILE B 1 269 ? -11.836 35.75 0.887 1 97.06 269 ILE B N 1
ATOM 5593 C CA . ILE B 1 269 ? -11.812 36.281 -0.468 1 97.06 269 ILE B CA 1
ATOM 5594 C C . ILE B 1 269 ? -11.914 35.125 -1.479 1 97.06 269 ILE B C 1
ATOM 5596 O O . ILE B 1 269 ? -12.883 35.062 -2.23 1 97.06 269 ILE B O 1
ATOM 5600 N N . LEU B 1 270 ? -10.977 34.156 -1.446 1 97.31 270 LEU B N 1
ATOM 5601 C CA . LEU B 1 270 ? -10.891 33.156 -2.494 1 97.31 270 LEU B CA 1
ATOM 5602 C C . LEU B 1 270 ? -12.07 32.188 -2.422 1 97.31 270 LEU B C 1
ATOM 5604 O O . LEU B 1 270 ? -12.734 31.938 -3.43 1 97.31 270 LEU B O 1
ATOM 5608 N N . LEU B 1 271 ? -12.305 31.656 -1.228 1 97.75 271 LEU B N 1
ATOM 5609 C CA . LEU B 1 271 ? -13.406 30.703 -1.094 1 97.75 271 LEU B CA 1
ATOM 5610 C C . LEU B 1 271 ? -14.734 31.375 -1.394 1 97.75 271 LEU B C 1
ATOM 5612 O O . LEU B 1 271 ? -15.555 30.844 -2.148 1 97.75 271 LEU B O 1
ATOM 5616 N N . PRO B 1 272 ? -15 32.562 -0.831 1 97.31 272 PRO B N 1
ATOM 5617 C CA . PRO B 1 272 ? -16.234 33.281 -1.183 1 97.31 272 PRO B CA 1
ATOM 5618 C C . PRO B 1 272 ? -16.328 33.562 -2.676 1 97.31 272 PRO B C 1
ATOM 5620 O O . PRO B 1 272 ? -17.422 33.562 -3.244 1 97.31 272 PRO B O 1
ATOM 5623 N N . LEU B 1 273 ? -15.203 33.875 -3.262 1 97.44 273 LEU B N 1
ATOM 5624 C CA . LEU B 1 273 ? -15.195 34.125 -4.695 1 97.44 273 LEU B CA 1
ATOM 5625 C C . LEU B 1 273 ? -15.609 32.875 -5.48 1 97.44 273 LEU B C 1
ATOM 5627 O O . LEU B 1 273 ? -16.359 32.969 -6.449 1 97.44 273 LEU B O 1
ATOM 5631 N N . VAL B 1 274 ? -15.102 31.719 -5.109 1 97.25 274 VAL B N 1
ATOM 5632 C CA . VAL B 1 274 ? -15.477 30.469 -5.758 1 97.25 274 VAL B CA 1
ATOM 5633 C C . VAL B 1 274 ? -16.969 30.234 -5.605 1 97.25 274 VAL B C 1
ATOM 5635 O O . VAL B 1 274 ? -17.641 29.844 -6.562 1 97.25 274 VAL B O 1
ATOM 5638 N N . TYR B 1 275 ? -17.5 30.438 -4.426 1 97.69 275 TYR B N 1
ATOM 5639 C CA . TYR B 1 275 ? -18.922 30.297 -4.168 1 97.69 275 TYR B CA 1
ATOM 5640 C C . TYR B 1 275 ? -19.734 31.234 -5.051 1 97.69 275 TYR B C 1
ATOM 5642 O O . TYR B 1 275 ? -20.734 30.828 -5.648 1 97.69 275 TYR B O 1
ATOM 5650 N N . PHE B 1 276 ? -19.297 32.469 -5.152 1 97.31 276 PHE B N 1
ATOM 5651 C CA . PHE B 1 276 ? -20.016 33.469 -5.922 1 97.31 276 PHE B CA 1
ATOM 5652 C C . PHE B 1 276 ? -20.016 33.125 -7.406 1 97.31 276 PHE B C 1
ATOM 5654 O O . PHE B 1 276 ? -21.031 33.281 -8.086 1 97.31 276 PHE B O 1
ATOM 5661 N N . ILE B 1 277 ? -18.938 32.688 -7.895 1 96.81 277 ILE B N 1
ATOM 5662 C CA . ILE B 1 277 ? -18.828 32.344 -9.305 1 96.81 277 ILE B CA 1
ATOM 5663 C C . ILE B 1 277 ? -19.766 31.172 -9.625 1 96.81 277 ILE B C 1
ATOM 5665 O O . ILE B 1 277 ? -20.391 31.156 -10.68 1 96.81 277 ILE B O 1
ATOM 5669 N N . CYS B 1 278 ? -19.875 30.234 -8.68 1 95.69 278 CYS B N 1
ATOM 5670 C CA . CYS B 1 278 ? -20.641 29.031 -8.922 1 95.69 278 CYS B CA 1
ATOM 5671 C C . CYS B 1 278 ? -22.141 29.297 -8.727 1 95.69 278 CYS B C 1
ATOM 5673 O O . CYS B 1 278 ? -22.969 28.656 -9.375 1 95.69 278 CYS B O 1
ATOM 5675 N N . THR B 1 279 ? -22.609 30.203 -7.84 1 95.38 279 THR B N 1
ATOM 5676 C CA . THR B 1 279 ? -24.016 30.328 -7.469 1 95.38 279 THR B CA 1
ATOM 5677 C C . THR B 1 279 ? -24.547 31.719 -7.777 1 95.38 279 THR B C 1
ATOM 5679 O O . THR B 1 279 ? -25.766 31.938 -7.816 1 95.38 279 THR B O 1
ATOM 5682 N N . ARG B 1 280 ? -23.641 32.75 -7.883 1 95.5 280 ARG B N 1
ATOM 5683 C CA . ARG B 1 280 ? -24 34.125 -8.078 1 95.5 280 ARG B CA 1
ATOM 5684 C C . ARG B 1 280 ? -24.797 34.656 -6.895 1 95.5 280 ARG B C 1
ATOM 5686 O O . ARG B 1 280 ? -25.688 35.5 -7.062 1 95.5 280 ARG B O 1
ATOM 5693 N N . GLN B 1 281 ? -24.625 34.031 -5.805 1 94.88 281 GLN B N 1
ATOM 5694 C CA . GLN B 1 281 ? -25.219 34.469 -4.543 1 94.88 281 GLN B CA 1
ATOM 5695 C C . GLN B 1 281 ? -24.141 34.938 -3.562 1 94.88 281 GLN B C 1
ATOM 5697 O O . GLN B 1 281 ? -22.953 34.625 -3.73 1 94.88 281 GLN B O 1
ATOM 5702 N N . SER B 1 282 ? -24.562 35.656 -2.643 1 95.75 282 SER B N 1
ATOM 5703 C CA . SER B 1 282 ? -23.609 36.188 -1.672 1 95.75 282 SER B CA 1
ATOM 5704 C C . SER B 1 282 ? -23.125 35.094 -0.72 1 95.75 282 SER B C 1
ATOM 5706 O O . SER B 1 282 ? -23.922 34.5 -0.003 1 95.75 282 SER B O 1
ATOM 5708 N N . PRO B 1 283 ? -21.859 34.906 -0.643 1 96.44 283 PRO B N 1
ATOM 5709 C CA . PRO B 1 283 ? -21.297 33.875 0.235 1 96.44 283 PRO B CA 1
ATOM 5710 C C . PRO B 1 283 ? -21.328 34.281 1.708 1 96.44 283 PRO B C 1
ATOM 5712 O O . PRO B 1 283 ? -21.359 33.406 2.588 1 96.44 283 PRO B O 1
ATOM 5715 N N . TYR B 1 284 ? -21.328 35.5 2.027 1 96.31 284 TYR B N 1
ATOM 5716 C CA . TYR B 1 284 ? -21.172 35.969 3.393 1 96.31 284 TYR B CA 1
ATOM 5717 C C . TYR B 1 284 ? -22.453 35.75 4.191 1 96.31 284 TYR B C 1
ATOM 5719 O O . TYR B 1 284 ? -22.438 35.75 5.426 1 96.31 284 TYR B O 1
ATOM 5727 N N . ASN B 1 285 ? -23.562 35.5 3.537 1 93.5 285 ASN B N 1
ATOM 5728 C CA . ASN B 1 285 ? -24.797 35.125 4.219 1 93.5 285 ASN B CA 1
ATOM 5729 C C . ASN B 1 285 ? -24.656 33.781 4.918 1 93.5 285 ASN B C 1
ATOM 5731 O O . ASN B 1 285 ? -25.281 33.531 5.949 1 93.5 285 ASN B O 1
ATOM 5735 N N . ILE B 1 286 ? -23.891 32.969 4.328 1 96.19 286 ILE B N 1
ATOM 5736 C CA . ILE B 1 286 ? -23.641 31.641 4.918 1 96.19 286 ILE B CA 1
ATOM 5737 C C . ILE B 1 286 ? -22.578 31.766 6.004 1 96.19 286 ILE B C 1
ATOM 5739 O O . ILE B 1 286 ? -22.75 31.25 7.113 1 96.19 286 ILE B O 1
ATOM 5743 N N . ILE B 1 287 ? -21.516 32.5 5.773 1 97.12 287 ILE B N 1
ATOM 5744 C CA . ILE B 1 287 ? -20.344 32.562 6.645 1 97.12 287 ILE B CA 1
ATOM 5745 C C . ILE B 1 287 ? -20.75 33.188 7.988 1 97.12 287 ILE B C 1
ATOM 5747 O O . ILE B 1 287 ? -20.328 32.688 9.039 1 97.12 287 ILE B O 1
ATOM 5751 N N . VAL B 1 288 ? -21.562 34.125 8 1 94.62 288 VAL B N 1
ATOM 5752 C CA . VAL B 1 288 ? -21.938 34.844 9.211 1 94.62 288 VAL B CA 1
ATOM 5753 C C . VAL B 1 288 ? -22.797 33.938 10.102 1 94.62 288 VAL B C 1
ATOM 5755 O O . VAL B 1 288 ? -22.859 34.125 11.32 1 94.62 288 VAL B O 1
ATOM 5758 N N . LYS B 1 289 ? -23.438 33 9.516 1 94 289 LYS B N 1
ATOM 5759 C CA . LYS B 1 289 ? -24.344 32.125 10.266 1 94 289 LYS B CA 1
ATOM 5760 C C . LYS B 1 289 ? -23.609 30.906 10.828 1 94 289 LYS B C 1
ATOM 5762 O O . LYS B 1 289 ? -24.234 30.062 11.477 1 94 289 LYS B O 1
ATOM 5767 N N . LEU B 1 290 ? -22.328 30.891 10.625 1 95.62 290 LEU B N 1
ATOM 5768 C CA . LEU B 1 290 ? -21.531 29.766 11.094 1 95.62 290 LEU B CA 1
ATOM 5769 C C . LEU B 1 290 ? -20.906 30.062 12.453 1 95.62 290 LEU B C 1
ATOM 5771 O O . LEU B 1 290 ? -19.984 29.359 12.883 1 95.62 290 LEU B O 1
ATOM 5775 N N . GLY B 1 291 ? -21.328 30.984 13.172 1 91.31 291 GLY B N 1
ATOM 5776 C CA . GLY B 1 291 ? -20.797 31.406 14.461 1 91.31 291 GLY B CA 1
ATOM 5777 C C . GLY B 1 291 ? -20.562 30.25 15.406 1 91.31 291 GLY B C 1
ATOM 5778 O O . GLY B 1 291 ? -19.438 30.031 15.859 1 91.31 291 GLY B O 1
ATOM 5779 N N . PRO B 1 292 ? -21.672 29.516 15.672 1 87.88 292 PRO B N 1
ATOM 5780 C CA . PRO B 1 292 ? -21.516 28.375 16.578 1 87.88 292 PRO B CA 1
ATOM 5781 C C . PRO B 1 292 ? -20.469 27.359 16.078 1 87.88 292 PRO B C 1
ATOM 5783 O O . PRO B 1 292 ? -19.719 26.812 16.875 1 87.88 292 PRO B O 1
ATOM 5786 N N . ALA B 1 293 ? -20.438 27.172 14.805 1 91.38 293 ALA B N 1
ATOM 5787 C CA . ALA B 1 293 ? -19.453 26.25 14.227 1 91.38 293 ALA B CA 1
ATOM 5788 C C . ALA B 1 293 ? -18.031 26.781 14.375 1 91.38 293 ALA B C 1
ATOM 5790 O O . ALA B 1 293 ? -17.109 26.031 14.656 1 91.38 293 ALA B O 1
ATOM 5791 N N . PHE B 1 294 ? -17.859 28.078 14.211 1 92.12 294 PHE B N 1
ATOM 5792 C CA . PHE B 1 294 ? -16.547 28.703 14.375 1 92.12 294 PHE B CA 1
ATOM 5793 C C . PHE B 1 294 ? -16.047 28.547 15.805 1 92.12 294 PHE B C 1
ATOM 5795 O O . PHE B 1 294 ? -14.875 28.219 16.016 1 92.12 294 PHE B O 1
ATOM 5802 N N . ALA B 1 295 ? -16.891 28.734 16.656 1 83.38 295 ALA B N 1
ATOM 5803 C CA . ALA B 1 295 ? -16.531 28.609 18.062 1 83.38 295 ALA B CA 1
ATOM 5804 C C . ALA B 1 295 ? -16.094 27.188 18.391 1 83.38 295 ALA B C 1
ATOM 5806 O O . ALA B 1 295 ? -15.094 26.969 19.094 1 83.38 295 ALA B O 1
ATOM 5807 N N . THR B 1 296 ? -16.844 26.281 17.875 1 81.25 296 THR B N 1
ATOM 5808 C CA . THR B 1 296 ? -16.531 24.875 18.125 1 81.25 296 THR B CA 1
ATOM 5809 C C . THR B 1 296 ? -15.211 24.484 17.469 1 81.25 296 THR B C 1
ATOM 5811 O O . THR B 1 296 ? -14.375 23.812 18.078 1 81.25 296 THR B O 1
ATOM 5814 N N . ALA B 1 297 ? -15.062 24.891 16.234 1 87.19 297 ALA B N 1
ATOM 5815 C CA . ALA B 1 297 ? -13.836 24.609 15.5 1 87.19 297 ALA B CA 1
ATOM 5816 C C . ALA B 1 297 ? -12.625 25.219 16.188 1 87.19 297 ALA B C 1
ATOM 5818 O O . ALA B 1 297 ? -11.578 24.578 16.312 1 87.19 297 ALA B O 1
ATOM 5819 N N . PHE B 1 298 ? -12.797 26.406 16.594 1 82.56 298 PHE B N 1
ATOM 5820 C CA . PHE B 1 298 ? -11.719 27.125 17.281 1 82.56 298 PHE B CA 1
ATOM 5821 C C . PHE B 1 298 ? -11.383 26.453 18.609 1 82.56 298 PHE B C 1
ATOM 5823 O O . PHE B 1 298 ? -10.219 26.359 18.984 1 82.56 298 PHE B O 1
ATOM 5830 N N . GLY B 1 299 ? -12.312 26 19.25 1 74.19 299 GLY B N 1
ATOM 5831 C CA . GLY B 1 299 ? -12.125 25.391 20.547 1 74.19 299 GLY B CA 1
ATOM 5832 C C . GLY B 1 299 ? -11.555 23.984 20.484 1 74.19 299 GLY B C 1
ATOM 5833 O O . GLY B 1 299 ? -10.75 23.594 21.328 1 74.19 299 GLY B O 1
ATOM 5834 N N . THR B 1 300 ? -11.906 23.234 19.469 1 72.06 300 THR B N 1
ATOM 5835 C CA . THR B 1 300 ? -11.516 21.828 19.422 1 72.06 300 THR B CA 1
ATOM 5836 C C . THR B 1 300 ? -10.352 21.625 18.453 1 72.06 300 THR B C 1
ATOM 5838 O O . THR B 1 300 ? -9.695 20.578 18.469 1 72.06 300 THR B O 1
ATOM 5841 N N . SER B 1 301 ? -10.219 22.594 17.516 1 81.94 301 SER B N 1
ATOM 5842 C CA . SER B 1 301 ? -9.258 22.484 16.438 1 81.94 301 SER B CA 1
ATOM 5843 C C . SER B 1 301 ? -9.477 21.203 15.633 1 81.94 301 SER B C 1
ATOM 5845 O O . SER B 1 301 ? -8.516 20.531 15.242 1 81.94 301 SER B O 1
ATOM 5847 N N . SER B 1 302 ? -10.742 20.797 15.484 1 80.62 302 SER B N 1
ATOM 5848 C CA . SER B 1 302 ? -11.117 19.594 14.758 1 80.62 302 SER B CA 1
ATOM 5849 C C . SER B 1 302 ? -12.344 19.812 13.883 1 80.62 302 SER B C 1
ATOM 5851 O O . SER B 1 302 ? -13.422 20.125 14.391 1 80.62 302 SER B O 1
ATOM 5853 N N . SER B 1 303 ? -12.141 19.609 12.641 1 87.88 303 SER B N 1
ATOM 5854 C CA . SER B 1 303 ? -13.266 19.734 11.719 1 87.88 303 SER B CA 1
ATOM 5855 C C . SER B 1 303 ? -14.297 18.641 11.969 1 87.88 303 SER B C 1
ATOM 5857 O O . SER B 1 303 ? -15.5 18.875 11.844 1 87.88 303 SER B O 1
ATOM 5859 N N . THR B 1 304 ? -13.82 17.469 12.359 1 83.12 304 THR B N 1
ATOM 5860 C CA . THR B 1 304 ? -14.711 16.328 12.578 1 83.12 304 THR B CA 1
ATOM 5861 C C . THR B 1 304 ? -15.578 16.562 13.82 1 83.12 304 THR B C 1
ATOM 5863 O O . THR B 1 304 ? -16.766 16.266 13.805 1 83.12 304 THR B O 1
ATOM 5866 N N . ALA B 1 305 ? -14.992 17.062 14.805 1 77.88 305 ALA B N 1
ATOM 5867 C CA . ALA B 1 305 ? -15.75 17.344 16.031 1 77.88 305 ALA B CA 1
ATOM 5868 C C . ALA B 1 305 ? -16.781 18.438 15.781 1 77.88 305 ALA B C 1
ATOM 5870 O O . ALA B 1 305 ? -17.75 18.562 16.531 1 77.88 305 ALA B O 1
ATOM 5871 N N . THR B 1 306 ? -16.641 19.188 14.734 1 86.38 306 THR B N 1
ATOM 5872 C CA . THR B 1 306 ? -17.5 20.344 14.469 1 86.38 306 THR B CA 1
ATOM 5873 C C . THR B 1 306 ? -18.625 19.969 13.516 1 86.38 306 THR B C 1
ATOM 5875 O O . THR B 1 306 ? -19.547 20.75 13.289 1 86.38 306 THR B O 1
ATOM 5878 N N . VAL B 1 307 ? -18.625 18.766 13.031 1 88.38 307 VAL B N 1
ATOM 5879 C CA . VAL B 1 307 ? -19.547 18.312 11.977 1 88.38 307 VAL B CA 1
ATOM 5880 C C . VAL B 1 307 ? -20.984 18.5 12.43 1 88.38 307 VAL B C 1
ATOM 5882 O O . VAL B 1 307 ? -21.781 19.141 11.727 1 88.38 307 VAL B O 1
ATOM 5885 N N . PRO B 1 308 ? -21.391 18.031 13.641 1 85.5 308 PRO B N 1
ATOM 5886 C CA . PRO B 1 308 ? -22.797 18.156 14.016 1 85.5 308 PRO B CA 1
ATOM 5887 C C . PRO B 1 308 ? -23.266 19.609 14.094 1 85.5 308 PRO B C 1
ATOM 5889 O O . PRO B 1 308 ? -24.375 19.938 13.664 1 85.5 308 PRO B O 1
ATOM 5892 N N . VAL B 1 309 ? -22.438 20.484 14.578 1 88.62 309 VAL B N 1
ATOM 5893 C CA . VAL B 1 309 ? -22.797 21.891 14.727 1 88.62 309 VAL B CA 1
ATOM 5894 C C . VAL B 1 309 ? -22.844 22.562 13.352 1 88.62 309 VAL B C 1
ATOM 5896 O O . VAL B 1 309 ? -23.719 23.391 13.094 1 88.62 309 VAL B O 1
ATOM 5899 N N . THR B 1 310 ? -21.906 22.203 12.508 1 92.69 310 THR B N 1
ATOM 5900 C CA . THR B 1 310 ? -21.891 22.766 11.156 1 92.69 310 THR B CA 1
ATOM 5901 C C . THR B 1 310 ? -23.156 22.359 10.398 1 92.69 310 THR B C 1
ATOM 5903 O O . THR B 1 310 ? -23.781 23.203 9.727 1 92.69 310 THR B O 1
ATOM 5906 N N . ILE B 1 311 ? -23.562 21.141 10.531 1 91.81 311 ILE B N 1
ATOM 5907 C CA . ILE B 1 311 ? -24.781 20.656 9.867 1 91.81 311 ILE B CA 1
ATOM 5908 C C . ILE B 1 311 ? -25.984 21.438 10.375 1 91.81 311 ILE B C 1
ATOM 5910 O O . ILE B 1 311 ? -26.812 21.891 9.578 1 91.81 311 ILE B O 1
ATOM 5914 N N . SER B 1 312 ? -26.047 21.562 11.648 1 91.38 312 SER B N 1
ATOM 5915 C CA . SER B 1 312 ? -27.156 22.297 12.25 1 91.38 312 SER B CA 1
ATOM 5916 C C . SER B 1 312 ? -27.219 23.719 11.727 1 91.38 312 SER B C 1
ATOM 5918 O O . SER B 1 312 ? -28.312 24.234 11.43 1 91.38 312 SER B O 1
ATOM 5920 N N . CYS B 1 313 ? -26.141 24.375 11.633 1 93.12 313 CYS B N 1
ATOM 5921 C CA . CYS B 1 313 ? -26.094 25.75 11.117 1 93.12 313 CYS B CA 1
ATOM 5922 C C . CYS B 1 313 ? -26.578 25.797 9.672 1 93.12 313 CYS B C 1
ATOM 5924 O O . CYS B 1 313 ? -27.328 26.703 9.297 1 93.12 313 CYS B O 1
ATOM 5926 N N . LEU B 1 314 ? -26.172 24.875 8.883 1 95.5 314 LEU B N 1
ATOM 5927 C CA . LEU B 1 314 ? -26.5 24.859 7.461 1 95.5 314 LEU B CA 1
ATOM 5928 C C . LEU B 1 314 ? -27.984 24.547 7.258 1 95.5 314 LEU B C 1
ATOM 5930 O O . LEU B 1 314 ? -28.625 25.141 6.383 1 95.5 314 LEU B O 1
ATOM 5934 N N . GLU B 1 315 ? -28.453 23.656 8.047 1 92.19 315 GLU B N 1
ATOM 5935 C CA . GLU B 1 315 ? -29.875 23.328 7.961 1 92.19 315 GLU B CA 1
ATOM 5936 C C . GLU B 1 315 ? -30.734 24.531 8.336 1 92.19 315 GLU B C 1
ATOM 5938 O O . GLU B 1 315 ? -31.797 24.766 7.738 1 92.19 315 GLU B O 1
ATOM 5943 N N . ARG B 1 316 ? -30.344 25.25 9.258 1 93.19 316 ARG B N 1
ATOM 5944 C CA . ARG B 1 316 ? -31.078 26.422 9.703 1 93.19 316 ARG B CA 1
ATOM 5945 C C . ARG B 1 316 ? -31.141 27.484 8.594 1 93.19 316 ARG B C 1
ATOM 5947 O O . ARG B 1 316 ? -32.094 28.281 8.555 1 93.19 316 ARG B O 1
ATOM 5954 N N . ILE B 1 317 ? -30.234 27.438 7.727 1 93.69 317 ILE B N 1
ATOM 5955 C CA . ILE B 1 317 ? -30.219 28.453 6.676 1 93.69 317 ILE B CA 1
ATOM 5956 C C . ILE B 1 317 ? -30.859 27.875 5.406 1 93.69 317 ILE B C 1
ATOM 5958 O O . ILE B 1 317 ? -30.797 28.5 4.344 1 93.69 317 ILE B O 1
ATOM 5962 N N . GLY B 1 318 ? -31.25 26.609 5.465 1 92.12 318 GLY B N 1
ATOM 5963 C CA . GLY B 1 318 ? -32.094 26.109 4.398 1 92.12 318 GLY B CA 1
ATOM 5964 C C . GLY B 1 318 ? -31.406 25.094 3.514 1 92.12 318 GLY B C 1
ATOM 5965 O O . GLY B 1 318 ? -31.984 24.641 2.52 1 92.12 318 GLY B O 1
ATOM 5966 N N . ILE B 1 319 ? -30.297 24.703 3.793 1 93.81 319 ILE B N 1
ATOM 5967 C CA . ILE B 1 319 ? -29.641 23.656 3.025 1 93.81 319 ILE B CA 1
ATOM 5968 C C . ILE B 1 319 ? -30.25 22.297 3.377 1 93.81 319 ILE B C 1
ATOM 5970 O O . ILE B 1 319 ? -30.406 21.969 4.555 1 93.81 319 ILE B O 1
ATOM 5974 N N . PRO B 1 320 ? -30.609 21.578 2.418 1 92.12 320 PRO B N 1
ATOM 5975 C CA . PRO B 1 320 ? -31.234 20.281 2.684 1 92.12 320 PRO B CA 1
ATOM 5976 C C . PRO B 1 320 ? -30.359 19.375 3.539 1 92.12 320 PRO B C 1
ATOM 5978 O O . PRO B 1 320 ? -29.141 19.312 3.336 1 92.12 320 PRO B O 1
ATOM 5981 N N . SER B 1 321 ? -31 18.688 4.395 1 90.5 321 SER B N 1
ATOM 5982 C CA . SER B 1 321 ? -30.312 17.812 5.336 1 90.5 321 SER B CA 1
ATOM 5983 C C . SER B 1 321 ? -29.516 16.734 4.609 1 90.5 321 SER B C 1
ATOM 5985 O O . SER B 1 321 ? -28.422 16.344 5.047 1 90.5 321 SER B O 1
ATOM 5987 N N . LYS B 1 322 ? -30.031 16.312 3.551 1 86.44 322 LYS B N 1
ATOM 5988 C CA . LYS B 1 322 ? -29.375 15.266 2.777 1 86.44 322 LYS B CA 1
ATOM 5989 C C . LYS B 1 322 ? -28.016 15.734 2.268 1 86.44 322 LYS B C 1
ATOM 5991 O O . LYS B 1 322 ? -27.047 14.961 2.244 1 86.44 322 LYS B O 1
ATOM 5996 N N . ILE B 1 323 ? -27.938 16.953 1.903 1 90 323 ILE B N 1
ATOM 5997 C CA . ILE B 1 323 ? -26.703 17.516 1.36 1 90 323 ILE B CA 1
ATOM 5998 C C . ILE B 1 323 ? -25.734 17.812 2.498 1 90 323 ILE B C 1
ATOM 6000 O O . ILE B 1 323 ? -24.562 17.453 2.43 1 90 323 ILE B O 1
ATOM 6004 N N . SER B 1 324 ? -26.234 18.422 3.539 1 92.5 324 SER B N 1
ATOM 6005 C CA . SER B 1 324 ? -25.375 18.781 4.668 1 92.5 324 SER B CA 1
ATOM 6006 C C . SER B 1 324 ? -24.797 17.531 5.328 1 92.5 324 SER B C 1
ATOM 6008 O O . SER B 1 324 ? -23.609 17.5 5.664 1 92.5 324 SER B O 1
ATOM 6010 N N . ASN B 1 325 ? -25.609 16.5 5.449 1 88.62 325 ASN B N 1
ATOM 6011 C CA . ASN B 1 325 ? -25.188 15.273 6.102 1 88.62 325 ASN B CA 1
ATOM 6012 C C . ASN B 1 325 ? -24.188 14.508 5.246 1 88.62 325 ASN B C 1
ATOM 6014 O O . ASN B 1 325 ? -23.453 13.656 5.754 1 88.62 325 ASN B O 1
ATOM 6018 N N . PHE B 1 326 ? -24.172 14.852 4.059 1 86 326 PHE B N 1
ATOM 6019 C CA . PHE B 1 326 ? -23.25 14.188 3.156 1 86 326 PHE B CA 1
ATOM 6020 C C . PHE B 1 326 ? -21.953 14.992 3.027 1 86 326 PHE B C 1
ATOM 6022 O O . PHE B 1 326 ? -20.859 14.445 3.191 1 86 326 PHE B O 1
ATOM 6029 N N . ILE B 1 327 ? -22.016 16.25 2.783 1 91.06 327 ILE B N 1
ATOM 6030 C CA . ILE B 1 327 ? -20.875 17.078 2.385 1 91.06 327 ILE B CA 1
ATOM 6031 C C . ILE B 1 327 ? -20.031 17.406 3.609 1 91.06 327 ILE B C 1
ATOM 6033 O O . ILE B 1 327 ? -18.797 17.406 3.537 1 91.06 327 ILE B O 1
ATOM 6037 N N . VAL B 1 328 ? -20.625 17.703 4.707 1 91.62 328 VAL B N 1
ATOM 6038 C CA . VAL B 1 328 ? -19.906 18.203 5.871 1 91.62 328 VAL B CA 1
ATOM 6039 C C . VAL B 1 328 ? -19 17.125 6.441 1 91.62 328 VAL B C 1
ATOM 6041 O O . VAL B 1 328 ? -17.812 17.344 6.664 1 91.62 328 VAL B O 1
ATOM 6044 N N . PRO B 1 329 ? -19.531 15.906 6.586 1 87.12 329 PRO B N 1
ATOM 6045 C CA . PRO B 1 329 ? -18.641 14.852 7.082 1 87.12 329 PRO B CA 1
ATOM 6046 C C . PRO B 1 329 ? -17.5 14.523 6.105 1 87.12 329 PRO B C 1
ATOM 6048 O O . PRO B 1 329 ? -16.359 14.305 6.527 1 87.12 329 PRO B O 1
ATOM 6051 N N . ILE B 1 330 ? -17.781 14.5 4.902 1 87.38 330 ILE B N 1
ATOM 6052 C CA . ILE B 1 330 ? -16.781 14.211 3.893 1 87.38 330 ILE B CA 1
ATOM 6053 C C . ILE B 1 330 ? -15.742 15.336 3.865 1 87.38 330 ILE B C 1
ATOM 6055 O O . ILE B 1 330 ? -14.539 15.078 3.793 1 87.38 330 ILE B O 1
ATOM 6059 N N . GLY B 1 331 ? -16.188 16.516 3.918 1 90.88 331 GLY B N 1
ATOM 6060 C CA . GLY B 1 331 ? -15.297 17.656 3.963 1 90.88 331 GLY B CA 1
ATOM 6061 C C . GLY B 1 331 ? -14.383 17.656 5.172 1 90.88 331 GLY B C 1
ATOM 6062 O O . GLY B 1 331 ? -13.195 17.984 5.066 1 90.88 331 GLY B O 1
ATOM 6063 N N . ALA B 1 332 ? -14.914 17.25 6.223 1 88.38 332 ALA B N 1
ATOM 6064 C CA . ALA B 1 332 ? -14.133 17.203 7.457 1 88.38 332 ALA B CA 1
ATOM 6065 C C . ALA B 1 332 ? -12.984 16.203 7.332 1 88.38 332 ALA B C 1
ATOM 6067 O O . ALA B 1 332 ? -11.992 16.297 8.062 1 88.38 332 ALA B O 1
ATOM 6068 N N . THR B 1 333 ? -13.078 15.391 6.34 1 82.56 333 THR B N 1
ATOM 6069 C CA . THR B 1 333 ? -12.078 14.344 6.18 1 82.56 333 THR B CA 1
ATOM 6070 C C . THR B 1 333 ? -11.133 14.672 5.02 1 82.56 333 THR B C 1
ATOM 6072 O O . THR B 1 333 ? -9.93 14.438 5.109 1 82.56 333 THR B O 1
ATOM 6075 N N . ILE B 1 334 ? -11.656 15.18 4.012 1 83.62 334 ILE B N 1
ATOM 6076 C CA . ILE B 1 334 ? -10.844 15.281 2.807 1 83.62 334 ILE B CA 1
ATOM 6077 C C . ILE B 1 334 ? -10.438 16.734 2.578 1 83.62 334 ILE B C 1
ATOM 6079 O O . ILE B 1 334 ? -9.398 17.016 1.967 1 83.62 334 ILE B O 1
ATOM 6083 N N . ASN B 1 335 ? -11.227 17.656 3.062 1 88.88 335 ASN B N 1
ATOM 6084 C CA . ASN B 1 335 ? -10.914 19.062 2.869 1 88.88 335 ASN B CA 1
ATOM 6085 C C . ASN B 1 335 ? -9.984 19.594 3.959 1 88.88 335 ASN B C 1
ATOM 6087 O O . ASN B 1 335 ? -10.406 19.781 5.102 1 88.88 335 ASN B O 1
ATOM 6091 N N . MET B 1 336 ? -8.82 19.828 3.525 1 88.56 336 MET B N 1
ATOM 6092 C CA . MET B 1 336 ? -7.852 20.375 4.473 1 88.56 336 MET B CA 1
ATOM 6093 C C . MET B 1 336 ? -7.129 21.578 3.881 1 88.56 336 MET B C 1
ATOM 6095 O O . MET B 1 336 ? -5.898 21.625 3.865 1 88.56 336 MET B O 1
ATOM 6099 N N . ASP B 1 337 ? -7.941 22.547 3.561 1 91.75 337 ASP B N 1
ATOM 6100 C CA . ASP B 1 337 ? -7.418 23.766 2.939 1 91.75 337 ASP B CA 1
ATOM 6101 C C . ASP B 1 337 ? -6.469 24.5 3.881 1 91.75 337 ASP B C 1
ATOM 6103 O O . ASP B 1 337 ? -5.398 24.953 3.465 1 91.75 337 ASP B O 1
ATOM 6107 N N . GLY B 1 338 ? -6.914 24.609 5.055 1 90.75 338 GLY B N 1
ATOM 6108 C CA . GLY B 1 338 ? -6.086 25.297 6.031 1 90.75 338 GLY B CA 1
ATOM 6109 C C . GLY B 1 338 ? -4.738 24.641 6.238 1 90.75 338 GLY B C 1
ATOM 6110 O O . GLY B 1 338 ? -3.711 25.312 6.324 1 90.75 338 GLY B O 1
ATOM 6111 N N . ILE B 1 339 ? -4.727 23.391 6.27 1 88.81 339 ILE B N 1
ATOM 6112 C CA . ILE B 1 339 ? -3.494 22.641 6.488 1 88.81 339 ILE B CA 1
ATOM 6113 C C . ILE B 1 339 ? -2.605 22.734 5.25 1 88.81 339 ILE B C 1
ATOM 6115 O O . ILE B 1 339 ? -1.382 22.844 5.363 1 88.81 339 ILE B O 1
ATOM 6119 N N . ALA B 1 340 ? -3.275 22.625 4.148 1 90.94 340 ALA B N 1
ATOM 6120 C CA . ALA B 1 340 ? -2.508 22.75 2.91 1 90.94 340 ALA B CA 1
ATOM 6121 C C . ALA B 1 340 ? -1.751 24.062 2.857 1 90.94 340 ALA B C 1
ATOM 6123 O O . ALA B 1 340 ? -0.578 24.109 2.477 1 90.94 340 ALA B O 1
ATOM 6124 N N . LEU B 1 341 ? -2.424 25.078 3.234 1 91.88 341 LEU B N 1
ATOM 6125 C CA . LEU B 1 341 ? -1.825 26.406 3.275 1 91.88 341 LEU B CA 1
ATOM 6126 C C . LEU B 1 341 ? -0.705 26.469 4.309 1 91.88 341 LEU B C 1
ATOM 6128 O O . LEU B 1 341 ? 0.384 26.969 4.02 1 91.88 341 LEU B O 1
ATOM 6132 N N . TYR B 1 342 ? -0.949 25.938 5.414 1 90.12 342 TYR B N 1
ATOM 6133 C CA . TYR B 1 342 ? 0.006 25.906 6.516 1 90.12 342 TYR B CA 1
ATOM 6134 C C . TYR B 1 342 ? 1.253 25.109 6.129 1 90.12 342 TYR B C 1
ATOM 6136 O O . TYR B 1 342 ? 2.377 25.578 6.344 1 90.12 342 TYR B O 1
ATOM 6144 N N . GLU B 1 343 ? 1.089 23.969 5.574 1 89.69 343 GLU B N 1
ATOM 6145 C CA . GLU B 1 343 ? 2.193 23.094 5.219 1 89.69 343 GLU B CA 1
ATOM 6146 C C . GLU B 1 343 ? 3.051 23.688 4.109 1 89.69 343 GLU B C 1
ATOM 6148 O O . GLU B 1 343 ? 4.281 23.625 4.168 1 89.69 343 GLU B O 1
ATOM 6153 N N . SER B 1 344 ? 2.383 24.219 3.145 1 92.56 344 SER B N 1
ATOM 6154 C CA . SER B 1 344 ? 3.119 24.797 2.023 1 92.56 344 SER B CA 1
ATOM 6155 C C . SER B 1 344 ? 3.924 26.016 2.457 1 92.56 344 SER B C 1
ATOM 6157 O O . SER B 1 344 ? 5.102 26.141 2.121 1 92.56 344 SER B O 1
ATOM 6159 N N . ILE B 1 345 ? 3.338 26.844 3.273 1 92.31 345 ILE B N 1
ATOM 6160 C CA . ILE B 1 345 ? 4.043 28.016 3.789 1 92.31 345 ILE B CA 1
ATOM 6161 C C . ILE B 1 345 ? 5.191 27.562 4.695 1 92.31 345 ILE B C 1
ATOM 6163 O O . ILE B 1 345 ? 6.309 28.078 4.59 1 92.31 345 ILE B O 1
ATOM 6167 N N . GLY B 1 346 ? 4.883 26.625 5.52 1 90.19 346 GLY B N 1
ATOM 6168 C CA . GLY B 1 346 ? 5.891 26.125 6.441 1 90.19 346 GLY B CA 1
ATOM 6169 C C . GLY B 1 346 ? 7.074 25.484 5.738 1 90.19 346 GLY B C 1
ATOM 6170 O O . GLY B 1 346 ? 8.227 25.734 6.117 1 90.19 346 GLY B O 1
ATOM 6171 N N . ALA B 1 347 ? 6.797 24.688 4.758 1 89.44 347 ALA B N 1
ATOM 6172 C CA . ALA B 1 347 ? 7.855 24 4.02 1 89.44 347 ALA B CA 1
ATOM 6173 C C . ALA B 1 347 ? 8.766 25 3.318 1 89.44 347 ALA B C 1
ATOM 6175 O O . ALA B 1 347 ? 9.992 24.922 3.428 1 89.44 347 ALA B O 1
ATOM 6176 N N . ILE B 1 348 ? 8.219 25.969 2.66 1 89.44 348 ILE B N 1
ATOM 6177 C CA . ILE B 1 348 ? 9.008 26.953 1.922 1 89.44 348 ILE B CA 1
ATOM 6178 C C . ILE B 1 348 ? 9.742 27.859 2.9 1 89.44 348 ILE B C 1
ATOM 6180 O O . ILE B 1 348 ? 10.883 28.266 2.65 1 89.44 348 ILE B O 1
ATOM 6184 N N . PHE B 1 349 ? 9.156 28.156 3.988 1 89.06 349 PHE B N 1
ATOM 6185 C CA . PHE B 1 349 ? 9.773 28.938 5.051 1 89.06 349 PHE B CA 1
ATOM 6186 C C . PHE B 1 349 ? 11.055 28.281 5.539 1 89.06 349 PHE B C 1
ATOM 6188 O O . PHE B 1 349 ? 12.102 28.922 5.652 1 89.06 349 PHE B O 1
ATOM 6195 N N . ILE B 1 350 ? 10.961 27.016 5.797 1 84.44 350 ILE B N 1
ATOM 6196 C CA . ILE B 1 350 ? 12.109 26.266 6.305 1 84.44 350 ILE B CA 1
ATOM 6197 C C . ILE B 1 350 ? 13.188 26.188 5.23 1 84.44 350 ILE B C 1
ATOM 6199 O O . ILE B 1 350 ? 14.383 26.281 5.535 1 84.44 350 ILE B O 1
ATOM 6203 N N . ILE B 1 351 ? 12.773 25.984 4.035 1 84.5 351 ILE B N 1
ATOM 6204 C CA . ILE B 1 351 ? 13.719 25.969 2.924 1 84.5 351 ILE B CA 1
ATOM 6205 C C . ILE B 1 351 ? 14.445 27.297 2.834 1 84.5 351 ILE B C 1
ATOM 6207 O O . ILE B 1 351 ? 15.664 27.344 2.672 1 84.5 351 ILE B O 1
ATOM 6211 N N . GLN B 1 352 ? 13.75 28.375 2.965 1 84.69 352 GLN B N 1
ATOM 6212 C CA . GLN B 1 352 ? 14.328 29.719 2.959 1 84.69 352 GLN B CA 1
ATOM 6213 C C . GLN B 1 352 ? 15.273 29.906 4.137 1 84.69 352 GLN B C 1
ATOM 6215 O O . GLN B 1 352 ? 16.312 30.547 4 1 84.69 352 GLN B O 1
ATOM 6220 N N . LEU B 1 353 ? 14.859 29.406 5.211 1 80.19 353 LEU B N 1
ATOM 6221 C CA . LEU B 1 353 ? 15.648 29.531 6.43 1 80.19 353 LEU B CA 1
ATOM 6222 C C . LEU B 1 353 ? 17.016 28.875 6.262 1 80.19 353 LEU B C 1
ATOM 6224 O O . LEU B 1 353 ? 18.016 29.359 6.816 1 80.19 353 LEU B O 1
ATOM 6228 N N . HIS B 1 354 ? 17 27.781 5.531 1 78.56 354 HIS B N 1
ATOM 6229 C CA . HIS B 1 354 ? 18.234 27.047 5.32 1 78.56 354 HIS B CA 1
ATOM 6230 C C . HIS B 1 354 ? 19 27.594 4.117 1 78.56 354 HIS B C 1
ATOM 6232 O O . HIS B 1 354 ? 20.094 27.109 3.793 1 78.56 354 HIS B O 1
ATOM 6238 N N . GLY B 1 355 ? 18.438 28.516 3.453 1 76.62 355 GLY B N 1
ATOM 6239 C CA . GLY B 1 355 ? 19.094 29.125 2.307 1 76.62 355 GLY B CA 1
ATOM 6240 C C . GLY B 1 355 ? 19.125 28.219 1.089 1 76.62 355 GLY B C 1
ATOM 6241 O O . GLY B 1 355 ? 20 28.344 0.23 1 76.62 355 GLY B O 1
ATOM 6242 N N . LEU B 1 356 ? 18.312 27.281 1.106 1 74.19 356 LEU B N 1
ATOM 6243 C CA . LEU B 1 356 ? 18.266 26.359 -0.023 1 74.19 356 LEU B CA 1
ATOM 6244 C C . LEU B 1 356 ? 17.531 27 -1.206 1 74.19 356 LEU B C 1
ATOM 6246 O O . LEU B 1 356 ? 16.641 27.812 -1.021 1 74.19 356 LEU B O 1
ATOM 6250 N N . GLN B 1 357 ? 18.109 26.703 -2.316 1 70.38 357 GLN B N 1
ATOM 6251 C CA . GLN B 1 357 ? 17.438 27.188 -3.523 1 70.38 357 GLN B CA 1
ATOM 6252 C C . GLN B 1 357 ? 16.156 26.406 -3.785 1 70.38 357 GLN B C 1
ATOM 6254 O O . GLN B 1 357 ? 16.094 25.203 -3.555 1 70.38 357 GLN B O 1
ATOM 6259 N N . PHE B 1 358 ? 15.156 27.125 -3.861 1 72.94 358 PHE B N 1
ATOM 6260 C CA . PHE B 1 358 ? 13.969 26.359 -4.203 1 72.94 358 PHE B CA 1
ATOM 6261 C C . PHE B 1 358 ? 13.57 26.594 -5.656 1 72.94 358 PHE B C 1
ATOM 6263 O O . PHE B 1 358 ? 13.273 27.734 -6.043 1 72.94 358 PHE B O 1
ATOM 6270 N N . SER B 1 359 ? 13.859 25.672 -6.449 1 77.94 359 SER B N 1
ATOM 6271 C CA . SER B 1 359 ? 13.539 25.609 -7.875 1 77.94 359 SER B CA 1
ATOM 6272 C C . SER B 1 359 ? 12.047 25.406 -8.094 1 77.94 359 SER B C 1
ATOM 6274 O O . SER B 1 359 ? 11.312 25.062 -7.164 1 77.94 359 SER B O 1
ATOM 6276 N N . LEU B 1 360 ? 11.625 25.797 -9.203 1 82.56 360 LEU B N 1
ATOM 6277 C CA . LEU B 1 360 ? 10.242 25.594 -9.609 1 82.56 360 LEU B CA 1
ATOM 6278 C C . LEU B 1 360 ? 9.836 24.125 -9.406 1 82.56 360 LEU B C 1
ATOM 6280 O O . LEU B 1 360 ? 8.711 23.844 -8.992 1 82.56 360 LEU B O 1
ATOM 6284 N N . PHE B 1 361 ? 10.75 23.266 -9.594 1 80.94 361 PHE B N 1
ATOM 6285 C CA . PHE B 1 361 ? 10.453 21.844 -9.461 1 80.94 361 PHE B CA 1
ATOM 6286 C C . PHE B 1 361 ? 10.195 21.484 -8 1 80.94 361 PHE B C 1
ATOM 6288 O O . PHE B 1 361 ? 9.305 20.672 -7.707 1 80.94 361 PHE B O 1
ATOM 6295 N N . ARG B 1 362 ? 10.961 22.062 -7.164 1 82.88 362 ARG B N 1
ATOM 6296 C CA . ARG B 1 362 ? 10.75 21.797 -5.746 1 82.88 362 ARG B CA 1
ATOM 6297 C C . ARG B 1 362 ? 9.391 22.312 -5.285 1 82.88 362 ARG B C 1
ATOM 6299 O O . ARG B 1 362 ? 8.719 21.672 -4.477 1 82.88 362 ARG B O 1
ATOM 6306 N N . ILE B 1 363 ? 9.07 23.438 -5.84 1 86 363 ILE B N 1
ATOM 6307 C CA . ILE B 1 363 ? 7.777 24 -5.5 1 86 363 ILE B CA 1
ATOM 6308 C C . ILE B 1 363 ? 6.66 23.078 -5.969 1 86 363 ILE B C 1
ATOM 6310 O O . ILE B 1 363 ? 5.691 22.844 -5.242 1 86 363 ILE B O 1
ATOM 6314 N N . ILE B 1 364 ? 6.789 22.547 -7.086 1 87.44 364 ILE B N 1
ATOM 6315 C CA . ILE B 1 364 ? 5.781 21.656 -7.637 1 87.44 364 ILE B CA 1
ATOM 6316 C C . ILE B 1 364 ? 5.676 20.406 -6.766 1 87.44 364 ILE B C 1
ATOM 6318 O O . ILE B 1 364 ? 4.57 19.938 -6.465 1 87.44 364 ILE B O 1
ATOM 6322 N N . ILE B 1 365 ? 6.832 19.922 -6.336 1 87.19 365 ILE B N 1
ATOM 6323 C CA . ILE B 1 365 ? 6.844 18.734 -5.477 1 87.19 365 ILE B CA 1
ATOM 6324 C C . ILE B 1 365 ? 6.129 19.047 -4.164 1 87.19 365 ILE B C 1
ATOM 6326 O O . ILE B 1 365 ? 5.328 18.25 -3.676 1 87.19 365 ILE B O 1
ATOM 6330 N N . ILE B 1 366 ? 6.387 20.203 -3.691 1 87.94 366 ILE B N 1
ATOM 6331 C CA . ILE B 1 366 ? 5.758 20.641 -2.445 1 87.94 366 ILE B CA 1
ATOM 6332 C C . ILE B 1 366 ? 4.246 20.75 -2.641 1 87.94 366 ILE B C 1
ATOM 6334 O O . ILE B 1 366 ? 3.471 20.297 -1.797 1 87.94 366 ILE B O 1
ATOM 6338 N N . CYS B 1 367 ? 3.875 21.266 -3.744 1 88.38 367 CYS B N 1
ATOM 6339 C CA . CYS B 1 367 ? 2.457 21.453 -4.031 1 88.38 367 CYS B CA 1
ATOM 6340 C C . CYS B 1 367 ? 1.74 20.109 -4.102 1 88.38 367 CYS B C 1
ATOM 6342 O O . CYS B 1 367 ? 0.687 19.922 -3.49 1 88.38 367 CYS B O 1
ATOM 6344 N N . ILE B 1 368 ? 2.326 19.203 -4.75 1 87.81 368 ILE B N 1
ATOM 6345 C CA . ILE B 1 368 ? 1.713 17.891 -4.918 1 87.81 368 ILE B CA 1
ATOM 6346 C C . ILE B 1 368 ? 1.688 17.156 -3.582 1 87.81 368 ILE B C 1
ATOM 6348 O O . ILE B 1 368 ? 0.665 16.578 -3.199 1 87.81 368 ILE B O 1
ATOM 6352 N N . THR B 1 369 ? 2.797 17.172 -2.941 1 87.81 369 THR B N 1
ATOM 6353 C CA . THR B 1 369 ? 2.914 16.484 -1.665 1 87.81 369 THR B CA 1
ATOM 6354 C C . THR B 1 369 ? 1.948 17.078 -0.64 1 87.81 369 THR B C 1
ATOM 6356 O O . THR B 1 369 ? 1.309 16.328 0.112 1 87.81 369 THR B O 1
ATOM 6359 N N . CYS B 1 370 ? 1.808 18.344 -0.638 1 88.69 370 CYS B N 1
ATOM 6360 C CA . CYS B 1 370 ? 0.909 19 0.302 1 88.69 370 CYS B CA 1
ATOM 6361 C C . CYS B 1 370 ? -0.544 18.641 0.009 1 88.69 370 CYS B C 1
ATOM 6363 O O . CYS B 1 370 ? -1.339 18.453 0.93 1 88.69 370 CYS B O 1
ATOM 6365 N N . THR B 1 371 ? -0.826 18.594 -1.228 1 86.31 371 THR B N 1
ATOM 6366 C CA . THR B 1 371 ? -2.193 18.281 -1.619 1 86.31 371 THR B CA 1
ATOM 6367 C C . THR B 1 371 ? -2.604 16.906 -1.085 1 86.31 371 THR B C 1
ATOM 6369 O O . THR B 1 371 ? -3.703 16.75 -0.553 1 86.31 371 THR B O 1
ATOM 6372 N N . LEU B 1 372 ? -1.742 16.047 -1.152 1 84.88 372 LEU B N 1
ATOM 6373 C CA . LEU B 1 372 ? -2.076 14.695 -0.733 1 84.88 372 LEU B CA 1
ATOM 6374 C C . LEU B 1 372 ? -1.906 14.531 0.773 1 84.88 372 LEU B C 1
ATOM 6376 O O . LEU B 1 372 ? -2.732 13.898 1.431 1 84.88 372 LEU B O 1
ATOM 6380 N N . SER B 1 373 ? -0.859 15.086 1.278 1 83.19 373 SER B N 1
ATOM 6381 C CA . SER B 1 373 ? -0.559 14.914 2.695 1 83.19 373 SER B CA 1
ATOM 6382 C C . SER B 1 373 ? -1.618 15.57 3.57 1 83.19 373 SER B C 1
ATOM 6384 O O . SER B 1 373 ? -1.911 15.094 4.668 1 83.19 373 SER B O 1
ATOM 6386 N N . CYS B 1 374 ? -2.164 16.625 3.09 1 83.06 374 CYS B N 1
ATOM 6387 C CA . CYS B 1 374 ? -3.125 17.344 3.924 1 83.06 374 CYS B CA 1
ATOM 6388 C C . CYS B 1 374 ? -4.363 16.484 4.184 1 83.06 374 CYS B C 1
ATOM 6390 O O . CYS B 1 374 ? -4.988 16.609 5.234 1 83.06 374 CYS B O 1
ATOM 6392 N N . ILE B 1 375 ? -4.66 15.641 3.252 1 81.19 375 ILE B N 1
ATOM 6393 C CA . ILE B 1 375 ? -5.789 14.734 3.424 1 81.19 375 ILE B CA 1
ATOM 6394 C C . ILE B 1 375 ? -5.523 13.789 4.598 1 81.19 375 ILE B C 1
ATOM 6396 O O . ILE B 1 375 ? -6.449 13.414 5.32 1 81.19 375 ILE B O 1
ATOM 6400 N N . GLY B 1 376 ? -4.312 13.484 4.805 1 73.75 376 GLY B N 1
ATOM 6401 C CA . GLY B 1 376 ? -3.916 12.562 5.859 1 73.75 376 GLY B CA 1
ATOM 6402 C C . GLY B 1 376 ? -4.051 13.156 7.25 1 73.75 376 GLY B C 1
ATOM 6403 O O . GLY B 1 376 ? -4.102 12.43 8.242 1 73.75 376 GLY B O 1
ATOM 6404 N N . ALA B 1 377 ? -4.086 14.438 7.359 1 72.75 377 ALA B N 1
ATOM 6405 C CA . ALA B 1 377 ? -4.133 15.117 8.648 1 72.75 377 ALA B CA 1
ATOM 6406 C C . ALA B 1 377 ? -5.574 15.359 9.094 1 72.75 377 ALA B C 1
ATOM 6408 O O . ALA B 1 377 ? -5.816 15.938 10.156 1 72.75 377 ALA B O 1
ATOM 6409 N N . ALA B 1 378 ? -6.43 14.867 8.406 1 68.12 378 ALA B N 1
ATOM 6410 C CA . ALA B 1 378 ? -7.828 15.234 8.617 1 68.12 378 ALA B CA 1
ATOM 6411 C C . ALA B 1 378 ? -8.305 14.805 10 1 68.12 378 ALA B C 1
ATOM 6413 O O . ALA B 1 378 ? -8.094 13.664 10.414 1 68.12 378 ALA B O 1
ATOM 6414 N N . GLY B 1 379 ? -8.781 15.766 10.656 1 65.56 379 GLY B N 1
ATOM 6415 C CA . GLY B 1 379 ? -9.477 15.508 11.906 1 65.56 379 GLY B CA 1
ATOM 6416 C C . GLY B 1 379 ? -8.555 15.461 13.109 1 65.56 379 GLY B C 1
ATOM 6417 O O . GLY B 1 379 ? -9.016 15.289 14.242 1 65.56 379 GLY B O 1
ATOM 6418 N N . LEU B 1 380 ? -7.27 15.578 12.891 1 74.88 380 LEU B N 1
ATOM 6419 C CA . LEU B 1 380 ? -6.316 15.477 13.984 1 74.88 380 LEU B CA 1
ATOM 6420 C C . LEU B 1 380 ? -5.855 16.859 14.445 1 74.88 380 LEU B C 1
ATOM 6422 O O . LEU B 1 380 ? -5.316 17.625 13.656 1 74.88 380 LEU B O 1
ATOM 6426 N N . PRO B 1 381 ? -6.145 17.078 15.703 1 73.12 381 PRO B N 1
ATOM 6427 C CA . PRO B 1 381 ? -5.527 18.297 16.219 1 73.12 381 PRO B CA 1
ATOM 6428 C C . PRO B 1 381 ? -4.004 18.281 16.125 1 73.12 381 PRO B C 1
ATOM 6430 O O . PRO B 1 381 ? -3.375 17.266 16.406 1 73.12 381 PRO B O 1
ATOM 6433 N N . SER B 1 382 ? -3.414 19.25 15.609 1 70.69 382 SER B N 1
ATOM 6434 C CA . SER B 1 382 ? -1.969 19.391 15.453 1 70.69 382 SER B CA 1
ATOM 6435 C C . SER B 1 382 ? -1.425 18.391 14.438 1 70.69 382 SER B C 1
ATOM 6437 O O . SER B 1 382 ? -0.236 18.062 14.453 1 70.69 382 SER B O 1
ATOM 6439 N N . GLY B 1 383 ? -2.34 17.812 13.695 1 73.12 383 GLY B N 1
ATOM 6440 C CA . GLY B 1 383 ? -1.915 16.875 12.656 1 73.12 383 GLY B CA 1
ATOM 6441 C C . GLY B 1 383 ? -1.052 17.531 11.594 1 73.12 383 GLY B C 1
ATOM 6442 O O . GLY B 1 383 ? -0.296 16.844 10.898 1 73.12 383 GLY B O 1
ATOM 6443 N N . GLY B 1 384 ? -1.073 18.781 11.586 1 76.88 384 GLY B N 1
ATOM 6444 C CA . GLY B 1 384 ? -0.372 19.516 10.547 1 76.88 384 GLY B CA 1
ATOM 6445 C C . GLY B 1 384 ? 1.137 19.391 10.641 1 76.88 384 GLY B C 1
ATOM 6446 O O . GLY B 1 384 ? 1.833 19.391 9.625 1 76.88 384 GLY B O 1
ATOM 6447 N N . TYR B 1 385 ? 1.613 19.25 11.836 1 75.75 385 TYR B N 1
ATOM 6448 C CA . TYR B 1 385 ? 3.064 19.234 11.969 1 75.75 385 TYR B CA 1
ATOM 6449 C C . TYR B 1 385 ? 3.652 17.938 11.43 1 75.75 385 TYR B C 1
ATOM 6451 O O . TYR B 1 385 ? 4.715 17.938 10.797 1 75.75 385 TYR B O 1
ATOM 6459 N N . VAL B 1 386 ? 2.982 16.844 11.648 1 76.5 386 VAL B N 1
ATOM 6460 C CA . VAL B 1 386 ? 3.459 15.555 11.148 1 76.5 386 VAL B CA 1
ATOM 6461 C C . VAL B 1 386 ? 3.49 15.578 9.617 1 76.5 386 VAL B C 1
ATOM 6463 O O . VAL B 1 386 ? 4.43 15.062 9.008 1 76.5 386 VAL B O 1
ATOM 6466 N N . MET B 1 387 ? 2.5 16.219 9.055 1 84.81 387 MET B N 1
ATOM 6467 C CA . MET B 1 387 ? 2.424 16.312 7.602 1 84.81 387 MET B CA 1
ATOM 6468 C C . MET B 1 387 ? 3.514 17.234 7.059 1 84.81 387 MET B C 1
ATOM 6470 O O . MET B 1 387 ? 4.035 17 5.965 1 84.81 387 MET B O 1
ATOM 6474 N N . LEU B 1 388 ? 3.805 18.188 7.863 1 84.94 388 LEU B N 1
ATOM 6475 C CA . LEU B 1 388 ? 4.879 19.078 7.457 1 84.94 388 LEU B CA 1
ATOM 6476 C C . LEU B 1 388 ? 6.207 18.328 7.367 1 84.94 388 LEU B C 1
ATOM 6478 O O . LEU B 1 388 ? 6.973 18.531 6.422 1 84.94 388 LEU B O 1
ATOM 6482 N N . ILE B 1 389 ? 6.469 17.516 8.305 1 80.12 389 ILE B N 1
ATOM 6483 C CA . ILE B 1 389 ? 7.684 16.703 8.312 1 80.12 389 ILE B CA 1
ATOM 6484 C C . ILE B 1 389 ? 7.734 15.836 7.059 1 80.12 389 ILE B C 1
ATOM 6486 O O . ILE B 1 389 ? 8.773 15.734 6.406 1 80.12 389 ILE B O 1
ATOM 6490 N N . MET B 1 390 ? 6.625 15.289 6.723 1 80.75 390 MET B N 1
ATOM 6491 C CA . MET B 1 390 ? 6.543 14.438 5.539 1 80.75 390 MET B CA 1
ATOM 6492 C C . MET B 1 390 ? 6.855 15.227 4.273 1 80.75 390 MET B C 1
ATOM 6494 O O . MET B 1 390 ? 7.555 14.734 3.387 1 80.75 390 MET B O 1
ATOM 6498 N N . VAL B 1 391 ? 6.324 16.391 4.223 1 85.88 391 VAL B N 1
ATOM 6499 C CA . VAL B 1 391 ? 6.547 17.234 3.055 1 85.88 391 VAL B CA 1
ATOM 6500 C C . VAL B 1 391 ? 8.031 17.594 2.953 1 85.88 391 VAL B C 1
ATOM 6502 O O . VAL B 1 391 ? 8.617 17.531 1.871 1 85.88 391 VAL B O 1
ATOM 6505 N N . LEU B 1 392 ? 8.617 17.875 4.059 1 84.44 392 LEU B N 1
ATOM 6506 C CA . LEU B 1 392 ? 10.031 18.234 4.074 1 84.44 392 LEU B CA 1
ATOM 6507 C C . LEU B 1 392 ? 10.906 17.047 3.684 1 84.44 392 LEU B C 1
ATOM 6509 O O . LEU B 1 392 ? 11.859 17.203 2.92 1 84.44 392 LEU B O 1
ATOM 6513 N N . ASN B 1 393 ? 10.555 15.914 4.125 1 78.75 393 ASN B N 1
ATOM 6514 C CA . ASN B 1 393 ? 11.281 14.695 3.754 1 78.75 393 ASN B CA 1
ATOM 6515 C C . ASN B 1 393 ? 11.195 14.43 2.254 1 78.75 393 ASN B C 1
ATOM 6517 O O . ASN B 1 393 ? 12.156 13.961 1.647 1 78.75 393 ASN B O 1
ATOM 6521 N N . SER B 1 394 ? 10.07 14.727 1.735 1 79.69 394 SER B N 1
ATOM 6522 C CA . SER B 1 394 ? 9.852 14.461 0.316 1 79.69 394 SER B CA 1
ATOM 6523 C C . SER B 1 394 ? 10.766 15.32 -0.552 1 79.69 394 SER B C 1
ATOM 6525 O O . SER B 1 394 ? 11.047 14.977 -1.7 1 79.69 394 SER B O 1
ATOM 6527 N N . VAL B 1 395 ? 11.211 16.438 -0.02 1 80.62 395 VAL B N 1
ATOM 6528 C CA . VAL B 1 395 ? 12.086 17.312 -0.802 1 80.62 395 VAL B CA 1
ATOM 6529 C C . VAL B 1 395 ? 13.5 17.266 -0.237 1 80.62 395 VAL B C 1
ATOM 6531 O O . VAL B 1 395 ? 14.352 18.078 -0.613 1 80.62 395 VAL B O 1
ATOM 6534 N N . GLY B 1 396 ? 13.75 16.422 0.733 1 75.94 396 GLY B N 1
ATOM 6535 C CA . GLY B 1 396 ? 15.094 16.188 1.251 1 75.94 396 GLY B CA 1
ATOM 6536 C C . GLY B 1 396 ? 15.57 17.281 2.178 1 75.94 396 GLY B C 1
ATOM 6537 O O . GLY B 1 396 ? 16.766 17.609 2.203 1 75.94 396 GLY B O 1
ATOM 6538 N N . VAL B 1 397 ? 14.734 17.984 2.818 1 77.69 397 VAL B N 1
ATOM 6539 C CA . VAL B 1 397 ? 15.102 19.047 3.736 1 77.69 397 VAL B CA 1
ATOM 6540 C C . VAL B 1 397 ? 15.078 18.531 5.172 1 77.69 397 VAL B C 1
ATOM 6542 O O . VAL B 1 397 ? 14.156 17.828 5.57 1 77.69 397 VAL B O 1
ATOM 6545 N N . PRO B 1 398 ? 16.109 18.797 5.887 1 75.06 398 PRO B N 1
ATOM 6546 C CA . PRO B 1 398 ? 16.141 18.344 7.281 1 75.06 398 PRO B CA 1
ATOM 6547 C C . PRO B 1 398 ? 14.961 18.859 8.102 1 75.06 398 PRO B C 1
ATOM 6549 O O . PRO B 1 398 ? 14.516 20 7.898 1 75.06 398 PRO B O 1
ATOM 6552 N N . VAL B 1 399 ? 14.562 18.047 9.047 1 75.44 399 VAL B N 1
ATOM 6553 C CA . VAL B 1 399 ? 13.328 18.328 9.766 1 75.44 399 VAL B CA 1
ATOM 6554 C C . VAL B 1 399 ? 13.656 18.922 11.133 1 75.44 399 VAL B C 1
ATOM 6556 O O . VAL B 1 399 ? 12.758 19.156 11.945 1 75.44 399 VAL B O 1
ATOM 6559 N N . GLU B 1 400 ? 14.828 19.25 11.406 1 69.81 400 GLU B N 1
ATOM 6560 C CA . GLU B 1 400 ? 15.227 19.75 12.719 1 69.81 400 GLU B CA 1
ATOM 6561 C C . GLU B 1 400 ? 14.523 21.062 13.047 1 69.81 400 GLU B C 1
ATOM 6563 O O . GLU B 1 400 ? 14.062 21.266 14.172 1 69.81 400 GLU B O 1
ATOM 6568 N N . ASP B 1 401 ? 14.32 21.906 12.102 1 68.06 401 ASP B N 1
ATOM 6569 C CA . ASP B 1 401 ? 13.781 23.25 12.352 1 68.06 401 ASP B CA 1
ATOM 6570 C C . ASP B 1 401 ? 12.258 23.219 12.406 1 68.06 401 ASP B C 1
ATOM 6572 O O . ASP B 1 401 ? 11.617 24.234 12.641 1 68.06 401 ASP B O 1
ATOM 6576 N N . VAL B 1 402 ? 11.719 22.062 12.242 1 75.69 402 VAL B N 1
ATOM 6577 C CA . VAL B 1 402 ? 10.273 21.938 12.344 1 75.69 402 VAL B CA 1
ATOM 6578 C C . VAL B 1 402 ? 9.836 22.172 13.789 1 75.69 402 VAL B C 1
ATOM 6580 O O . VAL B 1 402 ? 8.688 22.547 14.047 1 75.69 402 VAL B O 1
ATOM 6583 N N . SER B 1 403 ? 10.758 22.031 14.664 1 68.44 403 SER B N 1
ATOM 6584 C CA . SER B 1 403 ? 10.453 22.203 16.078 1 68.44 403 SER B CA 1
ATOM 6585 C C . SER B 1 403 ? 10.008 23.641 16.359 1 68.44 403 SER B C 1
ATOM 6587 O O . SER B 1 403 ? 9.188 23.875 17.266 1 68.44 403 SER B O 1
ATOM 6589 N N . LEU B 1 404 ? 10.531 24.547 15.609 1 67.31 404 LEU B N 1
ATOM 6590 C CA . LEU B 1 404 ? 10.156 25.953 15.773 1 67.31 404 LEU B CA 1
ATOM 6591 C C . LEU B 1 404 ? 8.68 26.156 15.453 1 67.31 404 LEU B C 1
ATOM 6593 O O . LEU B 1 404 ? 7.992 26.906 16.156 1 67.31 404 LEU B O 1
ATOM 6597 N N . ILE B 1 405 ? 8.25 25.469 14.508 1 76.31 405 ILE B N 1
ATOM 6598 C CA . ILE B 1 405 ? 6.887 25.641 14.016 1 76.31 405 ILE B CA 1
ATOM 6599 C C . ILE B 1 405 ? 5.91 24.906 14.93 1 76.31 405 ILE B C 1
ATOM 6601 O O . ILE B 1 405 ? 4.773 25.328 15.117 1 76.31 405 ILE B O 1
ATOM 6605 N N . ILE B 1 406 ? 6.383 23.891 15.547 1 70.62 406 ILE B N 1
ATOM 6606 C CA . ILE B 1 406 ? 5.539 23.062 16.406 1 70.62 406 ILE B CA 1
ATOM 6607 C C . ILE B 1 406 ? 5.062 23.891 17.609 1 70.62 406 ILE B C 1
ATOM 6609 O O . ILE B 1 406 ? 3.938 23.719 18.078 1 70.62 406 ILE B O 1
ATOM 6613 N N . ALA B 1 407 ? 5.91 24.828 18.047 1 66.88 407 ALA B N 1
ATOM 6614 C CA . ALA B 1 407 ? 5.621 25.625 19.234 1 66.88 407 ALA B CA 1
ATOM 6615 C C . ALA B 1 407 ? 4.387 26.5 19.016 1 66.88 407 ALA B C 1
ATOM 6617 O O . ALA B 1 407 ? 3.672 26.828 19.969 1 66.88 407 ALA B O 1
ATOM 6618 N N . ILE B 1 408 ? 4.082 26.812 17.781 1 74.19 408 ILE B N 1
ATOM 6619 C CA . ILE B 1 408 ? 2.975 27.734 17.531 1 74.19 408 ILE B CA 1
ATOM 6620 C C . ILE B 1 408 ? 1.85 26.984 16.812 1 74.19 408 ILE B C 1
ATOM 6622 O O . ILE B 1 408 ? 0.825 27.594 16.469 1 74.19 408 ILE B O 1
ATOM 6626 N N . ASP B 1 409 ? 2 25.781 16.547 1 78.44 409 ASP B N 1
ATOM 6627 C CA . ASP B 1 409 ? 1.072 25 15.727 1 78.44 409 ASP B CA 1
ATOM 6628 C C . ASP B 1 409 ? -0.318 24.969 16.359 1 78.44 409 ASP B C 1
ATOM 6630 O O . ASP B 1 409 ? -1.327 25.062 15.656 1 78.44 409 ASP B O 1
ATOM 6634 N N . TRP B 1 410 ? -0.35 24.859 17.641 1 70.5 410 TRP B N 1
ATOM 6635 C CA . TRP B 1 410 ? -1.638 24.766 18.312 1 70.5 410 TRP B CA 1
ATOM 6636 C C . TRP B 1 410 ? -2.482 26.016 18.047 1 70.5 410 TRP B C 1
ATOM 6638 O O . TRP B 1 410 ? -3.705 25.922 17.906 1 70.5 410 TRP B O 1
ATOM 6648 N N . PHE B 1 411 ? -1.846 27.141 17.984 1 77.25 411 PHE B N 1
ATOM 6649 C CA . PHE B 1 411 ? -2.537 28.406 17.781 1 77.25 411 PHE B CA 1
ATOM 6650 C C . PHE B 1 411 ? -3.008 28.531 16.344 1 77.25 411 PHE B C 1
ATOM 6652 O O . PHE B 1 411 ? -4.168 28.875 16.094 1 77.25 411 PHE B O 1
ATOM 6659 N N . VAL B 1 412 ? -2.18 28.25 15.469 1 86.19 412 VAL B N 1
ATOM 6660 C CA . VAL B 1 412 ? -2.484 28.391 14.047 1 86.19 412 VAL B CA 1
ATOM 6661 C C . VAL B 1 412 ? -3.541 27.359 13.641 1 86.19 412 VAL B C 1
ATOM 6663 O O . VAL B 1 412 ? -4.387 27.641 12.789 1 86.19 412 VAL B O 1
ATOM 6666 N N . ASP B 1 413 ? -3.506 26.219 14.289 1 88 413 ASP B N 1
ATOM 6667 C CA . ASP B 1 413 ? -4.426 25.125 14 1 88 413 ASP B CA 1
ATOM 6668 C C . ASP B 1 413 ? -5.875 25.562 14.195 1 88 413 ASP B C 1
ATOM 6670 O O . ASP B 1 413 ? -6.762 25.156 13.438 1 88 413 ASP B O 1
ATOM 6674 N N . ARG B 1 414 ? -6.133 26.297 15.172 1 84.94 414 ARG B N 1
ATOM 6675 C CA . ARG B 1 414 ? -7.488 26.766 15.469 1 84.94 414 ARG B CA 1
ATOM 6676 C C . ARG B 1 414 ? -8.047 27.594 14.32 1 84.94 414 ARG B C 1
ATOM 6678 O O . ARG B 1 414 ? -9.211 27.453 13.953 1 84.94 414 ARG B O 1
ATOM 6685 N N . PHE B 1 415 ? -7.246 28.375 13.758 1 90.88 415 PHE B N 1
ATOM 6686 C CA . PHE B 1 415 ? -7.68 29.219 12.648 1 90.88 415 PHE B CA 1
ATOM 6687 C C . PHE B 1 415 ? -7.781 28.406 11.359 1 90.88 415 PHE B C 1
ATOM 6689 O O . PHE B 1 415 ? -8.68 28.625 10.547 1 90.88 415 PHE B O 1
ATOM 6696 N N . ARG B 1 416 ? -6.867 27.484 11.164 1 92.88 416 ARG B N 1
ATOM 6697 C CA . ARG B 1 416 ? -6.918 26.609 10.008 1 92.88 416 ARG B CA 1
ATOM 6698 C C . ARG B 1 416 ? -8.211 25.812 9.984 1 92.88 416 ARG B C 1
ATOM 6700 O O . ARG B 1 416 ? -8.828 25.641 8.93 1 92.88 416 ARG B O 1
ATOM 6707 N N . THR B 1 417 ? -8.531 25.312 11.125 1 91.06 417 THR B N 1
ATOM 6708 C CA . THR B 1 417 ? -9.742 24.5 11.242 1 91.06 417 THR B CA 1
ATOM 6709 C C . THR B 1 417 ? -10.984 25.344 10.922 1 91.06 417 THR B C 1
ATOM 6711 O O . THR B 1 417 ? -11.898 24.875 10.242 1 91.06 417 THR B O 1
ATOM 6714 N N . THR B 1 418 ? -10.992 26.562 11.422 1 93.5 418 THR B N 1
ATOM 6715 C CA . THR B 1 418 ? -12.109 27.469 11.148 1 93.5 418 THR B CA 1
ATOM 6716 C C . THR B 1 418 ? -12.234 27.719 9.648 1 93.5 418 THR B C 1
ATOM 6718 O O . THR B 1 418 ? -13.344 27.766 9.109 1 93.5 418 THR B O 1
ATOM 6721 N N . LEU B 1 419 ? -11.141 27.891 9.023 1 95.75 419 LEU B N 1
ATOM 6722 C CA . LEU B 1 419 ? -11.133 28.078 7.578 1 95.75 419 LEU B CA 1
ATOM 6723 C C . LEU B 1 419 ? -11.695 26.844 6.875 1 95.75 419 LEU B C 1
ATOM 6725 O O . LEU B 1 419 ? -12.43 26.969 5.891 1 95.75 419 LEU B O 1
ATOM 6729 N N . ASN B 1 420 ? -11.359 25.672 7.289 1 94.75 420 ASN B N 1
ATOM 6730 C CA . ASN B 1 420 ? -11.883 24.438 6.703 1 94.75 420 ASN B CA 1
ATOM 6731 C C . ASN B 1 420 ? -13.406 24.375 6.797 1 94.75 420 ASN B C 1
ATOM 6733 O O . ASN B 1 420 ? -14.07 23.891 5.875 1 94.75 420 ASN B O 1
ATOM 6737 N N . ILE B 1 421 ? -13.891 24.875 7.91 1 95.25 421 ILE B N 1
ATOM 6738 C CA . ILE B 1 421 ? -15.336 24.875 8.109 1 95.25 421 ILE B CA 1
ATOM 6739 C C . ILE B 1 421 ? -15.992 25.797 7.078 1 95.25 421 ILE B C 1
ATOM 6741 O O . ILE B 1 421 ? -17.062 25.484 6.547 1 95.25 421 ILE B O 1
ATOM 6745 N N . ILE B 1 422 ? -15.375 26.922 6.863 1 96.81 422 ILE B N 1
ATOM 6746 C CA . ILE B 1 422 ? -15.883 27.844 5.848 1 96.81 422 ILE B CA 1
ATOM 6747 C C . ILE B 1 422 ? -15.945 27.125 4.496 1 96.81 422 ILE B C 1
ATOM 6749 O O . ILE B 1 422 ? -16.953 27.203 3.799 1 96.81 422 ILE B O 1
ATOM 6753 N N . ALA B 1 423 ? -14.906 26.453 4.164 1 96.81 423 ALA B N 1
ATOM 6754 C CA . ALA B 1 423 ? -14.836 25.734 2.893 1 96.81 423 ALA B CA 1
ATOM 6755 C C . ALA B 1 423 ? -15.93 24.672 2.795 1 96.81 423 ALA B C 1
ATOM 6757 O O . ALA B 1 423 ? -16.562 24.531 1.752 1 96.81 423 ALA B O 1
ATOM 6758 N N . ASP B 1 424 ? -16.125 23.938 3.84 1 96.06 424 ASP B N 1
ATOM 6759 C CA . ASP B 1 424 ? -17.141 22.891 3.85 1 96.06 424 ASP B CA 1
ATOM 6760 C C . ASP B 1 424 ? -18.547 23.484 3.695 1 96.06 424 ASP B C 1
ATOM 6762 O O . ASP B 1 424 ? -19.359 22.969 2.934 1 96.06 424 ASP B O 1
ATOM 6766 N N . ALA B 1 425 ? -18.797 24.531 4.414 1 97.06 425 ALA B N 1
ATOM 6767 C CA . ALA B 1 425 ? -20.109 25.172 4.391 1 97.06 425 ALA B CA 1
ATOM 6768 C C . ALA B 1 425 ? -20.422 25.75 3.008 1 97.06 425 ALA B C 1
ATOM 6770 O O . ALA B 1 425 ? -21.516 25.562 2.484 1 97.06 425 ALA B O 1
ATOM 6771 N N . LEU B 1 426 ? -19.484 26.406 2.477 1 97.56 426 LEU B N 1
ATOM 6772 C CA . LEU B 1 426 ? -19.688 26.984 1.15 1 97.56 426 LEU B CA 1
ATOM 6773 C C . LEU B 1 426 ? -19.812 25.891 0.098 1 97.56 426 LEU B C 1
ATOM 6775 O O . LEU B 1 426 ? -20.562 26.047 -0.872 1 97.56 426 LEU B O 1
ATOM 6779 N N . GLY B 1 427 ? -19.031 24.812 0.28 1 96.62 427 GLY B N 1
ATOM 6780 C CA . GLY B 1 427 ? -19.203 23.672 -0.603 1 96.62 427 GLY B CA 1
ATOM 6781 C C . GLY B 1 427 ? -20.609 23.094 -0.573 1 96.62 427 GLY B C 1
ATOM 6782 O O . GLY B 1 427 ? -21.172 22.781 -1.62 1 96.62 427 GLY B O 1
ATOM 6783 N N . ALA B 1 428 ? -21.141 22.938 0.609 1 96.12 428 ALA B N 1
ATOM 6784 C CA . ALA B 1 428 ? -22.516 22.484 0.759 1 96.12 428 ALA B CA 1
ATOM 6785 C C . ALA B 1 428 ? -23.484 23.422 0.058 1 96.12 428 ALA B C 1
ATOM 6787 O O . ALA B 1 428 ? -24.469 22.969 -0.551 1 96.12 428 ALA B O 1
ATOM 6788 N N . GLY B 1 429 ? -23.234 24.703 0.162 1 96.06 429 GLY B N 1
ATOM 6789 C CA . GLY B 1 429 ? -24.062 25.688 -0.519 1 96.06 429 GLY B CA 1
ATOM 6790 C C . GLY B 1 429 ? -24.016 25.547 -2.029 1 96.06 429 GLY B C 1
ATOM 6791 O O . GLY B 1 429 ? -25.062 25.641 -2.691 1 96.06 429 GLY B O 1
ATOM 6792 N N . ILE B 1 430 ? -22.891 25.375 -2.566 1 96.56 430 ILE B N 1
ATOM 6793 C CA . ILE B 1 430 ? -22.703 25.25 -4.008 1 96.56 430 ILE B CA 1
ATOM 6794 C C . ILE B 1 430 ? -23.453 24.016 -4.516 1 96.56 430 ILE B C 1
ATOM 6796 O O . ILE B 1 430 ? -24.188 24.094 -5.5 1 96.56 430 ILE B O 1
ATOM 6800 N N . ILE B 1 431 ? -23.234 22.938 -3.83 1 93.75 431 ILE B N 1
ATOM 6801 C CA . ILE B 1 431 ? -23.828 21.672 -4.25 1 93.75 431 ILE B CA 1
ATOM 6802 C C . ILE B 1 431 ? -25.344 21.75 -4.113 1 93.75 431 ILE B C 1
ATOM 6804 O O . ILE B 1 431 ? -26.078 21.25 -4.965 1 93.75 431 ILE B O 1
ATOM 6808 N N . SER B 1 432 ? -25.812 22.359 -3.059 1 93.75 432 SER B N 1
ATOM 6809 C CA . SER B 1 432 ? -27.25 22.562 -2.869 1 93.75 432 SER B CA 1
ATOM 6810 C C . SER B 1 432 ? -27.844 23.391 -4.008 1 93.75 432 SER B C 1
ATOM 6812 O O . SER B 1 432 ? -28.938 23.094 -4.488 1 93.75 432 SER B O 1
ATOM 6814 N N . HIS B 1 433 ? -27.172 24.391 -4.383 1 93.69 433 HIS B N 1
ATOM 6815 C CA . HIS B 1 433 ? -27.609 25.25 -5.473 1 93.69 433 HIS B CA 1
ATOM 6816 C C . HIS B 1 433 ? -27.75 24.453 -6.773 1 93.69 433 HIS B C 1
ATOM 6818 O O . HIS B 1 433 ? -28.75 24.594 -7.48 1 93.69 433 HIS B O 1
ATOM 6824 N N . HIS B 1 434 ? -26.812 23.656 -7.09 1 89.69 434 HIS B N 1
ATOM 6825 C CA . HIS B 1 434 ? -26.828 22.875 -8.312 1 89.69 434 HIS B CA 1
ATOM 6826 C C . HIS B 1 434 ? -27.875 21.766 -8.242 1 89.69 434 HIS B C 1
ATOM 6828 O O . HIS B 1 434 ? -28.484 21.406 -9.258 1 89.69 434 HIS B O 1
ATOM 6834 N N . TYR B 1 435 ? -27.984 21.188 -7.055 1 84.38 435 TYR B N 1
ATOM 6835 C CA . TYR B 1 435 ? -28.984 20.156 -6.824 1 84.38 435 TYR B CA 1
ATOM 6836 C C . TYR B 1 435 ? -30.391 20.719 -7.047 1 84.38 435 TYR B C 1
ATOM 6838 O O . TYR B 1 435 ? -31.234 20.062 -7.668 1 84.38 435 TYR B O 1
ATOM 6846 N N . LYS B 1 436 ? -30.703 21.797 -6.578 1 83.69 436 LYS B N 1
ATOM 6847 C CA . LYS B 1 436 ? -32 22.438 -6.738 1 83.69 436 LYS B CA 1
ATOM 6848 C C . LYS B 1 436 ? -32.281 22.797 -8.203 1 83.69 436 LYS B C 1
ATOM 6850 O O . LYS B 1 436 ? -33.375 22.656 -8.688 1 83.69 436 LYS B O 1
ATOM 6855 N N . LYS B 1 437 ? -31.266 23.141 -8.844 1 81.94 437 LYS B N 1
ATOM 6856 C CA . LYS B 1 437 ? -31.391 23.5 -10.258 1 81.94 437 LYS B CA 1
ATOM 6857 C C . LYS B 1 437 ? -31.672 22.25 -11.102 1 81.94 437 LYS B C 1
ATOM 6859 O O . LYS B 1 437 ? -32.469 22.312 -12.047 1 81.94 437 LYS B O 1
ATOM 6864 N N . SER B 1 438 ? -31.031 21.172 -10.734 1 76.31 438 SER B N 1
ATOM 6865 C CA . SER B 1 438 ? -31.219 19.922 -11.477 1 76.31 438 SER B CA 1
ATOM 6866 C C . SER B 1 438 ? -32.625 19.359 -11.25 1 76.31 438 SER B C 1
ATOM 6868 O O . SER B 1 438 ? -33.219 18.797 -12.164 1 76.31 438 SER B O 1
ATOM 6870 N N . LYS B 1 439 ? -33.125 19.375 -10.055 1 71.62 439 LYS B N 1
ATOM 6871 C CA . LYS B 1 439 ? -34.469 18.906 -9.75 1 71.62 439 LYS B CA 1
ATOM 6872 C C . LYS B 1 439 ? -35.531 19.719 -10.523 1 71.62 439 LYS B C 1
ATOM 6874 O O . LYS B 1 439 ? -36.562 19.188 -10.906 1 71.62 439 LYS B O 1
ATOM 6879 N N . GLN B 1 440 ? -35.125 20.875 -10.578 1 65 440 GLN B N 1
ATOM 6880 C CA . GLN B 1 440 ? -36.062 21.688 -11.352 1 65 440 GLN B CA 1
ATOM 6881 C C . GLN B 1 440 ? -36.062 21.281 -12.82 1 65 440 GLN B C 1
ATOM 6883 O O . GLN B 1 440 ? -37.094 21.344 -13.484 1 65 440 GLN B O 1
ATOM 6888 N N . ASN B 1 441 ? -34.906 20.75 -13.227 1 61.22 441 ASN B N 1
ATOM 6889 C CA . ASN B 1 441 ? -34.812 20.375 -14.633 1 61.22 441 ASN B CA 1
ATOM 6890 C C . ASN B 1 441 ? -35.094 18.891 -14.844 1 61.22 441 ASN B C 1
ATOM 6892 O O . ASN B 1 441 ? -34.875 18.359 -15.922 1 61.22 441 ASN B O 1
ATOM 6896 N N . SER B 1 442 ? -35.938 18.047 -14.055 1 57.59 442 SER B N 1
ATOM 6897 C CA . SER B 1 442 ? -36.562 16.734 -14.141 1 57.59 442 SER B CA 1
ATOM 6898 C C . SER B 1 442 ? -35.531 15.625 -14.188 1 57.59 442 SER B C 1
ATOM 6900 O O . SER B 1 442 ? -35.875 14.484 -14.523 1 57.59 442 SER B O 1
ATOM 6902 N N . ILE B 1 443 ? -34.344 15.758 -14.109 1 48.09 443 ILE B N 1
ATOM 6903 C CA . ILE B 1 443 ? -33.531 14.562 -14.18 1 48.09 443 ILE B CA 1
ATOM 6904 C C . ILE B 1 443 ? -33.531 13.844 -12.828 1 48.09 443 ILE B C 1
ATOM 6906 O O . ILE B 1 443 ? -33.125 14.414 -11.812 1 48.09 443 ILE B O 1
ATOM 6910 N N . PRO B 1 444 ? -34.406 12.781 -12.672 1 45.41 444 PRO B N 1
ATOM 6911 C CA . PRO B 1 444 ? -34.5 12.016 -11.43 1 45.41 444 PRO B CA 1
ATOM 6912 C C . PRO B 1 444 ? -33.156 11.516 -10.93 1 45.41 444 PRO B C 1
ATOM 6914 O O . PRO B 1 444 ? -32.5 10.68 -11.578 1 45.41 444 PRO B O 1
ATOM 6917 N N . GLU B 1 445 ? -32.25 12.25 -10.75 1 47.09 445 GLU B N 1
ATOM 6918 C CA . GLU B 1 445 ? -31 11.633 -10.305 1 47.09 445 GLU B CA 1
ATOM 6919 C C . GLU B 1 445 ? -31.156 11.031 -8.914 1 47.09 445 GLU B C 1
ATOM 6921 O O . GLU B 1 445 ? -31.609 11.703 -7.98 1 47.09 445 GLU B O 1
ATOM 6926 N N . GLU B 1 446 ? -31.562 9.75 -8.789 1 44.94 446 GLU B N 1
ATOM 6927 C CA . GLU B 1 446 ? -31.516 8.938 -7.578 1 44.94 446 GLU B CA 1
ATOM 6928 C C . GLU B 1 446 ? -30.234 9.195 -6.789 1 44.94 446 GLU B C 1
ATOM 6930 O O . GLU B 1 446 ? -29.141 8.812 -7.219 1 44.94 446 GLU B O 1
ATOM 6935 N N . ILE B 1 447 ? -30.156 10.289 -6.258 1 48.19 447 ILE B N 1
ATOM 6936 C CA . ILE B 1 447 ? -29.062 10.57 -5.34 1 48.19 447 ILE B CA 1
ATOM 6937 C C . ILE B 1 447 ? -29.047 9.539 -4.219 1 48.19 447 ILE B C 1
ATOM 6939 O O . ILE B 1 447 ? -29.922 9.539 -3.35 1 48.19 447 ILE B O 1
ATOM 6943 N N . GLY B 1 448 ? -28.812 8.297 -4.473 1 44.88 448 GLY B N 1
ATOM 6944 C CA . GLY B 1 448 ? -28.609 7.348 -3.385 1 44.88 448 GLY B CA 1
ATOM 6945 C C . GLY B 1 448 ? -27.516 7.758 -2.432 1 44.88 448 GLY B C 1
ATOM 6946 O O . GLY B 1 448 ? -26.344 7.461 -2.666 1 44.88 448 GLY B O 1
ATOM 6947 N N . LEU B 1 449 ? -27.812 8.883 -1.698 1 45.94 449 LEU B N 1
ATOM 6948 C CA . LEU B 1 449 ? -26.891 9.305 -0.644 1 45.94 449 LEU B CA 1
ATOM 6949 C C . LEU B 1 449 ? -26.781 8.242 0.44 1 45.94 449 LEU B C 1
ATOM 6951 O O . LEU B 1 449 ? -27.781 7.855 1.049 1 45.94 449 LEU B O 1
ATOM 6955 N N . TYR B 1 450 ? -25.906 7.301 0.368 1 40.53 450 TYR B N 1
ATOM 6956 C CA . TYR B 1 450 ? -25.672 6.32 1.421 1 40.53 450 TYR B CA 1
ATOM 6957 C C . TYR B 1 450 ? -25.266 7 2.723 1 40.53 450 TYR B C 1
ATOM 6959 O O . TYR B 1 450 ? -24.266 7.723 2.768 1 40.53 450 TYR B O 1
ATOM 6967 N N . THR B 1 451 ? -26.25 7.469 3.4 1 41.53 451 THR B N 1
ATOM 6968 C CA . THR B 1 451 ? -25.969 7.969 4.742 1 41.53 451 THR B CA 1
ATOM 6969 C C . THR B 1 451 ? -25.547 6.836 5.668 1 41.53 451 THR B C 1
ATOM 6971 O O . THR B 1 451 ? -26.141 5.754 5.648 1 41.53 451 THR B O 1
ATOM 6974 N N . SER B 1 452 ? -24.406 6.809 6.094 1 36.25 452 SER B N 1
ATOM 6975 C CA . SER B 1 452 ? -24.047 5.891 7.168 1 36.25 452 SER B CA 1
ATOM 6976 C C . SER B 1 452 ? -25.062 5.949 8.305 1 36.25 452 SER B C 1
ATOM 6978 O O . SER B 1 452 ? -25.328 7.023 8.852 1 36.25 452 SER B O 1
ATOM 6980 N N . ALA B 1 453 ? -26.234 5.125 8.438 1 27.95 453 ALA B N 1
ATOM 6981 C CA . ALA B 1 453 ? -27.062 5.023 9.633 1 27.95 453 ALA B CA 1
ATOM 6982 C C . ALA B 1 453 ? -26.203 4.695 10.859 1 27.95 453 ALA B C 1
ATOM 6984 O O . ALA B 1 453 ? -25.266 3.896 10.773 1 27.95 453 ALA B O 1
#

Nearest PDB structures (foldseek):
  8ctd-assembly1_A  TM=6.722E-01  e=4.606E-28  Homo sapiens
  7bct-assembly1_A  TM=6.311E-01  e=7.430E-26  Homo sapiens
  6mp6-assembly1_A  TM=6.271E-01  e=2.736E-24  Homo sapiens
  6x15-assembly1_B  TM=8.092E-01  e=1.490E-19  Pyrococcus horikoshii
  6x15-assembly1_C  TM=8.092E-01  e=1.490E-19  Pyrococcus horikoshii